Protein AF-A0A971EQ90-F1 (afdb_monomer)

Structure (mmCIF, N/CA/C/O backbone):
data_AF-A0A971EQ90-F1
#
_entry.id   AF-A0A971EQ90-F1
#
loop_
_atom_site.group_PDB
_atom_site.id
_atom_site.type_symbol
_atom_site.label_atom_id
_atom_site.label_alt_id
_atom_site.label_comp_id
_atom_site.label_asym_id
_atom_site.label_entity_id
_atom_site.label_seq_id
_atom_site.pdbx_PDB_ins_code
_atom_site.Cartn_x
_atom_site.Cartn_y
_atom_site.Cartn_z
_atom_site.occupancy
_atom_site.B_iso_or_equiv
_atom_site.auth_seq_id
_atom_site.auth_comp_id
_atom_site.auth_asym_id
_atom_site.auth_atom_id
_atom_site.pdbx_PDB_model_num
ATOM 1 N N . MET A 1 1 ? -1.810 -18.195 47.527 1.00 35.81 1 MET A N 1
ATOM 2 C CA . MET A 1 1 ? -3.217 -18.079 47.961 1.00 35.81 1 MET A CA 1
ATOM 3 C C . MET A 1 1 ? -3.701 -16.683 47.589 1.00 35.81 1 MET A C 1
ATOM 5 O O . MET A 1 1 ? -3.143 -15.743 48.134 1.00 35.81 1 MET A O 1
ATOM 9 N N . PRO A 1 2 ? -4.610 -16.530 46.615 1.00 38.91 2 PRO A N 1
ATOM 10 C CA . PRO A 1 2 ? -5.013 -15.214 46.101 1.00 38.91 2 PRO A CA 1
ATOM 11 C C . PRO A 1 2 ? -6.091 -14.496 46.955 1.00 38.91 2 PRO A C 1
ATOM 13 O O . PRO A 1 2 ? -6.180 -13.272 46.914 1.00 38.91 2 PRO A O 1
ATOM 16 N N . TYR A 1 3 ? -6.776 -15.217 47.853 1.00 46.97 3 TYR A N 1
ATOM 17 C CA . TYR A 1 3 ? -7.876 -14.700 48.688 1.00 46.97 3 TYR A CA 1
ATOM 18 C C . TYR A 1 3 ? -7.471 -13.736 49.824 1.00 46.97 3 TYR A C 1
ATOM 20 O O . TYR A 1 3 ? -8.324 -13.076 50.411 1.00 46.97 3 TYR A O 1
ATOM 28 N N . THR A 1 4 ? -6.176 -13.617 50.133 1.00 49.72 4 THR A N 1
ATOM 29 C CA . THR A 1 4 ? -5.636 -12.799 51.240 1.00 49.72 4 THR A CA 1
ATOM 30 C C . THR A 1 4 ? -5.634 -11.288 50.967 1.00 49.72 4 THR A C 1
ATOM 32 O O . THR A 1 4 ? -5.173 -10.505 51.798 1.00 49.72 4 THR A O 1
ATOM 35 N N . ARG A 1 5 ? -6.116 -10.846 49.796 1.00 56.38 5 ARG A N 1
ATOM 36 C CA . ARG A 1 5 ? -6.145 -9.420 49.433 1.00 56.38 5 ARG A CA 1
ATOM 37 C C . ARG A 1 5 ? -7.315 -8.637 50.034 1.00 56.38 5 ARG A C 1
ATOM 39 O O . ARG A 1 5 ? -7.128 -7.446 50.253 1.00 56.38 5 ARG A O 1
ATOM 46 N N . PHE A 1 6 ? -8.458 -9.274 50.304 1.00 59.41 6 PHE A N 1
ATOM 47 C CA . PHE A 1 6 ? -9.702 -8.573 50.679 1.00 59.41 6 PHE A CA 1
ATOM 48 C C . PHE A 1 6 ? -10.230 -8.938 52.072 1.00 59.41 6 PHE A C 1
ATOM 50 O O . PHE A 1 6 ? -10.740 -8.071 52.773 1.00 59.41 6 PHE A O 1
ATOM 57 N N . LEU A 1 7 ? -10.066 -10.197 52.493 1.00 67.25 7 LEU A N 1
ATOM 58 C CA . LEU A 1 7 ? -10.425 -10.672 53.830 1.00 67.25 7 LEU A CA 1
ATOM 59 C C . LEU A 1 7 ? -9.149 -10.871 54.633 1.00 67.25 7 LEU A C 1
ATOM 61 O O . LEU A 1 7 ? -8.406 -11.832 54.407 1.00 67.25 7 LEU A O 1
ATOM 65 N N . ARG A 1 8 ? -8.887 -9.945 55.548 1.00 73.88 8 ARG A N 1
ATOM 66 C CA . ARG A 1 8 ? -7.745 -10.013 56.447 1.00 73.88 8 ARG A CA 1
ATOM 67 C C . ARG A 1 8 ? -8.214 -9.994 57.893 1.00 73.88 8 ARG A C 1
ATOM 69 O O . ARG A 1 8 ? -9.273 -9.453 58.194 1.00 73.88 8 ARG A O 1
ATOM 76 N N . THR A 1 9 ? -7.430 -10.589 58.781 1.00 75.94 9 THR A N 1
ATOM 77 C CA . THR A 1 9 ? -7.737 -10.633 60.216 1.00 75.94 9 THR A CA 1
ATOM 78 C C . THR A 1 9 ? -7.781 -9.241 60.846 1.00 75.94 9 THR A C 1
ATOM 80 O O . THR A 1 9 ? -8.543 -9.039 61.782 1.00 75.94 9 THR A O 1
ATOM 83 N N . ASP A 1 10 ? -7.049 -8.264 60.301 1.00 79.06 10 ASP A N 1
ATOM 84 C CA . ASP A 1 10 ? -7.087 -6.853 60.709 1.00 79.06 10 ASP A CA 1
ATOM 85 C C . ASP A 1 10 ? -8.366 -6.109 60.292 1.00 79.06 10 ASP A C 1
ATOM 87 O O . ASP A 1 10 ? -8.598 -5.010 60.780 1.00 79.06 10 ASP A O 1
ATOM 91 N N . HIS A 1 11 ? -9.214 -6.704 59.447 1.00 84.75 11 HIS A N 1
ATOM 92 C CA . HIS A 1 11 ? -10.511 -6.145 59.043 1.00 84.75 11 HIS A CA 1
ATOM 93 C C . HIS A 1 11 ? -11.697 -6.738 59.826 1.00 84.75 11 HIS A C 1
ATOM 95 O O . HIS A 1 11 ? -12.850 -6.481 59.478 1.00 84.75 11 HIS A O 1
ATOM 101 N N . VAL A 1 12 ? -11.443 -7.580 60.835 1.00 87.06 12 VAL A N 1
ATOM 102 C CA . VAL A 1 12 ? -12.493 -8.282 61.586 1.00 87.06 12 VAL A CA 1
ATOM 103 C C . VAL A 1 12 ? -12.432 -7.924 63.067 1.00 87.06 12 VAL A C 1
ATOM 105 O O . VAL A 1 12 ? -11.422 -8.155 63.730 1.00 87.06 12 VAL A O 1
ATOM 108 N N . VAL A 1 13 ? -13.549 -7.432 63.598 1.00 89.19 13 VAL A N 1
ATOM 109 C CA . VAL A 1 13 ? -13.786 -7.222 65.028 1.00 89.19 13 VAL A CA 1
ATOM 110 C C . VAL A 1 13 ? -14.711 -8.332 65.523 1.00 89.19 13 VAL A C 1
ATOM 112 O O . VAL A 1 13 ? -15.906 -8.357 65.227 1.00 89.19 13 VAL A O 1
ATOM 115 N N . ALA A 1 14 ? -14.135 -9.307 66.226 1.00 85.69 14 ALA A N 1
ATOM 116 C CA . ALA A 1 14 ? -14.848 -10.516 66.638 1.00 85.69 14 ALA A CA 1
ATOM 117 C C . ALA A 1 14 ? -15.835 -10.285 67.793 1.00 85.69 14 ALA A C 1
ATOM 119 O O . ALA A 1 14 ? -16.771 -11.064 67.930 1.00 85.69 14 ALA A O 1
ATOM 120 N N . ASP A 1 15 ? -15.645 -9.242 68.600 1.00 87.31 15 ASP A N 1
ATOM 121 C CA . ASP A 1 15 ? -16.494 -8.921 69.749 1.00 87.31 15 ASP A CA 1
ATOM 122 C C . ASP A 1 15 ? -16.715 -7.412 69.829 1.00 87.31 15 ASP A C 1
ATOM 124 O O . ASP A 1 15 ? -15.913 -6.689 70.414 1.00 87.31 15 ASP A O 1
ATOM 128 N N . LEU A 1 16 ? -17.802 -6.940 69.221 1.00 89.94 16 LEU A N 1
ATOM 129 C CA . LEU A 1 16 ? -18.226 -5.546 69.327 1.00 89.94 16 LEU A CA 1
ATOM 130 C C . LEU A 1 16 ? -18.743 -5.252 70.737 1.00 89.94 16 LEU A C 1
ATOM 132 O O . LEU A 1 16 ? -19.563 -5.999 71.284 1.00 89.94 16 LEU A O 1
ATOM 136 N N . THR A 1 17 ? -18.283 -4.141 71.306 1.00 88.06 17 THR A N 1
ATOM 137 C CA . THR A 1 17 ? -18.716 -3.644 72.621 1.00 88.06 17 THR A CA 1
ATOM 138 C C . THR A 1 17 ? -19.840 -2.614 72.529 1.00 88.06 17 THR A C 1
ATOM 140 O O . THR A 1 17 ? -20.540 -2.380 73.521 1.00 88.06 17 THR A O 1
ATOM 143 N N . SER A 1 18 ? -20.035 -2.050 71.337 1.00 90.69 18 SER A N 1
ATOM 144 C CA . SER A 1 18 ? -21.084 -1.088 70.997 1.00 90.69 18 SER A CA 1
ATOM 145 C C . SER A 1 18 ? -22.500 -1.609 71.252 1.00 90.69 18 SER A C 1
ATOM 147 O O . SER A 1 18 ? -22.764 -2.811 71.162 1.00 90.69 18 SER A O 1
ATOM 149 N N . GLN A 1 19 ? -23.428 -0.694 71.551 1.00 87.12 19 GLN A N 1
ATOM 150 C CA . GLN A 1 19 ? -24.840 -1.025 71.801 1.00 87.12 19 GLN A CA 1
ATOM 151 C C . GLN A 1 19 ? -25.738 -0.684 70.611 1.00 87.12 19 GLN A C 1
ATOM 153 O O . GLN A 1 19 ? -26.811 -1.269 70.457 1.00 87.12 19 GLN A O 1
ATOM 158 N N . THR A 1 20 ? -25.298 0.236 69.755 1.00 89.31 20 THR A N 1
ATOM 159 C CA . THR A 1 20 ? -26.029 0.665 68.557 1.00 89.31 20 THR A CA 1
ATOM 160 C C . THR A 1 20 ? -25.245 0.360 67.282 1.00 89.31 20 THR A C 1
ATOM 162 O O . THR A 1 20 ? -24.024 0.190 67.313 1.00 89.31 20 THR A O 1
ATOM 165 N N . LEU A 1 21 ? -25.943 0.284 66.143 1.00 86.12 21 LEU A N 1
ATOM 166 C CA . LEU A 1 21 ? -25.306 0.068 64.839 1.00 86.12 21 LEU A CA 1
ATOM 167 C C . LEU A 1 21 ? -24.319 1.195 64.476 1.00 86.12 21 LEU A C 1
ATOM 169 O O . LEU A 1 21 ? -23.229 0.906 63.988 1.00 86.12 21 LEU A O 1
ATOM 173 N N . ASP A 1 22 ? -24.661 2.453 64.766 1.00 88.38 22 ASP A N 1
ATOM 174 C CA . ASP A 1 22 ? -23.799 3.614 64.499 1.00 88.38 22 ASP A CA 1
ATOM 175 C C . ASP A 1 22 ? -22.497 3.556 65.317 1.00 88.38 22 ASP A C 1
ATOM 177 O O . ASP A 1 22 ? -21.411 3.773 64.779 1.00 88.38 22 ASP A O 1
ATOM 181 N N . GLU A 1 23 ? -22.586 3.211 66.607 1.00 89.00 23 GLU A N 1
ATOM 182 C CA . GLU A 1 23 ? -21.409 3.001 67.462 1.00 89.00 23 GLU A CA 1
ATOM 183 C C . GLU A 1 23 ? -20.548 1.844 66.946 1.00 89.00 23 GLU A C 1
ATOM 185 O O . GLU A 1 23 ? -19.327 1.977 66.860 1.00 89.00 23 GLU A O 1
ATOM 190 N N . ALA A 1 24 ? -21.179 0.746 66.514 1.00 89.62 24 ALA A N 1
ATOM 191 C CA . ALA A 1 24 ? -20.470 -0.408 65.971 1.00 89.62 24 ALA A CA 1
ATOM 192 C C . ALA A 1 24 ? -19.716 -0.072 64.676 1.00 89.62 24 ALA A C 1
ATOM 194 O O . ALA A 1 24 ? -18.594 -0.534 64.480 1.00 89.62 24 ALA A O 1
ATOM 195 N N . VAL A 1 25 ? -20.296 0.750 63.796 1.00 89.44 25 VAL A N 1
ATOM 196 C CA . VAL A 1 25 ? -19.622 1.254 62.587 1.00 89.44 25 VAL A CA 1
ATOM 197 C C . VAL A 1 25 ? -18.347 2.015 62.959 1.00 89.44 25 VAL A C 1
ATOM 199 O O . VAL A 1 25 ? -17.292 1.774 62.366 1.00 89.44 25 VAL A O 1
ATOM 202 N N . VAL A 1 26 ? -18.427 2.896 63.960 1.00 90.94 26 VAL A N 1
ATOM 203 C CA . VAL A 1 26 ? -17.277 3.673 64.446 1.00 90.94 26 VAL A CA 1
ATOM 204 C C . VAL A 1 26 ? -16.222 2.765 65.082 1.00 90.94 26 VAL A C 1
ATOM 206 O O . VAL A 1 26 ? -15.045 2.895 64.747 1.00 90.94 26 VAL A O 1
ATOM 209 N N . GLU A 1 27 ? -16.626 1.816 65.931 1.00 91.38 27 GLU A N 1
ATOM 210 C CA . GLU A 1 27 ? -15.736 0.841 66.583 1.00 91.38 27 GLU A CA 1
ATOM 211 C C . GLU A 1 27 ? -14.958 0.010 65.546 1.00 91.38 27 GLU A C 1
ATOM 213 O O . GLU A 1 27 ? -13.733 -0.101 65.628 1.00 91.38 27 GLU A O 1
ATOM 218 N N . ILE A 1 28 ? -15.638 -0.498 64.508 1.00 90.50 28 ILE A N 1
ATOM 219 C CA . ILE A 1 28 ? -15.009 -1.265 63.417 1.00 90.50 28 ILE A CA 1
ATOM 220 C C . ILE A 1 28 ? -13.974 -0.417 62.667 1.00 90.50 28 ILE A C 1
ATOM 222 O O . ILE A 1 28 ? -12.868 -0.892 62.385 1.00 90.50 28 ILE A O 1
ATOM 226 N N . LEU A 1 29 ? -14.312 0.832 62.333 1.00 89.31 29 LEU A N 1
ATOM 227 C CA . LEU A 1 29 ? -13.410 1.734 61.611 1.00 89.31 29 LEU A CA 1
ATOM 228 C C . LEU A 1 29 ? -12.197 2.133 62.461 1.00 89.31 29 LEU A C 1
ATOM 230 O O . LEU A 1 29 ? -11.080 2.135 61.944 1.00 89.31 29 LEU A O 1
ATOM 234 N N . GLN A 1 30 ? -12.388 2.404 63.756 1.00 89.00 30 GLN A N 1
ATOM 235 C CA . GLN A 1 30 ? -11.309 2.727 64.697 1.00 89.00 30 GLN A CA 1
ATOM 236 C C . GLN A 1 30 ? -10.322 1.566 64.854 1.00 89.00 30 GLN A C 1
ATOM 238 O O . GLN A 1 30 ? -9.113 1.760 64.708 1.00 89.00 30 GLN A O 1
ATOM 243 N N . GLU A 1 31 ? -10.826 0.350 65.073 1.00 86.69 31 GLU A N 1
ATOM 244 C CA . GLU A 1 31 ? -10.008 -0.866 65.179 1.00 86.69 31 GLU A CA 1
ATOM 245 C C . GLU A 1 31 ? -9.241 -1.176 63.888 1.00 86.69 31 GLU A C 1
ATOM 247 O O . GLU A 1 31 ? -8.102 -1.652 63.925 1.00 86.69 31 GLU A O 1
ATOM 252 N N . THR A 1 32 ? -9.852 -0.891 62.735 1.00 85.12 32 THR A N 1
ATOM 253 C CA . THR A 1 32 ? -9.224 -1.096 61.424 1.00 85.12 32 THR A CA 1
ATOM 254 C C . THR A 1 32 ? -8.146 -0.041 61.150 1.00 85.12 32 THR A C 1
ATOM 256 O O . THR A 1 32 ? -7.052 -0.388 60.697 1.00 85.12 32 THR A O 1
ATOM 259 N N . ALA A 1 33 ? -8.419 1.236 61.445 1.00 83.50 33 ALA A N 1
ATOM 260 C CA . ALA A 1 33 ? -7.479 2.344 61.260 1.00 83.50 33 ALA A CA 1
ATOM 261 C C . ALA A 1 33 ? -6.289 2.269 62.228 1.00 83.50 33 ALA A C 1
ATOM 263 O O . ALA A 1 33 ? -5.157 2.527 61.825 1.00 83.50 33 ALA A O 1
ATOM 264 N N . GLY A 1 34 ? -6.501 1.813 63.470 1.00 80.94 34 GLY A N 1
ATOM 265 C CA . GLY A 1 34 ? -5.415 1.562 64.426 1.00 80.94 34 GLY A CA 1
ATOM 266 C C . GLY A 1 34 ? -4.390 0.533 63.929 1.00 80.94 34 GLY A C 1
ATOM 267 O O . GLY A 1 34 ? -3.218 0.592 64.301 1.00 80.94 34 GLY A O 1
ATOM 268 N N . LYS A 1 35 ? -4.808 -0.379 63.040 1.00 80.00 35 LYS A N 1
ATOM 269 C CA . LYS A 1 35 ? -3.953 -1.390 62.392 1.00 80.00 35 LYS A CA 1
ATOM 270 C C . LYS A 1 35 ? -3.443 -0.952 61.012 1.00 80.00 35 LYS A C 1
ATOM 272 O O . LYS A 1 35 ? -2.531 -1.580 60.479 1.00 80.00 35 LYS A O 1
ATOM 277 N N . ASN A 1 36 ? -3.994 0.127 60.449 1.00 76.50 36 ASN A N 1
ATOM 278 C CA . ASN A 1 36 ? -3.683 0.654 59.120 1.00 76.50 36 ASN A CA 1
ATOM 279 C C . ASN A 1 36 ? -3.591 2.198 59.158 1.00 76.50 36 ASN A C 1
ATOM 281 O O . ASN A 1 36 ? -4.558 2.876 58.806 1.00 76.50 36 ASN A O 1
ATOM 285 N N . PRO A 1 37 ? -2.430 2.772 59.535 1.00 71.75 37 PRO A N 1
ATOM 286 C CA . PRO A 1 37 ? -2.271 4.216 59.764 1.00 71.75 37 PRO A CA 1
ATOM 287 C C . PRO A 1 37 ? -2.406 5.093 58.505 1.00 71.75 37 PRO A C 1
ATOM 289 O O . PRO A 1 37 ? -2.466 6.312 58.614 1.00 71.75 37 PRO A O 1
ATOM 292 N N . ASP A 1 38 ? -2.470 4.492 57.313 1.00 74.19 38 ASP A N 1
ATOM 293 C CA . ASP A 1 38 ? -2.661 5.193 56.036 1.00 74.19 38 ASP A CA 1
ATOM 294 C C . ASP A 1 38 ? -4.131 5.576 55.748 1.00 74.19 38 ASP A C 1
ATOM 296 O O . ASP A 1 38 ? -4.411 6.177 54.705 1.00 74.19 38 ASP A O 1
ATOM 300 N N . LEU A 1 39 ? -5.077 5.183 56.611 1.00 80.06 39 LEU A N 1
ATOM 301 C CA . LEU A 1 39 ? -6.507 5.458 56.452 1.00 80.06 39 LEU A CA 1
ATOM 302 C C . LEU A 1 39 ? -6.903 6.770 57.139 1.00 80.06 39 LEU A C 1
ATOM 304 O O . LEU A 1 39 ? -6.618 6.977 58.316 1.00 80.06 39 LEU A O 1
ATOM 308 N N . ASP A 1 40 ? -7.633 7.625 56.422 1.00 85.50 40 ASP A N 1
ATOM 309 C CA . ASP A 1 40 ? -8.274 8.806 57.006 1.00 85.50 40 ASP A CA 1
ATOM 310 C C . ASP A 1 40 ? -9.546 8.383 57.754 1.00 85.50 40 ASP A C 1
ATOM 312 O O . ASP A 1 40 ? -10.631 8.262 57.180 1.00 85.50 40 ASP A O 1
ATOM 316 N N . LEU A 1 41 ? -9.381 8.089 59.045 1.00 86.56 41 LEU A N 1
ATOM 317 C CA . LEU A 1 41 ? -10.448 7.593 59.910 1.00 86.56 41 LEU A CA 1
ATOM 318 C C . LEU A 1 41 ? -11.656 8.538 59.949 1.00 86.56 41 LEU A C 1
ATOM 320 O O . LEU A 1 41 ? -12.791 8.067 59.892 1.00 86.56 41 LEU A O 1
ATOM 324 N N . GLN A 1 42 ? -11.424 9.851 60.031 1.00 86.38 42 GLN A N 1
ATOM 325 C CA . GLN A 1 42 ? -12.513 10.814 60.177 1.00 86.38 42 GLN A CA 1
ATOM 326 C C . GLN A 1 42 ? -13.341 10.887 58.892 1.00 86.38 42 GLN A C 1
ATOM 328 O O . GLN A 1 42 ? -14.562 10.751 58.944 1.00 86.38 42 GLN A O 1
ATOM 333 N N . ALA A 1 43 ? -12.682 10.976 57.732 1.00 84.25 43 ALA A N 1
ATOM 334 C CA . ALA A 1 43 ? -13.373 10.987 56.445 1.00 84.25 43 ALA A CA 1
ATOM 335 C C . ALA A 1 43 ? -14.162 9.688 56.178 1.00 84.25 43 ALA A C 1
ATOM 337 O O . ALA A 1 43 ? -15.237 9.725 55.569 1.00 84.25 43 ALA A O 1
ATOM 338 N N . LEU A 1 44 ? -13.655 8.535 56.636 1.00 85.25 44 LEU A N 1
ATOM 339 C CA . LEU A 1 44 ? -14.357 7.250 56.535 1.00 85.25 44 LEU A CA 1
ATOM 340 C C . LEU A 1 44 ? -15.602 7.198 57.425 1.00 85.25 44 LEU A C 1
ATOM 342 O O . LEU A 1 44 ? -16.664 6.806 56.938 1.00 85.25 44 LEU A O 1
ATOM 346 N N . ILE A 1 45 ? -15.487 7.611 58.692 1.00 87.25 45 ILE A N 1
ATOM 347 C CA . ILE A 1 45 ? -16.624 7.672 59.623 1.00 87.25 45 ILE A CA 1
ATOM 348 C C . ILE A 1 45 ? -17.711 8.578 59.048 1.00 87.25 45 ILE A C 1
ATOM 350 O O . ILE A 1 45 ? -18.863 8.155 58.938 1.00 87.25 45 ILE A O 1
ATOM 354 N N . ASP A 1 46 ? -17.338 9.782 58.614 1.00 85.25 46 ASP A N 1
ATOM 355 C CA . ASP A 1 46 ? -18.285 10.758 58.079 1.00 85.25 46 ASP A CA 1
ATOM 356 C C . ASP A 1 46 ? -19.007 10.205 56.838 1.00 85.25 46 ASP A C 1
ATOM 358 O O . ASP A 1 46 ? -20.227 10.325 56.728 1.00 85.25 46 ASP A O 1
ATOM 362 N N . SER A 1 47 ? -18.284 9.513 55.946 1.00 83.94 47 SER A N 1
ATOM 363 C CA . SER A 1 47 ? -18.858 8.906 54.734 1.00 83.94 47 SER A CA 1
ATOM 364 C C . SER A 1 47 ? -19.882 7.806 55.046 1.00 83.94 47 SER A C 1
ATOM 366 O O . SER A 1 47 ? -20.955 7.769 54.439 1.00 83.94 47 SER A O 1
ATOM 368 N N . VAL A 1 48 ? -19.563 6.896 55.974 1.00 86.00 48 VAL A N 1
ATOM 369 C CA . VAL A 1 48 ? -20.425 5.741 56.289 1.00 86.00 48 VAL A CA 1
ATOM 370 C C . VAL A 1 48 ? -21.624 6.159 57.132 1.00 86.00 48 VAL A C 1
ATOM 372 O O . VAL A 1 48 ? -22.744 5.755 56.830 1.00 86.00 48 VAL A O 1
ATOM 375 N N . ILE A 1 49 ? -21.426 7.011 58.141 1.00 86.12 49 ILE A N 1
ATOM 376 C CA . ILE A 1 49 ? -22.515 7.482 59.008 1.00 86.12 49 ILE A CA 1
ATOM 377 C C . ILE A 1 49 ? -23.486 8.375 58.233 1.00 86.12 49 ILE A C 1
ATOM 379 O O . ILE A 1 49 ? -24.701 8.233 58.386 1.00 86.12 49 ILE A O 1
ATOM 383 N N . ALA A 1 50 ? -22.987 9.263 57.363 1.00 82.25 50 ALA A N 1
ATOM 384 C CA . ALA A 1 50 ? -23.860 10.051 56.494 1.00 82.25 50 ALA A CA 1
ATOM 385 C C . ALA A 1 50 ? -24.728 9.145 55.607 1.00 82.25 50 ALA A C 1
ATOM 387 O O . ALA A 1 50 ? -25.918 9.411 55.436 1.00 82.25 50 ALA A O 1
ATOM 388 N N . ARG A 1 51 ? -24.164 8.039 55.100 1.00 83.56 51 ARG A N 1
ATOM 389 C CA . ARG A 1 51 ? -24.900 7.077 54.277 1.00 83.56 51 ARG A CA 1
ATOM 390 C C . ARG A 1 51 ? -25.911 6.250 55.070 1.00 83.56 51 ARG A C 1
ATOM 392 O O . ARG A 1 51 ? -27.042 6.097 54.604 1.00 83.56 51 ARG A O 1
ATOM 399 N N . GLU A 1 52 ? -25.553 5.760 56.252 1.00 83.88 52 GLU A N 1
ATOM 400 C CA . GLU A 1 52 ? -26.457 4.978 57.110 1.00 83.88 52 GLU A CA 1
ATOM 401 C C . GLU A 1 52 ? -27.678 5.810 57.539 1.00 83.88 52 GLU A C 1
ATOM 403 O O . GLU A 1 52 ? -28.810 5.326 57.516 1.00 83.88 52 GLU A O 1
ATOM 408 N N . ARG A 1 53 ? -27.474 7.106 57.818 1.00 82.81 53 ARG A N 1
ATOM 409 C CA . ARG A 1 53 ? -28.550 8.048 58.172 1.00 82.81 53 ARG A CA 1
ATOM 410 C C . ARG A 1 53 ? -29.515 8.358 57.029 1.00 82.81 53 ARG A C 1
ATOM 412 O O . ARG A 1 53 ? -30.648 8.746 57.301 1.00 82.81 53 ARG A O 1
ATOM 419 N N . MET A 1 54 ? -29.095 8.218 55.768 1.00 79.56 54 MET A N 1
ATOM 420 C CA . MET A 1 54 ? -30.003 8.394 54.624 1.00 79.56 54 MET A CA 1
ATOM 421 C C . MET A 1 54 ? -31.018 7.256 54.535 1.00 79.56 54 MET A C 1
ATOM 423 O O . MET A 1 54 ? -32.202 7.495 54.300 1.00 79.56 54 MET A O 1
ATOM 427 N N . ARG A 1 55 ? -30.557 6.019 54.732 1.00 79.12 55 ARG A N 1
ATOM 428 C CA . ARG A 1 55 ? -31.395 4.823 54.794 1.00 79.12 55 ARG A CA 1
ATOM 429 C C . ARG A 1 55 ? -30.609 3.713 55.474 1.00 79.12 55 ARG A C 1
ATOM 431 O O . ARG A 1 55 ? -29.517 3.387 55.009 1.00 79.12 55 ARG A O 1
ATOM 438 N N . SER A 1 56 ? 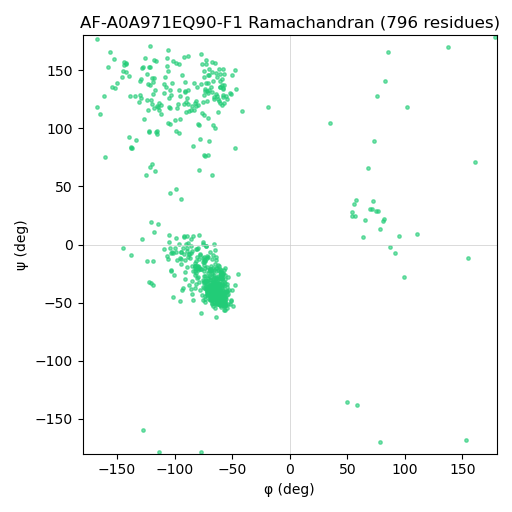-31.205 3.110 56.503 1.00 79.81 56 SER A N 1
ATOM 439 C CA . SER A 1 56 ? -30.545 2.041 57.248 1.00 79.81 56 SER A CA 1
ATOM 440 C C . SER A 1 56 ? -30.220 0.847 56.351 1.00 79.81 56 SER A C 1
ATOM 442 O O . SER A 1 56 ? -31.060 0.391 55.570 1.00 79.81 56 SER A O 1
ATOM 444 N N . THR A 1 57 ? -29.010 0.321 56.507 1.00 79.56 57 THR A N 1
ATOM 445 C CA . THR A 1 57 ? -28.518 -0.883 55.828 1.00 79.56 57 THR A CA 1
ATOM 446 C C . THR A 1 57 ? -28.754 -2.158 56.640 1.00 79.56 57 THR A C 1
ATOM 448 O O . THR A 1 57 ? -28.306 -3.238 56.244 1.00 79.56 57 THR A O 1
ATOM 451 N N . ALA A 1 58 ? -29.471 -2.052 57.765 1.00 82.06 58 ALA A N 1
ATOM 452 C CA . ALA A 1 58 ? -29.942 -3.198 58.526 1.00 82.06 58 ALA A CA 1
ATOM 453 C C . ALA A 1 58 ? -30.971 -3.994 57.712 1.00 82.06 58 ALA A C 1
ATOM 455 O O . ALA A 1 58 ? -31.970 -3.454 57.222 1.00 82.06 58 ALA A O 1
ATOM 456 N N . LEU A 1 59 ? -30.718 -5.288 57.594 1.00 79.19 59 LEU A N 1
ATOM 457 C CA . LEU A 1 59 ? -31.533 -6.264 56.893 1.00 79.19 59 LEU A CA 1
ATOM 458 C C . LEU A 1 59 ? -32.289 -7.144 57.888 1.00 79.19 59 LEU A C 1
ATOM 460 O O . LEU A 1 59 ? -31.969 -7.195 59.077 1.00 79.19 59 LEU A O 1
ATOM 464 N N . ASP A 1 60 ? -33.260 -7.887 57.369 1.00 72.44 60 ASP A N 1
ATOM 465 C CA . ASP A 1 60 ? -33.954 -8.917 58.132 1.00 72.44 60 ASP A CA 1
ATOM 466 C C . ASP A 1 60 ? -32.962 -10.004 58.595 1.00 72.44 60 ASP A C 1
ATOM 468 O O . ASP A 1 60 ? -31.968 -10.308 57.922 1.00 72.44 60 ASP A O 1
ATOM 472 N N . ASN A 1 61 ? -33.259 -10.641 59.729 1.00 76.75 61 ASN A N 1
ATOM 473 C CA . ASN A 1 61 ? -32.464 -11.714 60.330 1.00 76.75 61 ASN A CA 1
ATOM 474 C C . A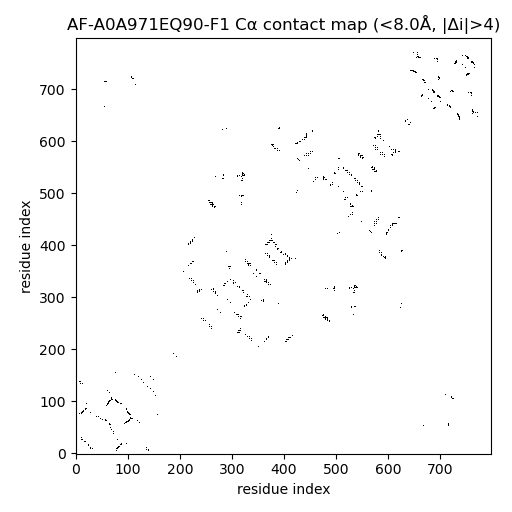SN A 1 61 ? -31.111 -11.307 60.970 1.00 76.75 61 ASN A C 1
ATOM 476 O O . ASN A 1 61 ? -30.171 -12.115 61.013 1.00 76.75 61 ASN A O 1
ATOM 480 N N . GLY A 1 62 ? -31.017 -10.081 61.496 1.00 84.50 62 GLY A N 1
ATOM 481 C CA . GLY A 1 62 ? -29.928 -9.650 62.383 1.00 84.50 62 GLY A CA 1
ATOM 482 C C . GLY A 1 62 ? -28.596 -9.339 61.689 1.00 84.50 62 GLY A C 1
ATOM 483 O O . GLY A 1 62 ? -27.534 -9.504 62.296 1.00 84.50 62 GLY A O 1
ATOM 484 N N . ILE A 1 63 ? -28.626 -8.899 60.427 1.00 87.12 63 ILE A N 1
ATOM 485 C CA . ILE A 1 63 ? -27.438 -8.498 59.652 1.00 87.12 63 ILE A CA 1
ATOM 486 C C . ILE A 1 63 ? -27.541 -7.022 59.273 1.00 87.12 63 ILE A C 1
ATOM 488 O O . ILE A 1 63 ? -28.612 -6.558 58.901 1.00 87.12 63 ILE A O 1
ATOM 492 N N . ALA A 1 64 ? -26.425 -6.299 59.272 1.00 87.75 64 ALA A N 1
ATOM 493 C CA . ALA A 1 64 ? -26.308 -5.007 58.605 1.00 87.75 64 ALA A CA 1
ATOM 494 C C . ALA A 1 64 ? -25.223 -5.046 57.527 1.00 87.75 64 ALA A C 1
ATOM 496 O O . ALA A 1 64 ? -24.163 -5.650 57.725 1.00 87.75 64 ALA A O 1
ATOM 497 N N . LEU A 1 65 ? -25.469 -4.352 56.411 1.00 87.19 65 LEU A N 1
ATOM 498 C CA . LEU A 1 65 ? -24.507 -4.165 55.320 1.00 87.19 65 LEU A CA 1
ATOM 499 C C . LEU A 1 65 ? -24.120 -2.685 55.125 1.00 87.19 65 LEU A C 1
ATOM 501 O O . LEU A 1 65 ? -24.406 -2.138 54.051 1.00 87.19 65 LEU A O 1
ATOM 505 N N . PRO A 1 66 ? -23.487 -2.006 56.106 1.00 87.75 66 PRO A N 1
ATOM 506 C CA . PRO A 1 66 ? -23.088 -0.615 55.921 1.00 87.75 66 PRO A CA 1
ATOM 507 C C . PRO A 1 66 ? -22.164 -0.487 54.716 1.00 87.75 66 PRO A C 1
ATOM 509 O O . PRO A 1 66 ? -21.234 -1.268 54.537 1.00 87.75 66 PRO A O 1
ATOM 512 N N . HIS A 1 67 ? -22.396 0.486 53.854 1.00 87.94 67 HIS A N 1
ATOM 513 C CA . HIS A 1 67 ? -21.532 0.687 52.701 1.00 87.94 67 HIS A CA 1
ATOM 514 C C . HIS A 1 67 ? -21.406 2.160 52.387 1.00 87.94 67 HIS A C 1
ATOM 516 O O . HIS A 1 67 ? -22.320 2.934 52.645 1.00 87.94 67 HIS A O 1
ATOM 522 N N . ALA A 1 68 ? -20.257 2.546 51.846 1.00 83.75 68 ALA A N 1
ATOM 523 C CA . ALA A 1 68 ? -20.035 3.910 51.405 1.00 83.75 68 ALA A CA 1
ATOM 524 C C . ALA A 1 68 ? -19.062 3.947 50.231 1.00 83.75 68 ALA A C 1
ATOM 526 O O . ALA A 1 68 ? -18.028 3.265 50.220 1.00 83.75 68 ALA A O 1
ATOM 527 N N . GLN A 1 69 ? -19.381 4.801 49.262 1.00 78.00 69 GLN A N 1
ATOM 528 C CA . GLN A 1 69 ? -18.399 5.273 48.300 1.00 78.00 69 GLN A CA 1
ATOM 529 C C . GLN A 1 69 ? -17.597 6.418 48.927 1.00 78.00 69 GLN A C 1
ATOM 531 O O . GLN A 1 69 ? -18.167 7.414 49.375 1.00 78.00 69 GLN A O 1
ATOM 536 N N . THR A 1 70 ? -16.276 6.271 48.980 1.00 76.06 70 THR A N 1
ATOM 537 C CA . THR A 1 70 ? -15.386 7.232 49.635 1.00 76.06 70 THR A CA 1
ATOM 538 C C . THR A 1 70 ? -13.996 7.236 49.009 1.00 76.06 70 THR A C 1
ATOM 540 O O . THR A 1 70 ? -13.383 6.195 48.770 1.00 76.06 70 THR A O 1
ATOM 543 N N . THR A 1 71 ? -13.461 8.431 48.769 1.00 72.00 71 THR A N 1
ATOM 544 C CA . THR A 1 71 ? -12.094 8.623 48.265 1.00 72.00 71 THR A CA 1
ATOM 545 C C . THR A 1 71 ? -11.028 8.369 49.333 1.00 72.00 71 THR A C 1
ATOM 547 O O . THR A 1 71 ? -9.863 8.165 48.983 1.00 72.00 71 THR A O 1
ATOM 550 N N . ALA A 1 72 ? -11.424 8.314 50.612 1.00 77.12 72 ALA A N 1
ATOM 551 C CA . ALA A 1 72 ? -10.551 8.018 51.747 1.00 77.12 72 ALA A CA 1
ATOM 552 C C . ALA A 1 72 ? -10.056 6.557 51.764 1.00 77.12 72 ALA A C 1
ATOM 554 O O . ALA A 1 72 ? -9.006 6.259 52.335 1.00 77.12 72 ALA A O 1
ATOM 555 N N . ALA A 1 73 ? -10.750 5.639 51.080 1.00 72.06 73 ALA A N 1
ATOM 556 C CA . ALA A 1 73 ? -10.300 4.263 50.893 1.00 72.06 73 ALA A CA 1
ATOM 557 C C . ALA A 1 73 ? -9.452 4.135 49.611 1.00 72.06 73 ALA A C 1
ATOM 559 O O . ALA A 1 73 ? -9.947 4.270 48.494 1.00 72.06 73 ALA A O 1
ATOM 560 N N . ARG A 1 74 ? -8.152 3.821 49.733 1.00 67.44 74 ARG A N 1
ATOM 561 C CA . ARG A 1 74 ? -7.258 3.650 48.559 1.00 67.44 74 ARG A CA 1
ATOM 562 C C . ARG A 1 74 ? -7.550 2.391 47.733 1.00 67.44 74 ARG A C 1
ATOM 564 O O . ARG A 1 74 ? -7.143 2.312 46.573 1.00 67.44 74 ARG A O 1
ATOM 571 N N . ARG A 1 75 ? -8.187 1.386 48.336 1.00 70.44 75 ARG A N 1
ATOM 572 C CA . ARG A 1 75 ? -8.590 0.111 47.723 1.00 70.44 75 ARG A CA 1
ATOM 573 C C . ARG A 1 75 ? -9.948 -0.306 48.292 1.00 70.44 75 ARG A C 1
ATOM 575 O O . ARG A 1 75 ? -10.251 0.108 49.407 1.00 70.44 75 ARG A O 1
ATOM 582 N N . PRO A 1 76 ? -10.729 -1.137 47.583 1.00 74.00 76 PRO A N 1
ATOM 583 C CA . PRO A 1 76 ? -11.955 -1.683 48.144 1.00 74.00 76 PRO A CA 1
ATOM 584 C C . PRO A 1 76 ? -11.680 -2.526 49.398 1.00 74.00 76 PRO A C 1
ATOM 586 O O . PRO A 1 76 ? -10.742 -3.331 49.406 1.00 74.00 76 PRO A O 1
ATOM 589 N N . MET A 1 77 ? -12.489 -2.344 50.441 1.00 79.12 77 MET A N 1
ATOM 590 C CA . MET A 1 77 ? -12.355 -3.030 51.730 1.00 79.12 77 MET A CA 1
ATOM 591 C C . MET A 1 77 ? -13.686 -3.649 52.150 1.00 79.12 77 MET A C 1
ATOM 593 O O . MET A 1 77 ? -14.744 -3.056 51.950 1.00 79.12 77 MET A O 1
ATOM 597 N N . VAL A 1 78 ? -13.614 -4.834 52.758 1.00 84.00 78 VAL A N 1
ATOM 598 C CA . VAL A 1 78 ? -14.735 -5.461 53.465 1.00 84.00 78 VAL A CA 1
ATOM 599 C C . VAL A 1 78 ? -14.325 -5.604 54.925 1.00 84.00 78 VAL A C 1
ATOM 601 O O . VAL A 1 78 ? -13.341 -6.292 55.205 1.00 84.00 78 VAL A O 1
ATOM 604 N N . LEU A 1 79 ? -15.044 -4.935 55.824 1.00 88.25 79 LEU A N 1
ATOM 605 C CA . LEU A 1 79 ? -14.832 -4.982 57.271 1.00 88.25 79 LEU A CA 1
ATOM 606 C C . LEU A 1 79 ? -15.973 -5.757 57.922 1.00 88.25 79 LEU A C 1
ATOM 608 O O . LEU A 1 79 ? -17.111 -5.693 57.463 1.00 88.25 79 LEU A O 1
ATOM 612 N N . ILE A 1 80 ? -15.675 -6.514 58.970 1.00 90.00 80 ILE A N 1
ATOM 613 C CA . ILE A 1 80 ? -16.642 -7.421 59.589 1.00 90.00 80 ILE A CA 1
ATOM 614 C C . ILE A 1 80 ? -16.656 -7.176 61.090 1.00 90.00 80 ILE A C 1
ATOM 616 O O . ILE A 1 80 ? -15.611 -7.207 61.730 1.00 90.00 80 ILE A O 1
ATOM 620 N N . GLY A 1 81 ? -17.838 -6.979 61.656 1.00 90.38 81 GLY A N 1
ATOM 621 C CA . GLY A 1 81 ? -18.061 -6.899 63.092 1.00 90.38 81 GLY A CA 1
ATOM 622 C C . GLY A 1 81 ? -19.077 -7.941 63.544 1.00 90.38 81 GLY A C 1
ATOM 623 O O . GLY A 1 81 ? -20.092 -8.147 62.877 1.00 90.38 81 GLY A O 1
ATOM 624 N N . ARG A 1 82 ? -18.825 -8.595 64.678 1.00 92.19 82 ARG A N 1
ATOM 625 C CA . ARG A 1 82 ? -19.780 -9.510 65.321 1.00 92.19 82 ARG A CA 1
ATOM 626 C C . ARG A 1 82 ? -20.146 -8.991 66.710 1.00 92.19 82 ARG A C 1
ATOM 628 O O . ARG A 1 82 ? -19.265 -8.716 67.518 1.00 92.19 82 ARG A O 1
ATOM 635 N N . SER A 1 83 ? -21.442 -8.906 66.998 1.00 91.19 83 SER A N 1
ATOM 636 C CA . SER A 1 83 ? -21.998 -8.593 68.316 1.00 91.19 83 SER A CA 1
ATOM 637 C C . SER A 1 83 ? -22.779 -9.785 68.864 1.00 91.19 83 SER A C 1
ATOM 639 O O . SER A 1 83 ? -23.789 -10.211 68.303 1.00 91.19 83 SER A O 1
ATOM 641 N N . THR A 1 84 ? -22.342 -10.313 70.007 1.00 84.38 84 THR A N 1
ATOM 642 C CA . THR A 1 84 ? -23.042 -11.395 70.722 1.00 84.38 84 THR A CA 1
ATOM 643 C C . THR A 1 84 ? -24.264 -10.901 71.498 1.00 84.38 84 THR A C 1
ATOM 645 O O . THR A 1 84 ? -25.161 -11.687 71.787 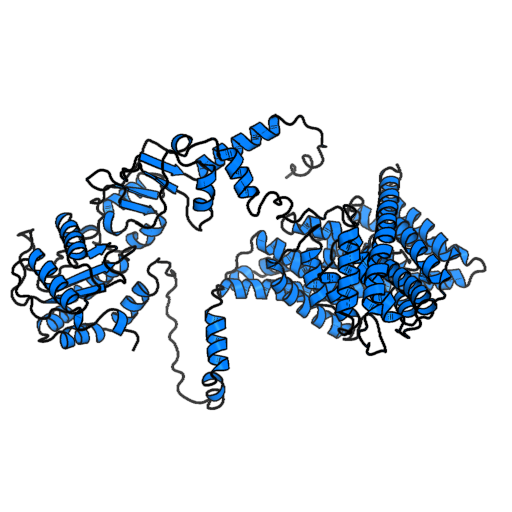1.00 84.38 84 THR A O 1
ATOM 648 N N . ARG A 1 85 ? -24.326 -9.601 71.815 1.00 84.25 85 ARG A N 1
ATOM 649 C CA . ARG A 1 85 ? -25.426 -8.975 72.571 1.00 84.25 85 ARG A CA 1
ATOM 650 C C . ARG A 1 85 ? -26.562 -8.472 71.681 1.00 84.25 85 ARG A C 1
ATOM 652 O O . ARG A 1 85 ? -27.670 -8.300 72.175 1.00 84.25 85 ARG A O 1
ATOM 659 N N . GLY A 1 86 ? -26.283 -8.282 70.391 1.00 86.12 86 GLY A N 1
ATOM 660 C CA . GLY A 1 86 ? -27.190 -7.636 69.447 1.00 86.12 86 GLY A CA 1
ATOM 661 C C . GLY A 1 86 ? -27.085 -6.114 69.532 1.00 86.12 86 GLY A C 1
ATOM 662 O O . GLY A 1 86 ? -26.916 -5.548 70.610 1.00 86.12 86 GLY A O 1
ATOM 663 N N . LEU A 1 87 ? -27.135 -5.456 68.378 1.00 87.88 87 LEU A N 1
ATOM 664 C CA . LEU A 1 87 ? -27.042 -4.007 68.230 1.00 87.88 87 LEU A CA 1
ATOM 665 C C . LEU A 1 87 ? -28.432 -3.436 67.959 1.00 87.88 87 LEU A C 1
ATOM 667 O O . LEU A 1 87 ? -29.151 -3.932 67.086 1.00 87.88 87 LEU A O 1
ATOM 671 N N . ALA A 1 88 ? -28.792 -2.375 68.676 1.00 85.50 88 ALA A N 1
ATOM 672 C CA . ALA A 1 88 ? -30.013 -1.631 68.410 1.00 85.50 88 ALA A CA 1
ATOM 673 C C . ALA A 1 88 ? -29.905 -0.879 67.072 1.00 85.50 88 ALA A C 1
ATOM 675 O O . ALA A 1 88 ? -28.887 -0.243 66.776 1.00 85.50 88 ALA A O 1
ATOM 676 N N . VAL A 1 89 ? -30.975 -0.944 66.280 1.00 81.06 89 VAL A N 1
ATOM 677 C CA . VAL A 1 89 ? -31.127 -0.232 65.004 1.00 81.06 89 VAL A CA 1
ATOM 678 C C . VAL A 1 89 ? -32.122 0.912 65.196 1.00 81.06 89 VAL A C 1
ATOM 680 O O . VAL A 1 89 ? -32.999 0.850 66.054 1.00 81.06 89 VAL A O 1
ATOM 683 N N . SER A 1 90 ? -31.997 1.965 64.391 1.00 72.25 90 SER A N 1
ATOM 684 C CA . SER A 1 90 ? -32.867 3.147 64.418 1.00 72.25 90 SER A CA 1
ATOM 685 C C . SER A 1 90 ? -34.353 2.824 64.187 1.00 72.25 90 SER A C 1
ATOM 687 O O . SER A 1 90 ? -35.213 3.590 64.611 1.00 72.25 90 SER A O 1
ATOM 689 N N . ASP A 1 91 ? -34.650 1.709 63.511 1.00 70.00 91 ASP A N 1
ATOM 690 C CA . ASP A 1 91 ? -36.002 1.196 63.296 1.00 70.00 91 ASP A CA 1
ATOM 691 C C . ASP A 1 91 ? -36.349 0.146 64.373 1.00 70.00 91 ASP A C 1
ATOM 693 O O . ASP A 1 91 ? -35.816 -0.967 64.326 1.00 70.00 91 ASP A O 1
ATOM 697 N N . PRO A 1 92 ? -37.231 0.461 65.342 1.00 63.03 92 PRO A N 1
ATOM 698 C CA . PRO A 1 92 ? -37.556 -0.430 66.456 1.00 63.03 92 PRO A CA 1
ATOM 699 C C . PRO A 1 92 ? -38.349 -1.684 66.051 1.00 63.03 92 PRO A C 1
ATOM 701 O O . PRO A 1 92 ? -38.579 -2.544 66.899 1.00 63.03 92 PRO A O 1
ATOM 704 N N . LEU A 1 93 ? -38.788 -1.797 64.790 1.00 60.72 93 LEU A N 1
ATOM 705 C CA . LEU A 1 93 ? -39.478 -2.981 64.262 1.00 60.72 93 LEU A CA 1
ATOM 706 C C . LEU A 1 93 ? -38.522 -4.050 63.706 1.00 60.72 93 LEU A C 1
ATOM 708 O O . LEU A 1 93 ? -38.982 -5.140 63.365 1.00 60.72 93 LEU A O 1
ATOM 712 N N . LYS A 1 94 ? -37.219 -3.759 63.598 1.00 68.81 94 LYS A N 1
ATOM 713 C CA . LYS A 1 94 ? -36.212 -4.697 63.081 1.00 68.81 94 LYS A CA 1
ATOM 714 C C . LYS A 1 94 ? -35.534 -5.485 64.200 1.00 68.81 94 LYS A C 1
ATOM 716 O O . LYS A 1 94 ? -35.289 -4.961 65.285 1.00 68.81 94 LYS A O 1
ATOM 721 N N . ASP A 1 95 ? -35.187 -6.736 63.899 1.00 76.88 95 ASP A N 1
ATOM 722 C CA . ASP A 1 95 ? -34.398 -7.585 64.793 1.00 76.88 95 ASP A CA 1
ATOM 723 C C . ASP A 1 95 ? -33.046 -6.930 65.137 1.00 76.88 95 ASP A C 1
ATOM 725 O O . ASP A 1 95 ? -32.448 -6.259 64.284 1.00 76.88 95 ASP A O 1
ATOM 729 N N . PRO A 1 96 ? -32.516 -7.145 66.356 1.00 84.56 96 PRO A N 1
ATOM 730 C CA . PRO A 1 96 ? -31.195 -6.653 66.721 1.00 84.56 96 PRO A CA 1
ATOM 731 C C . PRO A 1 96 ? -30.116 -7.207 65.781 1.00 84.56 96 PRO A C 1
ATOM 733 O O . PRO A 1 96 ? -30.095 -8.393 65.439 1.00 84.56 96 PRO A O 1
ATOM 736 N N . VAL A 1 97 ? -29.185 -6.344 65.369 1.00 88.50 97 VAL A N 1
ATOM 737 C CA . VAL A 1 97 ? -28.115 -6.715 64.433 1.00 88.50 97 VAL A CA 1
ATOM 738 C C . VAL A 1 97 ? -26.980 -7.392 65.189 1.00 88.50 97 VAL A C 1
ATOM 740 O O . VAL A 1 97 ? -26.370 -6.809 66.078 1.00 88.50 97 VAL A O 1
ATOM 743 N N . HIS A 1 98 ? -26.653 -8.619 64.808 1.00 88.88 98 HIS A N 1
ATOM 744 C CA . HIS A 1 98 ? -25.549 -9.380 65.387 1.00 88.88 98 HIS A CA 1
ATOM 745 C C . HIS A 1 98 ? -24.316 -9.421 64.486 1.00 88.88 98 HIS A C 1
ATOM 747 O O . HIS A 1 98 ? -23.209 -9.647 64.972 1.00 88.88 98 HIS A O 1
ATOM 753 N N . LEU A 1 99 ? -24.481 -9.202 63.181 1.00 89.38 99 LEU A N 1
ATOM 754 C CA . LEU A 1 99 ? -23.393 -9.238 62.210 1.00 89.38 99 LEU A CA 1
ATOM 755 C C . LEU A 1 99 ? -23.393 -7.972 61.357 1.00 89.38 99 LEU A C 1
ATOM 757 O O . LEU A 1 99 ? -24.391 -7.649 60.719 1.00 89.38 99 LEU A O 1
ATOM 761 N N . VAL A 1 100 ? -22.258 -7.285 61.304 1.00 89.50 100 VAL A N 1
ATOM 762 C CA . VAL A 1 100 ? -22.047 -6.074 60.507 1.00 89.50 100 VAL A CA 1
ATOM 763 C C . VAL A 1 100 ? -21.016 -6.387 59.430 1.00 89.50 100 VAL A C 1
ATOM 765 O O . VAL A 1 100 ? -19.879 -6.720 59.749 1.00 89.50 100 VAL A O 1
ATOM 768 N N . PHE A 1 101 ? -21.390 -6.284 58.156 1.00 88.25 101 PHE A N 1
ATOM 769 C CA . PHE A 1 101 ? -20.476 -6.450 57.023 1.00 88.25 101 PHE A CA 1
ATOM 770 C C . PHE A 1 101 ? -20.378 -5.136 56.257 1.00 88.25 101 PHE A C 1
ATOM 772 O O . PHE A 1 101 ? -21.220 -4.823 55.418 1.00 88.25 101 PHE A O 1
ATOM 779 N N . MET A 1 102 ? -19.341 -4.364 56.558 1.00 88.81 102 MET A N 1
ATOM 780 C CA . MET A 1 102 ? -19.131 -3.049 55.981 1.00 88.81 102 MET A CA 1
ATOM 781 C C . MET A 1 102 ? -18.346 -3.122 54.670 1.00 88.81 102 MET A C 1
ATOM 783 O O . MET A 1 102 ? -17.304 -3.773 54.613 1.00 88.81 102 MET A O 1
ATOM 787 N N . VAL A 1 103 ? -18.801 -2.424 53.628 1.00 85.62 103 VAL A N 1
ATOM 788 C CA . VAL A 1 103 ? -18.139 -2.372 52.314 1.00 85.62 103 VAL A CA 1
ATOM 789 C C . VAL A 1 103 ? -17.746 -0.939 51.959 1.00 85.62 103 VAL A C 1
ATOM 791 O O . VAL A 1 103 ? -18.596 -0.063 51.822 1.00 85.62 103 VAL A O 1
ATOM 794 N N . LEU A 1 104 ? -16.453 -0.706 51.743 1.00 82.81 104 LEU A N 1
ATOM 795 C CA . LEU A 1 104 ? -15.906 0.601 51.368 1.00 82.81 104 LEU A CA 1
ATOM 796 C C . LEU A 1 104 ? -15.274 0.520 49.979 1.00 82.81 104 LEU A C 1
ATOM 798 O O . LEU A 1 104 ? -14.498 -0.399 49.709 1.00 82.81 104 LEU A O 1
ATOM 802 N N . SER A 1 105 ? -15.572 1.479 49.102 1.00 78.12 105 SER A N 1
ATOM 803 C CA . SER A 1 105 ? -15.004 1.538 47.747 1.00 78.12 105 SER A CA 1
ATOM 804 C C . SER A 1 105 ? -14.701 2.972 47.314 1.00 78.12 105 SER A C 1
ATOM 806 O O . SER A 1 105 ? -15.411 3.896 47.692 1.00 78.12 105 SER A O 1
ATOM 808 N N . LYS A 1 106 ? -13.665 3.143 46.481 1.00 67.69 106 LYS A N 1
ATOM 809 C CA . LYS A 1 106 ? -13.295 4.427 45.859 1.00 67.69 106 LYS A CA 1
ATOM 810 C C . LYS A 1 106 ? -14.129 4.766 44.619 1.00 67.69 106 LYS A C 1
ATOM 812 O O . LYS A 1 106 ? -14.207 5.926 44.244 1.00 67.69 106 LYS A O 1
ATOM 817 N N . GLY A 1 107 ? -14.684 3.759 43.950 1.00 62.84 107 GLY A N 1
ATOM 818 C CA . GLY A 1 107 ? -15.473 3.913 42.725 1.00 62.84 107 GLY A CA 1
ATOM 819 C C . GLY A 1 107 ? -16.819 3.215 42.851 1.00 62.84 107 GLY A C 1
ATOM 820 O O . GLY A 1 107 ? -17.236 2.904 43.970 1.00 62.84 107 GLY A O 1
ATOM 821 N N . LYS A 1 108 ? -17.452 2.920 41.706 1.00 60.75 108 LYS A N 1
ATOM 822 C CA . LYS A 1 108 ? -18.736 2.208 41.627 1.00 60.75 108 LYS A CA 1
ATOM 823 C C . LYS A 1 108 ? -18.758 1.058 42.622 1.00 60.75 108 LYS A C 1
ATOM 825 O O . LYS A 1 108 ? -17.971 0.114 42.529 1.00 60.75 108 LYS A O 1
ATOM 830 N N . LEU A 1 109 ? -19.641 1.149 43.609 1.00 60.19 109 LEU A N 1
ATOM 831 C CA . LEU A 1 109 ? -19.860 0.036 44.510 1.00 60.19 109 LEU A CA 1
ATOM 832 C C . LEU A 1 109 ? -20.596 -1.015 43.682 1.00 60.19 109 LEU A C 1
ATOM 834 O O . LEU A 1 109 ? -21.734 -0.801 43.265 1.00 60.19 109 LEU A O 1
ATOM 838 N N . THR A 1 110 ? -19.930 -2.120 43.341 1.00 60.03 110 THR A N 1
ATOM 839 C CA . THR A 1 110 ? -20.563 -3.145 42.511 1.00 60.03 110 THR A CA 1
ATOM 840 C C . THR A 1 110 ? -21.723 -3.719 43.313 1.00 60.03 110 THR A C 1
ATOM 842 O O . THR A 1 110 ? -21.512 -4.543 44.189 1.00 60.03 110 THR A O 1
ATOM 845 N N . PHE A 1 111 ? -22.958 -3.301 43.062 1.00 65.56 111 PHE A N 1
ATOM 846 C CA . PHE A 1 111 ? -24.123 -3.746 43.835 1.00 65.56 111 PHE A CA 1
ATOM 847 C C . PHE A 1 111 ? -24.294 -5.277 43.803 1.00 65.56 111 PHE A C 1
ATOM 849 O O . PHE A 1 111 ? -24.815 -5.851 44.752 1.00 65.56 111 PHE A O 1
ATOM 856 N N . ARG A 1 112 ? -23.782 -5.964 42.764 1.00 62.59 112 ARG A N 1
ATOM 857 C CA . ARG A 1 112 ? -23.664 -7.435 42.736 1.00 62.59 112 ARG A CA 1
ATOM 858 C C . ARG A 1 112 ? -22.898 -7.964 43.948 1.00 62.59 112 ARG A C 1
ATOM 860 O O . ARG A 1 112 ? -23.210 -9.046 44.421 1.00 62.59 112 ARG A O 1
ATOM 867 N N . LEU A 1 113 ? -21.907 -7.224 44.446 1.00 69.81 113 LEU A N 1
ATOM 868 C CA . LEU A 1 113 ? -21.214 -7.511 45.699 1.00 69.81 113 LEU A CA 1
ATOM 869 C C . LEU A 1 113 ? -22.193 -7.499 46.867 1.00 69.81 113 LEU A C 1
ATOM 871 O O . LEU A 1 113 ? -22.251 -8.477 47.595 1.00 69.81 113 LEU A O 1
ATOM 875 N N . LEU A 1 114 ? -22.963 -6.420 47.031 1.00 73.62 114 LEU A N 1
ATOM 876 C CA . LEU A 1 114 ? -23.898 -6.271 48.146 1.00 73.62 114 LEU A CA 1
ATOM 877 C C . LEU A 1 114 ? -25.034 -7.298 48.073 1.00 73.62 114 LEU A C 1
ATOM 879 O O . LEU A 1 114 ? -25.306 -7.969 49.062 1.00 73.62 114 LEU A O 1
ATOM 883 N N . ALA A 1 115 ? -25.640 -7.482 46.897 1.00 69.94 115 ALA A N 1
ATOM 884 C CA . ALA A 1 115 ? -26.692 -8.470 46.662 1.00 69.94 115 ALA A CA 1
ATOM 885 C C . ALA A 1 115 ? -26.195 -9.899 46.926 1.00 69.94 115 ALA A C 1
ATOM 887 O O . ALA A 1 115 ? -26.855 -10.677 47.613 1.00 69.94 115 ALA A O 1
ATOM 888 N N . ARG A 1 116 ? -24.984 -10.240 46.467 1.00 71.25 116 ARG A N 1
ATOM 889 C CA . ARG A 1 116 ? -24.392 -11.559 46.729 1.00 71.25 116 ARG A CA 1
ATOM 890 C C . ARG A 1 116 ? -23.954 -11.730 48.171 1.00 71.25 116 ARG A C 1
ATOM 892 O O . ARG A 1 116 ? -24.166 -12.808 48.708 1.00 71.25 116 ARG A O 1
ATOM 899 N N . LEU A 1 117 ? -23.356 -10.714 48.798 1.00 74.31 117 LEU A N 1
ATOM 900 C CA . LEU A 1 117 ? -23.019 -10.746 50.222 1.00 74.31 117 LEU A CA 1
ATOM 901 C C . LEU A 1 117 ? -24.283 -10.984 51.041 1.00 74.31 117 LEU A C 1
ATOM 903 O O . LEU A 1 117 ? -24.287 -11.883 51.871 1.00 74.31 117 LEU A O 1
ATOM 907 N N . ARG A 1 118 ? -25.378 -10.286 50.736 1.00 75.88 118 ARG A N 1
ATOM 908 C CA . ARG A 1 118 ? -26.681 -10.552 51.342 1.00 75.88 118 ARG A CA 1
ATOM 909 C C . ARG A 1 118 ? -27.139 -11.994 51.122 1.00 75.88 118 ARG A C 1
ATOM 911 O O . ARG A 1 118 ? -27.356 -12.695 52.101 1.00 75.88 118 ARG A O 1
ATOM 918 N N . ALA A 1 119 ? -27.223 -12.458 49.873 1.00 73.25 119 ALA A N 1
ATOM 919 C CA . ALA A 1 119 ? -27.661 -13.824 49.558 1.00 73.25 119 ALA A CA 1
ATOM 920 C C . ALA A 1 119 ? -26.788 -14.890 50.242 1.00 73.25 119 ALA A C 1
ATOM 922 O O . ALA A 1 119 ? -27.246 -15.966 50.623 1.00 73.25 119 ALA A O 1
ATOM 923 N N . ILE A 1 120 ? -25.501 -14.590 50.416 1.00 73.12 120 ILE A N 1
ATOM 924 C CA . ILE A 1 120 ? -24.573 -15.436 51.149 1.00 73.12 120 ILE A CA 1
ATOM 925 C C . ILE A 1 120 ? -24.918 -15.440 52.641 1.00 73.12 120 ILE A C 1
ATOM 927 O O . ILE A 1 120 ? -24.935 -16.510 53.251 1.00 73.12 120 ILE A O 1
ATOM 931 N N . LEU A 1 121 ? -25.152 -14.269 53.220 1.00 75.25 121 LEU A N 1
ATOM 932 C CA . LEU A 1 121 ? -25.345 -14.076 54.652 1.00 75.25 121 LEU A CA 1
ATOM 933 C C . LEU A 1 121 ? -26.758 -14.444 55.129 1.00 75.25 121 LEU A C 1
ATOM 935 O O . LEU A 1 121 ? -26.929 -14.737 56.305 1.00 75.25 121 LEU A O 1
ATOM 939 N N . GLU A 1 122 ? -27.755 -14.526 54.248 1.00 72.69 122 GLU A N 1
ATOM 940 C CA . GLU A 1 122 ? -29.100 -15.003 54.605 1.00 72.69 122 GLU A CA 1
ATOM 941 C C . GLU A 1 122 ? -29.125 -16.497 54.994 1.00 72.69 122 GLU A C 1
ATOM 943 O O . GLU A 1 122 ? -30.010 -16.920 55.745 1.00 72.69 122 GLU A O 1
ATOM 948 N N . GLU A 1 123 ? -28.118 -17.287 54.591 1.00 80.06 123 GLU A N 1
ATOM 949 C CA . GLU A 1 123 ? -27.998 -18.714 54.925 1.00 80.06 123 GLU A CA 1
ATOM 950 C C . GLU A 1 123 ? -27.862 -18.935 56.452 1.00 80.06 123 GLU A C 1
ATOM 952 O O . GLU A 1 123 ? -26.838 -18.559 57.035 1.00 80.06 123 GLU A O 1
ATOM 957 N N . PRO A 1 124 ? -28.847 -19.571 57.126 1.00 81.25 124 PRO A N 1
ATOM 958 C CA . PRO A 1 124 ? -28.858 -19.692 58.589 1.00 81.25 124 PRO A CA 1
ATOM 959 C C . PRO A 1 124 ? -27.629 -20.415 59.155 1.00 81.25 124 PRO A C 1
ATOM 961 O O . PRO A 1 124 ? -27.023 -19.943 60.112 1.00 81.25 124 PRO A O 1
ATOM 964 N N . ALA A 1 125 ? -27.194 -21.499 58.503 1.00 81.94 125 ALA A N 1
ATOM 965 C CA . ALA A 1 125 ? -26.058 -22.308 58.951 1.00 81.94 125 ALA A CA 1
ATOM 966 C C . ALA A 1 125 ? -24.735 -21.521 58.976 1.00 81.94 125 ALA A C 1
ATOM 968 O O . ALA A 1 125 ? -23.908 -21.698 59.873 1.00 81.94 125 ALA A O 1
ATOM 969 N N . LEU A 1 126 ? -24.526 -20.627 58.002 1.00 82.94 126 LEU A N 1
ATOM 970 C CA . LEU A 1 126 ? -23.337 -19.776 57.971 1.00 82.94 126 LEU A CA 1
ATOM 971 C C . LEU A 1 126 ? -23.382 -18.738 59.097 1.00 82.94 126 LEU A C 1
ATOM 973 O O . LEU A 1 126 ? -22.359 -18.499 59.736 1.00 82.94 126 LEU A O 1
ATOM 977 N N . ARG A 1 127 ? -24.555 -18.148 59.358 1.00 85.62 127 ARG A N 1
ATOM 978 C CA . ARG A 1 127 ? -24.731 -17.168 60.438 1.00 85.62 127 ARG A CA 1
ATOM 979 C C . ARG A 1 127 ? -24.471 -17.774 61.803 1.00 85.62 127 ARG A C 1
ATOM 981 O O . ARG A 1 127 ? -23.698 -17.196 62.557 1.00 85.62 127 ARG A O 1
ATOM 988 N N . GLU A 1 128 ? -25.039 -18.942 62.087 1.00 84.75 128 GLU A N 1
ATOM 989 C CA . GLU A 1 128 ? -24.785 -19.669 63.337 1.00 84.75 128 GLU A CA 1
ATOM 990 C C . GLU A 1 128 ? -23.290 -19.960 63.505 1.00 84.75 128 GLU A C 1
ATOM 992 O O . GLU A 1 128 ? -22.708 -19.621 64.530 1.00 84.75 128 GLU A O 1
ATOM 997 N N . THR A 1 129 ? -22.624 -20.441 62.448 1.00 85.94 129 THR A N 1
ATOM 998 C CA . THR A 1 129 ? -21.175 -20.713 62.482 1.00 85.94 129 THR A CA 1
ATOM 999 C C . THR A 1 129 ? -20.345 -19.453 62.773 1.00 85.94 129 THR A C 1
ATOM 1001 O O . THR A 1 129 ? -19.349 -19.515 63.494 1.00 85.94 129 THR A O 1
ATOM 1004 N N . ILE A 1 130 ? -20.722 -18.300 62.209 1.00 86.62 130 ILE A N 1
ATOM 1005 C CA . ILE A 1 130 ? -20.036 -17.023 62.463 1.00 86.62 130 ILE A CA 1
ATOM 1006 C C . ILE A 1 130 ? -20.348 -16.512 63.876 1.00 86.62 130 ILE A C 1
ATOM 1008 O O . ILE A 1 130 ? -19.468 -15.950 64.525 1.00 86.62 130 ILE A O 1
ATOM 1012 N N . LEU A 1 131 ? -21.570 -16.717 64.372 1.00 86.00 131 LEU A N 1
ATOM 1013 C CA . LEU A 1 131 ? -21.977 -16.320 65.720 1.00 86.00 131 LEU A CA 1
ATOM 1014 C C . LEU A 1 131 ? -21.303 -17.162 66.805 1.00 86.00 131 LEU A C 1
ATOM 1016 O O . LEU A 1 131 ? -20.983 -16.620 67.858 1.00 86.00 131 LEU A O 1
ATOM 1020 N N . GLU A 1 132 ? -21.022 -18.436 66.544 1.00 86.19 132 GLU A N 1
ATOM 1021 C CA . GLU A 1 132 ? -20.301 -19.334 67.459 1.00 86.19 132 GLU A CA 1
ATOM 1022 C C . GLU A 1 132 ? -18.772 -19.170 67.405 1.00 86.19 132 GLU A C 1
ATOM 1024 O O . GLU A 1 132 ? -18.060 -19.649 68.290 1.00 86.19 132 GLU A O 1
ATOM 1029 N N . ALA A 1 133 ? -18.244 -18.483 66.388 1.00 85.62 133 ALA A N 1
ATOM 1030 C CA . ALA A 1 133 ? -16.811 -18.262 66.241 1.00 85.62 133 ALA A CA 1
ATOM 1031 C C . ALA A 1 133 ? -16.263 -17.369 67.370 1.00 85.62 133 ALA A C 1
ATOM 1033 O O . ALA A 1 133 ? -16.712 -16.244 67.574 1.00 85.62 133 ALA A O 1
ATOM 1034 N N . GLY A 1 134 ? -15.241 -17.853 68.079 1.00 81.88 134 GLY A N 1
ATOM 1035 C CA . GLY A 1 134 ? -14.593 -17.155 69.193 1.00 81.88 134 GLY A CA 1
ATOM 1036 C C . GLY A 1 134 ? -13.408 -16.269 68.797 1.00 81.88 134 GLY A C 1
ATOM 1037 O O . GLY A 1 134 ? -12.763 -15.697 69.669 1.00 81.88 134 GLY A O 1
ATOM 1038 N N . SER A 1 135 ? -13.060 -16.178 67.508 1.00 86.31 135 SER A N 1
ATOM 1039 C CA . SER A 1 135 ? -11.974 -15.308 67.036 1.00 86.31 135 SER A CA 1
ATOM 1040 C C . SER A 1 135 ? -12.158 -14.849 65.587 1.00 86.31 135 SER A C 1
ATOM 1042 O O . SER A 1 135 ? -12.839 -15.498 64.788 1.00 86.31 135 SER A O 1
ATOM 1044 N N . ALA A 1 136 ? -11.477 -13.759 65.215 1.00 84.56 136 ALA A N 1
ATOM 1045 C CA . ALA A 1 136 ? -11.442 -13.233 63.846 1.00 84.56 136 ALA A CA 1
ATOM 1046 C C . ALA A 1 136 ? -11.005 -14.288 62.808 1.00 84.56 136 ALA A C 1
ATOM 1048 O O . ALA A 1 136 ? -11.531 -14.349 61.698 1.00 84.56 136 ALA A O 1
ATOM 1049 N N . GLU A 1 137 ? -10.070 -15.167 63.175 1.00 84.56 137 GLU A N 1
ATOM 1050 C CA . GLU A 1 137 ? -9.571 -16.245 62.313 1.00 84.56 137 GLU A CA 1
ATOM 1051 C C . GLU A 1 137 ? -10.621 -17.333 62.076 1.00 84.56 137 GLU A C 1
ATOM 1053 O O . GLU A 1 137 ? -10.718 -17.867 60.969 1.00 84.56 137 GLU A O 1
ATOM 1058 N N . GLN A 1 138 ? -11.422 -17.651 63.098 1.00 84.06 138 GLN A N 1
ATOM 1059 C CA . GLN A 1 138 ? -12.526 -18.602 62.978 1.00 84.06 138 GLN A CA 1
ATOM 1060 C C . GLN A 1 138 ? -13.649 -18.039 62.098 1.00 84.06 138 GLN A C 1
ATOM 1062 O O . GLN A 1 138 ? -14.146 -18.763 61.234 1.00 84.06 138 GLN A O 1
ATOM 1067 N N . ILE A 1 139 ? -13.959 -16.742 62.223 1.00 85.31 139 ILE A N 1
ATOM 1068 C CA . ILE A 1 139 ? -14.918 -16.034 61.354 1.00 85.31 139 ILE A CA 1
ATOM 1069 C C . ILE A 1 139 ? -14.456 -16.082 59.891 1.00 85.31 139 ILE A C 1
ATOM 1071 O O . ILE A 1 139 ? -15.207 -16.497 59.005 1.00 85.31 139 ILE A O 1
ATOM 1075 N N . ILE A 1 140 ? -13.193 -15.733 59.621 1.00 82.56 140 ILE A N 1
ATOM 1076 C CA . ILE A 1 140 ? -12.636 -15.795 58.261 1.00 82.56 140 ILE A CA 1
ATOM 1077 C C . ILE A 1 140 ? -12.643 -17.234 57.741 1.00 82.56 140 ILE A C 1
ATOM 1079 O O . ILE A 1 140 ? -13.011 -17.469 56.592 1.00 82.56 140 ILE A O 1
ATOM 1083 N N . ARG A 1 141 ? -12.280 -18.223 58.567 1.00 81.81 141 ARG A N 1
ATOM 1084 C CA . ARG A 1 141 ? -12.292 -19.633 58.157 1.00 81.81 141 ARG A CA 1
ATOM 1085 C C . ARG A 1 141 ? -13.704 -20.102 57.790 1.00 81.81 141 ARG A C 1
ATOM 1087 O O . ARG A 1 141 ? -13.834 -20.787 56.777 1.00 81.81 141 ARG A O 1
ATOM 1094 N N . ALA A 1 142 ? -14.731 -19.709 58.545 1.00 82.12 142 ALA A N 1
ATOM 1095 C CA . ALA A 1 142 ? -16.129 -20.014 58.230 1.00 82.12 142 ALA A CA 1
ATOM 1096 C C . ALA A 1 142 ? -16.535 -19.451 56.855 1.00 82.12 142 ALA A C 1
ATOM 1098 O O . ALA A 1 142 ? -17.097 -20.168 56.026 1.00 82.12 142 ALA A O 1
ATOM 1099 N N . LEU A 1 143 ? -16.142 -18.208 56.564 1.00 78.06 143 LEU A N 1
ATOM 1100 C CA . LEU A 1 143 ? -16.386 -17.557 55.273 1.00 78.06 143 LEU A CA 1
ATOM 1101 C C . LEU A 1 143 ? -15.617 -18.217 54.112 1.00 78.06 143 LEU A C 1
ATOM 1103 O O . LEU A 1 143 ? -16.167 -18.417 53.029 1.00 78.06 143 LEU A O 1
ATOM 1107 N N . LEU A 1 144 ? -14.353 -18.599 54.328 1.00 73.50 144 LEU A N 1
ATOM 1108 C CA . LEU A 1 144 ? -13.496 -19.214 53.303 1.00 73.50 144 LEU A CA 1
ATOM 1109 C C . LEU A 1 144 ? -13.864 -20.673 52.988 1.00 73.50 144 LEU A C 1
ATOM 1111 O O . LEU A 1 144 ? -13.593 -21.140 51.879 1.00 73.50 144 LEU A O 1
ATOM 1115 N N . HIS A 1 145 ? -14.449 -21.407 53.941 1.00 70.81 145 HIS A N 1
ATOM 1116 C CA . HIS A 1 145 ? -14.811 -22.818 53.761 1.00 70.81 145 HIS A CA 1
ATOM 1117 C C . HIS A 1 145 ? -16.051 -23.006 52.868 1.00 70.81 145 HIS A C 1
ATOM 1119 O O . HIS A 1 145 ? -16.316 -24.107 52.373 1.00 70.81 145 HIS A O 1
ATOM 1125 N N . ARG A 1 146 ? -16.794 -21.927 52.599 1.00 70.06 146 ARG A N 1
ATOM 1126 C CA . ARG A 1 146 ? -17.913 -21.946 51.661 1.00 70.06 146 ARG A CA 1
ATOM 1127 C C . ARG A 1 146 ? -17.417 -21.980 50.214 1.00 70.06 146 ARG A C 1
ATOM 1129 O O . ARG A 1 146 ? -16.731 -21.074 49.739 1.00 70.06 146 ARG A O 1
ATOM 1136 N N . LYS A 1 147 ? -17.839 -23.006 49.465 1.00 57.69 147 LYS A N 1
ATOM 1137 C CA . LYS A 1 147 ? -17.614 -23.081 48.013 1.00 57.69 147 LYS A CA 1
ATOM 1138 C C . LYS A 1 147 ? -18.217 -21.854 47.325 1.00 57.69 147 LYS A C 1
ATOM 1140 O O . LYS A 1 147 ? -19.415 -21.625 47.413 1.00 57.69 147 LYS A O 1
ATOM 1145 N N . GLY A 1 148 ? -17.385 -21.105 46.605 1.00 58.09 148 GLY A N 1
ATOM 1146 C CA . GLY A 1 148 ? -17.812 -19.975 45.777 1.00 58.09 148 GLY A CA 1
ATOM 1147 C C . GLY A 1 148 ? -17.618 -18.601 46.419 1.00 58.09 148 GLY A C 1
ATOM 1148 O O . GLY A 1 148 ? -17.332 -17.671 45.682 1.00 58.09 148 GLY A O 1
ATOM 1149 N N . PHE A 1 149 ? -17.645 -18.459 47.750 1.00 65.19 149 PHE A N 1
ATOM 1150 C CA . PHE A 1 149 ? -17.529 -17.144 48.411 1.00 65.19 149 PHE A CA 1
ATOM 1151 C C . PHE A 1 149 ? -16.265 -16.379 47.989 1.00 65.19 149 PHE A C 1
ATOM 1153 O O . PHE A 1 149 ? -16.301 -15.225 47.572 1.00 65.19 149 PHE A O 1
ATOM 1160 N N . THR A 1 150 ? -15.139 -17.083 48.005 1.00 60.62 150 THR A N 1
ATOM 1161 C CA . THR A 1 150 ? -13.822 -16.572 47.633 1.00 60.62 150 THR A CA 1
ATOM 1162 C C . THR A 1 150 ? -13.665 -16.280 46.144 1.00 60.62 150 THR A C 1
ATOM 1164 O O . THR A 1 150 ? -13.130 -15.240 45.771 1.00 60.62 150 THR A O 1
ATOM 1167 N N . HIS A 1 151 ? -14.156 -17.175 45.287 1.00 60.19 151 HIS A N 1
ATOM 1168 C CA . HIS A 1 151 ? -14.117 -17.004 43.834 1.00 60.19 151 HIS A CA 1
ATOM 1169 C C . HIS A 1 151 ? -15.008 -15.844 43.367 1.00 60.19 151 HIS A C 1
ATOM 1171 O O . HIS A 1 151 ? -14.670 -15.150 42.410 1.00 60.19 151 HIS A O 1
ATOM 1177 N N . GLU A 1 152 ? -16.131 -15.620 44.050 1.00 58.56 152 GLU A N 1
ATOM 1178 C CA . GLU A 1 152 ? -17.060 -14.540 43.735 1.00 58.56 152 GLU A CA 1
ATOM 1179 C C . GLU A 1 152 ? -16.559 -13.180 44.239 1.00 58.56 152 GLU A C 1
ATOM 1181 O O . GLU A 1 152 ? -16.639 -12.213 43.486 1.00 58.56 152 GLU A O 1
ATOM 1186 N N . LEU A 1 153 ? -15.945 -13.100 45.429 1.00 59.50 153 LEU A N 1
ATOM 1187 C CA . LEU A 1 153 ? -15.243 -11.884 45.870 1.00 59.50 153 LEU A CA 1
ATOM 1188 C C . LEU A 1 153 ? -14.088 -11.527 44.923 1.00 59.50 153 LEU A C 1
ATOM 1190 O O . LEU A 1 153 ? -13.928 -10.368 44.551 1.00 59.50 153 LEU A O 1
ATOM 1194 N N . GLU A 1 154 ? -13.312 -12.518 44.475 1.00 60.91 154 GLU A N 1
ATOM 1195 C CA . GLU A 1 154 ? -12.223 -12.285 43.522 1.00 60.91 154 GLU A CA 1
ATOM 1196 C C . GLU A 1 154 ? -12.713 -11.793 42.162 1.00 60.91 154 GLU A C 1
ATOM 1198 O O . GLU A 1 154 ? -12.114 -10.868 41.632 1.00 60.91 154 GLU A O 1
ATOM 1203 N N . LYS A 1 155 ? -13.794 -12.347 41.597 1.00 57.78 155 LYS A N 1
ATOM 1204 C CA . LYS A 1 155 ? -14.366 -11.839 40.333 1.00 57.78 155 LYS A CA 1
ATOM 1205 C C . LYS A 1 155 ? -14.844 -10.398 40.454 1.00 57.78 155 LYS A C 1
ATOM 1207 O O . LYS A 1 155 ? -14.620 -9.609 39.547 1.00 57.78 155 LYS A O 1
ATOM 1212 N N . VAL A 1 156 ? -15.508 -10.081 41.562 1.00 53.38 156 VAL A N 1
ATOM 1213 C CA . VAL A 1 156 ? -16.128 -8.772 41.782 1.00 53.38 156 VAL A CA 1
ATOM 1214 C C . VAL A 1 156 ? -15.079 -7.685 42.018 1.00 53.38 156 VAL A C 1
ATOM 1216 O O . VAL A 1 156 ? -15.234 -6.577 41.524 1.00 53.38 156 VAL A O 1
ATOM 1219 N N . PHE A 1 157 ? -13.977 -8.000 42.702 1.00 52.91 157 PHE A N 1
ATOM 1220 C CA . PHE A 1 157 ? -12.889 -7.041 42.923 1.00 52.91 157 PHE A CA 1
ATOM 1221 C C . PHE A 1 157 ? -11.750 -7.115 41.886 1.00 52.91 157 PHE A C 1
ATOM 1223 O O . PHE A 1 157 ? -10.839 -6.286 41.932 1.00 52.91 157 PHE A O 1
ATOM 1230 N N . ALA A 1 158 ? -11.765 -8.090 40.966 1.00 50.97 158 ALA A N 1
ATOM 1231 C CA . ALA A 1 158 ? -10.831 -8.162 39.835 1.00 50.97 158 ALA A CA 1
ATOM 1232 C C . ALA A 1 158 ? -11.243 -7.271 38.653 1.00 50.97 158 ALA A C 1
ATOM 1234 O O . ALA A 1 158 ? -10.377 -6.928 37.849 1.00 50.97 158 ALA A O 1
ATOM 1235 N N . ASP A 1 159 ? -12.522 -6.893 38.567 1.00 47.03 159 ASP A N 1
ATOM 1236 C CA . ASP A 1 159 ? -13.059 -5.979 37.556 1.00 47.03 159 ASP A CA 1
ATOM 1237 C C . ASP A 1 159 ? -14.050 -4.975 38.191 1.00 47.03 159 ASP A C 1
ATOM 1239 O O . ASP A 1 159 ? -15.261 -5.210 38.189 1.00 47.03 159 ASP A O 1
ATOM 1243 N N . PRO A 1 160 ? -13.546 -3.874 38.786 1.00 43.66 160 PRO A N 1
ATOM 1244 C CA . PRO A 1 160 ? -14.372 -2.850 39.435 1.00 43.66 160 PRO A CA 1
ATOM 1245 C C . PRO A 1 160 ? -15.326 -2.113 38.479 1.00 43.66 160 PRO A C 1
ATOM 1247 O O . PRO A 1 160 ? -16.307 -1.532 38.943 1.00 43.66 160 PRO A O 1
ATOM 1250 N N . ASP A 1 161 ? -15.050 -2.142 37.169 1.00 39.09 161 ASP A N 1
ATOM 1251 C CA . ASP A 1 161 ? -15.742 -1.343 36.148 1.00 39.09 161 ASP A CA 1
ATOM 1252 C C . ASP A 1 161 ? -16.820 -2.126 35.372 1.00 39.09 161 ASP A C 1
ATOM 1254 O O . ASP A 1 161 ? -17.587 -1.538 34.613 1.00 39.09 161 ASP A O 1
ATOM 1258 N N . GLY A 1 162 ? -16.967 -3.427 35.642 1.00 37.47 162 GLY A N 1
ATOM 1259 C CA . GLY A 1 162 ? -18.189 -4.181 35.377 1.00 37.47 162 GLY A CA 1
ATOM 1260 C C . GLY A 1 162 ? -18.563 -4.393 33.907 1.00 37.47 162 GLY A C 1
ATOM 1261 O O . GLY A 1 162 ? -19.668 -4.028 33.509 1.00 37.47 162 GLY A O 1
ATOM 1262 N N . GLU A 1 163 ? -17.761 -5.147 33.154 1.00 30.25 163 GLU A N 1
ATOM 1263 C CA . GLU A 1 163 ? -18.275 -5.929 32.018 1.00 30.25 163 GLU A CA 1
ATOM 1264 C C . GLU A 1 163 ? -18.085 -7.423 32.307 1.00 30.25 163 GLU A C 1
ATOM 1266 O O . GLU A 1 163 ? -17.024 -7.999 32.090 1.00 30.25 163 GLU A O 1
ATOM 1271 N N . ILE A 1 164 ? -19.145 -8.091 32.781 1.00 32.72 164 ILE A N 1
ATOM 1272 C CA . ILE A 1 164 ? -19.160 -9.560 32.840 1.00 32.72 164 ILE A CA 1
ATOM 1273 C C . ILE A 1 164 ? -20.179 -10.103 31.848 1.00 32.72 164 ILE A C 1
ATOM 1275 O O . ILE A 1 164 ? -21.391 -9.961 32.029 1.00 32.72 164 ILE A O 1
ATOM 1279 N N . ASP A 1 165 ? -19.604 -10.759 30.842 1.00 29.17 165 ASP A N 1
ATOM 1280 C CA . ASP A 1 165 ? -20.136 -11.784 29.951 1.00 29.17 165 ASP A CA 1
ATOM 1281 C C . ASP A 1 165 ? -21.392 -12.501 30.467 1.00 29.17 165 ASP A C 1
ATOM 1283 O O . ASP A 1 165 ? -21.374 -13.277 31.429 1.00 29.17 165 ASP A O 1
ATOM 1287 N N . SER A 1 166 ? -22.475 -12.354 29.710 1.00 25.72 166 SER A N 1
ATOM 1288 C CA . SER A 1 166 ? -23.638 -13.238 29.756 1.00 25.72 166 SER A CA 1
ATOM 1289 C C . SER A 1 166 ? -23.360 -14.527 28.970 1.00 25.72 166 SER A C 1
ATOM 1291 O O . SER A 1 166 ? -23.992 -14.806 27.959 1.00 25.72 166 SER A O 1
ATOM 1293 N N . ALA A 1 167 ? -22.396 -15.337 29.418 1.00 30.12 167 ALA A N 1
ATOM 1294 C CA . ALA A 1 167 ? -22.210 -16.698 28.904 1.00 30.12 167 ALA A CA 1
ATOM 1295 C C . ALA A 1 167 ? -21.393 -17.573 29.872 1.00 30.12 167 ALA A C 1
ATOM 1297 O O . ALA A 1 167 ? -20.234 -17.891 29.623 1.00 30.12 167 ALA A O 1
ATOM 1298 N N . SER A 1 168 ? -22.001 -18.020 30.975 1.00 27.77 168 SER A N 1
ATOM 1299 C CA . SER A 1 168 ? -21.447 -19.118 31.786 1.00 27.77 168 SER A CA 1
ATOM 1300 C C . SER A 1 168 ? -22.411 -20.304 31.859 1.00 27.77 168 SER A C 1
ATOM 1302 O O . SER A 1 168 ? -22.974 -20.641 32.893 1.00 27.77 168 SER A O 1
ATOM 1304 N N . GLY A 1 169 ? -22.574 -20.974 30.716 1.00 24.64 169 GLY A N 1
ATOM 1305 C CA . GLY A 1 169 ? -22.998 -22.371 30.664 1.00 24.64 169 GLY A CA 1
ATOM 1306 C C . GLY A 1 169 ? -21.771 -23.267 30.831 1.00 24.64 169 GLY A C 1
ATOM 1307 O O . GLY A 1 169 ? -20.823 -23.190 30.057 1.00 24.64 169 GLY A O 1
ATOM 1308 N N . ALA A 1 170 ? -21.768 -24.077 31.882 1.00 28.47 170 ALA A N 1
ATOM 1309 C CA . ALA A 1 170 ? -20.657 -24.907 32.318 1.00 28.47 170 ALA A CA 1
ATOM 1310 C C . ALA A 1 170 ? -20.055 -25.817 31.224 1.00 28.47 170 ALA A C 1
ATOM 1312 O O . ALA A 1 170 ? -20.746 -26.644 30.637 1.00 28.47 170 ALA A O 1
ATOM 1313 N N . ALA A 1 171 ? -18.727 -25.787 31.088 1.00 25.50 171 ALA A N 1
ATOM 1314 C CA . ALA A 1 171 ? -17.945 -26.930 30.625 1.00 25.50 171 ALA A CA 1
ATOM 1315 C C . ALA A 1 171 ? -16.838 -27.212 31.650 1.00 25.50 171 ALA A C 1
ATOM 1317 O O . ALA A 1 171 ? -15.892 -26.445 31.833 1.00 25.50 171 ALA A O 1
ATOM 1318 N N . ARG A 1 172 ? -17.022 -28.315 32.379 1.00 25.80 172 ARG A N 1
ATOM 1319 C CA . ARG A 1 172 ? -16.093 -28.877 33.362 1.00 25.80 172 ARG A CA 1
ATOM 1320 C C . ARG A 1 172 ? -14.695 -29.026 32.750 1.00 25.80 172 ARG A C 1
ATOM 1322 O O . ARG A 1 172 ? -14.542 -29.662 31.712 1.00 25.80 172 ARG A O 1
ATOM 1329 N N . ARG A 1 173 ? -13.668 -28.522 33.442 1.00 26.08 173 ARG A N 1
ATOM 1330 C CA . ARG A 1 173 ? -12.271 -28.919 33.207 1.00 26.08 173 ARG A CA 1
ATOM 1331 C C . ARG A 1 173 ? -12.137 -30.423 33.495 1.00 26.08 173 ARG A C 1
ATOM 1333 O O . ARG A 1 173 ? -12.443 -30.813 34.624 1.00 26.08 173 ARG A O 1
ATOM 1340 N N . PRO A 1 174 ? -11.669 -31.274 32.567 1.00 26.81 174 PRO A N 1
ATOM 1341 C CA . PRO A 1 174 ? -11.175 -32.581 32.960 1.00 26.81 174 PRO A CA 1
ATOM 1342 C C . PRO A 1 174 ? -9.814 -32.389 33.637 1.00 26.81 174 PRO A C 1
ATOM 1344 O O . PRO A 1 174 ? -8.954 -31.651 33.153 1.00 26.81 174 PRO A O 1
ATOM 1347 N N . GLY A 1 175 ? -9.641 -33.019 34.798 1.00 29.61 175 GLY A N 1
ATOM 1348 C CA . GLY A 1 175 ? -8.363 -33.060 35.490 1.00 29.61 175 GLY A CA 1
ATOM 1349 C C . GLY A 1 175 ? -7.312 -33.731 34.612 1.00 29.61 175 GLY A C 1
ATOM 1350 O O . GLY A 1 175 ? -7.466 -34.887 34.228 1.00 29.61 175 GLY A O 1
ATOM 1351 N N . ILE A 1 176 ? -6.232 -33.011 34.314 1.00 30.38 176 ILE A N 1
ATOM 1352 C CA . ILE A 1 176 ? -5.042 -33.600 33.703 1.00 30.38 176 ILE A CA 1
ATOM 1353 C C . ILE A 1 176 ? -4.211 -34.188 34.842 1.00 30.38 176 ILE A C 1
ATOM 1355 O O . ILE A 1 176 ? -3.319 -33.552 35.402 1.00 30.38 176 ILE A O 1
ATOM 1359 N N . ALA A 1 177 ? -4.565 -35.412 35.216 1.00 32.25 177 ALA A N 1
ATOM 1360 C CA . ALA A 1 177 ? -3.676 -36.315 35.917 1.00 32.25 177 ALA A CA 1
ATOM 1361 C C . ALA A 1 177 ? -2.956 -37.174 34.869 1.00 32.25 177 ALA A C 1
ATOM 1363 O O . ALA A 1 177 ? -3.592 -37.913 34.125 1.00 32.25 177 ALA A O 1
ATOM 1364 N N . GLY A 1 178 ? -1.625 -37.101 34.857 1.00 37.62 178 GLY A N 1
ATOM 1365 C CA . GLY A 1 178 ? -0.773 -38.126 34.256 1.00 37.62 178 GLY A CA 1
ATOM 1366 C C . GLY A 1 178 ? -0.199 -37.808 32.872 1.00 37.62 178 GLY A C 1
ATOM 1367 O O . GLY A 1 178 ? -0.916 -37.763 31.885 1.00 37.62 178 GLY A O 1
ATOM 1368 N N . LYS A 1 179 ? 1.141 -37.753 32.840 1.00 41.91 179 LYS A N 1
ATOM 1369 C CA . LYS A 1 179 ? 2.039 -37.921 31.681 1.00 41.91 179 LYS A CA 1
ATOM 1370 C C . LYS A 1 179 ? 2.090 -36.774 30.659 1.00 41.91 179 LYS A C 1
ATOM 1372 O O . LYS A 1 179 ? 1.451 -36.824 29.627 1.00 41.91 179 LYS A O 1
ATOM 1377 N N . ASP A 1 180 ? 2.996 -35.823 30.897 1.00 37.03 180 ASP A N 1
ATOM 1378 C CA . ASP A 1 180 ? 4.128 -35.644 29.976 1.00 37.03 180 ASP A CA 1
ATOM 1379 C C . ASP A 1 180 ? 5.242 -34.792 30.595 1.00 37.03 180 ASP A C 1
ATOM 1381 O O . ASP A 1 180 ? 5.110 -33.601 30.872 1.00 37.03 180 ASP A O 1
ATOM 1385 N N . ARG A 1 181 ? 6.384 -35.436 30.844 1.00 43.47 181 ARG A N 1
ATOM 1386 C CA . ARG A 1 181 ? 7.542 -34.862 31.548 1.00 43.47 181 ARG A CA 1
ATOM 1387 C C . ARG A 1 181 ? 8.406 -33.965 30.639 1.00 43.47 181 ARG A C 1
ATOM 1389 O O . ARG A 1 181 ? 9.364 -33.373 31.121 1.00 43.47 181 ARG A O 1
ATOM 1396 N N . ARG A 1 182 ? 8.063 -33.849 29.347 1.00 44.88 182 ARG A N 1
ATOM 1397 C CA . ARG A 1 182 ? 8.824 -33.111 28.318 1.00 44.88 182 ARG A CA 1
ATOM 1398 C C . ARG A 1 182 ? 8.628 -31.593 28.333 1.00 44.88 182 ARG A C 1
ATOM 1400 O O . ARG A 1 182 ? 9.510 -30.886 27.868 1.00 44.88 182 ARG A O 1
ATOM 1407 N N . TRP A 1 183 ? 7.530 -31.087 28.895 1.00 42.00 183 TRP A N 1
ATOM 1408 C CA . TRP A 1 183 ? 7.168 -29.664 28.787 1.00 42.00 183 TRP A CA 1
ATOM 1409 C C . TRP A 1 183 ? 7.465 -28.824 30.037 1.00 42.00 183 TRP A C 1
ATOM 1411 O O . TRP A 1 183 ? 7.357 -27.603 29.985 1.00 42.00 183 TRP A O 1
ATOM 1421 N N . ARG A 1 184 ? 7.888 -29.439 31.152 1.00 42.78 184 ARG A N 1
ATOM 1422 C CA . ARG A 1 184 ? 8.215 -28.698 32.389 1.00 42.78 184 ARG A CA 1
ATOM 1423 C C . ARG A 1 184 ? 9.407 -27.755 32.214 1.00 42.78 184 ARG A C 1
ATOM 1425 O O . ARG A 1 184 ? 9.312 -26.598 32.588 1.00 42.78 184 ARG A O 1
ATOM 1432 N N . TRP A 1 185 ? 10.457 -28.195 31.519 1.00 51.06 185 TRP A N 1
ATOM 1433 C CA . TRP A 1 185 ? 11.600 -27.331 31.194 1.00 51.06 185 TRP A CA 1
ATOM 1434 C C . TRP A 1 185 ? 11.211 -26.118 30.327 1.00 51.06 185 TRP A C 1
ATOM 1436 O O . TRP A 1 185 ? 11.817 -25.058 30.434 1.00 51.06 185 TRP A O 1
ATOM 1446 N N . PHE A 1 186 ? 10.166 -26.255 29.503 1.00 43.72 186 PHE A N 1
ATOM 1447 C CA . PHE A 1 186 ? 9.670 -25.193 28.624 1.00 43.72 186 PHE A CA 1
ATOM 1448 C C . PHE A 1 186 ? 8.893 -24.105 29.389 1.00 43.72 186 PHE A C 1
ATOM 1450 O O . PHE A 1 186 ? 8.929 -22.940 29.009 1.00 43.72 186 PHE A O 1
ATOM 1457 N N . LEU A 1 187 ? 8.210 -24.479 30.478 1.00 49.72 187 LEU A N 1
ATOM 1458 C CA . LEU A 1 187 ? 7.411 -23.576 31.319 1.00 49.72 187 LEU A CA 1
ATOM 1459 C C . LEU A 1 187 ? 8.208 -22.955 32.479 1.00 49.72 187 LEU A C 1
ATOM 1461 O O . LEU A 1 187 ? 7.851 -21.877 32.946 1.00 49.72 187 LEU A O 1
ATOM 1465 N N . ASP A 1 188 ? 9.292 -23.602 32.913 1.00 57.97 188 ASP A N 1
ATOM 1466 C CA . ASP A 1 188 ? 10.168 -23.112 33.986 1.00 57.97 188 ASP A CA 1
ATOM 1467 C C . ASP A 1 188 ? 11.256 -22.139 33.479 1.00 57.97 188 ASP A C 1
ATOM 1469 O O . ASP A 1 188 ? 12.050 -21.621 34.266 1.00 57.97 188 ASP A O 1
ATOM 1473 N N . ASN A 1 189 ? 11.308 -21.868 32.167 1.00 67.81 189 ASN A N 1
ATOM 1474 C CA . ASN A 1 189 ? 12.302 -20.981 31.570 1.00 67.81 189 ASN A CA 1
ATOM 1475 C C . ASN A 1 189 ? 11.906 -19.500 31.780 1.00 67.81 189 ASN A C 1
ATOM 1477 O O . ASN A 1 189 ? 10.839 -19.092 31.310 1.00 67.81 189 ASN A O 1
ATOM 1481 N N . PRO A 1 190 ? 12.732 -18.675 32.455 1.00 63.25 190 PRO A N 1
ATOM 1482 C CA . PRO A 1 190 ? 12.395 -17.285 32.779 1.00 63.25 190 PRO A CA 1
ATOM 1483 C C . PRO A 1 190 ? 12.082 -16.447 31.533 1.00 63.25 190 PRO A C 1
ATOM 1485 O O . PRO A 1 190 ? 11.131 -15.677 31.554 1.00 63.25 190 PRO A O 1
ATOM 1488 N N . ILE A 1 191 ? 12.758 -16.707 30.409 1.00 60.03 191 ILE A N 1
ATOM 1489 C CA . ILE A 1 191 ? 12.493 -16.035 29.126 1.00 60.03 191 ILE A CA 1
ATOM 1490 C C . ILE A 1 191 ? 11.087 -16.361 28.609 1.00 60.03 191 ILE A C 1
ATOM 1492 O O . ILE A 1 191 ? 10.392 -15.484 28.111 1.00 60.03 191 ILE A O 1
ATOM 1496 N N . MET A 1 192 ? 10.634 -17.609 28.749 1.00 57.47 192 MET A N 1
ATOM 1497 C CA . MET A 1 192 ? 9.289 -18.018 28.322 1.00 57.47 192 MET A CA 1
ATOM 1498 C C . MET A 1 192 ? 8.209 -17.468 29.248 1.00 57.47 192 MET A C 1
ATOM 1500 O O . MET A 1 192 ? 7.096 -17.191 28.804 1.00 57.47 192 MET A O 1
ATOM 1504 N N . ARG A 1 193 ? 8.538 -17.281 30.528 1.00 57.16 193 ARG A N 1
ATOM 1505 C CA . ARG A 1 193 ? 7.656 -16.656 31.512 1.00 57.16 193 ARG A CA 1
ATOM 1506 C C . ARG A 1 193 ? 7.513 -15.158 31.256 1.00 57.16 193 ARG A C 1
ATOM 1508 O O . ARG A 1 193 ? 6.391 -14.662 31.290 1.00 57.16 193 ARG A O 1
ATOM 1515 N N . ASP A 1 194 ? 8.606 -14.486 30.911 1.00 54.78 194 ASP A N 1
ATOM 1516 C CA . ASP A 1 194 ? 8.619 -13.083 30.493 1.00 54.78 194 ASP A CA 1
ATOM 1517 C C . ASP A 1 194 ? 7.949 -12.899 29.127 1.00 54.78 194 ASP A C 1
ATOM 1519 O O . ASP A 1 194 ? 7.205 -11.945 28.931 1.00 54.78 194 ASP A O 1
ATOM 1523 N N . PHE A 1 195 ? 8.106 -13.855 28.208 1.00 47.91 195 PHE A N 1
ATOM 1524 C CA . PHE A 1 195 ? 7.410 -13.870 26.920 1.00 47.91 195 PHE A CA 1
ATOM 1525 C C . PHE A 1 195 ? 5.901 -14.102 27.080 1.00 47.91 195 PHE A C 1
ATOM 1527 O O . PHE A 1 195 ? 5.096 -13.419 26.453 1.00 47.91 195 PHE A O 1
ATOM 1534 N N . ALA A 1 196 ? 5.491 -15.015 27.965 1.00 48.66 196 ALA A N 1
ATOM 1535 C CA . ALA A 1 196 ? 4.087 -15.230 28.312 1.00 48.66 196 ALA A CA 1
ATOM 1536 C C . ALA A 1 196 ? 3.487 -14.029 29.064 1.00 48.66 196 ALA A C 1
ATOM 1538 O O . ALA A 1 196 ? 2.321 -13.696 28.861 1.00 48.66 196 ALA A O 1
ATOM 1539 N N . PHE A 1 197 ? 4.280 -13.354 29.900 1.00 48.56 197 PHE A N 1
ATOM 1540 C CA . PHE A 1 197 ? 3.901 -12.113 30.572 1.00 48.56 197 PHE A CA 1
ATOM 1541 C C . PHE A 1 197 ? 3.769 -10.947 29.581 1.00 48.56 197 PHE A C 1
ATOM 1543 O O . PHE A 1 197 ? 2.776 -10.227 29.628 1.00 48.56 197 PHE A O 1
ATOM 1550 N N . PHE A 1 198 ? 4.697 -10.814 28.631 1.00 45.25 198 PHE A N 1
ATOM 1551 C CA . PHE A 1 198 ? 4.650 -9.851 27.527 1.00 45.25 198 PHE A CA 1
ATOM 1552 C C . PHE A 1 198 ? 3.430 -10.082 26.622 1.00 45.25 198 PHE A C 1
ATOM 1554 O O . PHE A 1 198 ? 2.688 -9.148 26.323 1.00 45.25 198 PHE A O 1
ATOM 1561 N N . LEU A 1 199 ? 3.143 -11.341 26.270 1.00 41.41 199 LEU A N 1
ATOM 1562 C CA . LEU A 1 199 ? 1.906 -11.725 25.580 1.00 41.41 199 LEU A CA 1
ATOM 1563 C C . LEU A 1 199 ? 0.654 -11.419 26.417 1.00 41.41 199 LEU A C 1
ATOM 1565 O O . LEU A 1 199 ? -0.373 -11.051 25.858 1.00 41.41 199 LEU A O 1
ATOM 1569 N N . GLY A 1 200 ? 0.741 -11.524 27.745 1.00 42.75 200 GLY A N 1
ATOM 1570 C CA . GLY A 1 200 ? -0.318 -11.119 28.671 1.00 42.75 200 GLY A CA 1
ATOM 1571 C C . GLY A 1 200 ? -0.509 -9.600 28.788 1.00 42.75 200 GLY A C 1
ATOM 1572 O O . GLY A 1 200 ? -1.606 -9.155 29.124 1.00 42.75 200 GLY A O 1
ATOM 1573 N N . GLN A 1 201 ? 0.523 -8.800 28.489 1.00 40.81 201 GLN A N 1
ATOM 1574 C CA . GLN A 1 201 ? 0.442 -7.334 28.430 1.00 40.81 201 GLN A CA 1
ATOM 1575 C C . GLN A 1 201 ? -0.111 -6.815 27.101 1.00 40.81 201 GLN A C 1
ATOM 1577 O O . GLN A 1 201 ? -0.690 -5.728 27.061 1.00 40.81 201 GLN A O 1
ATOM 1582 N N . LEU A 1 202 ? -0.015 -7.602 26.028 1.00 39.25 202 LEU A N 1
ATOM 1583 C CA . LEU A 1 202 ? -0.749 -7.369 24.789 1.00 39.25 202 LEU A CA 1
ATOM 1584 C C . LEU A 1 202 ? -2.239 -7.670 25.030 1.00 39.25 202 LEU A C 1
ATOM 1586 O O . LEU A 1 202 ? -2.751 -8.715 24.632 1.00 39.25 202 LEU A O 1
ATOM 1590 N N . ARG A 1 203 ? -2.952 -6.743 25.689 1.00 42.00 203 ARG A N 1
ATOM 1591 C CA . ARG A 1 203 ? -4.420 -6.743 25.860 1.00 42.00 203 ARG A CA 1
ATOM 1592 C C . ARG A 1 203 ? -5.129 -6.503 24.519 1.00 42.00 203 ARG A C 1
ATOM 1594 O O . ARG A 1 203 ? -5.865 -5.544 24.328 1.00 42.00 203 ARG A O 1
ATOM 1601 N N . ILE A 1 204 ? -4.898 -7.389 23.564 1.00 48.91 204 ILE A N 1
ATOM 1602 C CA . ILE A 1 204 ? -5.673 -7.493 22.339 1.00 48.91 204 ILE A CA 1
ATOM 1603 C C . ILE A 1 204 ? -6.681 -8.610 22.592 1.00 48.91 204 ILE A C 1
ATOM 1605 O O . ILE A 1 204 ? -6.291 -9.754 22.823 1.00 48.91 204 ILE A O 1
ATOM 1609 N N . SER A 1 205 ? -7.976 -8.285 22.569 1.00 55.38 205 SER A N 1
ATOM 1610 C CA . SER A 1 205 ? -9.046 -9.278 22.717 1.00 55.38 205 SER A CA 1
ATOM 1611 C C . SER A 1 205 ? -8.779 -10.490 21.814 1.00 55.38 205 SER A C 1
ATOM 1613 O O . SER A 1 205 ? -8.463 -10.332 20.632 1.00 55.38 205 SER A O 1
ATOM 1615 N N . ALA A 1 206 ? -8.916 -11.711 22.343 1.00 60.78 206 ALA A N 1
ATOM 1616 C CA . ALA A 1 206 ? -8.733 -12.945 21.570 1.00 60.78 206 ALA A CA 1
ATOM 1617 C C . ALA A 1 206 ? -9.608 -12.968 20.300 1.00 60.78 206 ALA A C 1
ATOM 1619 O O . ALA A 1 206 ? -9.243 -13.566 19.288 1.00 60.78 206 ALA A O 1
ATOM 1620 N N . THR A 1 207 ? -10.744 -12.269 20.331 1.00 63.25 207 THR A N 1
ATOM 1621 C CA . THR A 1 207 ? -11.640 -12.062 19.190 1.00 63.25 207 THR A CA 1
ATOM 1622 C C . THR A 1 207 ? -11.008 -11.181 18.112 1.00 63.25 207 THR A C 1
ATOM 1624 O O . THR A 1 207 ? -11.138 -11.484 16.927 1.00 63.25 207 THR A O 1
ATOM 1627 N N . LEU A 1 208 ? -10.266 -10.136 18.497 1.00 63.03 208 LEU A N 1
ATOM 1628 C CA . LEU A 1 208 ? -9.537 -9.276 17.562 1.00 63.03 208 LEU A CA 1
ATOM 1629 C C . LEU A 1 208 ? -8.393 -10.043 16.886 1.00 63.03 208 LEU A C 1
ATOM 1631 O O . LEU A 1 208 ? -8.231 -9.939 15.676 1.00 63.03 208 LEU A O 1
ATOM 1635 N N . TRP A 1 209 ? -7.660 -10.877 17.631 1.00 68.56 209 TRP A N 1
ATOM 1636 C CA . TRP A 1 209 ? -6.617 -11.745 17.064 1.00 68.56 209 TRP A CA 1
ATOM 1637 C C . TRP A 1 209 ? -7.176 -12.779 16.088 1.00 68.56 209 TRP A C 1
ATOM 1639 O O . TRP A 1 209 ? -6.656 -12.918 14.983 1.00 68.56 209 TRP A O 1
ATOM 1649 N N . LYS A 1 210 ? -8.261 -13.475 16.455 1.00 72.88 210 LYS A N 1
ATOM 1650 C CA . LYS A 1 210 ? -8.946 -14.425 15.558 1.00 72.88 210 LYS A CA 1
ATOM 1651 C C . LYS A 1 210 ? -9.409 -13.745 14.275 1.00 72.88 210 LYS A C 1
ATOM 1653 O O . LYS A 1 210 ? -9.215 -14.284 13.189 1.00 72.88 210 LYS A O 1
ATOM 1658 N N . LYS A 1 211 ? -9.987 -12.550 14.408 1.00 74.31 211 LYS A N 1
ATOM 1659 C CA . LYS A 1 211 ? -10.413 -11.720 13.283 1.00 74.31 211 LYS A CA 1
ATOM 1660 C C . LYS A 1 211 ? -9.230 -11.349 12.396 1.00 74.31 211 LYS A C 1
ATOM 1662 O O . LYS A 1 211 ? -9.273 -11.601 11.201 1.00 74.31 211 LYS A O 1
ATOM 1667 N N . LEU A 1 212 ? -8.163 -10.811 12.974 1.00 73.00 212 LEU A N 1
ATOM 1668 C CA . LEU A 1 212 ? -6.993 -10.348 12.234 1.00 73.00 212 LEU A CA 1
ATOM 1669 C C . LEU A 1 212 ? -6.290 -11.503 11.512 1.00 73.00 212 LEU A C 1
ATOM 1671 O O . LEU A 1 212 ? -6.006 -11.375 10.330 1.00 73.00 212 LEU A O 1
ATOM 1675 N N . LEU A 1 213 ? -6.119 -12.655 12.169 1.00 79.81 213 LEU A N 1
ATOM 1676 C CA . LEU A 1 213 ? -5.572 -13.870 11.555 1.00 79.81 213 LEU A CA 1
ATOM 1677 C C . LEU A 1 213 ? -6.436 -14.379 10.401 1.00 79.81 213 LEU A C 1
ATOM 1679 O O . LEU A 1 213 ? -5.917 -14.696 9.336 1.00 79.81 213 LEU A O 1
ATOM 1683 N N . LEU A 1 214 ? -7.756 -14.445 10.584 1.00 80.00 214 LEU A N 1
ATOM 1684 C CA . LEU A 1 214 ? -8.659 -14.880 9.522 1.00 80.00 214 LEU A CA 1
ATOM 1685 C C . LEU A 1 214 ? -8.573 -13.953 8.303 1.00 80.00 214 LEU A C 1
ATOM 1687 O O . LEU A 1 214 ? -8.525 -14.430 7.169 1.00 80.00 214 LEU A O 1
ATOM 1691 N N . LEU A 1 215 ? -8.515 -12.641 8.530 1.00 80.38 215 LEU A N 1
ATOM 1692 C CA . LEU A 1 215 ? -8.416 -11.646 7.466 1.00 80.38 215 LEU A CA 1
ATOM 1693 C C . LEU A 1 215 ? -7.074 -11.715 6.732 1.00 80.38 215 LEU A C 1
ATOM 1695 O O . LEU A 1 215 ? -7.062 -11.750 5.503 1.00 80.38 215 LEU A O 1
ATOM 1699 N N . THR A 1 216 ? -5.952 -11.776 7.450 1.00 86.31 216 THR A N 1
ATOM 1700 C CA . THR A 1 216 ? -4.612 -11.779 6.840 1.00 86.31 216 THR A CA 1
ATOM 1701 C C . THR A 1 216 ? -4.291 -13.098 6.146 1.00 86.31 216 THR A C 1
ATOM 1703 O O . THR A 1 216 ? -3.731 -13.084 5.055 1.00 86.31 216 THR A O 1
ATOM 1706 N N . VAL A 1 217 ? -4.699 -14.239 6.711 1.00 88.62 217 VAL A N 1
ATOM 1707 C CA . VAL A 1 217 ? -4.482 -15.554 6.086 1.00 88.62 217 VAL A CA 1
ATOM 1708 C C . VAL A 1 217 ? -5.325 -15.702 4.826 1.00 88.62 217 VAL A C 1
ATOM 1710 O O . VAL A 1 217 ? -4.804 -16.097 3.784 1.00 88.62 217 VAL A O 1
ATOM 1713 N N . SER A 1 218 ? -6.616 -15.362 4.889 1.00 86.88 218 SER A N 1
ATOM 1714 C CA . SER A 1 218 ? -7.494 -15.478 3.718 1.00 86.88 218 SER A CA 1
ATOM 1715 C C . SER A 1 218 ? -7.067 -14.543 2.586 1.00 86.88 218 SER A C 1
ATOM 1717 O O . SER A 1 218 ? -6.954 -14.990 1.445 1.00 86.88 218 SER A O 1
ATOM 1719 N N . SER A 1 219 ? -6.768 -13.275 2.887 1.00 89.44 219 SER A N 1
ATOM 1720 C CA . SER A 1 219 ? -6.276 -12.324 1.882 1.00 89.44 219 SER A CA 1
ATOM 1721 C C . SER A 1 219 ? -4.895 -12.698 1.342 1.00 89.44 219 SER A C 1
ATOM 1723 O O . SER A 1 219 ? -4.686 -12.577 0.138 1.00 89.44 219 SER A O 1
ATOM 1725 N N . GLY A 1 220 ? -3.997 -13.231 2.175 1.00 92.44 220 GLY A N 1
ATOM 1726 C CA . GLY A 1 220 ? -2.682 -13.713 1.752 1.00 92.44 220 GLY A CA 1
ATOM 1727 C C . GLY A 1 220 ? -2.766 -14.885 0.775 1.00 92.44 220 GLY A C 1
ATOM 1728 O O . GLY A 1 220 ? -2.154 -14.844 -0.289 1.00 92.44 220 GLY A O 1
ATOM 1729 N N . VAL A 1 221 ? -3.575 -15.907 1.082 1.00 92.25 221 VAL A N 1
ATOM 1730 C CA . VAL A 1 221 ? -3.757 -17.072 0.195 1.00 92.25 221 VAL A CA 1
ATOM 1731 C C . VAL A 1 221 ? -4.434 -16.668 -1.112 1.00 92.25 221 VAL A C 1
ATOM 1733 O O . VAL A 1 221 ? -3.945 -17.002 -2.190 1.00 92.25 221 VAL A O 1
ATOM 1736 N N . VAL A 1 222 ? -5.546 -15.931 -1.037 1.00 91.12 222 VAL A N 1
ATOM 1737 C CA . VAL A 1 222 ? -6.294 -15.523 -2.235 1.00 91.12 222 VAL A CA 1
ATOM 1738 C C . VAL A 1 222 ? -5.475 -14.543 -3.082 1.00 91.12 222 VAL A C 1
ATOM 1740 O O . VAL A 1 222 ? -5.468 -14.658 -4.306 1.00 91.12 222 VAL A O 1
ATOM 1743 N N . GLY A 1 223 ? -4.744 -13.619 -2.453 1.00 90.81 223 GLY A N 1
ATOM 1744 C CA . GLY A 1 223 ? -3.835 -12.699 -3.133 1.00 90.81 223 GLY A CA 1
ATOM 1745 C C . GLY A 1 223 ? -2.675 -13.422 -3.821 1.00 90.81 223 GLY A C 1
ATOM 1746 O O . GLY A 1 223 ? -2.386 -13.119 -4.977 1.00 90.81 223 GLY A O 1
ATOM 1747 N N . GLY A 1 224 ? -2.082 -14.432 -3.175 1.00 92.06 224 GLY A N 1
ATOM 1748 C CA . GLY A 1 224 ? -1.028 -15.264 -3.766 1.00 92.06 224 GLY A CA 1
ATOM 1749 C C . GLY A 1 224 ? -1.517 -16.066 -4.972 1.00 92.06 224 GLY A C 1
ATOM 1750 O O . GLY A 1 224 ? -0.882 -16.049 -6.025 1.00 92.06 224 GLY A O 1
ATOM 1751 N N . LEU A 1 225 ? -2.695 -16.692 -4.871 1.00 93.06 225 LEU A N 1
ATOM 1752 C CA . LEU A 1 225 ? -3.342 -17.369 -6.004 1.00 93.06 225 LEU A CA 1
ATOM 1753 C C . LEU A 1 225 ? -3.684 -16.391 -7.139 1.00 93.06 225 LEU A C 1
ATOM 1755 O O . LEU A 1 225 ? -3.506 -16.714 -8.312 1.00 93.06 225 LEU A O 1
ATOM 1759 N N . GLY A 1 226 ? -4.133 -15.182 -6.797 1.00 93.00 226 GLY A N 1
ATOM 1760 C CA . GLY A 1 226 ? -4.371 -14.104 -7.753 1.00 93.00 226 GLY A CA 1
ATOM 1761 C C . GLY A 1 226 ? -3.107 -13.677 -8.497 1.00 93.00 226 GLY A C 1
ATOM 1762 O O . GLY A 1 226 ? -3.140 -13.522 -9.716 1.00 93.00 226 GLY A O 1
ATOM 1763 N N . ALA A 1 227 ? -1.985 -13.541 -7.786 1.00 94.12 227 ALA A N 1
ATOM 1764 C CA . ALA A 1 227 ? -0.688 -13.232 -8.380 1.00 94.12 227 ALA A CA 1
ATOM 1765 C C . ALA A 1 227 ? -0.194 -14.361 -9.301 1.00 94.12 227 ALA A C 1
ATOM 1767 O O . ALA A 1 227 ? 0.308 -14.075 -10.385 1.00 94.12 227 ALA A O 1
ATOM 1768 N N . ILE A 1 228 ? -0.398 -15.631 -8.923 1.00 95.12 228 ILE A N 1
ATOM 1769 C CA . ILE A 1 228 ? -0.096 -16.794 -9.778 1.00 95.12 228 ILE A CA 1
ATOM 1770 C C . ILE A 1 228 ? -0.913 -16.740 -11.070 1.00 95.12 228 ILE A C 1
ATOM 1772 O O . ILE A 1 228 ? -0.343 -16.863 -12.155 1.00 95.12 228 ILE A O 1
ATOM 1776 N N . LEU A 1 229 ? -2.230 -16.533 -10.959 1.00 95.38 229 LEU A N 1
ATOM 1777 C CA . LEU A 1 229 ? -3.128 -16.440 -12.111 1.00 95.38 229 LEU A CA 1
ATOM 1778 C C . LEU A 1 229 ? -2.725 -15.288 -13.034 1.00 95.38 229 LEU A C 1
ATOM 1780 O O . LEU A 1 229 ? -2.713 -15.446 -14.253 1.00 95.38 229 LEU A O 1
ATOM 1784 N N . PHE A 1 230 ? -2.386 -14.135 -12.459 1.00 95.44 230 PHE A N 1
ATOM 1785 C CA . PHE A 1 230 ? -1.983 -12.980 -13.243 1.00 95.44 230 PHE A CA 1
ATOM 1786 C C . PHE A 1 230 ? -0.638 -13.196 -13.939 1.00 95.44 230 PHE A C 1
ATOM 1788 O O . PHE A 1 230 ? -0.519 -12.888 -15.123 1.00 95.44 230 PHE A O 1
ATOM 1795 N N . ASN A 1 231 ? 0.349 -13.776 -13.249 1.00 94.94 231 ASN A N 1
ATOM 1796 C CA . ASN A 1 231 ? 1.641 -14.073 -13.860 1.00 94.94 231 ASN A CA 1
ATOM 1797 C C . ASN A 1 231 ? 1.501 -15.101 -14.990 1.00 94.94 231 ASN A C 1
ATOM 1799 O O . ASN A 1 231 ? 2.004 -14.870 -16.081 1.00 94.94 231 ASN A O 1
ATOM 1803 N N . TRP A 1 232 ? 0.705 -16.153 -14.780 1.00 95.94 232 TRP A N 1
ATOM 1804 C CA . TRP A 1 232 ? 0.390 -17.129 -15.825 1.00 95.94 232 TRP A CA 1
ATOM 1805 C C . TRP A 1 232 ? -0.296 -16.490 -17.044 1.00 95.94 232 TRP A C 1
ATOM 1807 O O . TRP A 1 232 ? 0.024 -16.821 -18.187 1.00 95.94 232 TRP A O 1
ATOM 1817 N N . ALA A 1 233 ? -1.222 -15.550 -16.821 1.00 96.88 233 ALA A N 1
ATOM 1818 C CA . ALA A 1 233 ? -1.880 -14.822 -17.903 1.00 96.88 233 ALA A CA 1
ATOM 1819 C C . ALA A 1 233 ? -0.893 -13.944 -18.692 1.00 96.88 233 ALA A C 1
ATOM 1821 O O . ALA A 1 233 ? -0.974 -13.894 -19.920 1.00 96.88 233 ALA A O 1
ATOM 1822 N N . ILE A 1 234 ? 0.046 -13.282 -18.005 1.00 95.44 234 ILE A N 1
ATOM 1823 C CA . ILE A 1 234 ? 1.121 -12.511 -18.644 1.00 95.44 234 ILE A CA 1
ATOM 1824 C C . ILE A 1 234 ? 2.013 -13.436 -19.472 1.00 95.44 234 ILE A C 1
ATOM 1826 O O . ILE A 1 234 ? 2.193 -13.158 -20.653 1.00 95.44 234 ILE A O 1
ATOM 1830 N N . ASP A 1 235 ? 2.503 -14.537 -18.900 1.00 94.50 235 ASP A N 1
ATOM 1831 C CA . ASP A 1 235 ? 3.406 -15.476 -19.581 1.00 94.50 235 ASP A CA 1
ATOM 1832 C C . ASP A 1 235 ? 2.740 -16.072 -20.834 1.00 94.50 235 ASP A C 1
ATOM 1834 O O . ASP A 1 235 ? 3.334 -16.134 -21.911 1.00 94.50 235 ASP A O 1
ATOM 1838 N N . THR A 1 236 ? 1.456 -16.430 -20.728 1.00 96.00 236 THR A N 1
ATOM 1839 C CA . THR A 1 236 ? 0.661 -16.934 -21.860 1.00 96.00 236 THR A CA 1
ATOM 1840 C C . THR A 1 236 ? 0.490 -15.873 -22.949 1.00 96.00 236 THR A C 1
ATOM 1842 O O . THR A 1 236 ? 0.608 -16.172 -24.138 1.00 96.00 236 THR A O 1
ATOM 1845 N N . SER A 1 237 ? 0.214 -14.628 -22.555 1.00 96.56 237 SER A N 1
ATOM 1846 C CA . SER A 1 237 ? 0.071 -13.504 -23.482 1.00 96.56 237 SER A CA 1
ATOM 1847 C C . SER A 1 237 ? 1.396 -13.182 -24.180 1.00 96.56 237 SER A C 1
ATOM 1849 O O . SER A 1 237 ? 1.427 -13.077 -25.406 1.00 96.56 237 SER A O 1
ATOM 1851 N N . MET A 1 238 ? 2.499 -13.106 -23.426 1.00 94.25 238 MET A N 1
ATOM 1852 C CA . MET A 1 238 ? 3.852 -12.897 -23.950 1.00 94.25 238 MET A CA 1
ATOM 1853 C C . MET A 1 238 ? 4.216 -13.975 -24.969 1.00 94.25 238 MET A C 1
ATOM 1855 O O . MET A 1 238 ? 4.506 -13.630 -26.107 1.00 94.25 238 MET A O 1
ATOM 1859 N N . GLY A 1 239 ? 4.068 -15.262 -24.635 1.00 94.38 239 GLY A N 1
ATOM 1860 C CA . GLY A 1 239 ? 4.371 -16.347 -25.576 1.00 94.38 239 GLY A CA 1
ATOM 1861 C C . GLY A 1 239 ? 3.494 -16.341 -26.839 1.00 94.38 239 GLY A C 1
ATOM 1862 O O . GLY A 1 239 ? 3.916 -16.797 -27.904 1.00 94.38 239 GLY A O 1
ATOM 1863 N N . GLY A 1 240 ? 2.268 -15.810 -26.756 1.00 94.31 240 GLY A N 1
ATOM 1864 C CA . GLY A 1 240 ? 1.403 -15.598 -27.919 1.00 94.31 240 GLY A CA 1
ATOM 1865 C C . GLY A 1 240 ? 1.903 -14.479 -28.838 1.00 94.31 240 GLY A C 1
ATOM 1866 O O . GLY A 1 240 ? 1.978 -14.663 -30.054 1.00 94.31 240 GLY A O 1
ATOM 1867 N N . PHE A 1 241 ? 2.264 -13.331 -28.265 1.00 94.88 241 PHE A N 1
ATOM 1868 C CA . PHE A 1 241 ? 2.764 -12.177 -29.015 1.00 94.88 241 PHE A CA 1
ATOM 1869 C C . PHE A 1 241 ? 4.213 -12.344 -29.489 1.00 94.88 241 PHE A C 1
ATOM 1871 O O . PHE A 1 241 ? 4.539 -11.857 -30.566 1.00 94.88 241 PHE A O 1
ATOM 1878 N N . GLU A 1 242 ? 5.060 -13.076 -28.767 1.00 92.50 242 GLU A N 1
ATOM 1879 C CA . GLU A 1 242 ? 6.426 -13.416 -29.189 1.00 92.50 242 GLU A CA 1
ATOM 1880 C C . GLU A 1 242 ? 6.421 -14.175 -30.517 1.00 92.50 242 GLU A C 1
ATOM 1882 O O . GLU A 1 242 ? 7.125 -13.783 -31.441 1.00 92.50 242 GLU A O 1
ATOM 1887 N N . LYS A 1 243 ? 5.530 -15.161 -30.687 1.00 93.44 243 LYS A N 1
ATOM 1888 C CA . LYS A 1 243 ? 5.346 -15.851 -31.979 1.00 93.44 243 LYS A CA 1
ATOM 1889 C C . LYS A 1 243 ? 4.945 -14.900 -33.108 1.00 93.44 243 LYS A C 1
ATOM 1891 O O . LYS A 1 243 ? 5.337 -15.097 -34.257 1.00 93.44 243 LYS A O 1
ATOM 1896 N N . LEU A 1 244 ? 4.150 -13.873 -32.800 1.00 92.00 244 LEU A N 1
ATOM 1897 C CA . LEU A 1 244 ? 3.775 -12.849 -33.776 1.00 92.00 244 LEU A CA 1
ATOM 1898 C C . LEU A 1 244 ? 4.975 -11.960 -34.131 1.00 92.00 244 LEU A C 1
ATOM 1900 O O . LEU A 1 244 ? 5.176 -11.653 -35.303 1.00 92.00 244 LEU A O 1
ATOM 1904 N N . VAL A 1 245 ? 5.792 -11.584 -33.145 1.00 92.12 245 VAL A N 1
ATOM 1905 C CA . VAL A 1 245 ? 7.039 -10.834 -33.355 1.00 92.12 245 VAL A CA 1
ATOM 1906 C C . VAL A 1 245 ? 8.034 -11.648 -34.182 1.00 92.12 245 VAL A C 1
ATOM 1908 O O . VAL A 1 245 ? 8.601 -11.114 -35.129 1.00 92.12 245 VAL A O 1
ATOM 1911 N N . GLU A 1 246 ? 8.212 -12.937 -33.891 1.00 91.50 246 GLU A N 1
ATOM 1912 C CA . GLU A 1 246 ? 9.050 -13.851 -34.678 1.00 91.50 246 GLU A CA 1
ATOM 1913 C C . GLU A 1 246 ? 8.571 -13.943 -36.130 1.00 91.50 246 GLU A C 1
ATOM 1915 O O . GLU A 1 246 ? 9.368 -13.805 -37.060 1.00 91.50 246 GLU A O 1
ATOM 1920 N N . MET A 1 247 ? 7.259 -14.096 -36.337 1.00 90.25 247 MET A N 1
ATOM 1921 C CA . MET A 1 247 ? 6.660 -14.095 -37.671 1.00 90.25 247 MET A CA 1
ATOM 1922 C C . MET A 1 247 ? 6.951 -12.784 -38.407 1.00 90.25 247 MET A C 1
ATOM 1924 O O . MET A 1 247 ? 7.369 -12.817 -39.562 1.00 90.25 247 MET A O 1
ATOM 1928 N N . VAL A 1 248 ? 6.789 -11.637 -37.747 1.00 90.44 248 VAL A N 1
ATOM 1929 C CA . VAL A 1 248 ? 7.081 -10.323 -38.335 1.00 90.44 248 VAL A CA 1
ATOM 1930 C C . VAL A 1 248 ? 8.568 -10.167 -38.664 1.00 90.44 248 VAL A C 1
ATOM 1932 O O . VAL A 1 248 ? 8.904 -9.738 -39.768 1.00 90.44 248 VAL A O 1
ATOM 1935 N N . ASN A 1 249 ? 9.458 -10.568 -37.758 1.00 88.50 249 ASN A N 1
ATOM 1936 C CA . ASN A 1 249 ? 10.907 -10.493 -37.952 1.00 88.50 249 ASN A CA 1
ATOM 1937 C C . ASN A 1 249 ? 11.415 -11.454 -39.036 1.00 88.50 249 ASN A C 1
ATOM 1939 O O . ASN A 1 249 ? 12.468 -11.207 -39.617 1.00 88.50 249 ASN A O 1
ATOM 1943 N N . SER A 1 250 ? 10.665 -12.516 -39.351 1.00 89.50 250 SER A N 1
ATOM 1944 C CA . SER A 1 250 ? 10.959 -13.396 -40.489 1.00 89.50 250 SER A CA 1
ATOM 1945 C C . SER A 1 250 ? 10.624 -12.769 -41.852 1.00 89.50 250 SER A C 1
ATOM 1947 O O . SER A 1 250 ? 11.012 -13.300 -42.894 1.00 89.50 250 SER A O 1
ATOM 1949 N N . THR A 1 251 ? 9.918 -11.633 -41.870 1.00 89.19 251 THR A N 1
ATOM 1950 C CA . THR A 1 251 ? 9.615 -10.890 -43.100 1.00 89.19 251 THR A CA 1
ATOM 1951 C C . THR A 1 251 ? 10.722 -9.883 -43.449 1.00 89.19 251 THR A C 1
ATOM 1953 O O . THR A 1 251 ? 11.475 -9.460 -42.573 1.00 89.19 251 THR A O 1
ATOM 1956 N N . PRO A 1 252 ? 10.789 -9.388 -44.702 1.00 87.81 252 PRO A N 1
ATOM 1957 C CA . PRO A 1 252 ? 11.701 -8.302 -45.083 1.00 87.81 252 PRO A CA 1
ATOM 1958 C C . PRO A 1 252 ? 11.410 -6.952 -44.402 1.00 87.81 252 PRO A C 1
ATOM 1960 O O . PRO A 1 252 ? 12.137 -5.984 -44.627 1.00 87.81 252 PRO A O 1
ATOM 1963 N N . TYR A 1 253 ? 10.333 -6.853 -43.616 1.00 88.06 253 TYR A N 1
ATOM 1964 C CA . TYR A 1 253 ? 9.810 -5.608 -43.059 1.00 88.06 253 TYR A CA 1
ATOM 1965 C C . TYR A 1 253 ? 9.779 -5.655 -41.520 1.00 88.06 253 TYR A C 1
ATOM 1967 O O . TYR A 1 253 ? 8.703 -5.602 -40.924 1.00 88.06 253 TYR A O 1
ATOM 1975 N N . PRO A 1 254 ? 10.940 -5.705 -40.840 1.00 81.50 254 PRO A N 1
ATOM 1976 C CA . PRO A 1 254 ? 11.007 -5.809 -39.378 1.00 81.50 254 PRO A CA 1
ATOM 1977 C C . PRO A 1 254 ? 10.385 -4.601 -38.657 1.00 81.50 254 PRO A C 1
ATOM 1979 O O . PRO A 1 254 ? 9.930 -4.713 -37.524 1.00 81.50 254 PRO A O 1
ATOM 1982 N N . TRP A 1 255 ? 10.272 -3.449 -39.327 1.00 86.12 255 TRP A N 1
ATOM 1983 C CA . TRP A 1 255 ? 9.573 -2.270 -38.802 1.00 86.12 255 TRP A CA 1
ATOM 1984 C C . TRP A 1 255 ? 8.074 -2.509 -38.543 1.00 86.12 255 TRP A C 1
ATOM 1986 O O . TRP A 1 255 ? 7.467 -1.768 -37.769 1.00 86.12 255 TRP A O 1
ATOM 1996 N N . LEU A 1 256 ? 7.476 -3.566 -39.115 1.00 91.38 256 LEU A N 1
ATOM 1997 C CA . LEU A 1 256 ? 6.107 -3.991 -38.803 1.00 91.38 256 LEU A CA 1
ATOM 1998 C C . LEU A 1 256 ? 5.941 -4.441 -37.344 1.00 91.38 256 LEU A C 1
ATOM 2000 O O . LEU A 1 256 ? 4.807 -4.522 -36.872 1.00 91.38 256 LEU A O 1
ATOM 2004 N N . VAL A 1 257 ? 7.035 -4.664 -36.598 1.00 90.75 257 VAL A N 1
ATOM 2005 C CA . VAL A 1 257 ? 6.984 -4.943 -35.153 1.00 90.75 257 VAL A CA 1
ATOM 2006 C C . VAL A 1 257 ? 6.252 -3.830 -34.395 1.00 90.75 257 VAL A C 1
ATOM 2008 O O . VAL A 1 257 ? 5.600 -4.088 -33.386 1.00 90.75 257 VAL A O 1
ATOM 2011 N N . ALA A 1 258 ? 6.252 -2.605 -34.940 1.00 92.81 258 ALA A N 1
ATOM 2012 C CA . ALA A 1 258 ? 5.518 -1.472 -34.393 1.00 92.81 258 ALA A CA 1
ATOM 2013 C C . ALA A 1 258 ? 3.994 -1.687 -34.319 1.00 92.81 258 ALA A C 1
ATOM 2015 O O . ALA A 1 258 ? 3.317 -1.054 -33.508 1.00 92.81 258 ALA A O 1
ATOM 2016 N N . LEU A 1 259 ? 3.441 -2.588 -35.138 1.00 95.62 259 LEU A N 1
ATOM 2017 C CA . LEU A 1 259 ? 2.012 -2.906 -35.144 1.00 95.62 259 LEU A CA 1
ATOM 2018 C C . LEU A 1 259 ? 1.606 -3.843 -34.000 1.00 95.62 259 LEU A C 1
ATOM 2020 O O . LEU A 1 259 ? 0.424 -3.900 -33.657 1.00 95.62 259 LEU A O 1
ATOM 2024 N N . VAL A 1 260 ? 2.554 -4.562 -33.390 1.00 96.38 260 VAL A N 1
ATOM 2025 C CA . VAL A 1 260 ? 2.244 -5.552 -32.349 1.00 96.38 260 VAL A CA 1
ATOM 2026 C C . VAL A 1 260 ? 1.709 -4.884 -31.073 1.00 96.38 260 VAL A C 1
ATOM 2028 O O . VAL A 1 260 ? 0.597 -5.236 -30.661 1.00 96.38 260 VAL A O 1
ATOM 2031 N N . PRO A 1 261 ? 2.366 -3.854 -30.497 1.00 97.00 261 PRO A N 1
ATOM 2032 C CA . PRO A 1 261 ? 1.794 -3.149 -29.352 1.00 97.00 261 PRO A CA 1
ATOM 2033 C C . PRO A 1 261 ? 0.533 -2.352 -29.721 1.00 97.00 261 PRO A C 1
ATOM 2035 O O . PRO A 1 261 ? -0.333 -2.149 -28.872 1.00 97.00 261 PRO A O 1
ATOM 2038 N N . ALA A 1 262 ? 0.375 -1.932 -30.985 1.00 97.44 262 ALA A N 1
ATOM 2039 C CA . ALA A 1 262 ? -0.854 -1.289 -31.457 1.00 97.44 262 ALA A CA 1
ATOM 2040 C C . ALA A 1 262 ? -2.058 -2.241 -31.379 1.00 97.44 262 ALA A C 1
ATOM 2042 O O . ALA A 1 262 ? -3.116 -1.873 -30.861 1.00 97.44 262 ALA A O 1
ATOM 2043 N N . LEU A 1 263 ? -1.882 -3.485 -31.837 1.00 97.25 263 LEU A N 1
ATOM 2044 C CA . LEU A 1 263 ? -2.895 -4.534 -31.738 1.00 97.25 263 LEU A CA 1
ATOM 2045 C C . LEU A 1 263 ? -3.240 -4.834 -30.274 1.00 97.25 263 LEU A C 1
ATOM 2047 O O . LEU A 1 263 ? -4.419 -4.861 -29.916 1.00 97.25 263 LEU A O 1
ATOM 2051 N N . GLY A 1 264 ? -2.229 -5.003 -29.419 1.00 97.44 264 GLY A N 1
ATOM 2052 C CA . GLY A 1 264 ? -2.446 -5.215 -27.987 1.00 97.44 264 GLY A CA 1
ATOM 2053 C C . GLY A 1 264 ? -3.174 -4.052 -27.315 1.00 97.44 264 GLY A C 1
ATOM 2054 O O . GLY A 1 264 ? -4.109 -4.273 -26.546 1.00 97.44 264 GLY A O 1
ATOM 2055 N N . GLY A 1 265 ? -2.832 -2.813 -27.672 1.00 97.50 265 GLY A N 1
ATOM 2056 C CA . GLY A 1 265 ? -3.530 -1.615 -27.213 1.00 97.50 265 GLY A CA 1
ATOM 2057 C C . GLY A 1 265 ? -5.016 -1.621 -27.584 1.00 97.50 265 GLY A C 1
ATOM 2058 O O . GLY A 1 265 ? -5.864 -1.413 -26.716 1.00 97.50 265 GLY A O 1
ATOM 2059 N N . ILE A 1 266 ? -5.359 -1.937 -28.839 1.00 98.00 266 ILE A N 1
ATOM 2060 C CA . ILE A 1 266 ? -6.763 -2.048 -29.276 1.00 98.00 266 ILE A CA 1
ATOM 2061 C C . ILE A 1 266 ? -7.497 -3.135 -28.484 1.00 98.00 266 ILE A C 1
ATOM 2063 O O . ILE A 1 266 ? -8.587 -2.889 -27.966 1.00 98.00 266 ILE A O 1
ATOM 2067 N N . LEU A 1 267 ? -6.903 -4.324 -28.354 1.00 97.81 267 LEU A N 1
ATOM 2068 C CA . LEU A 1 267 ? -7.504 -5.440 -27.621 1.00 97.81 267 LEU A CA 1
ATOM 2069 C C . LEU A 1 267 ? -7.725 -5.093 -26.140 1.00 97.81 267 LEU A C 1
ATOM 2071 O O . LEU A 1 267 ? -8.813 -5.319 -25.608 1.00 97.81 267 LEU A O 1
ATOM 2075 N N . CYS A 1 268 ? -6.742 -4.467 -25.490 1.00 97.06 268 CYS A N 1
ATOM 2076 C CA . CYS A 1 268 ? -6.876 -3.953 -24.128 1.00 97.06 268 CYS A CA 1
ATOM 2077 C C . CYS A 1 268 ? -8.000 -2.909 -24.027 1.00 97.06 268 CYS A C 1
ATOM 2079 O O . CYS A 1 268 ? -8.838 -2.977 -23.123 1.00 97.06 268 CYS A O 1
ATOM 2081 N N . GLY A 1 269 ? -8.051 -1.960 -24.965 1.00 96.75 269 GLY A N 1
ATOM 2082 C CA . GLY A 1 269 ? -9.105 -0.952 -25.041 1.00 96.75 269 GLY A CA 1
ATOM 2083 C C . GLY A 1 269 ? -10.497 -1.573 -25.171 1.00 96.75 269 GLY A C 1
ATOM 2084 O O . GLY A 1 269 ? -11.418 -1.165 -24.466 1.00 96.75 269 GLY A O 1
ATOM 2085 N N . LEU A 1 270 ? -10.657 -2.609 -25.996 1.00 97.38 270 LEU A N 1
ATOM 2086 C CA . LEU A 1 270 ? -11.926 -3.325 -26.149 1.00 97.38 270 LEU A CA 1
ATOM 2087 C C . LEU A 1 270 ? -12.349 -4.045 -24.864 1.00 97.38 270 LEU A C 1
ATOM 2089 O O . LEU A 1 270 ? -13.520 -3.947 -24.485 1.00 97.38 270 LEU A O 1
ATOM 2093 N N . VAL A 1 271 ? -11.415 -4.712 -24.173 1.00 96.69 271 VAL A N 1
ATOM 2094 C CA . VAL A 1 271 ? -11.676 -5.366 -22.876 1.00 96.69 271 VAL A CA 1
ATOM 2095 C C . VAL A 1 271 ? -12.120 -4.340 -21.836 1.00 96.69 271 VAL A C 1
ATOM 2097 O O . VAL A 1 271 ? -13.121 -4.555 -21.151 1.00 96.69 271 VAL A O 1
ATOM 2100 N N . LYS A 1 272 ? -11.422 -3.202 -21.737 1.00 95.31 272 LYS A N 1
ATOM 2101 C CA . LYS A 1 272 ? -11.777 -2.133 -20.794 1.00 95.31 272 LYS A CA 1
ATOM 2102 C C . LYS A 1 272 ? -13.145 -1.528 -21.108 1.00 95.31 272 LYS A C 1
ATOM 2104 O O . LYS A 1 272 ? -13.962 -1.381 -20.200 1.00 95.31 272 LYS A O 1
ATOM 2109 N N . TYR A 1 273 ? -13.414 -1.240 -22.380 1.00 95.00 273 TYR A N 1
ATOM 2110 C CA . TYR A 1 273 ? -14.660 -0.618 -22.827 1.00 95.00 273 TYR A CA 1
ATOM 2111 C C . TYR A 1 273 ? -15.883 -1.505 -22.569 1.00 95.00 273 TYR A C 1
ATOM 2113 O O . TYR A 1 273 ? -16.824 -1.064 -21.915 1.00 95.00 273 TYR A O 1
ATOM 2121 N N . HIS A 1 274 ? -15.849 -2.775 -22.986 1.00 94.31 274 HIS A N 1
ATOM 2122 C CA . HIS A 1 274 ? -16.969 -3.702 -22.770 1.00 94.31 274 HIS A CA 1
ATOM 2123 C C . HIS A 1 274 ? -17.065 -4.184 -21.316 1.00 94.31 274 HIS A C 1
ATOM 2125 O O . HIS A 1 274 ? -18.157 -4.418 -20.800 1.00 94.31 274 HIS A O 1
ATOM 2131 N N . GLY A 1 275 ? -15.929 -4.310 -20.626 1.00 91.06 275 GLY A N 1
ATOM 2132 C CA . GLY A 1 275 ? -15.880 -4.684 -19.213 1.00 91.06 275 GLY A CA 1
ATOM 2133 C C . GLY A 1 275 ? -16.363 -3.579 -18.266 1.00 91.06 275 GLY A C 1
ATOM 2134 O O . GLY A 1 275 ? -16.753 -3.868 -17.127 1.00 91.06 275 GLY A O 1
ATOM 2135 N N . GLY A 1 276 ? -16.384 -2.326 -18.730 1.00 89.69 276 GLY A N 1
ATOM 2136 C CA . GLY A 1 276 ? -16.703 -1.147 -17.926 1.00 89.69 276 GLY A CA 1
ATOM 2137 C C . GLY A 1 276 ? -15.587 -0.781 -16.944 1.00 89.69 276 GLY A C 1
ATOM 2138 O O . GLY A 1 276 ? -15.881 -0.414 -15.805 1.00 89.69 276 GLY A O 1
ATOM 2139 N N . LEU A 1 277 ? -14.323 -0.946 -17.354 1.00 89.31 277 LEU A N 1
ATOM 2140 C CA . LEU A 1 277 ? -13.168 -0.418 -16.625 1.00 89.31 277 LEU A CA 1
ATOM 2141 C C . LEU A 1 277 ? -12.947 1.059 -16.993 1.00 89.31 277 LEU A C 1
ATOM 2143 O O . LEU A 1 277 ? -13.034 1.403 -18.175 1.00 89.31 277 LEU A O 1
ATOM 2147 N N . PRO A 1 278 ? -12.614 1.920 -16.018 1.00 86.38 278 PRO A N 1
ATOM 2148 C CA . PRO A 1 278 ? -12.359 3.331 -16.277 1.00 86.38 278 PRO A CA 1
ATOM 2149 C C . PRO A 1 278 ? -11.127 3.553 -17.174 1.00 86.38 278 PRO A C 1
ATOM 2151 O O . PRO A 1 278 ? -10.144 2.804 -17.142 1.00 86.38 278 PRO A O 1
ATOM 2154 N N . PHE A 1 279 ? -11.185 4.608 -17.989 1.00 86.50 279 PHE A N 1
ATOM 2155 C CA . PHE A 1 279 ? -10.078 5.098 -18.831 1.00 86.50 279 PHE A CA 1
ATOM 2156 C C . PHE A 1 279 ? -9.498 6.426 -18.334 1.00 86.50 279 PHE A C 1
ATOM 2158 O O . PHE A 1 279 ? -8.569 6.960 -18.934 1.00 86.50 279 PHE A O 1
ATOM 2165 N N . ASP A 1 280 ? -10.099 6.988 -17.297 1.00 81.44 280 ASP A N 1
ATOM 2166 C CA . ASP A 1 280 ? -9.761 8.245 -16.642 1.00 81.44 280 ASP A CA 1
ATOM 2167 C C . ASP A 1 280 ? -8.925 8.050 -15.373 1.00 81.44 280 ASP A C 1
ATOM 2169 O O . ASP A 1 280 ? -8.418 9.027 -14.842 1.00 81.44 280 ASP A O 1
ATOM 2173 N N . VAL A 1 281 ? -8.719 6.805 -14.941 1.00 82.31 281 VAL A N 1
ATOM 2174 C CA . VAL A 1 281 ? -7.748 6.456 -13.900 1.00 82.31 281 VAL A CA 1
ATOM 2175 C C . VAL A 1 281 ? -6.360 6.326 -14.553 1.00 82.31 281 VAL A C 1
ATOM 2177 O O . VAL A 1 281 ? -6.194 5.436 -15.399 1.00 82.31 281 VAL A O 1
ATOM 2180 N N . PRO A 1 282 ? -5.371 7.181 -14.212 1.00 79.88 282 PRO A N 1
ATOM 2181 C CA . PRO A 1 282 ? -4.070 7.211 -14.888 1.00 79.88 282 PRO A CA 1
ATOM 2182 C C . PRO A 1 282 ? -3.265 5.917 -14.737 1.00 79.88 282 PRO A C 1
ATOM 2184 O O . PRO A 1 282 ? -2.620 5.473 -15.687 1.00 79.88 282 PRO A O 1
ATOM 2187 N N . CYS A 1 283 ? -3.303 5.296 -13.555 1.00 85.94 283 CYS A N 1
ATOM 2188 C CA . CYS A 1 283 ? -2.581 4.065 -13.251 1.00 85.94 283 CYS A CA 1
ATOM 2189 C C . CYS A 1 283 ? -3.395 3.150 -12.326 1.00 85.94 283 CYS A C 1
ATOM 2191 O O . CYS A 1 283 ? -4.198 3.594 -11.515 1.00 85.94 283 CYS A O 1
ATOM 2193 N N . ALA A 1 284 ? -3.150 1.839 -12.377 1.00 84.25 284 ALA A N 1
ATOM 2194 C CA . ALA A 1 284 ? -3.812 0.892 -11.479 1.00 84.25 284 ALA A CA 1
ATOM 2195 C C . ALA A 1 284 ? -3.548 1.154 -9.978 1.00 84.25 284 ALA A C 1
ATOM 2197 O O . ALA A 1 284 ? -4.389 0.793 -9.158 1.00 84.25 284 ALA A O 1
ATOM 2198 N N . THR A 1 285 ? -2.425 1.790 -9.606 1.00 86.25 285 THR A N 1
ATOM 2199 C CA . THR A 1 285 ? -2.177 2.182 -8.204 1.00 86.25 285 THR A CA 1
ATOM 2200 C C . THR A 1 285 ? -3.169 3.244 -7.742 1.00 86.25 285 THR A C 1
ATOM 2202 O O . THR A 1 285 ? -3.637 3.153 -6.615 1.00 86.25 285 THR A O 1
ATOM 2205 N N . ASP A 1 286 ? -3.538 4.201 -8.598 1.00 87.12 286 ASP A N 1
ATOM 2206 C CA . ASP A 1 286 ? -4.551 5.213 -8.271 1.00 87.12 286 ASP A CA 1
ATOM 2207 C C . ASP A 1 286 ? -5.886 4.538 -7.920 1.00 87.12 286 ASP A C 1
ATOM 2209 O O . ASP A 1 286 ? -6.481 4.834 -6.890 1.00 87.12 286 ASP A O 1
ATOM 2213 N N . GLY A 1 287 ? -6.273 3.500 -8.675 1.00 85.19 287 GLY A N 1
ATOM 2214 C CA . GLY A 1 287 ? -7.452 2.684 -8.362 1.00 85.19 287 GLY A CA 1
ATOM 2215 C C . GLY A 1 287 ? -7.358 1.915 -7.033 1.00 85.19 287 GLY A C 1
ATOM 2216 O O . GLY A 1 287 ? -8.371 1.731 -6.354 1.00 85.19 287 GLY A O 1
ATOM 2217 N N . TYR A 1 288 ? -6.157 1.480 -6.631 1.00 90.00 288 TYR A N 1
ATOM 2218 C CA . TYR A 1 288 ? -5.918 0.931 -5.290 1.00 90.00 288 TYR A CA 1
ATOM 2219 C C . TYR A 1 288 ? -6.103 2.004 -4.206 1.00 90.00 288 TYR A C 1
ATOM 2221 O O . TYR A 1 288 ? -6.839 1.774 -3.242 1.00 90.00 288 TYR A O 1
ATOM 2229 N N . VAL A 1 289 ? -5.461 3.164 -4.369 1.00 87.44 289 VAL A N 1
ATOM 2230 C CA . VAL A 1 289 ? -5.496 4.261 -3.394 1.00 87.44 289 VAL A CA 1
ATOM 2231 C C . VAL A 1 289 ? -6.933 4.753 -3.199 1.00 87.44 289 VAL A C 1
ATOM 2233 O O . VAL A 1 289 ? -7.419 4.777 -2.066 1.00 87.44 289 VAL A O 1
ATOM 2236 N N . GLU A 1 290 ? -7.659 5.007 -4.290 1.00 84.88 290 GLU A N 1
ATOM 2237 C CA . GLU A 1 290 ? -9.080 5.387 -4.274 1.00 84.88 290 GLU A CA 1
ATOM 2238 C C . GLU A 1 290 ? -9.947 4.334 -3.581 1.00 84.88 290 GLU A C 1
ATOM 2240 O O . GLU A 1 290 ? -10.813 4.653 -2.765 1.00 84.88 290 GLU A O 1
ATOM 2245 N N . CYS A 1 291 ? -9.702 3.049 -3.852 1.00 84.44 291 CYS A N 1
ATOM 2246 C CA . CYS A 1 291 ? -10.440 1.976 -3.197 1.00 84.44 291 CYS A CA 1
ATOM 2247 C C . CYS A 1 291 ? -10.248 1.996 -1.675 1.00 84.44 291 CYS A C 1
ATOM 2249 O O . CYS A 1 291 ? -11.208 1.789 -0.928 1.00 84.44 291 CYS A O 1
ATOM 2251 N N . VAL A 1 292 ? -9.017 2.186 -1.198 1.00 84.50 292 VAL A N 1
ATOM 2252 C CA . VAL A 1 292 ? -8.730 2.226 0.243 1.00 84.50 292 VAL A CA 1
ATOM 2253 C C . VAL A 1 292 ? -9.324 3.477 0.888 1.00 84.50 292 VAL A C 1
ATOM 2255 O O . VAL A 1 292 ? -9.798 3.394 2.023 1.00 84.50 292 VAL A O 1
ATOM 2258 N N . GLN A 1 293 ? -9.348 4.605 0.176 1.00 79.94 293 GLN A N 1
ATOM 2259 C CA . GLN A 1 293 ? -10.002 5.841 0.618 1.00 79.94 293 GLN A CA 1
ATOM 2260 C C . GLN A 1 293 ? -11.531 5.692 0.704 1.00 79.94 293 GLN A C 1
ATOM 2262 O O . GLN A 1 293 ? -12.158 6.251 1.602 1.00 79.94 293 GLN A O 1
ATOM 2267 N N . HIS A 1 294 ? -12.133 4.866 -0.155 1.00 79.06 294 HIS A N 1
ATOM 2268 C CA . HIS A 1 294 ? -13.567 4.560 -0.161 1.00 79.06 294 HIS A CA 1
ATOM 2269 C C . HIS A 1 294 ? -13.912 3.231 0.539 1.00 79.06 294 HIS A C 1
ATOM 2271 O O . HIS A 1 294 ? -14.659 2.404 0.010 1.00 79.06 294 HIS A O 1
ATOM 2277 N N . ASP A 1 295 ? -13.376 3.018 1.745 1.00 74.38 295 ASP A N 1
ATOM 2278 C CA . ASP A 1 295 ? -13.720 1.892 2.636 1.00 74.38 295 ASP A CA 1
ATOM 2279 C C . ASP A 1 295 ? -13.539 0.477 2.026 1.00 74.38 295 ASP A C 1
ATOM 2281 O O . ASP A 1 295 ? -14.162 -0.493 2.470 1.00 74.38 295 ASP A O 1
ATOM 2285 N N . GLY A 1 296 ? -12.672 0.317 1.021 1.00 71.25 296 GLY A N 1
ATOM 2286 C CA . GLY A 1 296 ? -12.396 -0.978 0.386 1.00 71.25 296 GLY A CA 1
ATOM 2287 C C . GLY A 1 296 ? -13.427 -1.406 -0.669 1.00 71.25 296 GLY A C 1
ATOM 2288 O O . GLY A 1 296 ? -13.549 -2.599 -0.967 1.00 71.25 296 GLY A O 1
ATOM 2289 N N . ALA A 1 297 ? -14.203 -0.470 -1.222 1.00 73.81 297 ALA A N 1
ATOM 2290 C CA . ALA A 1 297 ? -15.225 -0.773 -2.220 1.00 73.81 297 ALA A CA 1
ATOM 2291 C C . ALA A 1 297 ? -14.624 -1.096 -3.607 1.00 73.81 297 ALA A C 1
ATOM 2293 O O . ALA A 1 297 ? -14.149 -0.216 -4.319 1.00 73.81 297 ALA A O 1
ATOM 2294 N N . VAL A 1 298 ? -14.728 -2.361 -4.041 1.00 81.81 298 VAL A N 1
ATOM 2295 C CA . VAL A 1 298 ? -14.366 -2.804 -5.405 1.00 81.81 298 VAL A CA 1
ATOM 2296 C C . VAL A 1 298 ? -15.484 -3.637 -6.025 1.00 81.81 298 VAL A C 1
ATOM 2298 O O . VAL A 1 298 ? -16.091 -4.488 -5.369 1.00 81.81 298 VAL A O 1
ATOM 2301 N N . LYS A 1 299 ? -15.733 -3.442 -7.325 1.00 83.56 299 LYS A N 1
ATOM 2302 C CA . LYS A 1 299 ? -16.625 -4.309 -8.110 1.00 83.56 299 LYS A CA 1
ATOM 2303 C C . LYS A 1 299 ? -15.960 -5.676 -8.319 1.00 83.56 299 LYS A C 1
ATOM 2305 O O . LYS A 1 299 ? -14.838 -5.750 -8.807 1.00 83.56 299 LYS A O 1
ATOM 2310 N N . SER A 1 300 ? -16.665 -6.774 -8.045 1.00 82.25 300 SER A N 1
ATOM 2311 C CA . SER A 1 300 ? -16.091 -8.135 -8.096 1.00 82.25 300 SER A CA 1
ATOM 2312 C C . SER A 1 300 ? -15.534 -8.552 -9.466 1.00 82.25 300 SER A C 1
ATOM 2314 O O . SER A 1 300 ? -14.677 -9.424 -9.531 1.00 82.25 300 SER A O 1
ATOM 2316 N N . LYS A 1 301 ? -15.983 -7.924 -10.561 1.00 88.44 301 LYS A N 1
ATOM 2317 C CA . LYS A 1 301 ? -15.458 -8.165 -11.916 1.00 88.44 301 LYS A CA 1
ATOM 2318 C C . LYS A 1 301 ? -14.130 -7.455 -12.215 1.00 88.44 301 LYS A C 1
ATOM 2320 O O . LYS A 1 301 ? -13.422 -7.873 -13.127 1.00 88.44 301 LYS A O 1
ATOM 2325 N N . THR A 1 302 ? -13.790 -6.397 -11.472 1.00 89.94 302 THR A N 1
ATOM 2326 C CA . THR A 1 302 ? -12.625 -5.541 -11.750 1.00 89.94 302 THR A CA 1
ATOM 2327 C C . THR A 1 302 ? -11.302 -6.316 -11.775 1.00 89.94 302 THR A C 1
ATOM 2329 O O . THR A 1 302 ? -10.577 -6.152 -12.755 1.00 89.94 302 THR A O 1
ATOM 2332 N N . PRO A 1 303 ? -10.988 -7.203 -10.804 1.00 91.56 303 PRO A N 1
ATOM 2333 C CA . PRO A 1 303 ? -9.725 -7.949 -10.812 1.00 91.56 303 PRO A CA 1
ATOM 2334 C C . PRO A 1 303 ? -9.533 -8.800 -12.070 1.00 91.56 303 PRO A C 1
ATOM 2336 O O . PRO A 1 303 ? -8.474 -8.763 -12.683 1.00 91.56 303 PRO A O 1
ATOM 2339 N N . PHE A 1 304 ? -10.570 -9.517 -12.507 1.00 93.00 304 PHE A N 1
ATOM 2340 C CA . PHE A 1 304 ? -10.493 -10.413 -13.667 1.00 93.00 304 PHE A CA 1
ATOM 2341 C C . PHE A 1 304 ? -10.339 -9.655 -14.991 1.00 93.00 304 PHE A C 1
ATOM 2343 O O . PHE A 1 304 ? -9.557 -10.050 -15.860 1.00 93.00 304 PHE A O 1
ATOM 2350 N N . LEU A 1 305 ? -11.050 -8.531 -15.133 1.00 94.19 305 LEU A N 1
ATOM 2351 C CA . LEU A 1 305 ? -10.897 -7.652 -16.292 1.00 94.19 305 LEU A CA 1
ATOM 2352 C C . LEU A 1 305 ? -9.497 -7.033 -16.335 1.00 94.19 305 LEU A C 1
ATOM 2354 O O . LEU A 1 305 ? -8.904 -6.947 -17.409 1.00 94.19 305 LEU A O 1
ATOM 2358 N N . LEU A 1 306 ? -8.956 -6.644 -15.176 1.00 93.94 306 LEU A N 1
ATOM 2359 C CA . LEU A 1 306 ? -7.629 -6.046 -15.083 1.00 93.94 306 LEU A CA 1
ATOM 2360 C C . LEU A 1 306 ? -6.514 -7.061 -15.367 1.00 93.94 306 LEU A C 1
ATOM 2362 O O . LEU A 1 306 ? -5.593 -6.719 -16.102 1.00 93.94 306 LEU A O 1
ATOM 2366 N N . ILE A 1 307 ? -6.637 -8.307 -14.882 1.00 95.75 307 ILE A N 1
ATOM 2367 C CA . ILE A 1 307 ? -5.746 -9.429 -15.245 1.00 95.75 307 ILE A CA 1
ATOM 2368 C C . ILE A 1 307 ? -5.661 -9.554 -16.768 1.00 95.75 307 ILE A C 1
ATOM 2370 O O . ILE A 1 307 ? -4.572 -9.554 -17.334 1.00 95.75 307 ILE A O 1
ATOM 2374 N N . THR A 1 308 ? -6.817 -9.603 -17.431 1.00 96.50 308 THR A N 1
ATOM 2375 C CA . THR A 1 308 ? -6.895 -9.808 -18.883 1.00 96.50 308 THR A CA 1
ATOM 2376 C C . THR A 1 308 ? -6.321 -8.615 -19.650 1.00 96.50 308 THR A C 1
ATOM 2378 O O . THR A 1 308 ? -5.457 -8.779 -20.508 1.00 96.50 308 THR A O 1
ATOM 2381 N N . ALA A 1 309 ? -6.764 -7.397 -19.326 1.00 96.62 309 ALA A N 1
ATOM 2382 C CA . ALA A 1 309 ? -6.336 -6.186 -20.022 1.00 96.62 309 ALA A CA 1
ATOM 2383 C C . ALA A 1 309 ? -4.830 -5.914 -19.849 1.00 96.62 309 ALA A C 1
ATOM 2385 O O . ALA A 1 309 ? -4.149 -5.550 -20.814 1.00 96.62 309 ALA A O 1
ATOM 2386 N N . ALA A 1 310 ? -4.297 -6.110 -18.637 1.00 96.38 310 ALA A N 1
ATOM 2387 C CA . ALA A 1 310 ? -2.881 -5.896 -18.363 1.00 96.38 310 ALA A CA 1
ATOM 2388 C C . ALA A 1 310 ? -2.002 -6.989 -18.980 1.00 96.38 310 ALA A C 1
ATOM 2390 O O . ALA A 1 310 ? -0.962 -6.666 -19.550 1.00 96.38 310 ALA A O 1
ATOM 2391 N N . ALA A 1 311 ? -2.439 -8.255 -18.970 1.00 97.19 311 ALA A N 1
ATOM 2392 C CA . ALA A 1 311 ? -1.730 -9.332 -19.660 1.00 97.19 311 ALA A CA 1
ATOM 2393 C C . ALA A 1 311 ? -1.606 -9.064 -21.168 1.00 97.19 311 ALA A C 1
ATOM 2395 O O . ALA A 1 311 ? -0.534 -9.259 -21.735 1.00 97.19 311 ALA A O 1
ATOM 2396 N N . ILE A 1 312 ? -2.662 -8.562 -21.818 1.00 97.62 312 ILE A N 1
ATOM 2397 C CA . ILE A 1 312 ? -2.625 -8.192 -23.243 1.00 97.62 312 ILE A CA 1
ATOM 2398 C C . ILE A 1 312 ? -1.644 -7.039 -23.481 1.00 97.62 312 ILE A C 1
ATOM 2400 O O . ILE A 1 312 ? -0.803 -7.121 -24.374 1.00 97.62 312 ILE A O 1
ATOM 2404 N N . THR A 1 313 ? -1.724 -5.978 -22.673 1.00 97.31 313 THR A N 1
ATOM 2405 C CA . THR A 1 313 ? -0.859 -4.797 -22.832 1.00 97.31 313 THR A CA 1
ATOM 2406 C C . THR A 1 313 ? 0.614 -5.170 -22.664 1.00 97.31 313 THR A C 1
ATOM 2408 O O . THR A 1 313 ? 1.416 -4.884 -23.551 1.00 97.31 313 THR A O 1
ATOM 2411 N N . ILE A 1 314 ? 0.960 -5.870 -21.577 1.00 96.56 314 ILE A N 1
ATOM 2412 C CA . ILE A 1 314 ? 2.332 -6.309 -21.281 1.00 96.56 314 ILE A CA 1
ATOM 2413 C C . ILE A 1 314 ? 2.818 -7.317 -22.327 1.00 96.56 314 ILE A C 1
ATOM 2415 O O . ILE A 1 314 ? 3.916 -7.163 -22.859 1.00 96.56 314 ILE A O 1
ATOM 2419 N N . GLY A 1 315 ? 1.991 -8.316 -22.654 1.00 96.19 315 GLY A N 1
ATOM 2420 C CA . GLY A 1 315 ? 2.333 -9.367 -23.612 1.00 96.19 315 GLY A CA 1
ATOM 2421 C C . GLY A 1 315 ? 2.633 -8.830 -25.005 1.00 96.19 315 GLY A C 1
ATOM 2422 O O . GLY A 1 315 ? 3.608 -9.237 -25.625 1.00 96.19 315 GLY A O 1
ATOM 2423 N N . SER A 1 316 ? 1.858 -7.842 -25.458 1.00 96.81 316 SER A N 1
ATOM 2424 C CA . SER A 1 316 ? 2.059 -7.184 -26.755 1.00 96.81 316 SER A CA 1
ATOM 2425 C C . SER A 1 316 ? 3.273 -6.253 -26.830 1.00 96.81 316 SER A C 1
ATOM 2427 O O . SER A 1 316 ? 3.508 -5.657 -27.879 1.00 96.81 316 SER A O 1
ATOM 2429 N N . GLY A 1 317 ? 4.021 -6.098 -25.733 1.00 95.38 317 GLY A N 1
ATOM 2430 C CA . GLY A 1 317 ? 5.212 -5.254 -25.671 1.00 95.38 317 GLY A CA 1
ATOM 2431 C C . GLY A 1 317 ? 4.980 -3.844 -25.143 1.00 95.38 317 GLY A C 1
ATOM 2432 O O . GLY A 1 317 ? 5.912 -3.047 -25.161 1.00 95.38 317 GLY A O 1
ATOM 2433 N N . GLY A 1 318 ? 3.785 -3.522 -24.638 1.00 96.81 318 GLY A N 1
ATOM 2434 C CA . GLY A 1 318 ? 3.498 -2.226 -24.027 1.00 96.81 318 GLY A CA 1
ATOM 2435 C C . GLY A 1 318 ? 4.417 -1.921 -22.840 1.00 96.81 318 GLY A C 1
ATOM 2436 O O . GLY A 1 318 ? 4.514 -2.718 -21.905 1.00 96.81 318 GLY A O 1
ATOM 2437 N N . SER A 1 319 ? 5.050 -0.743 -22.836 1.00 96.75 319 SER A N 1
ATOM 2438 C CA . SER A 1 319 ? 5.927 -0.291 -21.748 1.00 96.75 319 SER A CA 1
ATOM 2439 C C . SER A 1 319 ? 5.121 0.036 -20.495 1.00 96.75 319 SER A C 1
ATOM 2441 O O . SER A 1 319 ? 4.679 1.165 -20.283 1.00 96.75 319 SER A O 1
ATOM 2443 N N . CYS A 1 320 ? 4.918 -0.973 -19.659 1.00 94.88 320 CYS A N 1
ATOM 2444 C CA . CYS A 1 320 ? 4.233 -0.867 -18.381 1.00 94.88 320 CYS A CA 1
ATOM 2445 C C . CYS A 1 320 ? 4.667 -2.005 -17.448 1.00 94.88 320 CYS A C 1
ATOM 2447 O O . CYS A 1 320 ? 5.300 -2.967 -17.873 1.00 94.88 320 CYS A O 1
ATOM 2449 N N . GLY A 1 321 ? 4.348 -1.866 -16.165 1.00 93.06 321 GLY A N 1
ATOM 2450 C CA . GLY A 1 321 ? 4.629 -2.838 -15.113 1.00 93.06 321 GLY A CA 1
ATOM 2451 C C . GLY A 1 321 ? 3.414 -3.679 -14.727 1.00 93.06 321 GLY A C 1
ATOM 2452 O O . GLY A 1 321 ? 2.269 -3.259 -14.912 1.00 93.06 321 GLY A O 1
ATOM 2453 N N . LYS A 1 322 ? 3.646 -4.856 -14.139 1.00 93.19 322 LYS A N 1
ATOM 2454 C CA . LYS A 1 322 ? 2.574 -5.719 -13.602 1.00 93.19 322 LYS A CA 1
ATOM 2455 C C . LYS A 1 322 ? 2.228 -5.403 -12.146 1.00 93.19 322 LYS A C 1
ATOM 2457 O O . LYS A 1 322 ? 1.210 -5.841 -11.624 1.00 93.19 322 LYS A O 1
ATOM 2462 N N . GLU A 1 323 ? 3.024 -4.594 -11.472 1.00 90.69 323 GLU A N 1
ATOM 2463 C CA . GLU A 1 323 ? 3.034 -4.484 -10.014 1.00 90.69 323 GLU A CA 1
ATOM 2464 C C . GLU A 1 323 ? 1.826 -3.685 -9.518 1.00 90.69 323 GLU A C 1
ATOM 2466 O O . GLU A 1 323 ? 1.078 -4.160 -8.663 1.00 90.69 323 GLU A O 1
ATOM 2471 N N . CYS A 1 324 ? 1.559 -2.527 -10.133 1.00 87.94 324 CYS A N 1
ATOM 2472 C CA . CYS A 1 324 ? 0.386 -1.706 -9.819 1.00 87.94 324 CYS A CA 1
ATOM 2473 C C . CYS A 1 324 ? -0.939 -2.441 -10.104 1.00 87.94 324 CYS A C 1
ATOM 2475 O O . CYS A 1 324 ? -1.802 -2.455 -9.224 1.00 87.94 324 CYS A O 1
ATOM 2477 N N . PRO A 1 325 ? -1.124 -3.104 -11.272 1.00 91.69 325 PRO A N 1
ATOM 2478 C CA . PRO A 1 325 ? -2.279 -3.968 -11.486 1.00 91.69 325 PRO A CA 1
ATOM 2479 C C . PRO A 1 325 ? -2.405 -5.052 -10.423 1.00 91.69 325 PRO A C 1
ATOM 2481 O O . PRO A 1 325 ? -3.508 -5.286 -9.946 1.00 91.69 325 PRO A O 1
ATOM 2484 N N . THR A 1 326 ? -1.299 -5.676 -10.008 1.00 91.44 326 THR A N 1
ATOM 2485 C CA . THR A 1 326 ? -1.342 -6.741 -8.996 1.00 91.44 326 THR A CA 1
ATOM 2486 C C . THR A 1 326 ? -1.822 -6.220 -7.645 1.00 91.44 326 THR A C 1
ATOM 2488 O O . THR A 1 326 ? -2.630 -6.888 -7.001 1.00 91.44 326 THR A O 1
ATOM 2491 N N . ALA A 1 327 ? -1.400 -5.020 -7.235 1.00 90.56 327 ALA A N 1
ATOM 2492 C CA . ALA A 1 327 ? -1.916 -4.381 -6.026 1.00 90.56 327 ALA A CA 1
ATOM 2493 C C . ALA A 1 327 ? -3.446 -4.227 -6.097 1.00 90.56 327 ALA A C 1
ATOM 2495 O O . ALA A 1 327 ? -4.165 -4.667 -5.202 1.00 90.56 327 ALA A O 1
ATOM 2496 N N . TYR A 1 328 ? -3.963 -3.696 -7.208 1.00 91.38 328 TYR A N 1
ATOM 2497 C CA . TYR A 1 328 ? -5.398 -3.452 -7.355 1.00 91.38 328 TYR A CA 1
ATOM 2498 C C . TYR A 1 328 ? -6.226 -4.740 -7.539 1.00 91.38 328 TYR A C 1
ATOM 2500 O O . TYR A 1 328 ? -7.309 -4.884 -6.962 1.00 91.38 328 TYR A O 1
ATOM 2508 N N . ILE A 1 329 ? -5.695 -5.721 -8.278 1.00 92.56 329 ILE A N 1
ATOM 2509 C CA . ILE A 1 329 ? -6.236 -7.088 -8.370 1.00 92.56 329 ILE A CA 1
ATOM 2510 C C . ILE A 1 329 ? -6.323 -7.687 -6.965 1.00 92.56 329 ILE A C 1
ATOM 2512 O O . ILE A 1 329 ? -7.383 -8.174 -6.574 1.00 92.56 329 ILE A O 1
ATOM 2516 N N . GLY A 1 330 ? -5.237 -7.599 -6.195 1.00 90.81 330 GLY A N 1
ATOM 2517 C CA . GLY A 1 330 ? -5.146 -8.079 -4.822 1.00 90.81 330 GLY A CA 1
ATOM 2518 C C . GLY A 1 330 ? -6.189 -7.437 -3.912 1.00 90.81 330 GLY A C 1
ATOM 2519 O O . GLY A 1 330 ? -6.877 -8.144 -3.179 1.00 90.81 330 GLY A O 1
ATOM 2520 N N . THR A 1 331 ? -6.390 -6.124 -4.013 1.00 88.56 331 THR A N 1
ATOM 2521 C CA . THR A 1 331 ? -7.450 -5.403 -3.293 1.00 88.56 331 THR A CA 1
ATOM 2522 C C . THR A 1 331 ? -8.842 -5.943 -3.603 1.00 88.56 331 THR A C 1
ATOM 2524 O O . THR A 1 331 ? -9.597 -6.265 -2.681 1.00 88.56 331 THR A O 1
ATOM 2527 N N . GLY A 1 332 ? -9.187 -6.109 -4.883 1.00 86.19 332 GLY A N 1
ATOM 2528 C CA . GLY A 1 332 ? -10.496 -6.650 -5.251 1.00 86.19 332 GLY A CA 1
ATOM 2529 C C . GLY A 1 332 ? -10.667 -8.124 -4.869 1.00 86.19 332 GLY A C 1
ATOM 2530 O O . GLY A 1 332 ? -11.739 -8.513 -4.408 1.00 86.19 332 GLY A O 1
ATOM 2531 N N . LEU A 1 333 ? -9.615 -8.938 -4.980 1.00 87.12 333 LEU A N 1
ATOM 2532 C CA . LEU A 1 333 ? -9.628 -10.336 -4.544 1.00 87.12 333 LEU A CA 1
ATOM 2533 C C . LEU A 1 333 ? -9.736 -10.473 -3.016 1.00 87.12 333 LEU A C 1
ATOM 2535 O O . LEU A 1 333 ? -10.470 -11.337 -2.538 1.00 87.12 333 LEU A O 1
ATOM 2539 N N . GLY A 1 334 ? -9.099 -9.587 -2.246 1.00 82.38 334 GLY A N 1
ATOM 2540 C CA . GLY A 1 334 ? -9.257 -9.502 -0.791 1.00 82.38 334 GLY A CA 1
ATOM 2541 C C . GLY A 1 334 ? -10.693 -9.156 -0.381 1.00 82.38 334 GLY A C 1
ATOM 2542 O O . GLY A 1 334 ? -11.254 -9.779 0.523 1.00 82.38 334 GLY A O 1
ATOM 2543 N N . ALA A 1 335 ? -11.342 -8.238 -1.105 1.00 75.06 335 ALA A N 1
ATOM 2544 C CA . ALA A 1 335 ? -12.758 -7.922 -0.901 1.00 75.06 335 ALA A CA 1
ATOM 2545 C C . ALA A 1 335 ? -13.687 -9.102 -1.260 1.00 75.06 335 ALA A C 1
ATOM 2547 O O . ALA A 1 335 ? -14.691 -9.335 -0.581 1.00 75.06 335 ALA A O 1
ATOM 2548 N N . ILE A 1 336 ? -13.353 -9.882 -2.296 1.00 77.88 336 ILE A N 1
ATOM 2549 C CA . ILE A 1 336 ? -14.079 -11.114 -2.653 1.00 77.88 336 ILE A CA 1
ATOM 2550 C C . ILE A 1 336 ? -13.887 -12.192 -1.581 1.00 77.88 336 ILE A C 1
ATOM 2552 O O . ILE A 1 336 ? -14.867 -12.828 -1.195 1.00 77.88 336 ILE A O 1
ATOM 2556 N N . ALA A 1 337 ? -12.674 -12.357 -1.047 1.00 78.75 337 ALA A N 1
ATOM 2557 C CA . ALA A 1 337 ? -12.392 -13.295 0.039 1.00 78.75 337 ALA A CA 1
ATOM 2558 C C . ALA A 1 337 ? -13.267 -13.007 1.270 1.00 78.75 337 ALA A C 1
ATOM 2560 O O . ALA A 1 337 ? -13.856 -13.920 1.844 1.00 78.75 337 ALA A O 1
ATOM 2561 N N . ALA A 1 338 ? -13.448 -11.731 1.615 1.00 74.50 338 ALA A N 1
ATOM 2562 C CA . ALA A 1 338 ? -14.327 -11.305 2.703 1.00 74.50 338 ALA A CA 1
ATOM 2563 C C . ALA A 1 338 ? -15.796 -11.699 2.478 1.00 74.50 338 ALA A C 1
ATOM 2565 O O . ALA A 1 338 ? -16.450 -12.228 3.378 1.00 74.50 338 ALA A O 1
ATOM 2566 N N . ARG A 1 339 ? -16.310 -11.494 1.257 1.00 73.50 339 ARG A N 1
ATOM 2567 C CA . ARG A 1 339 ? -17.672 -11.907 0.877 1.00 73.50 339 ARG A CA 1
ATOM 2568 C C . ARG A 1 339 ? -17.823 -13.426 0.873 1.00 73.50 339 ARG A C 1
ATOM 2570 O O . ARG A 1 339 ? -18.857 -13.937 1.286 1.00 73.50 339 ARG A O 1
ATOM 2577 N N . PHE A 1 340 ? -16.791 -14.148 0.444 1.00 73.69 340 PHE A N 1
ATOM 2578 C CA . PHE A 1 340 ? -16.769 -15.607 0.457 1.00 73.69 340 PHE A CA 1
ATOM 2579 C C . PHE A 1 340 ? -16.780 -16.167 1.889 1.00 73.69 340 PHE A C 1
ATOM 2581 O O . PHE A 1 340 ? -17.522 -17.103 2.184 1.00 73.69 340 PHE A O 1
ATOM 2588 N N . LEU A 1 341 ? -16.045 -15.540 2.811 1.00 75.44 341 LEU A N 1
ATOM 2589 C CA . LEU A 1 341 ? -16.073 -15.872 4.240 1.00 75.44 341 LEU A CA 1
ATOM 2590 C C . LEU A 1 341 ? -17.459 -15.643 4.866 1.00 75.44 341 LEU A C 1
ATOM 2592 O O . LEU A 1 341 ? -17.927 -16.487 5.633 1.00 75.44 341 LEU A O 1
ATOM 2596 N N . GLN A 1 342 ? -18.134 -14.545 4.505 1.00 73.31 342 GLN A N 1
ATOM 2597 C CA . GLN A 1 342 ? -19.521 -14.271 4.912 1.00 73.31 342 GLN A CA 1
ATOM 2598 C C . GLN A 1 342 ? -20.509 -15.281 4.310 1.00 73.31 342 GLN A C 1
ATOM 2600 O O . GLN A 1 342 ? -21.414 -15.755 4.998 1.00 73.31 342 GLN A O 1
ATOM 2605 N N . PHE A 1 343 ? -20.325 -15.651 3.038 1.00 75.19 343 PHE A N 1
ATOM 2606 C CA . PHE A 1 343 ? -21.138 -16.665 2.362 1.00 75.19 343 PHE A CA 1
ATOM 2607 C C . PHE A 1 343 ? -21.045 -18.028 3.063 1.00 75.19 343 PHE A C 1
ATOM 2609 O O . PHE A 1 343 ? -22.069 -18.656 3.330 1.00 75.19 343 PHE A O 1
ATOM 2616 N N . LEU A 1 344 ? -19.834 -18.441 3.452 1.00 77.25 344 LEU A N 1
ATOM 2617 C CA . LEU A 1 344 ? -19.588 -19.667 4.221 1.00 77.25 344 LEU A CA 1
ATOM 2618 C C . LEU A 1 344 ? -20.026 -19.580 5.695 1.00 77.25 344 LEU A C 1
ATOM 2620 O O . LEU A 1 344 ? -19.882 -20.557 6.428 1.00 77.25 344 LEU A O 1
ATOM 2624 N N . ARG A 1 345 ? -20.558 -18.434 6.146 1.00 73.31 345 ARG A N 1
ATOM 2625 C CA . ARG A 1 345 ? -20.933 -18.152 7.545 1.00 73.31 345 ARG A CA 1
ATOM 2626 C C . ARG A 1 345 ? -19.791 -18.380 8.543 1.00 73.31 345 ARG A C 1
ATOM 2628 O O . ARG A 1 345 ? -20.041 -18.627 9.724 1.00 73.31 345 ARG A O 1
ATOM 2635 N N . LEU A 1 346 ? -18.540 -18.304 8.083 1.00 67.38 346 LEU A N 1
ATOM 2636 C CA . LEU A 1 346 ? -17.354 -18.456 8.931 1.00 67.38 346 LEU A CA 1
ATOM 2637 C C . LEU A 1 346 ? -17.219 -17.282 9.904 1.00 67.38 346 LEU A C 1
ATOM 2639 O O . LEU A 1 346 ? -16.769 -17.462 11.031 1.00 67.38 346 LEU A O 1
ATOM 2643 N N . ASP A 1 347 ? -17.683 -16.105 9.490 1.00 68.62 347 ASP A N 1
ATOM 2644 C CA . ASP A 1 347 ? -17.844 -14.918 10.327 1.00 68.62 347 ASP A CA 1
ATOM 2645 C C . ASP A 1 347 ? -18.782 -15.193 11.520 1.00 68.62 347 ASP A C 1
ATOM 2647 O O . ASP A 1 347 ? -18.439 -14.892 12.662 1.00 68.62 347 ASP A O 1
ATOM 2651 N N . LYS A 1 348 ? -19.912 -15.879 11.295 1.00 68.25 348 LYS A N 1
ATOM 2652 C CA . LYS A 1 348 ? -20.829 -16.313 12.365 1.00 68.25 348 LYS A CA 1
ATOM 2653 C C . LYS A 1 348 ? -20.259 -17.451 13.206 1.00 68.25 348 LYS A C 1
ATOM 2655 O O . LYS A 1 348 ? -20.392 -17.414 14.425 1.00 68.25 348 LYS A O 1
ATOM 2660 N N . PHE A 1 349 ? -19.614 -18.434 12.576 1.00 68.94 349 PHE A N 1
ATOM 2661 C CA . PHE A 1 349 ? -18.989 -19.567 13.268 1.00 68.94 349 PHE A CA 1
ATOM 2662 C C . PHE A 1 349 ? -17.880 -19.117 14.230 1.00 68.94 349 PHE A C 1
ATOM 2664 O O . PHE A 1 349 ? -17.747 -19.658 15.324 1.00 68.94 349 PHE A O 1
ATOM 2671 N N . LEU A 1 350 ? -17.108 -18.098 13.844 1.00 66.81 350 LEU A N 1
ATOM 2672 C CA . LEU A 1 350 ? -16.009 -17.557 14.647 1.00 66.81 350 LEU A CA 1
ATOM 2673 C C . LEU A 1 350 ? -16.425 -16.387 15.552 1.00 66.81 350 LEU A C 1
ATOM 2675 O O . LEU A 1 350 ? -15.591 -15.903 16.317 1.00 66.81 350 LEU A O 1
ATOM 2679 N N . GLY A 1 351 ? -17.687 -15.944 15.494 1.00 65.31 351 GLY A N 1
ATOM 2680 C CA . GLY A 1 351 ? -18.206 -14.834 16.301 1.00 65.31 351 GLY A CA 1
ATOM 2681 C C . GLY A 1 351 ? -17.641 -13.463 15.909 1.00 65.31 351 GLY A C 1
ATOM 2682 O O . GLY A 1 351 ? -17.478 -12.592 16.760 1.00 65.31 351 GLY A O 1
ATOM 2683 N N . VAL A 1 352 ? -17.304 -13.262 14.632 1.00 69.06 352 VAL A N 1
ATOM 2684 C CA . VAL A 1 352 ? -16.616 -12.071 14.119 1.00 69.06 352 VAL A CA 1
ATOM 2685 C C . VAL A 1 352 ? -17.534 -11.284 13.184 1.00 69.06 352 VAL A C 1
ATOM 2687 O O . VAL A 1 352 ? -17.864 -11.742 12.098 1.00 69.06 352 VAL A O 1
ATOM 2690 N N . LYS A 1 353 ? -17.896 -10.050 13.557 1.00 71.06 353 LYS A N 1
ATOM 2691 C CA . LYS A 1 353 ? -18.628 -9.129 12.670 1.00 71.06 353 LYS A CA 1
ATOM 2692 C C . LYS A 1 353 ? -17.649 -8.290 11.845 1.00 71.06 353 LYS A C 1
ATOM 2694 O O . LYS A 1 353 ? -16.770 -7.630 12.408 1.00 71.06 353 LYS A O 1
ATOM 2699 N N . LEU A 1 354 ? -17.816 -8.306 10.523 1.00 69.75 354 LEU A N 1
ATOM 2700 C CA . LEU A 1 354 ? -17.043 -7.493 9.580 1.00 69.75 354 LEU A CA 1
ATOM 2701 C C . LEU A 1 354 ? -17.746 -6.152 9.341 1.00 69.75 354 LEU A C 1
ATOM 2703 O O . LEU A 1 354 ? -18.912 -6.118 8.949 1.00 69.75 354 LEU A O 1
ATOM 2707 N N . GLY A 1 355 ? -17.044 -5.055 9.606 1.00 72.75 355 GLY A N 1
ATOM 2708 C CA . GLY A 1 355 ? -17.464 -3.682 9.336 1.00 72.75 355 GLY A CA 1
ATOM 2709 C C . GLY A 1 355 ? -16.592 -3.015 8.270 1.00 72.75 355 GLY A C 1
ATOM 2710 O O . GLY A 1 355 ? -15.659 -3.612 7.741 1.00 72.75 355 GLY A O 1
ATOM 2711 N N . ARG A 1 356 ? -16.871 -1.741 7.971 1.00 68.88 356 ARG A N 1
ATOM 2712 C CA . ARG A 1 356 ? -16.179 -0.972 6.913 1.00 68.88 356 ARG A CA 1
ATOM 2713 C C . ARG A 1 356 ? -14.659 -0.898 7.100 1.00 68.88 356 ARG A C 1
ATOM 2715 O O . ARG A 1 356 ? -13.911 -1.120 6.155 1.00 68.88 356 ARG A O 1
ATOM 2722 N N . ARG A 1 357 ? -14.196 -0.700 8.341 1.00 71.50 357 ARG A N 1
ATOM 2723 C CA . ARG A 1 357 ? -12.760 -0.694 8.681 1.00 71.50 357 ARG A CA 1
ATOM 2724 C C . ARG A 1 357 ? -12.061 -2.011 8.321 1.00 71.50 357 ARG A C 1
ATOM 2726 O O . ARG A 1 357 ? -10.904 -1.990 7.919 1.00 71.50 357 ARG A O 1
ATOM 2733 N N . ASP A 1 358 ? -12.764 -3.140 8.416 1.00 78.38 358 ASP A N 1
ATOM 2734 C CA . ASP A 1 358 ? -12.200 -4.448 8.071 1.00 78.38 358 ASP A CA 1
ATOM 2735 C C . ASP A 1 358 ? -12.096 -4.639 6.558 1.00 78.38 358 ASP A C 1
ATOM 2737 O O . ASP A 1 358 ? -11.121 -5.215 6.088 1.00 78.38 358 ASP A O 1
ATOM 2741 N N . PHE A 1 359 ? -13.061 -4.124 5.789 1.00 78.19 359 PHE A N 1
ATOM 2742 C CA . PHE A 1 359 ? -12.992 -4.125 4.324 1.00 78.19 359 PHE A CA 1
ATOM 2743 C C . PHE A 1 359 ? -11.839 -3.259 3.814 1.00 78.19 359 PHE A C 1
ATOM 2745 O O . PHE A 1 359 ? -11.084 -3.705 2.949 1.00 78.19 359 PHE A O 1
ATOM 2752 N N . ARG A 1 360 ? -11.633 -2.077 4.408 1.00 83.25 360 ARG A N 1
ATOM 2753 C CA . ARG A 1 360 ? -10.453 -1.243 4.137 1.00 83.25 360 ARG A CA 1
ATOM 2754 C C . ARG A 1 360 ? -9.151 -1.989 4.456 1.00 83.25 360 ARG A C 1
ATOM 2756 O O . ARG A 1 360 ? -8.228 -1.993 3.645 1.00 83.25 360 ARG A O 1
ATOM 2763 N N . LEU A 1 361 ? -9.085 -2.672 5.602 1.00 84.38 361 LEU A N 1
ATOM 2764 C CA . LEU A 1 361 ? -7.915 -3.469 5.983 1.00 84.38 361 LEU A CA 1
ATOM 2765 C C . LEU A 1 361 ? -7.666 -4.644 5.025 1.00 84.38 361 LEU A C 1
ATOM 2767 O O . LEU A 1 361 ? -6.523 -4.900 4.660 1.00 84.38 361 LEU A O 1
ATOM 2771 N N . LEU A 1 362 ? -8.717 -5.337 4.588 1.00 87.25 362 LEU A N 1
ATOM 2772 C CA . LEU A 1 362 ? -8.645 -6.426 3.609 1.00 87.25 362 LEU A CA 1
ATOM 2773 C C . LEU A 1 362 ? -8.174 -5.957 2.238 1.00 87.25 362 LEU A C 1
ATOM 2775 O O . LEU A 1 362 ? -7.392 -6.656 1.599 1.00 87.25 362 LEU A O 1
ATOM 2779 N N . ALA A 1 363 ? -8.630 -4.785 1.797 1.00 88.00 363 ALA A N 1
ATOM 2780 C CA . ALA A 1 363 ? -8.175 -4.159 0.563 1.00 88.00 363 ALA A CA 1
ATOM 2781 C C . ALA A 1 363 ? -6.657 -3.918 0.591 1.00 88.00 363 ALA A C 1
ATOM 2783 O O . ALA A 1 363 ? -5.964 -4.275 -0.365 1.00 88.00 363 ALA A O 1
ATOM 2784 N N . MET A 1 364 ? -6.138 -3.398 1.711 1.00 91.25 364 MET A N 1
ATOM 2785 C CA . MET A 1 364 ? -4.697 -3.226 1.931 1.00 91.25 364 MET A CA 1
ATOM 2786 C C . MET A 1 364 ? -3.967 -4.570 2.048 1.00 91.25 364 MET A C 1
ATOM 2788 O O . MET A 1 364 ? -2.953 -4.780 1.391 1.00 91.25 364 MET A O 1
ATOM 2792 N N . CYS A 1 365 ? -4.489 -5.527 2.818 1.00 93.38 365 CYS A N 1
ATOM 2793 C CA . CYS A 1 365 ? -3.872 -6.851 2.949 1.00 93.38 365 CYS A CA 1
ATOM 2794 C C . CYS A 1 365 ? -3.820 -7.596 1.607 1.00 93.38 365 CYS A C 1
ATOM 2796 O O . CYS A 1 365 ? -2.832 -8.274 1.329 1.00 93.38 365 CYS A O 1
ATOM 2798 N N . GLY A 1 366 ? -4.847 -7.447 0.769 1.00 93.56 366 GLY A N 1
ATOM 2799 C CA . GLY A 1 366 ? -4.900 -7.999 -0.580 1.00 93.56 366 GLY A CA 1
ATOM 2800 C C . GLY A 1 366 ? -3.905 -7.332 -1.531 1.00 93.56 366 GLY A C 1
ATOM 2801 O O . GLY A 1 366 ? -3.183 -8.036 -2.235 1.00 93.56 366 GLY A O 1
ATOM 2802 N N . ALA A 1 367 ? -3.801 -5.998 -1.519 1.00 93.94 367 ALA A N 1
ATOM 2803 C CA . ALA A 1 367 ? -2.768 -5.287 -2.280 1.00 93.94 367 ALA A CA 1
ATOM 2804 C C . ALA A 1 367 ? -1.357 -5.716 -1.863 1.00 93.94 367 ALA A C 1
ATOM 2806 O O . ALA A 1 367 ? -0.514 -5.998 -2.716 1.00 93.94 367 ALA A O 1
ATOM 2807 N N . SER A 1 368 ? -1.133 -5.819 -0.551 1.00 95.69 368 SER A N 1
ATOM 2808 C CA . SER A 1 368 ? 0.135 -6.240 0.046 1.00 95.69 368 SER A CA 1
ATOM 2809 C C . SER A 1 368 ? 0.497 -7.660 -0.382 1.00 95.69 368 SER A C 1
ATOM 2811 O O . SER A 1 368 ? 1.611 -7.908 -0.836 1.00 95.69 368 SER A O 1
ATOM 2813 N N . ALA A 1 369 ? -0.477 -8.577 -0.338 1.00 95.62 369 ALA A N 1
ATOM 2814 C CA . ALA A 1 369 ? -0.327 -9.939 -0.835 1.00 95.62 369 ALA A CA 1
ATOM 2815 C C . ALA A 1 369 ? 0.105 -9.966 -2.307 1.00 95.62 369 ALA A C 1
ATOM 2817 O O . ALA A 1 369 ? 1.075 -10.645 -2.651 1.00 95.62 369 ALA A O 1
ATOM 2818 N N . GLY A 1 370 ? -0.581 -9.212 -3.166 1.00 93.56 370 GLY A N 1
ATOM 2819 C CA . GLY A 1 370 ? -0.258 -9.143 -4.588 1.00 93.56 370 GLY A CA 1
ATOM 2820 C C . GLY A 1 370 ? 1.163 -8.634 -4.855 1.00 93.56 370 GLY A C 1
ATOM 2821 O O . GLY A 1 370 ? 1.938 -9.276 -5.564 1.00 93.56 370 GLY A O 1
ATOM 2822 N N . LEU A 1 371 ? 1.528 -7.504 -4.248 1.00 93.75 371 LEU A N 1
ATOM 2823 C CA . LEU A 1 371 ? 2.848 -6.894 -4.431 1.00 93.75 371 LEU A CA 1
ATOM 2824 C C . LEU A 1 371 ? 3.982 -7.761 -3.882 1.00 93.75 371 LEU A C 1
ATOM 2826 O O . LEU A 1 371 ? 4.990 -7.936 -4.564 1.00 93.75 371 LEU A O 1
ATOM 2830 N N . ALA A 1 372 ? 3.807 -8.347 -2.696 1.00 95.31 372 ALA A N 1
ATOM 2831 C CA . ALA A 1 372 ? 4.802 -9.222 -2.081 1.00 95.31 372 ALA A CA 1
ATOM 2832 C C . ALA A 1 372 ? 5.114 -10.458 -2.933 1.00 95.31 372 ALA A C 1
ATOM 2834 O O . ALA A 1 372 ? 6.278 -10.838 -3.061 1.00 95.31 372 ALA A O 1
ATOM 2835 N N . ALA A 1 373 ? 4.086 -11.064 -3.538 1.00 94.25 373 ALA A N 1
ATOM 2836 C CA . ALA A 1 373 ? 4.248 -12.201 -4.438 1.00 94.25 373 ALA A CA 1
ATOM 2837 C C . ALA A 1 373 ? 5.081 -11.828 -5.673 1.00 94.25 373 ALA A C 1
ATOM 2839 O O . ALA A 1 373 ? 6.049 -12.511 -5.998 1.00 94.25 373 ALA A O 1
ATOM 2840 N N . ILE A 1 374 ? 4.747 -10.712 -6.323 1.00 91.38 374 ILE A N 1
ATOM 2841 C CA . ILE A 1 374 ? 5.391 -10.298 -7.574 1.00 91.38 374 ILE A CA 1
ATOM 2842 C C . ILE A 1 374 ? 6.827 -9.813 -7.369 1.00 91.38 374 ILE A C 1
ATOM 2844 O O . ILE A 1 374 ? 7.706 -10.191 -8.141 1.00 91.38 374 ILE A O 1
ATOM 2848 N N . PHE A 1 375 ? 7.079 -9.007 -6.337 1.00 89.75 375 PHE A N 1
ATOM 2849 C CA . PHE A 1 375 ? 8.425 -8.502 -6.053 1.00 89.75 375 PHE A CA 1
ATOM 2850 C C . PHE A 1 375 ? 9.321 -9.486 -5.319 1.00 89.75 375 PHE A C 1
ATOM 2852 O O . PHE A 1 375 ? 10.512 -9.219 -5.173 1.00 89.75 375 PHE A O 1
ATOM 2859 N N . ARG A 1 376 ? 8.756 -10.592 -4.822 1.00 92.88 376 ARG A N 1
ATOM 2860 C CA . ARG A 1 376 ? 9.449 -11.505 -3.906 1.00 92.88 376 ARG A CA 1
ATOM 2861 C C . ARG A 1 376 ? 9.977 -10.777 -2.660 1.00 92.88 376 ARG A C 1
ATOM 2863 O O . ARG A 1 376 ? 11.032 -11.113 -2.133 1.00 92.88 376 ARG A O 1
ATOM 2870 N N . ALA A 1 377 ? 9.219 -9.774 -2.214 1.00 94.50 377 ALA A N 1
ATOM 2871 C CA . ALA A 1 377 ? 9.599 -8.815 -1.183 1.00 94.50 377 ALA A CA 1
ATOM 2872 C C . ALA A 1 377 ? 8.428 -8.579 -0.206 1.00 94.50 377 ALA A C 1
ATOM 2874 O O . ALA A 1 377 ? 7.640 -7.645 -0.399 1.00 94.50 377 ALA A O 1
ATOM 2875 N N . PRO A 1 378 ? 8.232 -9.450 0.802 1.00 95.94 378 PRO A N 1
ATOM 2876 C CA . PRO A 1 378 ? 7.099 -9.348 1.713 1.00 95.94 378 PRO A CA 1
ATOM 2877 C C . PRO A 1 378 ? 7.143 -8.125 2.635 1.00 95.94 378 PRO A C 1
ATOM 2879 O O . PRO A 1 378 ? 6.091 -7.521 2.860 1.00 95.94 378 PRO A O 1
ATOM 2882 N N . VAL A 1 379 ? 8.312 -7.724 3.151 1.00 96.44 379 VAL A N 1
ATOM 2883 C CA . VAL A 1 379 ? 8.407 -6.532 4.012 1.00 96.44 379 VAL A CA 1
ATOM 2884 C C . VAL A 1 379 ? 8.266 -5.277 3.165 1.00 96.44 379 VAL A C 1
ATOM 2886 O O . VAL A 1 379 ? 7.467 -4.397 3.495 1.00 96.44 379 VAL A O 1
ATOM 2889 N N . GLY A 1 380 ? 8.981 -5.217 2.039 1.00 94.50 380 GLY A N 1
ATOM 2890 C CA . GLY A 1 380 ? 8.918 -4.078 1.127 1.00 94.50 380 GLY A CA 1
ATOM 2891 C C . GLY A 1 380 ? 7.521 -3.862 0.546 1.00 94.50 380 GLY A C 1
ATOM 2892 O O . GLY A 1 380 ? 7.015 -2.742 0.555 1.00 94.50 380 GLY A O 1
ATOM 2893 N N . GLY A 1 381 ? 6.861 -4.939 0.107 1.00 94.38 381 GLY A N 1
ATOM 2894 C CA . GLY A 1 381 ? 5.502 -4.894 -0.435 1.00 94.38 381 GLY A CA 1
ATOM 2895 C C . GLY A 1 381 ? 4.463 -4.426 0.586 1.00 94.38 381 GLY A C 1
ATOM 2896 O O . GLY A 1 381 ? 3.609 -3.603 0.254 1.00 94.38 381 GLY A O 1
ATOM 2897 N N . ALA A 1 382 ? 4.564 -4.884 1.838 1.00 96.31 382 ALA A N 1
ATOM 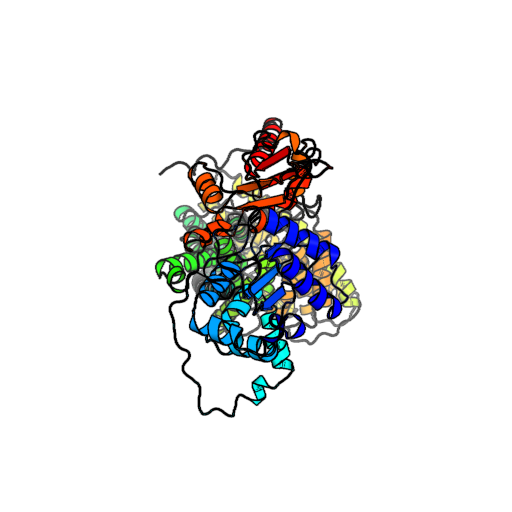2898 C CA . ALA A 1 382 ? 3.662 -4.457 2.906 1.00 96.31 382 ALA A CA 1
ATOM 2899 C C . ALA A 1 382 ? 3.827 -2.978 3.260 1.00 96.31 382 ALA A C 1
ATOM 2901 O O . ALA A 1 382 ? 2.835 -2.256 3.371 1.00 96.31 382 ALA A O 1
ATOM 2902 N N . LEU A 1 383 ? 5.072 -2.513 3.388 1.00 96.06 383 LEU A N 1
ATOM 2903 C CA . LEU A 1 383 ? 5.350 -1.102 3.648 1.00 96.06 383 LEU A CA 1
ATOM 2904 C C . LEU A 1 383 ? 4.902 -0.222 2.481 1.00 96.06 383 LEU A C 1
ATOM 2906 O O . LEU A 1 383 ? 4.303 0.824 2.716 1.00 96.06 383 LEU A O 1
ATOM 2910 N N . PHE A 1 384 ? 5.119 -0.665 1.240 1.00 95.31 384 PHE A N 1
ATOM 2911 C CA . PHE A 1 384 ? 4.750 0.100 0.051 1.00 95.31 384 PHE A CA 1
ATOM 2912 C C . PHE A 1 384 ? 3.252 0.377 0.002 1.00 95.31 384 PHE A C 1
ATOM 2914 O O . PHE A 1 384 ? 2.840 1.508 -0.218 1.00 95.31 384 PHE A O 1
ATOM 2921 N N . VAL A 1 385 ? 2.426 -0.631 0.277 1.00 94.38 385 VAL A N 1
ATOM 2922 C CA . VAL A 1 385 ? 0.963 -0.486 0.304 1.00 94.38 385 VAL A CA 1
ATOM 2923 C C . VAL A 1 385 ? 0.499 0.498 1.374 1.00 94.38 385 VAL A C 1
ATOM 2925 O O . VAL A 1 385 ? -0.471 1.221 1.149 1.00 94.38 385 VAL A O 1
ATOM 2928 N N . CYS A 1 386 ? 1.183 0.553 2.517 1.00 93.19 386 CYS A N 1
ATOM 2929 C CA . CYS A 1 386 ? 0.861 1.490 3.591 1.00 93.19 386 CYS A CA 1
ATOM 2930 C C . CYS A 1 386 ? 1.370 2.916 3.330 1.00 93.19 386 CYS A C 1
ATOM 2932 O O . CYS A 1 386 ? 0.734 3.864 3.786 1.00 93.19 386 CYS A O 1
ATOM 2934 N N . GLU A 1 387 ? 2.502 3.072 2.643 1.00 94.31 387 GLU A N 1
ATOM 2935 C CA . GLU A 1 387 ? 3.145 4.365 2.371 1.00 94.31 387 GLU A CA 1
ATOM 2936 C C . GLU A 1 387 ? 2.567 5.042 1.122 1.00 94.31 387 GLU A C 1
ATOM 2938 O O . GLU A 1 387 ? 2.228 6.218 1.163 1.00 94.31 387 GLU A O 1
ATOM 2943 N N . VAL A 1 388 ? 2.326 4.290 0.041 1.00 93.75 388 VAL A N 1
ATOM 2944 C CA . VAL A 1 388 ? 1.866 4.832 -1.253 1.00 93.75 388 VAL A CA 1
ATOM 2945 C C . VAL A 1 388 ? 0.482 5.489 -1.199 1.00 93.75 388 VAL A C 1
ATOM 2947 O O . VAL A 1 388 ? 0.086 6.132 -2.161 1.00 93.75 388 VAL A O 1
ATOM 2950 N N . LEU A 1 389 ? -0.270 5.335 -0.107 1.00 88.81 389 LEU A N 1
ATOM 2951 C CA . LEU A 1 389 ? -1.565 5.994 0.087 1.00 88.81 389 LEU A CA 1
ATOM 2952 C C . LEU A 1 389 ? -1.448 7.516 0.195 1.00 88.81 389 LEU A C 1
ATOM 2954 O O . LEU A 1 389 ? -2.416 8.219 -0.104 1.00 88.81 389 LEU A O 1
ATOM 2958 N N . TYR A 1 390 ? -0.289 8.004 0.636 1.00 86.12 390 TYR A N 1
ATOM 2959 C CA . TYR A 1 390 ? -0.114 9.389 1.027 1.00 86.12 390 TYR A CA 1
ATOM 2960 C C . TYR A 1 390 ? 1.083 10.038 0.327 1.00 86.12 390 TYR A C 1
ATOM 2962 O O . TYR A 1 390 ? 2.049 9.366 -0.026 1.00 86.12 390 TYR A O 1
ATOM 2970 N N . GLU A 1 391 ? 1.024 11.355 0.123 1.00 82.12 391 GLU A N 1
ATOM 2971 C CA . GLU A 1 391 ? 2.161 12.146 -0.381 1.00 82.12 391 GLU A CA 1
ATOM 2972 C C . GLU A 1 391 ? 3.317 12.180 0.624 1.00 82.12 391 GLU A C 1
ATOM 2974 O O . GLU A 1 391 ? 4.489 12.231 0.252 1.00 82.12 391 GLU A O 1
ATOM 2979 N N . HIS A 1 392 ? 2.959 12.134 1.903 1.00 79.31 392 HIS A N 1
ATOM 2980 C CA . HIS A 1 392 ? 3.860 12.135 3.036 1.00 79.31 392 HIS A CA 1
ATOM 2981 C C . HIS A 1 392 ? 3.313 11.135 4.075 1.00 79.31 392 HIS A C 1
ATOM 2983 O O . HIS A 1 392 ? 2.106 10.968 4.211 1.00 79.31 392 HIS A O 1
ATOM 2989 N N . GLY A 1 393 ? 4.168 10.428 4.816 1.00 81.12 393 GLY A N 1
ATOM 2990 C CA . GLY A 1 393 ? 3.728 9.492 5.865 1.00 81.12 393 GLY A CA 1
ATOM 2991 C C . GLY A 1 393 ? 3.220 8.124 5.376 1.00 81.12 393 GLY A C 1
ATOM 2992 O O . GLY A 1 393 ? 3.418 7.733 4.233 1.00 81.12 393 GLY A O 1
ATOM 2993 N N . MET A 1 394 ? 2.629 7.338 6.286 1.00 84.62 394 MET A N 1
ATOM 2994 C CA . MET A 1 394 ? 2.183 5.960 6.016 1.00 84.62 394 MET A CA 1
ATOM 2995 C C . MET A 1 394 ? 1.098 5.485 6.993 1.00 84.62 394 MET A C 1
ATOM 2997 O O . MET A 1 394 ? 1.061 5.900 8.151 1.00 84.62 394 MET A O 1
ATOM 3001 N N . GLU A 1 395 ? 0.244 4.551 6.569 1.00 82.56 395 GLU A N 1
ATOM 3002 C CA . GLU A 1 395 ? -0.798 3.941 7.413 1.00 82.56 395 GLU A CA 1
ATOM 3003 C C . GLU A 1 395 ? -0.205 2.930 8.423 1.00 82.56 395 GLU A C 1
ATOM 3005 O O . GLU A 1 395 ? -0.313 1.710 8.265 1.00 82.56 395 GLU A O 1
ATOM 3010 N N . ALA A 1 396 ? 0.408 3.430 9.500 1.00 80.38 396 ALA A N 1
ATOM 3011 C CA . ALA A 1 396 ? 1.166 2.614 10.457 1.00 80.38 396 ALA A CA 1
ATOM 3012 C C . ALA A 1 396 ? 0.359 1.467 11.101 1.00 80.38 396 ALA A C 1
ATOM 3014 O O . ALA A 1 396 ? 0.882 0.374 11.320 1.00 80.38 396 ALA A O 1
ATOM 3015 N N . LYS A 1 397 ? -0.940 1.683 11.363 1.00 79.00 397 LYS A N 1
ATOM 3016 C CA . LYS A 1 397 ? -1.826 0.688 12.003 1.00 79.00 397 LYS A CA 1
ATOM 3017 C C . LYS A 1 397 ? -2.034 -0.574 11.156 1.00 79.00 397 LYS A C 1
ATOM 3019 O O . LYS A 1 397 ? -2.402 -1.614 11.700 1.00 79.00 397 LYS A O 1
ATOM 3024 N N . SER A 1 398 ? -1.789 -0.493 9.848 1.00 84.88 398 SER A N 1
ATOM 3025 C CA . SER A 1 398 ? -2.050 -1.577 8.894 1.00 84.88 398 SER A CA 1
ATOM 3026 C C . SER A 1 398 ? -0.800 -2.362 8.497 1.00 84.88 398 SER A C 1
ATOM 3028 O O . SER A 1 398 ? -0.935 -3.408 7.864 1.00 84.88 398 SER A O 1
ATOM 3030 N N . ILE A 1 399 ? 0.393 -1.920 8.919 1.00 88.81 399 ILE A N 1
ATOM 3031 C CA . ILE A 1 399 ? 1.676 -2.539 8.550 1.00 88.81 399 ILE A CA 1
ATOM 3032 C C . ILE A 1 399 ? 1.733 -4.005 8.985 1.00 88.81 399 ILE A C 1
ATOM 3034 O O . ILE A 1 399 ? 2.018 -4.874 8.168 1.00 88.81 399 ILE A O 1
ATOM 3038 N N . LEU A 1 400 ? 1.434 -4.304 10.255 1.00 89.75 400 LEU A N 1
ATOM 3039 C CA . LEU A 1 400 ? 1.500 -5.679 10.767 1.00 89.75 400 LEU A CA 1
ATOM 3040 C C . LEU A 1 400 ? 0.530 -6.624 10.029 1.00 89.75 400 LEU A C 1
ATOM 3042 O O . LEU A 1 400 ? 0.983 -7.657 9.534 1.00 89.75 400 LEU A O 1
ATOM 3046 N N . PRO A 1 401 ? -0.773 -6.303 9.883 1.00 90.06 401 PRO A N 1
ATOM 3047 C CA . PRO A 1 401 ? -1.679 -7.115 9.070 1.00 90.06 401 PRO A CA 1
ATOM 3048 C C . PRO A 1 401 ? -1.214 -7.295 7.620 1.00 90.06 401 PRO A C 1
ATOM 3050 O O . PRO A 1 401 ? -1.215 -8.416 7.103 1.00 90.06 401 PRO A O 1
ATOM 3053 N N . ALA A 1 402 ? -0.781 -6.205 6.979 1.00 94.19 402 ALA A N 1
ATOM 3054 C CA . ALA A 1 402 ? -0.291 -6.226 5.607 1.00 94.19 402 ALA A CA 1
ATOM 3055 C C . ALA A 1 402 ? 0.932 -7.139 5.464 1.00 94.19 402 ALA A C 1
ATOM 3057 O O . ALA A 1 402 ? 0.993 -7.900 4.499 1.00 94.19 402 ALA A O 1
ATOM 3058 N N . LEU A 1 403 ? 1.850 -7.121 6.436 1.00 95.81 403 LEU A N 1
ATOM 3059 C CA . LEU A 1 403 ? 3.051 -7.953 6.467 1.00 95.81 403 LEU A CA 1
ATOM 3060 C C . LEU A 1 403 ? 2.727 -9.445 6.601 1.00 95.81 403 LEU A C 1
ATOM 3062 O O . LEU A 1 403 ? 3.296 -10.266 5.880 1.00 95.81 403 LEU A O 1
ATOM 3066 N N . PHE A 1 404 ? 1.791 -9.811 7.482 1.00 94.50 404 PHE A N 1
ATOM 3067 C CA . PHE A 1 404 ? 1.353 -11.206 7.605 1.00 94.50 404 PHE A CA 1
ATOM 3068 C C . PHE A 1 404 ? 0.728 -11.713 6.301 1.00 94.50 404 PHE A C 1
ATOM 3070 O O . PHE A 1 404 ? 1.089 -12.790 5.825 1.00 94.50 404 PHE A O 1
ATOM 3077 N N . SER A 1 405 ? -0.154 -10.915 5.692 1.00 95.50 405 SER A N 1
ATOM 3078 C CA . SER A 1 405 ? -0.770 -11.241 4.400 1.00 95.50 405 SER A CA 1
ATOM 3079 C C . SER A 1 405 ? 0.272 -11.372 3.278 1.00 95.50 405 SER A C 1
ATOM 3081 O O . SER A 1 405 ? 0.286 -12.366 2.549 1.00 95.50 405 SER A O 1
ATOM 3083 N N . ALA A 1 406 ? 1.201 -10.413 3.189 1.00 96.88 406 ALA A N 1
ATOM 3084 C CA . ALA A 1 406 ? 2.320 -10.420 2.247 1.00 96.88 406 ALA A CA 1
ATOM 3085 C C . ALA A 1 406 ? 3.185 -11.673 2.377 1.00 96.88 406 ALA A C 1
ATOM 3087 O O . ALA A 1 406 ? 3.495 -12.312 1.376 1.00 96.88 406 ALA A O 1
ATOM 3088 N N . THR A 1 407 ? 3.543 -12.047 3.606 1.00 96.69 407 THR A N 1
ATOM 3089 C CA . THR A 1 407 ? 4.388 -13.218 3.871 1.00 96.69 407 THR A CA 1
ATOM 3090 C C . THR A 1 407 ? 3.711 -14.501 3.399 1.00 96.69 407 THR A C 1
ATOM 3092 O O . THR A 1 407 ? 4.332 -15.312 2.717 1.00 96.69 407 THR A O 1
ATOM 3095 N N . ILE A 1 408 ? 2.421 -14.676 3.700 1.00 96.25 408 ILE A N 1
ATOM 3096 C CA . ILE A 1 408 ? 1.654 -15.850 3.258 1.00 96.25 408 ILE A CA 1
ATOM 3097 C C . ILE A 1 408 ? 1.567 -15.890 1.731 1.00 96.25 408 ILE A C 1
ATOM 3099 O O . ILE A 1 408 ? 1.825 -16.930 1.129 1.00 96.25 408 ILE A O 1
ATOM 3103 N N . SER A 1 409 ? 1.257 -14.755 1.105 1.00 96.56 409 SER A N 1
ATOM 3104 C CA . SER A 1 409 ? 1.188 -14.644 -0.352 1.00 96.56 409 SER A CA 1
ATOM 3105 C C . SER A 1 409 ? 2.520 -14.965 -1.029 1.00 96.56 409 SER A C 1
ATOM 3107 O O . SER A 1 409 ? 2.560 -15.737 -1.985 1.00 96.56 409 SER A O 1
ATOM 3109 N N . TYR A 1 410 ? 3.624 -14.439 -0.489 1.00 96.44 410 TYR A N 1
ATOM 3110 C CA . TYR A 1 410 ? 4.977 -14.731 -0.954 1.00 96.44 410 TYR A CA 1
ATOM 3111 C C . TYR A 1 410 ? 5.291 -16.229 -0.890 1.00 96.44 410 TYR A C 1
ATOM 3113 O O . TYR A 1 410 ? 5.809 -16.775 -1.863 1.00 96.44 410 TYR A O 1
ATOM 3121 N N . LEU A 1 411 ? 4.945 -16.911 0.209 1.00 96.38 411 LEU A N 1
ATOM 3122 C CA . LEU A 1 411 ? 5.149 -18.358 0.342 1.00 96.38 411 LEU A CA 1
ATOM 3123 C C . LEU A 1 411 ? 4.315 -19.150 -0.673 1.00 96.38 411 LEU A C 1
ATOM 3125 O O . LEU A 1 411 ? 4.838 -20.067 -1.303 1.00 96.38 411 LEU A O 1
ATOM 3129 N N . VAL A 1 412 ? 3.043 -18.780 -0.858 1.00 95.69 412 VAL A N 1
ATOM 3130 C CA . VAL A 1 412 ? 2.155 -19.414 -1.846 1.00 95.69 412 VAL A CA 1
ATOM 3131 C C . VAL A 1 412 ? 2.702 -19.227 -3.259 1.00 95.69 412 VAL A C 1
ATOM 3133 O O . VAL A 1 412 ? 2.815 -20.199 -3.996 1.00 95.69 412 VAL A O 1
ATOM 3136 N N . PHE A 1 413 ? 3.085 -18.008 -3.635 1.00 95.38 413 PHE A N 1
ATOM 3137 C CA . PHE A 1 413 ? 3.621 -17.712 -4.963 1.00 95.38 413 PHE A CA 1
ATOM 3138 C C . PHE A 1 413 ? 4.964 -18.413 -5.217 1.00 95.38 413 PHE A C 1
ATOM 3140 O O . PHE A 1 413 ? 5.149 -19.061 -6.249 1.00 95.38 413 PHE A O 1
ATOM 3147 N N . SER A 1 414 ? 5.885 -18.334 -4.254 1.00 94.00 414 SER A N 1
ATOM 3148 C CA . SER A 1 414 ? 7.238 -18.897 -4.371 1.00 94.00 414 SER A CA 1
ATOM 3149 C C . SER A 1 414 ? 7.251 -20.423 -4.369 1.00 94.00 414 SER A C 1
ATOM 3151 O O . SER A 1 414 ? 8.180 -21.023 -4.901 1.00 94.00 414 SER A O 1
ATOM 3153 N N . TYR A 1 415 ? 6.210 -21.072 -3.838 1.00 94.81 415 TYR A N 1
ATOM 3154 C CA . TYR A 1 415 ? 6.040 -22.517 -3.987 1.00 94.81 415 TYR A CA 1
ATOM 3155 C C . TYR A 1 415 ? 5.926 -22.942 -5.463 1.00 94.81 415 TYR A C 1
ATOM 3157 O O . TYR A 1 415 ? 6.431 -23.999 -5.827 1.00 94.81 415 TYR A O 1
ATOM 3165 N N . PHE A 1 416 ? 5.309 -22.114 -6.318 1.00 93.94 416 PHE A N 1
ATOM 3166 C CA . PHE A 1 416 ? 5.137 -22.402 -7.749 1.00 93.94 416 PHE A CA 1
ATOM 3167 C C . PHE A 1 416 ? 6.248 -21.812 -8.626 1.00 93.94 416 PHE A C 1
ATOM 3169 O O . PHE A 1 416 ? 6.674 -22.460 -9.577 1.00 93.94 416 PHE A O 1
ATOM 3176 N N . TYR A 1 417 ? 6.713 -20.597 -8.322 1.00 89.88 417 TYR A N 1
ATOM 3177 C CA . TYR A 1 417 ? 7.678 -19.859 -9.156 1.00 89.88 417 TYR A CA 1
ATOM 3178 C C . TYR A 1 417 ? 9.111 -19.842 -8.597 1.00 89.88 417 TYR A C 1
ATOM 3180 O O . TYR A 1 417 ? 9.996 -19.213 -9.179 1.00 89.88 417 TYR A O 1
ATOM 3188 N N . GLY A 1 418 ? 9.351 -20.518 -7.474 1.00 91.75 418 GLY A N 1
ATOM 3189 C CA . GLY A 1 418 ? 10.651 -20.596 -6.818 1.00 91.75 418 GLY A CA 1
ATOM 3190 C C . GLY A 1 418 ? 10.949 -19.432 -5.871 1.00 91.75 418 GLY A C 1
ATOM 3191 O O . GLY A 1 418 ? 10.307 -18.381 -5.887 1.00 91.75 418 GLY A O 1
ATOM 3192 N N . PHE A 1 419 ? 11.974 -19.636 -5.044 1.00 89.31 419 PHE A N 1
ATOM 3193 C CA . PHE A 1 419 ? 12.455 -18.689 -4.040 1.00 89.31 419 PHE A CA 1
ATOM 3194 C C . PHE A 1 419 ? 13.746 -18.011 -4.501 1.00 89.31 419 PHE A C 1
ATOM 3196 O O . PHE A 1 419 ? 14.682 -17.914 -3.717 1.00 89.31 419 PHE A O 1
ATOM 3203 N N . GLU A 1 420 ? 13.860 -17.558 -5.743 1.00 88.31 420 GLU A N 1
ATOM 3204 C CA . GLU A 1 420 ? 15.045 -16.808 -6.208 1.00 88.31 420 GLU A CA 1
ATOM 3205 C C . GLU A 1 420 ? 14.840 -15.298 -6.043 1.00 88.31 420 GLU A C 1
ATOM 3207 O O . GLU A 1 420 ? 13.707 -14.843 -5.883 1.00 88.31 420 GLU A O 1
ATOM 3212 N N . ALA A 1 421 ? 15.921 -14.519 -6.046 1.00 88.06 421 ALA A N 1
ATOM 3213 C CA . ALA A 1 421 ? 15.820 -13.059 -6.084 1.00 88.06 421 ALA A CA 1
ATOM 3214 C C . ALA A 1 421 ? 15.193 -12.602 -7.414 1.00 88.06 421 ALA A C 1
ATOM 3216 O O . ALA A 1 421 ? 15.247 -13.323 -8.409 1.00 88.06 421 ALA A O 1
ATOM 3217 N N . LEU A 1 422 ? 14.583 -11.415 -7.432 1.00 90.00 422 LEU A N 1
ATOM 3218 C CA . LEU A 1 422 ? 14.088 -10.825 -8.678 1.00 90.00 422 LEU A CA 1
ATOM 3219 C C . LEU A 1 422 ? 15.249 -10.292 -9.532 1.00 90.00 422 LEU A C 1
ATOM 3221 O O . LEU A 1 422 ? 15.216 -10.429 -10.751 1.00 90.00 422 LEU A O 1
ATOM 3225 N N . PHE A 1 423 ? 16.265 -9.716 -8.884 1.00 91.50 423 PHE A N 1
ATOM 3226 C CA . PHE A 1 423 ? 17.494 -9.240 -9.516 1.00 91.50 423 PHE A CA 1
ATOM 3227 C C . PHE A 1 423 ? 18.705 -9.938 -8.903 1.00 91.50 423 PHE A C 1
ATOM 3229 O O . PHE A 1 423 ? 18.794 -10.072 -7.680 1.00 91.50 423 PHE A O 1
ATOM 3236 N N . HIS A 1 424 ? 19.651 -10.348 -9.743 1.00 89.31 424 HIS A N 1
ATOM 3237 C CA . HIS A 1 424 ? 20.872 -11.014 -9.300 1.00 89.31 424 HIS A CA 1
ATOM 3238 C C . HIS A 1 424 ? 22.009 -10.000 -9.165 1.00 89.31 424 HIS A C 1
ATOM 3240 O O . HIS A 1 424 ? 22.236 -9.183 -10.056 1.00 89.31 424 HIS A O 1
ATOM 3246 N N . MET A 1 425 ? 22.723 -10.058 -8.039 1.00 82.81 425 MET A N 1
ATOM 3247 C CA . MET A 1 425 ? 23.923 -9.264 -7.775 1.00 82.81 425 MET A CA 1
ATOM 3248 C C . MET A 1 425 ? 25.039 -10.173 -7.272 1.00 82.81 425 MET A C 1
ATOM 3250 O O . MET A 1 425 ? 24.879 -10.836 -6.249 1.00 82.81 425 MET A O 1
ATOM 3254 N N . GLU A 1 426 ? 26.174 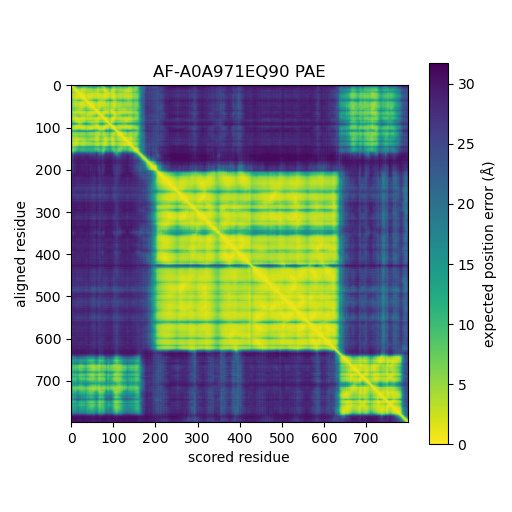-10.182 -7.966 1.00 68.50 426 GLU A N 1
ATOM 3255 C CA . GLU A 1 426 ? 27.273 -11.116 -7.685 1.00 68.50 426 GLU A CA 1
ATOM 3256 C C . GLU A 1 426 ? 28.193 -10.678 -6.531 1.00 68.50 426 GLU A C 1
ATOM 3258 O O . GLU A 1 426 ? 28.921 -11.495 -5.971 1.00 68.50 426 GLU A O 1
ATOM 3263 N N . SER A 1 427 ? 28.178 -9.401 -6.141 1.00 63.09 427 SER A N 1
ATOM 3264 C CA . SER A 1 427 ? 29.213 -8.826 -5.276 1.00 63.09 427 SER A CA 1
ATOM 3265 C C . SER A 1 427 ? 28.751 -8.509 -3.853 1.00 63.09 427 SER A C 1
ATOM 3267 O O . SER A 1 427 ? 27.698 -7.912 -3.620 1.00 63.09 427 SER A O 1
ATOM 3269 N N . VAL A 1 428 ? 29.614 -8.835 -2.888 1.00 57.09 428 VAL A N 1
ATOM 3270 C CA . VAL A 1 428 ? 29.567 -8.300 -1.522 1.00 57.09 428 VAL A CA 1
ATOM 3271 C C . VAL A 1 428 ? 30.236 -6.925 -1.534 1.00 57.09 428 VAL A C 1
ATOM 3273 O O . VAL A 1 428 ? 31.405 -6.799 -1.890 1.00 57.09 428 VAL A O 1
ATOM 3276 N N . TRP A 1 429 ? 29.486 -5.888 -1.174 1.00 67.81 429 TRP A N 1
ATOM 3277 C CA . TRP A 1 429 ? 29.909 -4.492 -1.295 1.00 67.81 429 TRP A CA 1
ATOM 3278 C C . TRP A 1 429 ? 30.595 -4.005 -0.021 1.00 67.81 429 TRP A C 1
ATOM 3280 O O . TRP A 1 429 ? 30.118 -4.272 1.084 1.00 67.81 429 TRP A O 1
ATOM 3290 N N . GLN A 1 430 ? 31.668 -3.226 -0.169 1.00 64.88 430 GLN A N 1
ATOM 3291 C CA . GLN A 1 430 ? 32.254 -2.482 0.942 1.00 64.88 430 GLN A CA 1
ATOM 3292 C C . GLN A 1 430 ? 31.706 -1.056 0.956 1.00 64.88 430 GLN A C 1
ATOM 3294 O O . GLN A 1 430 ? 31.702 -0.349 -0.050 1.00 64.88 430 GLN A O 1
ATOM 3299 N N . PHE A 1 431 ? 31.205 -0.639 2.113 1.00 72.94 431 PHE A N 1
ATOM 3300 C CA . PHE A 1 431 ? 30.683 0.705 2.299 1.00 72.94 431 PHE A CA 1
ATOM 3301 C C . PHE A 1 431 ? 31.823 1.735 2.320 1.00 72.94 431 PHE A C 1
ATOM 3303 O O . PHE A 1 431 ? 32.793 1.572 3.058 1.00 72.94 431 PHE A O 1
ATOM 3310 N N . GLY A 1 432 ? 31.679 2.820 1.553 1.00 81.44 432 GLY A N 1
ATOM 3311 C CA . GLY A 1 432 ? 32.643 3.917 1.496 1.00 81.44 432 GLY A CA 1
ATOM 3312 C C . GLY A 1 432 ? 31.973 5.282 1.336 1.00 81.44 432 GLY A C 1
ATOM 3313 O O . GLY A 1 432 ? 30.852 5.388 0.838 1.00 81.44 432 GLY A O 1
ATOM 3314 N N . LEU A 1 433 ? 32.676 6.347 1.737 1.00 85.75 433 LEU A N 1
ATOM 3315 C CA . LEU A 1 433 ? 32.171 7.727 1.694 1.00 85.75 433 LEU A CA 1
ATOM 3316 C C . LEU A 1 433 ? 31.772 8.174 0.275 1.00 85.75 433 LEU A C 1
ATOM 3318 O O . LEU A 1 433 ? 30.760 8.850 0.104 1.00 85.75 433 LEU A O 1
ATOM 3322 N N . TYR A 1 434 ? 32.514 7.743 -0.749 1.00 87.31 434 TYR A N 1
ATOM 3323 C CA . TYR A 1 434 ? 32.200 8.027 -2.154 1.00 87.31 434 TYR A CA 1
ATOM 3324 C C . TYR A 1 434 ? 30.817 7.514 -2.575 1.00 87.31 434 TYR A C 1
ATOM 3326 O O . TYR A 1 434 ? 30.153 8.146 -3.392 1.00 87.31 434 TYR A O 1
ATOM 3334 N N . ASN A 1 435 ? 30.333 6.432 -1.960 1.00 88.19 435 ASN A N 1
ATOM 3335 C CA . ASN A 1 435 ? 29.028 5.852 -2.276 1.00 88.19 435 ASN A CA 1
ATOM 3336 C C . ASN A 1 435 ? 27.890 6.728 -1.743 1.00 88.19 435 ASN A C 1
ATOM 3338 O O . ASN A 1 435 ? 26.836 6.810 -2.367 1.00 88.19 435 ASN A O 1
ATOM 3342 N N . LEU A 1 436 ? 28.110 7.430 -0.624 1.00 90.94 436 LEU A N 1
ATOM 3343 C CA . LEU A 1 436 ? 27.173 8.438 -0.127 1.00 90.94 436 LEU A CA 1
ATOM 3344 C C . LEU A 1 436 ? 27.148 9.674 -1.030 1.00 90.94 436 LEU A C 1
ATOM 3346 O O . LEU A 1 436 ? 26.071 10.183 -1.328 1.00 90.94 436 LEU A O 1
ATOM 3350 N N . ILE A 1 437 ? 28.315 10.130 -1.498 1.00 93.56 437 ILE A N 1
ATOM 3351 C CA . ILE A 1 437 ? 28.413 11.254 -2.444 1.00 93.56 437 ILE A CA 1
ATOM 3352 C C . ILE A 1 437 ? 27.657 10.916 -3.731 1.00 93.56 437 ILE A C 1
ATOM 3354 O O . ILE A 1 437 ? 26.825 11.702 -4.186 1.00 93.56 437 ILE A O 1
ATOM 3358 N N . PHE A 1 438 ? 27.892 9.718 -4.274 1.00 95.19 438 PHE A N 1
ATOM 3359 C CA . PHE A 1 438 ? 27.141 9.222 -5.417 1.00 95.19 438 PHE A CA 1
ATOM 3360 C C . PHE A 1 438 ? 25.641 9.151 -5.118 1.00 95.19 438 PHE A C 1
ATOM 3362 O O . PHE A 1 438 ? 24.849 9.617 -5.928 1.00 95.19 438 PHE A O 1
ATOM 3369 N N . ALA A 1 439 ? 25.233 8.613 -3.964 1.00 96.31 439 ALA A N 1
ATOM 3370 C CA . ALA A 1 439 ? 23.822 8.499 -3.604 1.00 96.31 439 ALA A CA 1
ATOM 3371 C C . ALA A 1 439 ? 23.104 9.853 -3.586 1.00 96.31 439 ALA A C 1
ATOM 3373 O O . ALA A 1 439 ? 22.001 9.969 -4.121 1.00 96.31 439 ALA A O 1
ATOM 3374 N N . VAL A 1 440 ? 23.745 10.894 -3.048 1.00 97.44 440 VAL A N 1
ATOM 3375 C CA . VAL A 1 440 ? 23.217 12.265 -3.090 1.00 97.44 440 VAL A CA 1
ATOM 3376 C C . VAL A 1 440 ? 23.102 12.760 -4.536 1.00 97.44 440 VAL A C 1
ATOM 3378 O O . VAL A 1 440 ? 22.047 13.263 -4.926 1.00 97.44 440 VAL A O 1
ATOM 3381 N N . ALA A 1 441 ? 24.145 12.578 -5.353 1.00 97.19 441 ALA A N 1
ATOM 3382 C CA . ALA A 1 441 ? 24.132 12.986 -6.761 1.00 97.19 441 ALA A CA 1
ATOM 3383 C C . ALA A 1 441 ? 23.043 12.257 -7.572 1.00 97.19 441 ALA A C 1
ATOM 3385 O O . ALA A 1 441 ? 22.302 12.886 -8.331 1.00 97.19 441 ALA A O 1
ATOM 3386 N N . ALA A 1 442 ? 22.897 10.948 -7.362 1.00 97.62 442 ALA A N 1
ATOM 3387 C CA . ALA A 1 442 ? 21.859 10.124 -7.961 1.00 97.62 442 ALA A CA 1
ATOM 3388 C C . ALA A 1 442 ? 20.461 10.567 -7.513 1.00 97.62 442 ALA A C 1
ATOM 3390 O O . ALA A 1 442 ? 19.568 10.652 -8.353 1.00 97.62 442 ALA A O 1
ATOM 3391 N N . GLY A 1 443 ? 20.276 10.917 -6.235 1.00 98.06 443 GLY A N 1
ATOM 3392 C CA . GLY A 1 443 ? 19.043 11.506 -5.703 1.00 98.06 443 GLY A CA 1
ATOM 3393 C C . GLY A 1 443 ? 18.637 12.792 -6.426 1.00 98.06 443 GLY A C 1
ATOM 3394 O O . GLY A 1 443 ? 17.514 12.903 -6.918 1.00 98.06 443 GLY A O 1
ATOM 3395 N N . ILE A 1 444 ? 19.573 13.738 -6.559 1.00 98.31 444 ILE A N 1
ATOM 3396 C CA . ILE A 1 444 ? 19.354 15.021 -7.250 1.00 98.31 444 ILE A CA 1
ATOM 3397 C C . ILE A 1 444 ? 18.970 14.791 -8.717 1.00 98.31 444 ILE A C 1
ATOM 3399 O O . ILE A 1 444 ? 17.951 15.298 -9.192 1.00 98.31 444 ILE A O 1
ATOM 3403 N N . ALA A 1 445 ? 19.770 14.000 -9.433 1.00 98.06 445 ALA A N 1
ATOM 3404 C CA . ALA A 1 445 ? 19.555 13.733 -10.849 1.00 98.06 445 ALA A CA 1
ATOM 3405 C C . ALA A 1 445 ? 18.248 12.964 -11.102 1.00 98.06 445 ALA A C 1
ATOM 3407 O O . ALA A 1 445 ? 17.511 13.279 -12.038 1.00 98.06 445 ALA A O 1
ATOM 3408 N N . SER A 1 446 ? 17.928 11.996 -10.241 1.00 97.56 446 SER A N 1
ATOM 3409 C CA . SER A 1 446 ? 16.698 11.207 -10.334 1.00 97.56 446 SER A CA 1
ATOM 3410 C C . SER A 1 446 ? 15.449 12.034 -10.047 1.00 97.56 446 SER A C 1
ATOM 3412 O O . SER A 1 446 ? 14.435 11.813 -10.700 1.00 97.56 446 SER A O 1
ATOM 3414 N N . SER A 1 447 ? 15.512 13.017 -9.139 1.00 97.50 447 SER A N 1
ATOM 3415 C CA . SER A 1 447 ? 14.405 13.961 -8.932 1.00 97.50 447 SER A CA 1
ATOM 3416 C C . SER A 1 447 ? 14.142 14.803 -10.186 1.00 97.50 447 SER A C 1
ATOM 3418 O O . SER A 1 447 ? 12.999 14.919 -10.628 1.00 97.50 447 SER A O 1
ATOM 3420 N N . LEU A 1 448 ? 15.194 15.318 -10.835 1.00 97.38 448 LEU A N 1
ATOM 3421 C CA . LEU A 1 448 ? 15.054 16.098 -12.071 1.00 97.38 448 LEU A CA 1
ATOM 3422 C C . LEU A 1 448 ? 14.466 15.267 -13.225 1.00 97.38 448 LEU A C 1
ATOM 3424 O O . LEU A 1 448 ? 13.552 15.716 -13.920 1.00 97.38 448 LEU A O 1
ATOM 3428 N N . VAL A 1 449 ? 14.967 14.044 -13.424 1.00 98.19 449 VAL A N 1
ATOM 3429 C CA . VAL A 1 449 ? 14.425 13.129 -14.444 1.00 98.19 449 VAL A CA 1
ATOM 3430 C C . VAL A 1 449 ? 13.004 12.696 -14.091 1.00 98.19 449 VAL A C 1
ATOM 3432 O O . VAL A 1 449 ? 12.146 12.653 -14.971 1.00 98.19 449 VAL A O 1
ATOM 3435 N N . GLY A 1 450 ? 12.727 12.442 -12.812 1.00 97.88 450 GLY A N 1
ATOM 3436 C CA . GLY A 1 450 ? 11.396 12.129 -12.302 1.00 97.88 450 GLY A CA 1
ATOM 3437 C C . GLY A 1 450 ? 10.389 13.248 -12.567 1.00 97.88 450 GLY A C 1
ATOM 3438 O O . GLY A 1 450 ? 9.290 12.981 -13.054 1.00 97.88 450 GLY A O 1
ATOM 3439 N N . TRP A 1 451 ? 10.780 14.505 -12.348 1.00 97.50 451 TRP A N 1
ATOM 3440 C CA . TRP A 1 451 ? 9.972 15.677 -12.691 1.00 97.50 451 TRP A CA 1
ATOM 3441 C C . TRP A 1 451 ? 9.610 15.696 -14.180 1.00 97.50 451 TRP A C 1
ATOM 3443 O O . TRP A 1 451 ? 8.440 15.865 -14.537 1.00 97.50 451 TRP A O 1
ATOM 3453 N N . PHE A 1 452 ? 10.601 15.487 -15.053 1.00 97.56 452 PHE A N 1
ATOM 3454 C CA . PHE A 1 452 ? 10.377 15.437 -16.497 1.00 97.56 452 PHE A CA 1
ATOM 3455 C C . PHE A 1 452 ? 9.451 14.277 -16.885 1.00 97.56 452 PHE A C 1
ATOM 3457 O O . PHE A 1 452 ? 8.500 14.478 -17.644 1.00 97.56 452 PHE A O 1
ATOM 3464 N N . TYR A 1 453 ? 9.683 13.090 -16.318 1.00 98.00 453 TYR A N 1
ATOM 3465 C CA . TYR A 1 453 ? 8.866 11.900 -16.536 1.00 98.00 453 TYR A CA 1
ATOM 3466 C C . TYR A 1 453 ? 7.394 12.145 -16.182 1.00 98.00 453 TYR A C 1
ATOM 3468 O O . TYR A 1 453 ? 6.528 11.955 -17.037 1.00 98.00 453 TYR A O 1
ATOM 3476 N N . VAL A 1 454 ? 7.110 12.637 -14.971 1.00 97.38 454 VAL A N 1
ATOM 3477 C CA . VAL A 1 454 ? 5.738 12.910 -14.505 1.00 97.38 454 VAL A CA 1
ATOM 3478 C C . VAL A 1 454 ? 5.057 13.954 -15.392 1.00 97.38 454 VAL A C 1
ATOM 3480 O O . VAL A 1 454 ? 3.924 13.757 -15.833 1.00 97.38 454 VAL A O 1
ATOM 3483 N N . ARG A 1 455 ? 5.749 15.050 -15.729 1.00 96.75 455 ARG A N 1
ATOM 3484 C CA . ARG A 1 455 ? 5.186 16.104 -16.592 1.00 96.75 455 ARG A CA 1
ATOM 3485 C C . ARG A 1 455 ? 4.878 15.603 -17.996 1.00 96.75 455 ARG A C 1
ATOM 3487 O O . ARG A 1 455 ? 3.836 15.953 -18.552 1.00 96.75 455 ARG A O 1
ATOM 3494 N N . PHE A 1 456 ? 5.765 14.798 -18.574 1.00 97.56 456 PHE A N 1
ATOM 3495 C CA . PHE A 1 456 ? 5.543 14.225 -19.895 1.00 97.56 456 PHE A CA 1
ATOM 3496 C C . PHE A 1 456 ? 4.387 13.218 -19.881 1.00 97.56 456 PHE A C 1
ATOM 3498 O O . PHE A 1 456 ? 3.510 13.291 -20.744 1.00 97.56 456 PHE A O 1
ATOM 3505 N N . PHE A 1 457 ? 4.340 12.348 -18.869 1.00 97.50 457 PHE A N 1
ATOM 3506 C CA . PHE A 1 457 ? 3.270 11.372 -18.674 1.00 97.50 457 PHE A CA 1
ATOM 3507 C C . PHE A 1 457 ? 1.890 12.040 -18.642 1.00 97.50 457 PHE A C 1
ATOM 3509 O O . PHE A 1 457 ? 1.034 11.726 -19.472 1.00 97.50 457 PHE A O 1
ATOM 3516 N N . TYR A 1 458 ? 1.697 13.028 -17.762 1.00 96.75 458 TYR A N 1
ATOM 3517 C CA . TYR A 1 458 ? 0.409 13.714 -17.634 1.00 96.75 458 TYR A CA 1
ATOM 3518 C C . TYR A 1 458 ? 0.071 14.589 -18.843 1.00 96.75 458 TYR A C 1
ATOM 3520 O O . TYR A 1 458 ? -1.092 14.692 -19.229 1.00 96.75 458 TYR A O 1
ATOM 3528 N N . LYS A 1 459 ? 1.071 15.151 -19.535 1.00 97.00 459 LYS A N 1
ATOM 3529 C CA . LYS A 1 459 ? 0.831 15.837 -20.813 1.00 97.00 459 LYS A CA 1
ATOM 3530 C C . LYS A 1 459 ? 0.226 14.888 -21.851 1.00 97.00 459 LYS A C 1
ATOM 3532 O O . LYS A 1 459 ? -0.759 15.250 -22.493 1.00 97.00 459 LYS A O 1
ATOM 3537 N N . VAL A 1 460 ? 0.780 13.682 -22.006 1.00 96.69 460 VAL A N 1
ATOM 3538 C CA . VAL A 1 460 ? 0.225 12.662 -22.914 1.00 96.69 460 VAL A CA 1
ATOM 3539 C C . VAL A 1 460 ? -1.162 12.217 -22.448 1.00 96.69 460 VAL A C 1
ATOM 3541 O O . VAL A 1 460 ? -2.074 12.146 -23.273 1.00 96.69 460 VAL A O 1
ATOM 3544 N N . PHE A 1 461 ? -1.348 12.006 -21.142 1.00 95.50 461 PHE A N 1
ATOM 3545 C CA . PHE A 1 461 ? -2.638 11.641 -20.554 1.00 95.50 461 PHE A CA 1
ATOM 3546 C C . PHE A 1 461 ? -3.731 12.662 -20.891 1.00 95.50 461 PHE A C 1
ATOM 3548 O O . PHE A 1 461 ? -4.768 12.312 -21.458 1.00 95.50 461 PHE 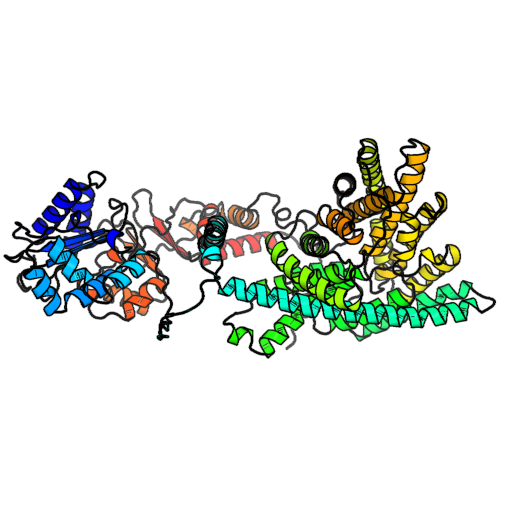A O 1
ATOM 3555 N N . HIS A 1 462 ? -3.484 13.950 -20.635 1.00 95.56 462 HIS A N 1
ATOM 3556 C CA . HIS A 1 462 ? -4.453 15.007 -20.922 1.00 95.56 462 HIS A CA 1
ATOM 3557 C C . HIS A 1 462 ? -4.727 15.164 -22.422 1.00 95.56 462 HIS A C 1
ATOM 3559 O O . HIS A 1 462 ? -5.879 15.371 -22.802 1.00 95.56 462 HIS A O 1
ATOM 3565 N N . ILE A 1 463 ? -3.717 15.010 -23.289 1.00 96.00 463 ILE A N 1
ATOM 3566 C CA . ILE A 1 463 ? -3.912 15.022 -24.751 1.00 96.00 463 ILE A CA 1
ATOM 3567 C C . ILE A 1 463 ? -4.809 13.855 -25.187 1.00 96.00 463 ILE A C 1
ATOM 3569 O O . ILE A 1 463 ? -5.774 14.059 -25.928 1.00 96.00 463 ILE A O 1
ATOM 3573 N N . ALA A 1 464 ? -4.538 12.640 -24.703 1.00 94.00 464 ALA A N 1
ATOM 3574 C CA . ALA A 1 464 ? -5.349 11.466 -25.014 1.00 94.00 464 ALA A CA 1
ATOM 3575 C C . ALA A 1 464 ? -6.797 11.643 -24.521 1.00 94.00 464 ALA A C 1
ATOM 3577 O O . ALA A 1 464 ? -7.750 11.367 -25.262 1.00 94.00 464 ALA A O 1
ATOM 3578 N N . ARG A 1 465 ? -6.986 12.178 -23.308 1.00 91.69 465 ARG A N 1
ATOM 3579 C CA . ARG A 1 465 ? -8.313 12.465 -22.741 1.00 91.69 465 ARG A CA 1
ATOM 3580 C C . ARG A 1 465 ? -9.065 13.569 -23.486 1.00 91.69 465 ARG A C 1
ATOM 3582 O O . ARG A 1 465 ? -10.273 13.432 -23.657 1.00 91.69 465 ARG A O 1
ATOM 3589 N N . ALA A 1 466 ? -8.378 14.609 -23.955 1.00 93.38 466 ALA A N 1
ATOM 3590 C CA . ALA A 1 466 ? -8.979 15.704 -24.720 1.00 93.38 466 ALA A CA 1
ATOM 3591 C C . ALA A 1 466 ? -9.340 15.312 -26.166 1.00 93.38 466 ALA A C 1
ATOM 3593 O O . ALA A 1 466 ? -10.132 15.996 -26.817 1.00 93.38 466 ALA A O 1
ATOM 3594 N N . SER A 1 467 ? -8.775 14.218 -26.688 1.00 93.75 467 SER A N 1
ATOM 3595 C CA . SER A 1 467 ? -9.084 13.744 -28.038 1.00 93.75 467 SER A CA 1
ATOM 3596 C C . SER A 1 467 ? -10.534 13.249 -28.165 1.00 93.75 467 SER A C 1
ATOM 3598 O O . SER A 1 467 ? -11.057 12.554 -27.291 1.00 93.75 467 SER A O 1
ATOM 3600 N N . LYS A 1 468 ? -11.171 13.559 -29.304 1.00 93.88 468 LYS A N 1
ATOM 3601 C CA . LYS A 1 468 ? -12.548 13.137 -29.646 1.00 93.88 468 LYS A CA 1
ATOM 3602 C C . LYS A 1 468 ? -12.662 11.664 -30.068 1.00 93.88 468 LYS A C 1
ATOM 3604 O O . LYS A 1 468 ? -13.733 11.223 -30.473 1.00 93.88 468 LYS A O 1
ATOM 3609 N N . LEU A 1 469 ? -11.557 10.922 -30.040 1.00 94.12 469 LEU A N 1
ATOM 3610 C CA . LEU A 1 469 ? -11.526 9.522 -30.447 1.00 94.12 469 LEU A CA 1
ATOM 3611 C C . LEU A 1 469 ? -12.270 8.644 -29.428 1.00 94.12 469 LEU A C 1
ATOM 3613 O O . LEU A 1 469 ? -12.270 8.977 -28.240 1.00 94.12 469 LEU A O 1
ATOM 3617 N N . PRO A 1 470 ? -12.860 7.510 -29.852 1.00 94.62 470 PRO A N 1
ATOM 3618 C CA . PRO A 1 470 ? -13.423 6.538 -28.922 1.00 94.62 470 PRO A CA 1
ATOM 3619 C C . PRO A 1 470 ? -12.363 6.044 -27.929 1.00 94.62 470 PRO A C 1
ATOM 3621 O O . PRO A 1 470 ? -11.238 5.736 -28.326 1.00 94.62 470 PRO A O 1
ATOM 3624 N N . ASP A 1 471 ? -12.726 5.931 -26.649 1.00 93.25 471 ASP A N 1
ATOM 3625 C CA . ASP A 1 471 ? -11.780 5.597 -25.572 1.00 93.25 471 ASP A CA 1
ATOM 3626 C C . ASP A 1 471 ? -11.062 4.250 -25.786 1.00 93.25 471 ASP A C 1
ATOM 3628 O O . ASP A 1 471 ? -9.901 4.117 -25.413 1.00 93.25 471 ASP A O 1
ATOM 3632 N N . TRP A 1 472 ? -11.687 3.283 -26.468 1.00 94.94 472 TRP A N 1
ATOM 3633 C CA . TRP A 1 472 ? -11.074 1.982 -26.767 1.00 94.94 472 TRP A CA 1
ATOM 3634 C C . TRP A 1 472 ? -9.986 2.024 -27.856 1.00 94.94 472 TRP A C 1
ATOM 3636 O O . TRP A 1 472 ? -9.162 1.116 -27.916 1.00 94.94 472 TRP A O 1
ATOM 3646 N N . VAL A 1 473 ? -9.950 3.060 -28.705 1.00 96.56 473 VAL A N 1
ATOM 3647 C CA . VAL A 1 473 ? -8.954 3.196 -29.792 1.00 96.56 473 VAL A CA 1
ATOM 3648 C C . VAL A 1 473 ? -7.661 3.839 -29.290 1.00 96.56 473 VAL A C 1
ATOM 3650 O O . VAL A 1 473 ? -6.576 3.541 -29.792 1.00 96.56 473 VAL A O 1
ATOM 3653 N N . LYS A 1 474 ? -7.760 4.720 -28.288 1.00 96.38 474 LYS A N 1
ATOM 3654 C CA . LYS A 1 474 ? -6.638 5.519 -27.770 1.00 96.38 474 LYS A CA 1
ATOM 3655 C C . LYS A 1 474 ? -5.430 4.669 -27.338 1.00 96.38 474 LYS A C 1
ATOM 3657 O O . LYS A 1 474 ? -4.325 5.014 -27.763 1.00 96.38 474 LYS A O 1
ATOM 3662 N N . PRO A 1 475 ? -5.600 3.531 -26.630 1.00 96.62 475 PRO A N 1
ATOM 3663 C CA . PRO A 1 475 ? -4.472 2.676 -26.271 1.00 96.62 475 PRO A CA 1
ATOM 3664 C C . PRO A 1 475 ? -3.806 2.030 -27.491 1.00 96.62 475 PRO A C 1
ATOM 3666 O O . PRO A 1 475 ? -2.608 1.780 -27.470 1.00 96.62 475 PRO A O 1
ATOM 3669 N N . GLY A 1 476 ? -4.550 1.796 -28.578 1.00 97.56 476 GLY A N 1
ATOM 3670 C CA . GLY A 1 476 ? -4.001 1.303 -29.844 1.00 97.56 476 GLY A CA 1
ATOM 3671 C C . GLY A 1 476 ? -3.066 2.302 -30.522 1.00 97.56 476 GLY A C 1
ATOM 3672 O O . GLY A 1 476 ? -2.003 1.930 -31.010 1.00 97.56 476 GLY A O 1
ATOM 3673 N N . ILE A 1 477 ? -3.421 3.590 -30.499 1.00 97.56 477 ILE A N 1
ATOM 3674 C CA . ILE A 1 477 ? -2.562 4.669 -31.017 1.00 97.56 477 ILE A CA 1
ATOM 3675 C C . ILE A 1 477 ? -1.311 4.810 -30.149 1.00 97.56 477 ILE A C 1
ATOM 3677 O O . ILE A 1 477 ? -0.203 4.911 -30.672 1.00 97.56 477 ILE A O 1
ATOM 3681 N N . GLY A 1 478 ? -1.481 4.777 -28.827 1.00 97.50 478 GLY A N 1
ATOM 3682 C CA . GLY A 1 478 ? -0.364 4.759 -27.889 1.00 97.50 478 GLY A CA 1
ATOM 3683 C C . GLY A 1 478 ? 0.578 3.575 -28.111 1.00 97.50 478 GLY A C 1
ATOM 3684 O O . GLY A 1 478 ? 1.793 3.753 -28.195 1.00 97.50 478 GLY A O 1
ATOM 3685 N N . GLY A 1 479 ? 0.009 2.384 -28.305 1.00 97.75 479 GLY A N 1
ATOM 3686 C CA . GLY A 1 479 ? 0.734 1.171 -28.668 1.00 97.75 479 GLY A CA 1
ATOM 3687 C C . GLY A 1 479 ? 1.509 1.322 -29.976 1.00 97.75 479 GLY A C 1
ATOM 3688 O O . GLY A 1 479 ? 2.686 0.989 -30.015 1.00 97.75 479 GLY A O 1
ATOM 3689 N N . LEU A 1 480 ? 0.912 1.908 -31.017 1.00 98.00 480 LEU A N 1
ATOM 3690 C CA . LEU A 1 480 ? 1.610 2.168 -32.281 1.00 98.00 480 LEU A CA 1
ATOM 3691 C C . LEU A 1 480 ? 2.814 3.099 -32.095 1.00 98.00 480 LEU A C 1
ATOM 3693 O O . LEU A 1 480 ? 3.903 2.804 -32.580 1.00 98.00 480 LEU A O 1
ATOM 3697 N N . LEU A 1 481 ? 2.639 4.204 -31.365 1.00 97.81 481 LEU A N 1
ATOM 3698 C CA . LEU A 1 481 ? 3.723 5.155 -31.098 1.00 97.81 481 LEU A CA 1
ATOM 3699 C C . LEU A 1 481 ? 4.860 4.512 -30.296 1.00 97.81 481 LEU A C 1
ATOM 3701 O O . LEU A 1 481 ? 6.034 4.739 -30.592 1.00 97.81 481 LEU A O 1
ATOM 3705 N N . HIS A 1 482 ? 4.525 3.684 -29.305 1.00 98.00 482 HIS A N 1
ATOM 3706 C CA . HIS A 1 482 ? 5.522 2.923 -28.562 1.00 98.00 482 HIS A CA 1
ATOM 3707 C C . HIS A 1 482 ? 6.196 1.849 -29.428 1.00 98.00 482 HIS A C 1
ATOM 3709 O O . HIS A 1 482 ? 7.413 1.696 -29.372 1.00 98.00 482 HIS A O 1
ATOM 3715 N N . GLY A 1 483 ? 5.442 1.160 -30.280 1.00 97.12 483 GLY A N 1
ATOM 3716 C CA . GLY A 1 483 ? 5.967 0.191 -31.234 1.00 97.12 483 GLY A CA 1
ATOM 3717 C C . GLY A 1 483 ? 6.960 0.811 -32.220 1.00 97.12 483 GLY A C 1
ATOM 3718 O O . GLY A 1 483 ? 8.012 0.228 -32.474 1.00 97.12 483 GLY A O 1
ATOM 3719 N N . CYS A 1 484 ? 6.691 2.024 -32.712 1.00 96.88 484 CYS A N 1
ATOM 3720 C CA . CYS A 1 484 ? 7.652 2.782 -33.519 1.00 96.88 484 CYS A CA 1
ATOM 3721 C C . CYS A 1 484 ? 8.942 3.066 -32.738 1.00 96.88 484 CYS A C 1
ATOM 3723 O O . CYS A 1 484 ? 10.035 2.946 -33.286 1.00 96.88 484 CYS A O 1
ATOM 3725 N N . LEU A 1 485 ? 8.829 3.397 -31.449 1.00 96.50 485 LEU A N 1
ATOM 3726 C CA . LEU A 1 485 ? 9.988 3.623 -30.587 1.00 96.50 485 LEU A CA 1
ATOM 3727 C C . LEU A 1 485 ? 10.829 2.349 -30.410 1.00 96.50 485 LEU A C 1
ATOM 3729 O O . LEU A 1 485 ? 12.055 2.420 -30.476 1.00 96.50 485 LEU A O 1
ATOM 3733 N N . ILE A 1 486 ? 10.182 1.191 -30.243 1.00 95.56 486 ILE A N 1
ATOM 3734 C CA . ILE A 1 486 ? 10.851 -0.120 -30.190 1.00 95.56 486 ILE A CA 1
ATOM 3735 C C . ILE A 1 486 ? 11.578 -0.397 -31.509 1.00 95.56 486 ILE A C 1
ATOM 3737 O O . ILE A 1 486 ? 12.749 -0.764 -31.485 1.00 95.56 486 ILE A O 1
ATOM 3741 N N . ALA A 1 487 ? 10.926 -0.168 -32.652 1.00 94.06 487 ALA A N 1
ATOM 3742 C CA . ALA A 1 487 ? 11.533 -0.375 -33.967 1.00 94.06 487 ALA A CA 1
ATOM 3743 C C . ALA A 1 487 ? 12.754 0.535 -34.219 1.00 94.06 487 ALA A C 1
ATOM 3745 O O . ALA A 1 487 ? 13.658 0.149 -34.955 1.00 94.06 487 ALA A O 1
ATOM 3746 N N . MET A 1 488 ? 12.788 1.731 -33.617 1.00 93.44 488 MET A N 1
ATOM 3747 C CA . MET A 1 488 ? 13.894 2.688 -33.758 1.00 93.44 488 MET A CA 1
ATOM 3748 C C . MET A 1 488 ? 15.052 2.453 -32.778 1.00 93.44 488 MET A C 1
ATOM 3750 O O . MET A 1 488 ? 16.201 2.674 -33.151 1.00 93.44 488 MET A O 1
ATOM 3754 N N . ILE A 1 489 ? 14.762 2.079 -31.526 1.00 94.06 489 ILE A N 1
ATOM 3755 C CA . ILE A 1 489 ? 15.768 1.993 -30.450 1.00 94.06 489 ILE A CA 1
ATOM 3756 C C . ILE A 1 489 ? 16.201 0.550 -30.189 1.00 94.06 489 ILE A C 1
ATOM 3758 O O . ILE A 1 489 ? 17.393 0.293 -30.038 1.00 94.06 489 ILE A O 1
ATOM 3762 N N . GLY A 1 490 ? 15.251 -0.382 -30.120 1.00 92.00 490 GLY A N 1
ATOM 3763 C CA . GLY A 1 490 ? 15.519 -1.786 -29.833 1.00 92.00 490 GLY A CA 1
ATOM 3764 C C . GLY A 1 490 ? 14.532 -2.428 -28.858 1.00 92.00 490 GLY A C 1
ATOM 3765 O O . GLY A 1 490 ? 13.718 -1.772 -28.198 1.00 92.00 490 GLY A O 1
ATOM 3766 N N . MET A 1 491 ? 14.643 -3.754 -28.751 1.00 92.31 491 MET A N 1
ATOM 3767 C CA . MET A 1 491 ? 13.776 -4.608 -27.929 1.00 92.31 491 MET A CA 1
ATOM 3768 C C . MET A 1 491 ? 13.947 -4.392 -26.419 1.00 92.31 491 MET A C 1
ATOM 3770 O O . MET A 1 491 ? 13.089 -4.804 -25.648 1.00 92.31 491 MET A O 1
ATOM 3774 N N . GLN A 1 492 ? 14.985 -3.685 -25.967 1.00 95.50 492 GLN A N 1
ATOM 3775 C CA . GLN A 1 492 ? 15.195 -3.346 -24.552 1.00 95.50 492 GLN A CA 1
ATOM 3776 C C . GLN A 1 492 ? 14.066 -2.477 -23.966 1.00 95.50 492 GLN A C 1
ATOM 3778 O O . GLN A 1 492 ? 13.917 -2.391 -22.743 1.00 95.50 492 GLN A O 1
ATOM 3783 N N . LEU A 1 493 ? 13.264 -1.827 -24.820 1.00 95.94 493 LEU A N 1
ATOM 3784 C CA . LEU A 1 493 ? 12.083 -1.063 -24.412 1.00 95.94 493 LEU A CA 1
ATOM 3785 C C . LEU A 1 493 ? 10.808 -1.912 -24.289 1.00 95.94 493 LEU A C 1
ATOM 3787 O O . LEU A 1 493 ? 9.833 -1.426 -23.708 1.00 95.94 493 LEU A O 1
ATOM 3791 N N . TRP A 1 494 ? 10.829 -3.157 -24.774 1.00 93.81 494 TRP A N 1
ATOM 3792 C CA . TRP A 1 494 ? 9.685 -4.068 -24.820 1.00 93.81 494 TRP A CA 1
ATOM 3793 C C . TRP A 1 494 ? 9.176 -4.437 -23.420 1.00 93.81 494 TRP A C 1
ATOM 3795 O O . TRP A 1 494 ? 9.937 -4.867 -22.547 1.00 93.81 494 TRP A O 1
ATOM 3805 N N . GLY A 1 495 ? 7.865 -4.304 -23.209 1.00 91.19 495 GLY A N 1
ATOM 3806 C CA . GLY A 1 495 ? 7.172 -4.852 -22.040 1.00 91.19 495 GLY A CA 1
ATOM 3807 C C . GLY A 1 495 ? 7.701 -4.343 -20.689 1.00 91.19 495 GLY A C 1
ATOM 3808 O O . GLY A 1 495 ? 8.002 -3.155 -20.517 1.00 91.19 495 GLY A O 1
ATOM 3809 N N . LEU A 1 496 ? 7.826 -5.266 -19.724 1.00 92.00 496 LEU A N 1
ATOM 3810 C CA . LEU A 1 496 ? 8.216 -4.992 -18.328 1.00 92.00 496 LEU A CA 1
ATOM 3811 C C . LEU A 1 496 ? 9.615 -4.363 -18.197 1.00 92.00 496 LEU A C 1
ATOM 3813 O O . LEU A 1 496 ? 9.824 -3.476 -17.373 1.00 92.00 496 LEU A O 1
ATOM 3817 N N . GLY A 1 497 ? 10.578 -4.818 -19.007 1.00 94.00 497 GLY A N 1
ATOM 3818 C CA . GLY A 1 497 ? 11.966 -4.349 -18.968 1.00 94.00 497 GLY A CA 1
ATOM 3819 C C . GLY A 1 497 ? 12.849 -4.930 -17.849 1.00 94.00 497 GLY A C 1
ATOM 3820 O O . GLY A 1 497 ? 13.936 -4.402 -17.637 1.00 94.00 497 GLY A O 1
ATOM 3821 N N . TYR A 1 498 ? 12.436 -5.996 -17.145 1.00 94.00 498 TYR A N 1
ATOM 3822 C CA . TYR A 1 498 ? 13.266 -6.642 -16.107 1.00 94.00 498 TYR A CA 1
ATOM 3823 C C . TYR A 1 498 ? 14.586 -7.206 -16.641 1.00 94.00 498 TYR A C 1
ATOM 3825 O O . TYR A 1 498 ? 15.614 -6.987 -16.012 1.00 94.00 498 TYR A O 1
ATOM 3833 N N . GLY A 1 499 ? 14.580 -7.852 -17.813 1.00 95.12 499 GLY A N 1
ATOM 3834 C CA . GLY A 1 499 ? 15.810 -8.353 -18.440 1.00 95.12 499 GLY A CA 1
ATOM 3835 C C . GLY A 1 499 ? 16.802 -7.229 -18.741 1.00 95.12 499 GLY A C 1
ATOM 3836 O O . GLY A 1 499 ? 17.948 -7.294 -18.328 1.00 95.12 499 GLY A O 1
ATOM 3837 N N . ALA A 1 500 ? 16.336 -6.130 -19.337 1.00 96.62 500 ALA A N 1
ATOM 3838 C CA . ALA A 1 500 ? 17.186 -4.969 -19.592 1.00 96.62 500 ALA A CA 1
ATOM 3839 C C . ALA A 1 500 ? 17.687 -4.293 -18.299 1.00 96.62 500 ALA A C 1
ATOM 3841 O O . ALA A 1 500 ? 18.819 -3.823 -18.251 1.00 96.62 500 ALA A O 1
ATOM 3842 N N . MET A 1 501 ? 16.886 -4.258 -17.227 1.00 97.38 501 MET A N 1
ATOM 3843 C CA . MET A 1 501 ? 17.378 -3.815 -15.914 1.00 97.38 501 MET A CA 1
ATOM 3844 C C . MET A 1 501 ? 18.481 -4.734 -15.376 1.00 97.38 501 MET A C 1
ATOM 3846 O O . MET A 1 501 ? 19.485 -4.227 -14.886 1.00 97.38 501 MET A O 1
ATOM 3850 N N . GLN A 1 502 ? 18.321 -6.056 -15.495 1.00 96.44 502 GLN A N 1
ATOM 3851 C CA . GLN A 1 502 ? 19.349 -7.023 -15.102 1.00 96.44 502 GLN A CA 1
ATOM 3852 C C . GLN A 1 502 ? 20.631 -6.828 -15.926 1.00 96.44 502 GLN A C 1
ATOM 3854 O O . GLN A 1 502 ? 21.707 -6.704 -15.350 1.00 96.44 502 GLN A O 1
ATOM 3859 N N . GLU A 1 503 ? 20.512 -6.656 -17.245 1.00 96.31 503 GLU A N 1
ATOM 3860 C CA . GLU A 1 503 ? 21.661 -6.401 -18.119 1.00 96.31 503 GLU A CA 1
ATOM 3861 C C . GLU A 1 503 ? 22.390 -5.088 -17.766 1.00 96.31 503 GLU A C 1
ATOM 3863 O O . GLU A 1 503 ? 23.618 -5.001 -17.837 1.00 96.31 503 GLU A O 1
ATOM 3868 N N . ALA A 1 504 ? 21.652 -4.056 -17.343 1.00 96.38 504 ALA A N 1
ATOM 3869 C CA . ALA A 1 504 ? 22.233 -2.803 -16.862 1.00 96.38 504 ALA A CA 1
ATOM 3870 C C . ALA A 1 504 ? 22.934 -2.957 -15.499 1.00 96.38 504 ALA A C 1
ATOM 3872 O O . ALA A 1 504 ? 23.994 -2.364 -15.293 1.00 96.38 504 ALA A O 1
ATOM 3873 N N . ILE A 1 505 ? 22.369 -3.755 -14.583 1.00 94.81 505 ILE A N 1
ATOM 3874 C CA . ILE A 1 505 ? 22.987 -4.113 -13.292 1.00 94.81 505 ILE A CA 1
ATOM 3875 C C . ILE A 1 505 ? 24.312 -4.857 -13.518 1.00 94.81 505 ILE A C 1
ATOM 3877 O O . ILE A 1 505 ? 25.288 -4.595 -12.812 1.00 94.81 505 ILE A O 1
ATOM 3881 N N . GLU A 1 506 ? 24.350 -5.735 -14.519 1.00 93.81 506 GLU A N 1
ATOM 3882 C CA . GLU A 1 506 ? 25.525 -6.519 -14.926 1.00 93.81 506 GLU A CA 1
ATOM 3883 C C . GLU A 1 506 ? 26.540 -5.702 -15.750 1.00 93.81 506 GLU A C 1
ATOM 3885 O O . GLU A 1 506 ? 27.666 -6.142 -15.963 1.00 93.81 506 GLU A O 1
ATOM 3890 N N . GLY A 1 507 ? 26.184 -4.480 -16.163 1.00 93.00 507 GLY A N 1
ATOM 3891 C CA . GLY A 1 507 ? 27.089 -3.558 -16.852 1.00 93.00 507 GLY A CA 1
ATOM 3892 C C . GLY A 1 507 ? 27.239 -3.803 -18.357 1.00 93.00 507 GLY A C 1
ATOM 3893 O O . GLY A 1 507 ? 28.219 -3.351 -18.945 1.00 93.00 507 GLY A O 1
ATOM 3894 N N . TYR A 1 508 ? 26.279 -4.474 -19.004 1.00 94.81 508 TYR A N 1
ATOM 3895 C CA . TYR A 1 508 ? 26.352 -4.791 -20.439 1.00 94.81 508 TYR A CA 1
ATOM 3896 C C . TYR A 1 508 ? 26.117 -3.595 -21.375 1.00 94.81 508 TYR A C 1
ATOM 3898 O O . TYR A 1 508 ? 26.395 -3.681 -22.572 1.00 94.81 508 TYR A O 1
ATOM 3906 N N . TYR A 1 509 ? 25.604 -2.471 -20.869 1.00 96.12 509 TYR A N 1
ATOM 3907 C CA . TYR A 1 509 ? 25.247 -1.318 -21.697 1.00 96.12 509 TYR A CA 1
ATOM 3908 C C . TYR A 1 509 ? 26.265 -0.182 -21.634 1.00 96.12 509 TYR A C 1
ATOM 3910 O O . TYR A 1 509 ? 26.741 0.213 -20.572 1.00 96.12 509 TYR A O 1
ATOM 3918 N N . GLY A 1 510 ? 26.530 0.418 -22.797 1.00 95.25 510 GLY A N 1
ATOM 3919 C CA . GLY A 1 510 ? 27.339 1.629 -22.906 1.00 95.25 510 GLY A CA 1
ATOM 3920 C C . GLY A 1 510 ? 26.617 2.884 -22.406 1.00 95.25 510 GLY A C 1
ATOM 3921 O O . GLY A 1 510 ? 25.391 2.992 -22.468 1.00 95.25 510 GLY A O 1
ATOM 3922 N N . ILE A 1 511 ? 27.399 3.882 -21.988 1.00 95.62 511 ILE A N 1
ATOM 3923 C CA . ILE A 1 511 ? 26.921 5.127 -21.364 1.00 95.62 511 ILE A CA 1
ATOM 3924 C C . ILE A 1 511 ? 25.809 5.844 -22.155 1.00 95.62 511 ILE A C 1
ATOM 3926 O O . ILE A 1 511 ? 24.762 6.172 -21.603 1.00 95.62 511 ILE A O 1
ATOM 3930 N N . TRP A 1 512 ? 25.980 6.045 -23.464 1.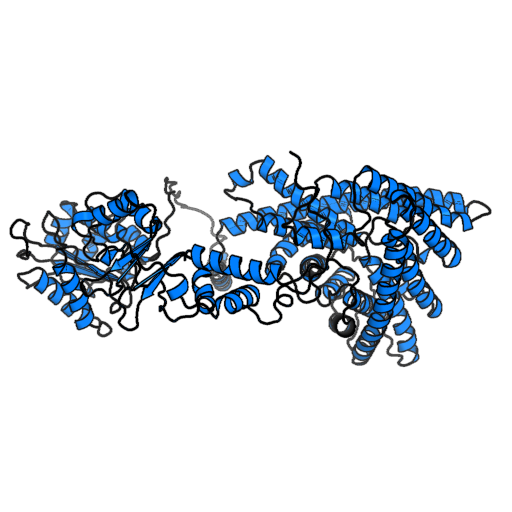00 96.50 512 TRP A N 1
ATOM 3931 C CA . TRP A 1 512 ? 24.982 6.738 -24.289 1.00 96.50 512 TRP A CA 1
ATOM 3932 C C . TRP A 1 512 ? 23.722 5.907 -24.524 1.00 96.50 512 TRP A C 1
ATOM 3934 O O . TRP A 1 512 ? 22.630 6.463 -24.636 1.00 96.50 512 TRP A O 1
ATOM 3944 N N . PHE A 1 513 ? 23.861 4.581 -24.567 1.00 97.69 513 PHE A N 1
ATOM 3945 C CA . PHE A 1 513 ? 22.724 3.686 -24.739 1.00 97.69 513 PHE A CA 1
ATOM 3946 C C . PHE A 1 513 ? 21.852 3.658 -23.481 1.00 97.69 513 PHE A C 1
ATOM 3948 O O . PHE A 1 513 ? 20.636 3.738 -23.596 1.00 97.69 513 PHE A O 1
ATOM 3955 N N . LEU A 1 514 ? 22.452 3.682 -22.285 1.00 98.19 514 LEU A N 1
ATOM 3956 C CA . LEU A 1 514 ? 21.718 3.838 -21.021 1.00 98.19 514 LEU A CA 1
ATOM 3957 C C . LEU A 1 514 ? 20.866 5.112 -21.009 1.00 98.19 514 LEU A C 1
ATOM 3959 O O . LEU A 1 514 ? 19.687 5.072 -20.656 1.00 98.19 514 LEU A O 1
ATOM 3963 N N . LEU A 1 515 ? 21.432 6.239 -21.452 1.00 97.19 515 LEU A N 1
ATOM 3964 C CA . LEU A 1 515 ? 20.693 7.498 -21.533 1.00 97.19 515 LEU A CA 1
ATOM 3965 C C . LEU A 1 515 ? 19.550 7.422 -22.560 1.00 97.19 515 LEU A C 1
ATOM 3967 O O . LEU A 1 515 ? 18.438 7.875 -22.283 1.00 97.19 515 LEU A O 1
ATOM 3971 N N . LEU A 1 516 ? 19.797 6.799 -23.718 1.00 98.12 516 LEU A N 1
ATOM 3972 C CA . LEU A 1 516 ? 18.775 6.559 -24.740 1.00 98.12 516 LEU A CA 1
ATOM 3973 C C . LEU A 1 516 ? 17.630 5.680 -24.209 1.00 98.12 516 LEU A C 1
ATOM 3975 O O . LEU A 1 516 ? 16.465 6.017 -24.414 1.00 98.12 516 LEU A O 1
ATOM 3979 N N . LEU A 1 517 ? 17.941 4.598 -23.491 1.00 98.38 517 LEU A N 1
ATOM 3980 C CA . LEU A 1 517 ? 16.952 3.710 -22.874 1.00 98.38 517 LEU A CA 1
ATOM 3981 C C . LEU A 1 517 ? 16.167 4.409 -21.758 1.00 98.38 517 LEU A C 1
ATOM 3983 O O . LEU A 1 517 ? 14.954 4.230 -21.666 1.00 98.38 517 LEU A O 1
ATOM 3987 N N . CYS A 1 518 ? 16.826 5.248 -20.955 1.00 98.44 518 CYS A N 1
ATOM 3988 C CA . CYS A 1 518 ? 16.191 6.057 -19.913 1.00 98.44 518 CYS A CA 1
ATOM 3989 C C . CYS A 1 518 ? 15.067 6.937 -20.494 1.00 98.44 518 CYS A C 1
ATOM 3991 O O . CYS A 1 518 ? 13.900 6.808 -20.106 1.00 98.44 518 CYS A O 1
ATOM 3993 N N . PHE A 1 519 ? 15.379 7.769 -21.494 1.00 98.00 519 PHE A N 1
ATOM 3994 C CA . PHE A 1 519 ? 14.377 8.627 -22.138 1.00 98.00 519 PHE A CA 1
ATOM 3995 C C . PHE A 1 519 ? 13.398 7.845 -23.021 1.00 98.00 519 PHE A C 1
ATOM 3997 O O . PHE A 1 519 ? 12.212 8.179 -23.074 1.00 98.00 519 PHE A O 1
ATOM 4004 N N . GLY A 1 520 ? 13.856 6.768 -23.663 1.00 98.06 520 GLY A N 1
ATOM 4005 C CA . GLY A 1 520 ? 12.998 5.858 -24.417 1.00 98.06 520 GLY A CA 1
ATOM 4006 C C . GLY A 1 520 ? 11.902 5.252 -23.539 1.00 98.06 520 GLY A C 1
ATOM 4007 O O . GLY A 1 520 ? 10.731 5.249 -23.922 1.00 98.06 520 GLY A O 1
ATOM 4008 N N . LYS A 1 521 ? 12.232 4.819 -22.316 1.00 98.12 521 LYS A N 1
ATOM 4009 C CA . LYS A 1 521 ? 11.244 4.246 -21.393 1.00 98.12 521 LYS A CA 1
ATOM 4010 C C . LYS A 1 521 ? 10.258 5.291 -20.869 1.00 98.12 521 LYS A C 1
ATOM 4012 O O . LYS A 1 521 ? 9.072 4.977 -20.762 1.00 98.12 521 LYS A O 1
ATOM 4017 N N . ILE A 1 522 ? 10.698 6.533 -20.625 1.00 98.38 522 ILE A N 1
ATOM 4018 C CA . ILE A 1 522 ? 9.807 7.665 -20.290 1.00 98.38 522 ILE A CA 1
ATOM 4019 C C . ILE A 1 522 ? 8.742 7.847 -21.376 1.00 98.38 522 ILE A C 1
ATOM 4021 O O . ILE A 1 522 ? 7.543 7.861 -21.086 1.00 98.38 522 ILE A O 1
ATOM 4025 N N . ILE A 1 523 ? 9.182 7.938 -22.633 1.00 98.31 523 ILE A N 1
ATOM 4026 C CA . ILE A 1 523 ? 8.294 8.182 -23.772 1.00 98.31 523 ILE A CA 1
ATOM 4027 C C . ILE A 1 523 ? 7.370 6.982 -24.005 1.00 98.31 523 ILE A C 1
ATOM 4029 O O . ILE A 1 523 ? 6.154 7.144 -24.119 1.00 98.31 523 ILE A O 1
ATOM 4033 N N . GLY A 1 524 ? 7.932 5.771 -24.018 1.00 98.00 524 GLY A N 1
ATOM 4034 C CA . GLY A 1 524 ? 7.181 4.537 -24.236 1.00 98.00 524 GLY A CA 1
ATOM 4035 C C . GLY A 1 524 ? 6.105 4.294 -23.180 1.00 98.00 524 GLY A C 1
ATOM 4036 O O . GLY A 1 524 ? 4.986 3.902 -23.517 1.00 98.00 524 GLY A O 1
ATOM 4037 N N . THR A 1 525 ? 6.406 4.579 -21.912 1.00 97.62 525 THR A N 1
ATOM 4038 C CA . THR A 1 525 ? 5.449 4.405 -20.807 1.00 97.62 525 THR A CA 1
ATOM 4039 C C . THR A 1 525 ? 4.315 5.416 -20.875 1.00 97.62 525 THR A C 1
ATOM 4041 O O . THR A 1 525 ? 3.155 5.042 -20.702 1.00 97.62 525 THR A O 1
ATOM 4044 N N . ALA A 1 526 ? 4.617 6.676 -21.202 1.00 97.25 526 ALA A N 1
ATOM 4045 C CA . ALA A 1 526 ? 3.591 7.690 -21.416 1.00 97.25 526 ALA A CA 1
ATOM 4046 C C . ALA A 1 526 ? 2.673 7.328 -22.598 1.00 97.25 526 ALA A C 1
ATOM 4048 O O . ALA A 1 526 ? 1.452 7.414 -22.482 1.00 97.25 526 ALA A O 1
ATOM 4049 N N . PHE A 1 527 ? 3.227 6.849 -23.716 1.00 97.75 527 PHE A N 1
ATOM 4050 C CA . PHE A 1 527 ? 2.406 6.395 -24.840 1.00 97.75 527 PHE A CA 1
ATOM 4051 C C . PHE A 1 527 ? 1.589 5.149 -24.515 1.00 97.75 527 PHE A C 1
ATOM 4053 O O . PHE A 1 527 ? 0.451 5.062 -24.955 1.00 97.75 527 PHE A O 1
ATOM 4060 N N . THR A 1 528 ? 2.105 4.216 -23.720 1.00 96.94 528 THR A N 1
ATOM 4061 C CA . THR A 1 528 ? 1.385 2.976 -23.398 1.00 96.94 528 THR A CA 1
ATOM 4062 C C . THR A 1 528 ? 0.285 3.206 -22.359 1.00 96.94 528 THR A C 1
ATOM 4064 O O . THR A 1 528 ? -0.887 2.938 -22.618 1.00 96.94 528 THR A O 1
ATOM 4067 N N . VAL A 1 529 ? 0.645 3.700 -21.173 1.00 95.06 529 VAL A N 1
ATOM 4068 C CA . VAL A 1 529 ? -0.264 3.749 -20.017 1.00 95.06 529 VAL A CA 1
ATOM 4069 C C . VAL A 1 529 ? -1.149 4.992 -20.071 1.00 95.06 529 VAL A C 1
ATOM 4071 O O . VAL A 1 529 ? -2.369 4.879 -19.979 1.00 95.06 529 VAL A O 1
ATOM 4074 N N . ALA A 1 530 ? -0.572 6.171 -20.321 1.00 93.25 530 ALA A N 1
ATOM 4075 C CA . ALA A 1 530 ? -1.326 7.427 -20.321 1.00 93.25 530 ALA A CA 1
ATOM 4076 C C . ALA A 1 530 ? -2.327 7.546 -21.493 1.00 93.25 530 ALA A C 1
ATOM 4078 O O . ALA A 1 530 ? -3.279 8.319 -21.416 1.00 93.25 530 ALA A O 1
ATOM 4079 N N . SER A 1 531 ? -2.178 6.747 -22.557 1.00 94.69 531 SER A N 1
ATOM 4080 C CA . SER A 1 531 ? -3.187 6.630 -23.626 1.00 94.69 531 SER A CA 1
ATOM 4081 C C . SER A 1 531 ? -4.352 5.683 -23.288 1.00 94.69 531 SER A C 1
ATOM 4083 O O . SER A 1 531 ? -5.307 5.585 -24.062 1.00 94.69 531 SER A O 1
ATOM 4085 N N . GLY A 1 532 ? -4.299 5.008 -22.135 1.00 92.62 532 GLY A N 1
ATOM 4086 C CA . GLY A 1 532 ? -5.353 4.140 -21.614 1.00 92.62 532 GLY A CA 1
ATOM 4087 C C . GLY A 1 532 ? -5.026 2.644 -21.615 1.00 92.62 532 GLY A C 1
ATOM 4088 O O . GLY A 1 532 ? -5.937 1.853 -21.342 1.00 92.62 532 GLY A O 1
ATOM 4089 N N . GLY A 1 533 ? -3.783 2.240 -21.906 1.00 94.56 533 GLY A N 1
ATOM 4090 C CA . GLY A 1 533 ? -3.321 0.859 -21.729 1.00 94.56 533 GLY A CA 1
ATOM 4091 C C . GLY A 1 533 ? -3.421 0.410 -20.268 1.00 94.56 533 GLY A C 1
ATOM 4092 O O . GLY A 1 533 ? -3.280 1.212 -19.346 1.00 94.56 533 GLY A O 1
ATOM 4093 N N . ALA A 1 534 ? -3.711 -0.870 -20.036 1.00 92.94 534 ALA A N 1
ATOM 4094 C CA . ALA A 1 534 ? -3.800 -1.413 -18.685 1.00 92.94 534 ALA A CA 1
ATOM 4095 C C . ALA A 1 534 ? -2.409 -1.841 -18.210 1.00 92.94 534 ALA A C 1
ATOM 4097 O O . ALA A 1 534 ? -1.811 -2.754 -18.768 1.00 92.94 534 ALA A O 1
ATOM 4098 N N . GLY A 1 535 ? -1.899 -1.196 -17.168 1.00 90.88 535 GLY A N 1
ATOM 4099 C CA . GLY A 1 535 ? -0.580 -1.496 -16.632 1.00 90.88 535 GLY A CA 1
ATOM 4100 C C . GLY A 1 535 ? -0.215 -0.588 -15.467 1.00 90.88 535 GLY A C 1
ATOM 4101 O O . GLY A 1 535 ? -0.991 0.275 -15.054 1.00 90.88 535 GLY A O 1
ATOM 4102 N N . GLY A 1 536 ? 0.968 -0.823 -14.913 1.00 92.12 536 GLY A N 1
ATOM 4103 C CA . GLY A 1 536 ? 1.559 -0.038 -13.841 1.00 92.12 536 GLY A CA 1
ATOM 4104 C C . GLY A 1 536 ? 2.707 0.842 -14.310 1.00 92.12 536 GLY A C 1
ATOM 4105 O O . GLY A 1 536 ? 3.332 0.586 -15.337 1.00 92.12 536 GLY A O 1
ATOM 4106 N N . VAL A 1 537 ? 3.018 1.861 -13.517 1.00 94.94 537 VAL A N 1
ATOM 4107 C CA . VAL A 1 537 ? 4.158 2.768 -13.742 1.00 94.94 537 VAL A CA 1
ATOM 4108 C C . VAL A 1 537 ? 5.335 2.482 -12.807 1.00 94.94 537 VAL A C 1
ATOM 4110 O O . VAL A 1 537 ? 6.389 3.098 -12.956 1.00 94.94 537 VAL A O 1
ATOM 4113 N N . LEU A 1 538 ? 5.191 1.526 -11.882 1.00 94.75 538 LEU A N 1
ATOM 4114 C CA . LEU A 1 538 ? 6.237 1.150 -10.933 1.00 94.75 538 LEU A CA 1
ATOM 4115 C C . LEU A 1 538 ? 7.464 0.554 -11.644 1.00 94.75 538 LEU A C 1
ATOM 4117 O O . LEU A 1 538 ? 8.522 1.176 -11.598 1.00 94.75 538 LEU A O 1
ATOM 4121 N N . ALA A 1 539 ? 7.348 -0.584 -12.348 1.00 94.56 539 ALA A N 1
ATOM 4122 C CA . ALA A 1 539 ? 8.498 -1.158 -13.062 1.00 94.56 539 ALA A CA 1
ATOM 4123 C C . ALA A 1 539 ? 9.140 -0.197 -14.083 1.00 94.56 539 ALA A C 1
ATOM 4125 O O . ALA A 1 539 ? 10.366 -0.109 -14.097 1.00 94.56 539 ALA A O 1
ATOM 4126 N N . PRO A 1 540 ? 8.386 0.593 -14.875 1.00 96.94 540 PRO A N 1
ATOM 4127 C CA . PRO A 1 540 ? 8.984 1.647 -15.690 1.00 96.94 540 PRO A CA 1
ATOM 4128 C C . PRO A 1 540 ? 9.780 2.682 -14.894 1.00 96.94 540 PRO A C 1
ATOM 4130 O O . PRO A 1 540 ? 10.847 3.092 -15.333 1.00 96.94 540 PRO A O 1
ATOM 4133 N N . SER A 1 541 ? 9.307 3.082 -13.714 1.00 97.31 541 SER A N 1
ATOM 4134 C CA . SER A 1 541 ? 10.051 4.008 -12.855 1.00 97.31 541 SER A CA 1
ATOM 4135 C C . SER A 1 541 ? 11.338 3.370 -12.329 1.00 97.31 541 SER A C 1
ATOM 4137 O O . SER A 1 541 ? 12.388 4.004 -12.356 1.00 97.31 541 SER A O 1
ATOM 4139 N N . LEU A 1 542 ? 11.300 2.094 -11.932 1.00 97.44 542 LEU A N 1
ATOM 4140 C CA . LEU A 1 542 ? 12.518 1.354 -11.587 1.00 97.44 542 LEU A CA 1
ATOM 4141 C C . LEU A 1 542 ? 13.472 1.280 -12.777 1.00 97.44 542 LEU A C 1
ATOM 4143 O O . LEU A 1 542 ? 14.654 1.545 -12.614 1.00 97.44 542 LEU A O 1
ATOM 4147 N N . TYR A 1 543 ? 12.967 1.008 -13.979 1.00 98.44 543 TYR A N 1
ATOM 4148 C CA . TYR A 1 543 ? 13.770 0.965 -15.197 1.00 98.44 543 TYR A CA 1
ATOM 4149 C C . TYR A 1 543 ? 14.465 2.300 -15.458 1.00 98.44 543 TYR A C 1
ATOM 4151 O O . TYR A 1 543 ? 15.676 2.340 -15.651 1.00 98.44 543 TYR A O 1
ATOM 4159 N N . ILE A 1 544 ? 13.716 3.405 -15.448 1.00 98.62 544 ILE A N 1
ATOM 4160 C CA . ILE A 1 544 ? 14.263 4.746 -15.694 1.00 98.62 544 ILE A CA 1
ATOM 4161 C C . ILE A 1 544 ? 15.327 5.067 -14.634 1.00 98.62 544 ILE A C 1
ATOM 4163 O O . ILE A 1 544 ? 16.422 5.508 -14.979 1.00 98.62 544 ILE A O 1
ATOM 4167 N N . GLY A 1 545 ? 15.045 4.772 -13.361 1.00 98.44 545 GLY A N 1
ATOM 4168 C CA . GLY A 1 545 ? 16.002 4.929 -12.266 1.00 98.44 545 GLY A CA 1
ATOM 4169 C C . GLY A 1 545 ? 17.244 4.048 -12.416 1.00 98.44 545 GLY A C 1
ATOM 4170 O O . GLY A 1 545 ? 18.351 4.526 -12.206 1.00 98.44 545 GLY A O 1
ATOM 4171 N N . CYS A 1 546 ? 17.086 2.796 -12.845 1.00 98.38 546 CYS A N 1
ATOM 4172 C CA . CYS A 1 546 ? 18.174 1.856 -13.114 1.00 98.38 546 CYS A CA 1
ATOM 4173 C C . CYS A 1 546 ? 19.109 2.379 -14.201 1.00 98.38 546 CYS A C 1
ATOM 4175 O O . CYS A 1 546 ? 20.320 2.440 -13.999 1.00 98.38 546 CYS A O 1
ATOM 4177 N N . MET A 1 547 ? 18.545 2.790 -15.341 1.00 98.44 547 MET A N 1
ATOM 4178 C CA . MET A 1 547 ? 19.321 3.310 -16.467 1.00 98.44 547 MET A CA 1
ATOM 4179 C C . MET A 1 547 ? 20.020 4.617 -16.098 1.00 98.44 547 MET A C 1
ATOM 4181 O O . MET A 1 547 ? 21.188 4.800 -16.431 1.00 98.44 547 MET A O 1
ATOM 4185 N N . MET A 1 548 ? 19.337 5.503 -15.366 1.00 98.38 548 MET A N 1
ATOM 4186 C CA . MET A 1 548 ? 19.923 6.750 -14.874 1.00 98.38 548 MET A CA 1
ATOM 4187 C C . MET A 1 548 ? 21.041 6.495 -13.859 1.00 98.38 548 MET A C 1
ATOM 4189 O O . MET A 1 548 ? 22.110 7.091 -13.957 1.00 98.38 548 MET A O 1
ATOM 4193 N N . GLY A 1 549 ? 20.818 5.587 -12.909 1.00 97.75 549 GLY A N 1
ATOM 4194 C CA . GLY A 1 549 ? 21.799 5.183 -11.907 1.00 97.75 549 GLY A CA 1
ATOM 4195 C C . GLY A 1 549 ? 23.039 4.564 -12.540 1.00 97.75 549 GLY A C 1
ATOM 4196 O O . GLY A 1 549 ? 24.147 4.989 -12.235 1.00 97.75 549 GLY A O 1
ATOM 4197 N N . ALA A 1 550 ? 22.868 3.636 -13.484 1.00 97.44 550 ALA A N 1
ATOM 4198 C CA . ALA A 1 550 ? 23.974 3.044 -14.232 1.00 97.44 550 ALA A CA 1
ATOM 4199 C C . ALA A 1 550 ? 24.710 4.084 -15.098 1.00 97.44 550 ALA A C 1
ATOM 4201 O O . ALA A 1 550 ? 25.937 4.117 -15.107 1.00 97.44 550 ALA A O 1
ATOM 4202 N N . PHE A 1 551 ? 23.988 4.984 -15.776 1.00 97.81 551 PHE A N 1
ATOM 4203 C CA . PHE A 1 551 ? 24.596 6.075 -16.545 1.00 97.81 551 PHE A CA 1
ATOM 4204 C C . PHE A 1 551 ? 25.477 6.957 -15.653 1.00 97.81 551 PHE A C 1
ATOM 4206 O O . PHE A 1 551 ? 26.651 7.172 -15.956 1.00 97.81 551 PHE A O 1
ATOM 4213 N N . LEU A 1 552 ? 24.931 7.423 -14.527 1.00 97.00 552 LEU A N 1
ATOM 4214 C CA . LEU A 1 552 ? 25.675 8.228 -13.561 1.00 97.00 552 LEU A CA 1
ATOM 4215 C C . LEU A 1 552 ? 26.821 7.435 -12.936 1.00 97.00 552 LEU A C 1
ATOM 4217 O O . LEU A 1 552 ? 27.859 8.022 -12.665 1.00 97.00 552 LEU A O 1
ATOM 4221 N N . GLY A 1 553 ? 26.649 6.131 -12.717 1.00 95.38 553 GLY A N 1
ATOM 4222 C CA . GLY A 1 553 ? 27.679 5.238 -12.192 1.00 95.38 553 GLY A CA 1
ATOM 4223 C C . GLY A 1 553 ? 28.899 5.171 -13.106 1.00 95.38 553 GLY A C 1
ATOM 4224 O O . GLY A 1 553 ? 30.015 5.363 -12.638 1.00 95.38 553 GLY A O 1
ATOM 4225 N N . LEU A 1 554 ? 28.692 5.018 -14.420 1.00 95.19 554 LEU A N 1
ATOM 4226 C CA . LEU A 1 554 ? 29.784 5.051 -15.403 1.00 95.19 554 LEU A CA 1
ATOM 4227 C C . LEU A 1 554 ? 30.488 6.413 -15.439 1.00 95.19 554 LEU A C 1
ATOM 4229 O O . LEU A 1 554 ? 31.714 6.473 -15.516 1.00 95.19 554 LEU A O 1
ATOM 4233 N N . VAL A 1 555 ? 29.728 7.512 -15.355 1.00 95.06 555 VAL A N 1
ATOM 4234 C CA . VAL A 1 555 ? 30.313 8.860 -15.241 1.00 95.06 555 VAL A CA 1
ATOM 4235 C C . VAL A 1 555 ? 31.121 8.978 -13.950 1.00 95.06 555 VAL A C 1
ATOM 4237 O O . VAL A 1 555 ? 32.242 9.479 -13.965 1.00 95.06 555 VAL A O 1
ATOM 4240 N N . PHE A 1 556 ? 30.578 8.498 -12.836 1.00 93.88 556 PHE A N 1
ATOM 4241 C CA . PHE A 1 556 ? 31.206 8.599 -11.529 1.00 93.88 556 PHE A CA 1
ATOM 4242 C C . PHE A 1 556 ? 32.498 7.784 -11.454 1.00 93.88 556 PHE A C 1
ATOM 4244 O O . PHE A 1 556 ? 33.504 8.338 -11.033 1.00 93.88 556 PHE A O 1
ATOM 4251 N N . GLU A 1 557 ? 32.514 6.542 -11.943 1.00 91.44 557 GLU A N 1
ATOM 4252 C CA . GLU A 1 557 ? 33.725 5.707 -12.014 1.00 91.44 557 GLU A CA 1
ATOM 4253 C C . GLU A 1 557 ? 34.791 6.293 -12.952 1.00 91.44 557 GLU A C 1
ATOM 4255 O O . GLU A 1 557 ? 35.986 6.136 -12.709 1.00 91.44 557 GLU A O 1
ATOM 4260 N N . SER A 1 558 ? 34.391 7.044 -13.987 1.00 91.12 558 SER A N 1
ATOM 4261 C CA . SER A 1 558 ? 35.354 7.759 -14.838 1.00 91.12 558 SER A CA 1
ATOM 4262 C C . SER A 1 558 ? 36.046 8.932 -14.126 1.00 91.12 558 SER A C 1
ATOM 4264 O O . SER A 1 558 ? 37.174 9.279 -14.473 1.00 91.12 558 SER A O 1
ATOM 4266 N N . LEU A 1 559 ? 35.386 9.538 -13.130 1.00 90.44 559 LEU A N 1
ATOM 4267 C CA . LEU A 1 559 ? 35.914 10.658 -12.339 1.00 90.44 559 LEU A CA 1
ATOM 4268 C C . LEU A 1 559 ? 36.617 10.181 -11.060 1.00 90.44 559 LEU A C 1
ATOM 4270 O O . LEU A 1 559 ? 37.633 10.744 -10.654 1.00 90.44 559 LEU A O 1
ATOM 4274 N N . PHE A 1 560 ? 36.065 9.146 -10.433 1.00 87.62 560 PHE A N 1
ATOM 4275 C CA . PHE A 1 560 ? 36.507 8.537 -9.188 1.00 87.62 560 PHE A CA 1
ATOM 4276 C C . PHE A 1 560 ? 36.521 7.013 -9.383 1.00 87.62 560 PHE A C 1
ATOM 4278 O O . PHE A 1 560 ? 35.505 6.370 -9.121 1.00 87.62 560 PHE A O 1
ATOM 4285 N N . PRO A 1 561 ? 37.643 6.424 -9.836 1.00 84.06 561 PRO A N 1
ATOM 4286 C CA . PRO A 1 561 ? 37.762 4.983 -10.053 1.00 84.06 561 PRO A CA 1
ATOM 4287 C C . PRO A 1 561 ? 37.866 4.244 -8.711 1.00 84.06 561 PRO A C 1
ATOM 4289 O O . PRO A 1 561 ? 38.949 3.867 -8.260 1.00 84.06 561 PRO A O 1
ATOM 4292 N N . VAL A 1 562 ? 36.726 4.109 -8.034 1.00 82.56 562 VAL A N 1
ATOM 4293 C CA . VAL A 1 562 ? 36.583 3.440 -6.732 1.00 82.56 562 VAL A CA 1
ATOM 4294 C C . VAL A 1 562 ? 36.413 1.930 -6.929 1.00 82.56 562 VAL A C 1
ATOM 4296 O O . VAL A 1 562 ? 36.683 1.161 -6.006 1.00 82.56 562 VAL A O 1
ATOM 4299 N N . GLY A 1 563 ? 36.035 1.494 -8.138 1.00 81.94 563 GLY A N 1
ATOM 4300 C CA . GLY A 1 563 ? 35.865 0.084 -8.477 1.00 81.94 563 GLY A CA 1
ATOM 4301 C C . GLY A 1 563 ? 34.586 -0.509 -7.894 1.00 81.94 563 GLY A C 1
ATOM 4302 O O . GLY A 1 563 ? 34.543 -1.704 -7.590 1.00 81.94 563 GLY A O 1
ATOM 4303 N N . ASN A 1 564 ? 33.550 0.311 -7.702 1.00 83.69 564 ASN A N 1
ATOM 4304 C CA . ASN A 1 564 ? 32.252 -0.195 -7.297 1.00 83.69 564 ASN A CA 1
ATOM 4305 C C . ASN A 1 564 ? 31.577 -0.911 -8.477 1.00 83.69 564 ASN A C 1
ATOM 4307 O O . ASN A 1 564 ? 31.579 -0.415 -9.606 1.00 83.69 564 ASN A O 1
ATOM 4311 N N . PRO A 1 565 ? 30.925 -2.049 -8.226 1.00 86.50 565 PRO A N 1
ATOM 4312 C CA . PRO A 1 565 ? 30.164 -2.722 -9.266 1.00 86.50 565 PRO A CA 1
ATOM 4313 C C . PRO A 1 565 ? 28.924 -1.915 -9.700 1.00 86.50 565 PRO A C 1
ATOM 4315 O O . PRO A 1 565 ? 28.282 -1.214 -8.911 1.00 86.50 565 PRO A O 1
ATOM 4318 N N . MET A 1 566 ? 28.550 -2.051 -10.973 1.00 89.88 566 MET A N 1
ATOM 4319 C CA . MET A 1 566 ? 27.472 -1.265 -11.590 1.00 89.88 566 MET A CA 1
ATOM 4320 C C . MET A 1 566 ? 26.106 -1.456 -10.922 1.00 89.88 566 MET A C 1
ATOM 4322 O O . MET A 1 566 ? 25.323 -0.506 -10.832 1.00 89.88 566 MET A O 1
ATOM 4326 N N . GLY A 1 567 ? 25.843 -2.649 -10.383 1.00 90.44 567 GLY A N 1
ATOM 4327 C CA . GLY A 1 567 ? 24.602 -2.959 -9.675 1.00 90.44 567 GLY A CA 1
ATOM 4328 C C . GLY A 1 567 ? 24.297 -2.033 -8.492 1.00 90.44 567 GLY A C 1
ATOM 4329 O O . GLY A 1 567 ? 23.129 -1.710 -8.269 1.00 90.44 567 GLY A O 1
ATOM 4330 N N . LEU A 1 568 ? 25.319 -1.535 -7.782 1.00 91.38 568 LEU A N 1
ATOM 4331 C CA . LEU A 1 568 ? 25.133 -0.567 -6.695 1.00 91.38 568 LEU A CA 1
ATOM 4332 C C . LEU A 1 568 ? 24.536 0.734 -7.230 1.00 91.38 568 LEU A C 1
ATOM 4334 O O . LEU A 1 568 ? 23.534 1.228 -6.713 1.00 91.38 568 LEU A O 1
ATOM 4338 N N . TYR A 1 569 ? 25.142 1.275 -8.284 1.00 94.19 569 TYR A N 1
ATOM 4339 C CA . TYR A 1 569 ? 24.724 2.532 -8.890 1.00 94.19 569 TYR A CA 1
ATOM 4340 C C . TYR A 1 569 ? 23.327 2.438 -9.497 1.00 94.19 569 TYR A C 1
ATOM 4342 O O . TYR A 1 569 ? 22.495 3.324 -9.277 1.00 94.19 569 TYR A O 1
ATOM 4350 N N . ALA A 1 570 ? 23.045 1.331 -10.187 1.00 95.75 570 ALA A N 1
ATOM 4351 C CA . ALA A 1 570 ? 21.734 1.038 -10.746 1.00 95.75 570 ALA A CA 1
ATOM 4352 C C . ALA A 1 570 ? 20.641 1.019 -9.663 1.00 95.75 570 ALA A C 1
ATOM 4354 O O . ALA A 1 570 ? 19.636 1.716 -9.803 1.00 95.75 570 ALA A O 1
ATOM 4355 N N . VAL A 1 571 ? 20.841 0.298 -8.553 1.00 95.38 571 VAL A N 1
ATOM 4356 C CA . VAL A 1 571 ? 19.818 0.176 -7.496 1.00 95.38 571 VAL A CA 1
ATOM 4357 C C . VAL A 1 571 ? 19.639 1.448 -6.675 1.00 95.38 571 VAL A C 1
ATOM 4359 O O . VAL A 1 571 ? 18.510 1.777 -6.308 1.00 95.38 571 VAL A O 1
ATOM 4362 N N . ILE A 1 572 ? 20.704 2.221 -6.447 1.00 96.38 572 ILE A N 1
ATOM 4363 C CA . ILE A 1 572 ? 20.568 3.567 -5.873 1.00 96.38 572 ILE A CA 1
ATOM 4364 C C . ILE A 1 572 ? 19.687 4.436 -6.782 1.00 96.38 572 ILE A C 1
ATOM 4366 O O . ILE A 1 572 ? 18.784 5.108 -6.285 1.00 96.38 572 ILE A O 1
ATOM 4370 N N . GLY A 1 573 ? 19.901 4.395 -8.102 1.00 98.06 573 GLY A N 1
ATOM 4371 C CA . GLY A 1 573 ? 19.082 5.127 -9.072 1.00 98.06 573 GLY A CA 1
ATOM 4372 C C . GLY A 1 573 ? 17.625 4.653 -9.117 1.00 98.06 573 GLY A C 1
ATOM 4373 O O . GLY A 1 573 ? 16.712 5.481 -9.115 1.00 98.06 573 GLY A O 1
ATOM 4374 N N . MET A 1 574 ? 17.391 3.334 -9.086 1.00 97.81 574 MET A N 1
ATOM 4375 C CA . MET A 1 574 ? 16.051 2.737 -8.969 1.00 97.81 574 MET A CA 1
ATOM 4376 C C . MET A 1 574 ? 15.297 3.301 -7.760 1.00 97.81 574 MET A C 1
ATOM 4378 O O . MET A 1 574 ? 14.162 3.769 -7.891 1.00 97.81 574 MET A O 1
ATOM 4382 N N . ALA A 1 575 ? 15.945 3.279 -6.590 1.00 97.56 575 ALA A N 1
ATOM 4383 C CA . ALA A 1 575 ? 15.360 3.751 -5.345 1.00 97.56 575 ALA A CA 1
ATOM 4384 C C . ALA A 1 575 ? 15.125 5.265 -5.361 1.00 97.56 575 ALA A C 1
ATOM 4386 O O . ALA A 1 575 ? 14.043 5.736 -5.017 1.00 97.56 575 ALA A O 1
ATOM 4387 N N . ALA A 1 576 ? 16.124 6.034 -5.790 1.00 98.31 576 ALA A N 1
ATOM 4388 C CA . ALA A 1 576 ? 16.061 7.488 -5.850 1.00 98.31 576 ALA A CA 1
ATOM 4389 C C . ALA A 1 576 ? 14.918 7.983 -6.745 1.00 98.31 576 ALA A C 1
ATOM 4391 O O . ALA A 1 576 ? 14.125 8.831 -6.327 1.00 98.31 576 ALA A O 1
ATOM 4392 N N . LEU A 1 577 ? 14.801 7.439 -7.961 1.00 98.56 577 LEU A N 1
ATOM 4393 C CA . LEU A 1 577 ? 13.813 7.916 -8.924 1.00 98.56 577 LEU A CA 1
ATOM 4394 C C . LEU A 1 577 ? 12.391 7.574 -8.507 1.00 98.56 577 LEU A C 1
ATOM 4396 O O . LEU A 1 577 ? 11.530 8.455 -8.519 1.00 98.56 577 LEU A O 1
ATOM 4400 N N . PHE A 1 578 ? 12.129 6.328 -8.112 1.00 97.31 578 PHE A N 1
ATOM 4401 C CA . PHE A 1 578 ? 10.765 5.961 -7.747 1.00 97.31 578 PHE A CA 1
ATOM 4402 C C . PHE A 1 578 ? 10.344 6.514 -6.378 1.00 97.31 578 PHE A C 1
ATOM 4404 O O . PHE A 1 578 ? 9.176 6.856 -6.215 1.00 97.31 578 PHE A O 1
ATOM 4411 N N . SER A 1 579 ? 11.271 6.752 -5.445 1.00 97.31 579 SER A N 1
ATOM 4412 C CA . SER A 1 579 ? 10.951 7.487 -4.208 1.00 97.31 579 SER A CA 1
ATOM 4413 C C . SER A 1 579 ? 10.593 8.947 -4.480 1.00 97.31 579 SER A C 1
ATOM 4415 O O . SER A 1 579 ? 9.696 9.484 -3.832 1.00 97.31 579 SER A O 1
ATOM 4417 N N . ALA A 1 580 ? 11.228 9.573 -5.479 1.00 97.00 580 ALA A N 1
ATOM 4418 C CA . ALA A 1 580 ? 10.889 10.924 -5.917 1.00 97.00 580 ALA A CA 1
ATOM 4419 C C . ALA A 1 580 ? 9.489 10.995 -6.548 1.00 97.00 580 ALA A C 1
ATOM 4421 O O . ALA A 1 580 ? 8.667 11.814 -6.139 1.00 97.00 580 ALA A O 1
ATOM 4422 N N . VAL A 1 581 ? 9.194 10.141 -7.538 1.00 96.88 581 VAL A N 1
ATOM 4423 C CA . VAL A 1 581 ? 7.918 10.228 -8.274 1.00 96.88 581 VAL A CA 1
ATOM 4424 C C . VAL A 1 581 ? 6.752 9.567 -7.541 1.00 96.88 581 VAL A C 1
ATOM 4426 O O . VAL A 1 581 ? 5.628 10.045 -7.649 1.00 96.88 581 VAL A O 1
ATOM 4429 N N . GLY A 1 582 ? 7.001 8.478 -6.814 1.00 94.94 582 GLY A N 1
ATOM 4430 C CA . GLY A 1 582 ? 5.991 7.675 -6.123 1.00 94.94 582 GLY A CA 1
ATOM 4431 C C . GLY A 1 582 ? 5.767 8.051 -4.661 1.00 94.94 582 GLY A C 1
ATOM 4432 O O . GLY A 1 582 ? 4.859 7.495 -4.052 1.00 94.94 582 GLY A O 1
ATOM 4433 N N . LYS A 1 583 ? 6.573 8.970 -4.106 1.00 94.88 583 LYS A N 1
ATOM 4434 C CA . LYS A 1 583 ? 6.487 9.441 -2.712 1.00 94.88 583 LYS A CA 1
ATOM 4435 C C . LYS A 1 583 ? 6.618 8.330 -1.661 1.00 94.88 583 LYS A C 1
ATOM 4437 O O . LYS A 1 583 ? 5.950 8.346 -0.640 1.00 94.88 583 LYS A O 1
ATOM 4442 N N . VAL A 1 584 ? 7.499 7.362 -1.913 1.00 94.81 584 VAL A N 1
ATOM 4443 C CA . VAL A 1 584 ? 7.678 6.167 -1.064 1.00 94.81 584 VAL A CA 1
ATOM 4444 C C . VAL A 1 584 ? 9.129 5.973 -0.586 1.00 94.81 584 VAL A C 1
ATOM 4446 O O . VAL A 1 584 ? 9.768 4.972 -0.927 1.00 94.81 584 VAL A O 1
ATOM 4449 N N . PRO A 1 585 ? 9.706 6.942 0.153 1.00 95.38 585 PRO A N 1
ATOM 4450 C CA . PRO A 1 585 ? 11.124 6.926 0.502 1.00 95.38 585 PRO A CA 1
ATOM 4451 C C . PRO A 1 585 ? 11.550 5.788 1.438 1.00 95.38 585 PRO A C 1
ATOM 4453 O O . PRO A 1 585 ? 12.739 5.452 1.459 1.00 95.38 585 PRO A O 1
ATOM 4456 N N . PHE A 1 586 ? 10.632 5.194 2.211 1.00 94.38 586 PHE A N 1
ATOM 4457 C CA . PHE A 1 586 ? 10.969 4.138 3.169 1.00 94.38 586 PHE A CA 1
ATOM 4458 C C . PHE A 1 586 ? 10.772 2.731 2.610 1.00 94.38 586 PHE A C 1
ATOM 4460 O O . PHE A 1 586 ? 11.654 1.877 2.738 1.00 94.38 586 PHE A O 1
ATOM 4467 N N . SER A 1 587 ? 9.622 2.473 1.996 1.00 94.75 587 SER A N 1
ATOM 4468 C CA . SER A 1 587 ? 9.262 1.137 1.522 1.00 94.75 587 SER A CA 1
ATOM 4469 C C . SER A 1 587 ? 10.093 0.698 0.330 1.00 94.75 587 SER A C 1
ATOM 4471 O O . SER A 1 587 ? 10.469 -0.471 0.252 1.00 94.75 587 SER A O 1
ATOM 4473 N N . LEU A 1 588 ? 10.420 1.618 -0.579 1.00 94.81 588 LEU A N 1
ATOM 4474 C CA . LEU A 1 588 ? 11.096 1.265 -1.813 1.00 94.81 588 LEU A CA 1
ATOM 4475 C C . LEU A 1 588 ? 12.541 0.781 -1.606 1.00 94.81 588 LEU A C 1
ATOM 4477 O O . LEU A 1 588 ? 12.877 -0.259 -2.178 1.00 94.81 588 LEU A O 1
ATOM 4481 N N . PRO A 1 589 ? 13.398 1.442 -0.798 1.00 95.75 589 PRO A N 1
ATOM 4482 C CA . PRO A 1 589 ? 14.694 0.875 -0.433 1.00 95.75 589 PRO A CA 1
ATOM 4483 C C . PRO A 1 589 ? 14.583 -0.551 0.109 1.00 95.75 589 PRO A C 1
ATOM 4485 O O . PRO A 1 589 ? 15.307 -1.433 -0.348 1.00 95.75 589 PRO A O 1
ATOM 4488 N N . ILE A 1 590 ? 13.651 -0.791 1.042 1.00 96.06 590 ILE A N 1
ATOM 4489 C CA . ILE A 1 590 ? 13.410 -2.103 1.672 1.00 96.06 590 ILE A CA 1
ATOM 4490 C C . ILE A 1 590 ? 12.990 -3.137 0.632 1.00 96.06 590 ILE A C 1
ATOM 4492 O O . ILE A 1 590 ? 13.548 -4.233 0.587 1.00 96.06 590 ILE A O 1
ATOM 4496 N N . LEU A 1 591 ? 12.067 -2.764 -0.248 1.00 95.12 591 LEU A N 1
ATOM 4497 C CA . LEU A 1 591 ? 11.609 -3.600 -1.347 1.00 95.12 591 LEU A CA 1
ATOM 4498 C C . LEU A 1 591 ? 12.756 -3.989 -2.280 1.00 95.12 591 LEU A C 1
ATOM 4500 O O . LEU A 1 591 ? 12.884 -5.163 -2.618 1.00 95.12 591 LEU A O 1
ATOM 4504 N N . LEU A 1 592 ? 13.618 -3.045 -2.663 1.00 94.44 592 LEU A N 1
ATOM 4505 C CA . LEU A 1 592 ? 14.754 -3.324 -3.544 1.00 94.44 592 LEU A CA 1
ATOM 4506 C C . LEU A 1 592 ? 15.820 -4.195 -2.872 1.00 94.44 592 LEU A C 1
ATOM 4508 O O . LEU A 1 592 ? 16.394 -5.064 -3.527 1.00 94.44 592 LEU A O 1
ATOM 4512 N N . MET A 1 593 ? 16.060 -4.023 -1.571 1.00 91.81 593 MET A N 1
ATOM 4513 C CA . MET A 1 593 ? 16.962 -4.902 -0.818 1.00 91.81 593 MET A CA 1
ATOM 4514 C C . MET A 1 593 ? 16.446 -6.340 -0.745 1.00 91.81 593 MET A C 1
ATOM 4516 O O . MET A 1 593 ? 17.229 -7.271 -0.903 1.00 91.81 593 MET A O 1
ATOM 4520 N N . GLU A 1 594 ? 15.141 -6.544 -0.554 1.00 93.44 594 GLU A N 1
ATOM 4521 C CA . GLU A 1 594 ? 14.554 -7.889 -0.594 1.00 93.44 594 GLU A CA 1
ATOM 4522 C C . GLU A 1 594 ? 14.575 -8.480 -2.009 1.00 93.44 594 GLU A C 1
ATOM 4524 O O . GLU A 1 594 ? 14.970 -9.633 -2.188 1.00 93.44 594 GLU A O 1
ATOM 4529 N N . ALA A 1 595 ? 14.230 -7.675 -3.019 1.00 92.31 595 ALA A N 1
ATOM 4530 C CA . ALA A 1 595 ? 14.209 -8.089 -4.420 1.00 92.31 595 ALA A CA 1
ATOM 4531 C C . ALA A 1 595 ? 15.602 -8.469 -4.957 1.00 92.31 595 ALA A C 1
ATOM 4533 O O . ALA A 1 595 ? 15.699 -9.320 -5.839 1.00 92.31 595 ALA A O 1
ATOM 4534 N N . THR A 1 596 ? 16.667 -7.866 -4.418 1.00 91.56 596 THR A N 1
ATOM 4535 C CA . THR A 1 596 ? 18.078 -8.154 -4.761 1.00 91.56 596 THR A CA 1
ATOM 4536 C C . THR A 1 596 ? 18.764 -9.100 -3.771 1.00 91.56 596 THR A C 1
ATOM 4538 O O . THR A 1 596 ? 19.853 -9.599 -4.041 1.00 91.56 596 THR A O 1
ATOM 4541 N N . ARG A 1 597 ? 18.149 -9.331 -2.601 1.00 89.12 597 ARG A N 1
ATOM 4542 C CA . ARG A 1 597 ? 18.706 -10.049 -1.437 1.00 89.12 597 ARG A CA 1
ATOM 4543 C C . ARG A 1 597 ? 20.039 -9.514 -0.934 1.00 89.12 597 ARG A C 1
ATOM 4545 O O . ARG A 1 597 ? 20.823 -10.251 -0.335 1.00 89.12 597 ARG A O 1
ATOM 4552 N N . ASN A 1 598 ? 20.284 -8.228 -1.142 1.00 87.19 598 ASN A N 1
ATOM 4553 C CA . ASN A 1 598 ? 21.527 -7.593 -0.753 1.00 87.19 598 ASN A CA 1
ATOM 4554 C C . ASN A 1 598 ? 21.262 -6.427 0.201 1.00 87.19 598 ASN A C 1
ATOM 4556 O O . ASN A 1 598 ? 20.946 -5.313 -0.205 1.00 87.19 598 ASN A O 1
ATOM 4560 N N . PHE A 1 599 ? 21.409 -6.687 1.500 1.00 85.88 599 PHE A N 1
ATOM 4561 C CA . PHE A 1 599 ? 21.194 -5.682 2.545 1.00 85.88 599 PHE A CA 1
ATOM 4562 C C . PHE A 1 599 ? 22.435 -4.821 2.819 1.00 85.88 599 PHE A C 1
ATOM 4564 O O . PHE A 1 599 ? 22.352 -3.837 3.550 1.00 85.88 599 PHE A O 1
ATOM 4571 N N . SER A 1 600 ? 23.589 -5.136 2.220 1.00 84.12 600 SER A N 1
ATOM 4572 C CA . SER A 1 600 ? 24.826 -4.367 2.417 1.00 84.12 600 SER A CA 1
ATOM 4573 C C . SER A 1 600 ? 24.751 -2.960 1.813 1.00 84.12 600 SER A C 1
ATOM 4575 O O . SER A 1 600 ? 25.474 -2.065 2.245 1.00 84.12 600 SER A O 1
ATOM 4577 N N . VAL A 1 601 ? 23.853 -2.740 0.847 1.00 84.62 601 VAL A N 1
ATOM 4578 C CA . VAL A 1 601 ? 23.660 -1.448 0.165 1.00 84.62 601 VAL A CA 1
ATOM 4579 C C . VAL A 1 601 ? 22.592 -0.567 0.819 1.00 84.62 601 VAL A C 1
ATOM 4581 O O . VAL A 1 601 ? 22.265 0.491 0.287 1.00 84.62 601 VAL A O 1
ATOM 4584 N N . ILE A 1 602 ? 22.068 -0.969 1.983 1.00 88.81 602 ILE A N 1
ATOM 4585 C CA . ILE A 1 602 ? 20.952 -0.300 2.663 1.00 88.81 602 ILE A CA 1
ATOM 4586 C C . ILE A 1 602 ? 21.152 1.212 2.782 1.00 88.81 602 ILE A C 1
ATOM 4588 O O . ILE A 1 602 ? 20.313 1.993 2.342 1.00 88.81 602 ILE A O 1
ATOM 4592 N N . LEU A 1 603 ? 22.295 1.633 3.320 1.00 91.44 603 LEU A N 1
ATOM 4593 C CA . LEU A 1 603 ? 22.548 3.027 3.653 1.00 91.44 603 LEU A CA 1
ATOM 4594 C C . LEU A 1 603 ? 22.580 3.953 2.419 1.00 91.44 603 LEU A C 1
ATOM 4596 O O . LEU A 1 603 ? 21.808 4.911 2.402 1.00 91.44 603 LEU A O 1
ATOM 4600 N N . PRO A 1 604 ? 23.395 3.707 1.371 1.00 92.31 604 PRO A N 1
ATOM 4601 C CA . PRO A 1 604 ? 23.395 4.573 0.191 1.00 92.31 604 PRO A CA 1
ATOM 4602 C C . PRO A 1 604 ? 22.064 4.541 -0.575 1.00 92.31 604 PRO A C 1
ATOM 4604 O O . PRO A 1 604 ? 21.649 5.571 -1.102 1.00 92.31 604 PRO A O 1
ATOM 4607 N N . VAL A 1 605 ? 21.354 3.409 -0.596 1.00 94.75 605 VAL A N 1
ATOM 4608 C CA . VAL A 1 605 ? 20.028 3.316 -1.230 1.00 94.75 605 VAL A CA 1
ATOM 4609 C C . VAL A 1 605 ? 19.006 4.182 -0.488 1.00 94.75 605 VAL A C 1
ATOM 4611 O O . VAL A 1 605 ? 18.277 4.944 -1.125 1.00 94.75 605 VAL A O 1
ATOM 4614 N N . PHE A 1 606 ? 18.992 4.143 0.849 1.00 96.25 606 PHE A N 1
ATOM 4615 C CA . PHE A 1 606 ? 18.152 5.032 1.659 1.00 96.25 606 PHE A CA 1
ATOM 4616 C C . PHE A 1 606 ? 18.511 6.506 1.476 1.00 96.25 606 PHE A C 1
ATOM 4618 O O . PHE A 1 606 ? 17.611 7.336 1.390 1.00 96.25 606 PHE A O 1
ATOM 4625 N N . VAL A 1 607 ? 19.798 6.848 1.381 1.00 96.94 607 VAL A N 1
ATOM 4626 C CA . VAL A 1 607 ? 20.227 8.238 1.158 1.00 96.94 607 VAL A CA 1
ATOM 4627 C C . VAL A 1 607 ? 19.778 8.739 -0.213 1.00 96.94 607 VAL A C 1
ATOM 4629 O O . VAL A 1 607 ? 19.186 9.814 -0.295 1.00 96.94 607 VAL A O 1
ATOM 4632 N N . GLY A 1 608 ? 19.987 7.962 -1.279 1.00 97.75 608 GLY A N 1
ATOM 4633 C CA . GLY A 1 608 ? 19.529 8.335 -2.621 1.00 97.75 608 GLY A CA 1
ATOM 4634 C C . GLY A 1 608 ? 18.008 8.479 -2.697 1.00 97.75 608 GLY A C 1
ATOM 4635 O O . GLY A 1 608 ? 17.507 9.459 -3.249 1.00 97.75 608 GLY A O 1
ATOM 4636 N N . SER A 1 609 ? 17.283 7.550 -2.067 1.00 97.81 609 SER A N 1
ATOM 4637 C CA . SER A 1 609 ? 15.829 7.603 -1.883 1.00 97.81 609 SER A CA 1
ATOM 4638 C C . SER A 1 609 ? 15.374 8.878 -1.161 1.00 97.81 609 SER A C 1
ATOM 4640 O O . SER A 1 609 ? 14.552 9.629 -1.689 1.00 97.81 609 SER A O 1
ATOM 4642 N N . ALA A 1 610 ? 15.954 9.168 0.008 1.00 97.25 610 ALA A N 1
ATOM 4643 C CA . ALA A 1 610 ? 15.598 10.320 0.828 1.00 97.25 610 ALA A CA 1
ATOM 4644 C C . ALA A 1 610 ? 15.882 11.647 0.115 1.00 97.25 610 ALA A C 1
ATOM 4646 O O . ALA A 1 610 ? 15.049 12.549 0.157 1.00 97.25 610 ALA A O 1
ATOM 4647 N N . VAL A 1 611 ? 17.021 11.764 -0.578 1.00 97.94 611 VAL A N 1
ATOM 4648 C CA . VAL A 1 611 ? 17.368 12.961 -1.361 1.00 97.94 611 VAL A CA 1
ATOM 4649 C C . VAL A 1 611 ? 16.427 13.125 -2.554 1.00 97.94 611 VAL A C 1
ATOM 4651 O O . VAL A 1 611 ? 15.923 14.225 -2.780 1.00 97.94 611 VAL A O 1
ATOM 4654 N N . GLY A 1 612 ? 16.151 12.045 -3.294 1.00 97.31 612 GLY A N 1
ATOM 4655 C CA . GLY A 1 612 ? 15.209 12.066 -4.415 1.00 97.31 612 GLY A CA 1
ATOM 4656 C C . GLY A 1 612 ? 13.812 12.508 -3.978 1.00 97.31 612 GLY A C 1
ATOM 4657 O O . GLY A 1 612 ? 13.230 13.410 -4.579 1.00 97.31 612 GLY A O 1
ATOM 4658 N N . TYR A 1 613 ? 13.308 11.938 -2.883 1.00 96.38 613 TYR A N 1
ATOM 4659 C CA . TYR A 1 613 ? 12.041 12.330 -2.270 1.00 96.38 613 TYR A CA 1
ATOM 4660 C C . TYR A 1 613 ? 12.051 13.782 -1.773 1.00 96.38 613 TYR A C 1
ATOM 4662 O O . TYR A 1 613 ? 11.168 14.551 -2.147 1.00 96.38 613 TYR A O 1
ATOM 4670 N N . ALA A 1 614 ? 13.063 14.205 -1.011 1.00 95.31 614 ALA A N 1
ATOM 4671 C CA . ALA A 1 614 ? 13.135 15.564 -0.467 1.00 95.31 614 ALA A CA 1
ATOM 4672 C C . ALA A 1 614 ? 13.149 16.643 -1.565 1.00 95.31 614 ALA A C 1
ATOM 4674 O O . ALA A 1 614 ? 12.563 17.711 -1.401 1.00 95.31 614 ALA A O 1
ATOM 4675 N N . LEU A 1 615 ? 13.780 16.356 -2.707 1.00 95.88 615 LEU A N 1
ATOM 4676 C CA . LEU A 1 615 ? 13.869 17.280 -3.841 1.00 95.88 615 LEU A CA 1
ATOM 4677 C C . LEU A 1 615 ? 12.712 17.155 -4.834 1.00 95.88 615 LEU A C 1
ATOM 4679 O O . LEU A 1 615 ? 12.669 17.904 -5.809 1.00 95.88 615 LEU A O 1
ATOM 4683 N N . SER A 1 616 ? 11.793 16.211 -4.634 1.00 91.19 616 SER A N 1
ATOM 4684 C CA . SER A 1 616 ? 10.685 15.978 -5.565 1.00 91.19 616 SER A CA 1
ATOM 4685 C C . SER A 1 616 ? 9.570 17.030 -5.474 1.00 91.19 616 SER A C 1
ATOM 4687 O O . SER A 1 616 ? 8.693 17.084 -6.332 1.00 91.19 616 SER A O 1
ATOM 4689 N N . GLY A 1 617 ? 9.568 17.893 -4.453 1.00 86.06 617 GLY A N 1
ATOM 4690 C CA . GLY A 1 617 ? 8.567 18.957 -4.309 1.00 86.06 617 GLY A CA 1
ATOM 4691 C C . GLY A 1 617 ? 7.121 18.437 -4.455 1.00 86.06 617 GLY A C 1
ATOM 4692 O O . GLY A 1 617 ? 6.812 17.372 -3.922 1.00 86.06 617 GLY A O 1
ATOM 4693 N N . PRO A 1 618 ? 6.234 19.129 -5.198 1.00 83.00 618 PRO A N 1
ATOM 4694 C CA . PRO A 1 618 ? 4.821 18.752 -5.311 1.00 83.00 618 PRO A CA 1
ATOM 4695 C C . PRO A 1 618 ? 4.504 17.767 -6.450 1.00 83.00 618 PRO A C 1
ATOM 4697 O O . PRO A 1 618 ? 3.351 17.375 -6.605 1.00 83.00 618 PRO A O 1
ATOM 4700 N N . PHE A 1 619 ? 5.465 17.400 -7.312 1.00 88.25 619 PHE A N 1
ATOM 4701 C CA . PHE A 1 619 ? 5.146 16.481 -8.412 1.00 88.25 619 PHE A CA 1
ATOM 4702 C C . PHE A 1 619 ? 5.047 15.045 -7.891 1.00 88.25 619 PHE A C 1
ATOM 4704 O O . PHE A 1 619 ? 5.877 14.616 -7.092 1.00 88.25 619 PHE A O 1
ATOM 4711 N N . LYS A 1 620 ? 4.045 14.304 -8.366 1.00 92.50 620 LYS A N 1
ATOM 4712 C CA . LYS A 1 620 ? 3.767 12.912 -7.999 1.00 92.50 620 LYS A CA 1
ATOM 4713 C C . LYS A 1 620 ? 3.203 12.169 -9.205 1.00 92.50 620 LYS A C 1
ATOM 4715 O O . LYS A 1 620 ? 2.500 12.761 -10.022 1.00 92.50 620 LYS A O 1
ATOM 4720 N N . ILE A 1 621 ? 3.553 10.894 -9.351 1.00 94.31 621 ILE A N 1
ATOM 4721 C CA . ILE A 1 621 ? 3.048 10.057 -10.446 1.00 94.31 621 ILE A CA 1
ATOM 4722 C C . ILE A 1 621 ? 1.638 9.538 -10.154 1.00 94.31 621 ILE A C 1
ATOM 4724 O O . ILE A 1 621 ? 0.885 9.328 -11.098 1.00 94.31 621 ILE A O 1
ATOM 4728 N N . TYR A 1 622 ? 1.276 9.376 -8.879 1.00 92.81 622 TYR A N 1
ATOM 4729 C CA . TYR A 1 622 ? -0.050 8.943 -8.441 1.00 92.81 622 TYR A CA 1
ATOM 4730 C C . TYR A 1 622 ? -0.866 10.166 -8.013 1.00 92.81 622 TYR A C 1
ATOM 4732 O O . TYR A 1 622 ? -0.580 10.784 -6.987 1.00 92.81 622 TYR A O 1
ATOM 4740 N N . GLU A 1 623 ? -1.853 10.561 -8.817 1.00 88.50 623 GLU A N 1
ATOM 4741 C CA . GLU A 1 623 ? -2.698 11.726 -8.525 1.00 88.50 623 GLU A CA 1
ATOM 4742 C C . GLU A 1 623 ? -3.646 11.470 -7.350 1.00 88.50 623 GLU A C 1
ATOM 4744 O O . GLU A 1 623 ? -3.937 12.407 -6.602 1.00 88.50 623 GLU A O 1
ATOM 4749 N N . SER A 1 624 ? -4.046 10.212 -7.133 1.00 85.38 624 SER A N 1
ATOM 4750 C CA . SER A 1 624 ? -4.984 9.830 -6.069 1.00 85.38 624 SER A CA 1
ATOM 4751 C C . SER A 1 624 ? -4.342 9.770 -4.679 1.00 85.38 624 SER A C 1
ATOM 4753 O O . SER A 1 624 ? -5.053 9.637 -3.682 1.00 85.38 624 SER A O 1
ATOM 4755 N N . GLN A 1 625 ? -3.010 9.896 -4.587 1.00 85.81 625 GLN A N 1
ATOM 4756 C CA . GLN A 1 625 ? -2.327 10.132 -3.313 1.00 85.81 625 GLN A CA 1
ATOM 4757 C C . GLN A 1 625 ? -2.868 11.403 -2.671 1.00 85.81 625 GLN A C 1
ATOM 4759 O O . GLN A 1 625 ? -2.869 12.465 -3.290 1.00 85.81 625 GLN A O 1
ATOM 4764 N N . GLU A 1 626 ? -3.294 11.305 -1.421 1.00 74.69 626 GLU A N 1
ATOM 4765 C CA . GLU A 1 626 ? -3.682 12.473 -0.637 1.00 74.69 626 GLU A CA 1
ATOM 4766 C C . GLU A 1 626 ? -2.506 12.922 0.235 1.00 74.69 626 GLU A C 1
ATOM 4768 O O . GLU A 1 626 ? -1.670 12.093 0.596 1.00 74.69 626 GLU A O 1
ATOM 4773 N N . PRO A 1 627 ? -2.427 14.198 0.644 1.00 69.81 627 PRO A N 1
ATOM 4774 C CA . PRO A 1 627 ? -1.567 14.570 1.762 1.00 69.81 627 PRO A CA 1
ATOM 4775 C C . PRO A 1 627 ? -1.855 13.637 2.942 1.00 69.81 627 PRO A C 1
ATOM 4777 O O . PRO A 1 627 ? -3.007 13.201 3.100 1.00 69.81 627 PRO A O 1
ATOM 4780 N N . TYR A 1 628 ? -0.839 13.305 3.752 1.00 55.62 628 TYR A N 1
ATOM 4781 C CA . TYR A 1 628 ? -1.047 12.441 4.923 1.00 55.62 628 TYR A CA 1
ATOM 4782 C C . TYR A 1 628 ? -2.268 12.937 5.699 1.00 55.62 628 TYR A C 1
ATOM 4784 O O . TYR A 1 628 ? -2.499 14.150 5.713 1.00 55.62 628 TYR A O 1
ATOM 4792 N N . PRO A 1 629 ? -3.039 12.096 6.410 1.00 46.56 629 PRO A N 1
ATOM 4793 C CA . PRO A 1 629 ? -4.115 12.599 7.230 1.00 46.56 629 PRO A CA 1
ATOM 4794 C C . PRO A 1 629 ? -3.569 13.647 8.182 1.00 46.56 629 PRO A C 1
ATOM 4796 O O . PRO A 1 629 ? -4.190 14.686 8.201 1.00 46.56 629 PRO A O 1
ATOM 4799 N N . ALA A 1 630 ? -2.369 13.471 8.780 1.00 37.59 630 ALA A N 1
ATOM 4800 C CA . ALA A 1 630 ? -1.665 14.480 9.597 1.00 37.59 630 ALA A CA 1
ATOM 4801 C C . ALA A 1 630 ? -1.188 15.738 8.838 1.00 37.59 630 ALA A C 1
ATOM 4803 O O . ALA A 1 630 ? -0.575 16.586 9.463 1.00 37.59 630 ALA A O 1
ATOM 4804 N N . GLU A 1 631 ? -1.434 15.849 7.530 1.00 33.22 631 GLU A N 1
ATOM 4805 C CA . GLU A 1 631 ? -1.007 16.929 6.629 1.00 33.22 631 GLU A CA 1
ATOM 4806 C C . GLU A 1 631 ? -2.166 17.636 5.907 1.00 33.22 631 GLU A C 1
ATOM 4808 O O . GLU A 1 631 ? -2.206 18.862 5.832 1.00 33.22 631 GLU A O 1
ATOM 4813 N N . LYS A 1 632 ? -3.244 16.901 5.599 1.00 35.16 632 LYS A N 1
ATOM 4814 C CA . LYS A 1 632 ? -4.606 17.473 5.668 1.00 35.16 632 LYS A CA 1
ATOM 4815 C C . LYS A 1 632 ? -4.913 18.022 7.075 1.00 35.16 632 LYS A C 1
ATOM 4817 O O . LYS A 1 632 ? -5.774 18.878 7.230 1.00 35.16 632 LYS A O 1
ATOM 4822 N N . VAL A 1 633 ? -4.183 17.523 8.072 1.00 33.59 633 VAL A N 1
ATOM 4823 C CA . VAL A 1 633 ? -4.174 17.884 9.493 1.00 33.59 633 VAL A CA 1
ATOM 4824 C C . VAL A 1 633 ? -2.810 18.500 9.876 1.00 33.59 633 VAL A C 1
ATOM 4826 O O . VAL A 1 633 ? -2.503 18.605 11.047 1.00 33.59 633 VAL A O 1
ATOM 4829 N N . SER A 1 634 ? -1.961 18.965 8.940 1.00 29.61 634 SER A N 1
ATOM 4830 C CA . SER A 1 634 ? -0.738 19.735 9.295 1.00 29.61 634 SER A CA 1
ATOM 4831 C C . SER A 1 634 ? -1.022 21.229 9.248 1.00 29.61 634 SER A C 1
ATOM 4833 O O . SER A 1 634 ? -0.197 22.032 8.820 1.00 29.61 634 SER A O 1
ATOM 4835 N N . GLY A 1 635 ? -2.204 21.608 9.714 1.00 29.55 635 GLY A N 1
ATOM 4836 C CA . GLY A 1 635 ? -2.224 22.382 10.943 1.00 29.55 635 GLY A CA 1
ATOM 4837 C C . GLY A 1 635 ? -2.536 21.431 12.098 1.00 29.55 635 GLY A C 1
ATOM 4838 O O . GLY A 1 635 ? -3.697 21.116 12.281 1.00 29.55 635 GLY A O 1
ATOM 4839 N N . GLY A 1 636 ? -1.509 20.969 12.821 1.00 25.91 636 GLY A N 1
ATOM 4840 C CA . GLY A 1 636 ? -1.649 20.327 14.134 1.00 25.91 636 GLY A CA 1
ATOM 4841 C C . GLY A 1 636 ? -2.163 18.885 14.155 1.00 25.91 636 GLY A C 1
ATOM 4842 O O . GLY A 1 636 ? -3.241 18.578 13.668 1.00 25.91 636 GLY A O 1
ATOM 4843 N N . PHE A 1 637 ? -1.421 17.999 14.832 1.00 28.59 637 PHE A N 1
ATOM 4844 C CA . PHE A 1 637 ? -1.936 16.770 15.451 1.00 28.59 637 PHE A CA 1
ATOM 4845 C C . PHE A 1 637 ? -3.202 17.115 16.264 1.00 28.59 637 PHE A C 1
ATOM 4847 O O . PHE A 1 637 ? -3.061 17.397 17.443 1.00 28.59 637 PHE A O 1
ATOM 4854 N N . ASN A 1 638 ? -4.365 17.198 15.595 1.00 36.72 638 ASN A N 1
ATOM 4855 C CA . ASN A 1 638 ? -5.733 17.435 16.082 1.00 36.72 638 ASN A CA 1
ATOM 4856 C C . ASN A 1 638 ? -6.686 18.059 15.028 1.00 36.72 638 ASN A C 1
ATOM 4858 O O . ASN A 1 638 ? -7.871 18.029 15.287 1.00 36.72 638 ASN A O 1
ATOM 4862 N N . ALA A 1 639 ? -6.298 18.569 13.850 1.00 34.69 639 ALA A N 1
ATOM 4863 C CA . ALA A 1 639 ? -7.146 19.389 12.937 1.00 34.69 639 ALA A CA 1
ATOM 4864 C C . ALA A 1 639 ? -8.608 18.981 12.623 1.00 34.69 639 ALA A C 1
ATOM 4866 O O . ALA A 1 639 ? -9.384 19.861 12.275 1.00 34.69 639 ALA A O 1
ATOM 4867 N N . LEU A 1 640 ? -9.041 17.713 12.697 1.00 35.59 640 LEU A N 1
ATOM 4868 C CA . LEU A 1 640 ? -10.490 17.427 12.645 1.00 35.59 640 LEU A CA 1
ATOM 4869 C C . LEU A 1 640 ? -11.144 17.818 13.971 1.00 35.59 640 LEU A C 1
ATOM 4871 O O . LEU A 1 640 ? -12.073 18.608 13.956 1.00 35.59 640 LEU A O 1
ATOM 4875 N N . GLY A 1 641 ? -10.586 17.393 15.103 1.00 45.66 641 GLY A N 1
ATOM 4876 C CA . GLY A 1 641 ? -10.977 17.885 16.423 1.00 45.66 641 GLY A CA 1
ATOM 4877 C C . GLY A 1 641 ? -10.680 19.375 16.636 1.00 45.66 641 GLY A C 1
ATOM 4878 O O . GLY A 1 641 ? -11.454 20.024 17.310 1.00 45.66 641 GLY A O 1
ATOM 4879 N N . GLU A 1 642 ? -9.635 19.945 16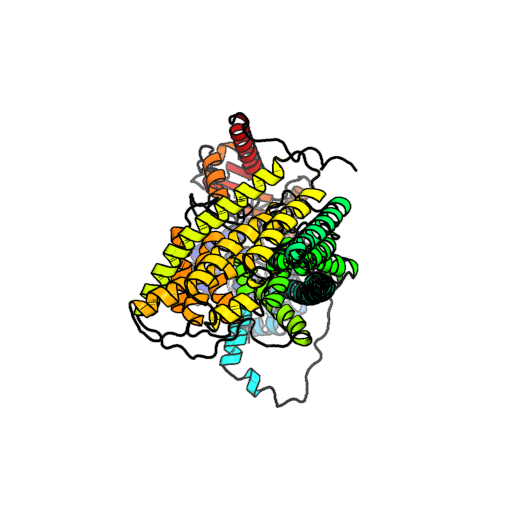.027 1.00 42.94 642 GLU A N 1
ATOM 4880 C CA . GLU A 1 642 ? -9.219 21.356 16.127 1.00 42.94 642 GLU A CA 1
ATOM 4881 C C . GLU A 1 642 ? -10.006 22.268 15.181 1.00 42.94 642 GLU A C 1
ATOM 4883 O O . GLU A 1 642 ? -10.366 23.358 15.583 1.00 42.94 642 GLU A O 1
ATOM 4888 N N . MET A 1 643 ? -10.362 21.847 13.960 1.00 53.50 643 MET A N 1
ATOM 4889 C CA . MET A 1 643 ? -11.304 22.600 13.117 1.00 53.50 643 MET A CA 1
ATOM 4890 C C . MET A 1 643 ? -12.708 22.535 13.714 1.00 53.50 643 MET A C 1
ATOM 4892 O O . MET A 1 643 ? -13.426 23.533 13.709 1.00 53.50 643 MET A O 1
ATOM 4896 N N . GLU A 1 644 ? -13.121 21.367 14.209 1.00 62.16 644 GLU A N 1
ATOM 4897 C CA . GLU A 1 644 ? -14.371 21.229 14.952 1.00 62.16 644 GLU A CA 1
ATOM 4898 C C . GLU A 1 644 ? -14.327 22.065 16.236 1.00 62.16 644 GLU A C 1
ATOM 4900 O O . GLU A 1 644 ? -15.296 22.771 16.516 1.00 62.16 644 GLU A O 1
ATOM 4905 N N . ALA A 1 645 ? -13.196 22.078 16.950 1.00 65.31 645 ALA A N 1
ATOM 4906 C CA . ALA A 1 645 ? -12.999 22.898 18.135 1.00 65.31 645 ALA A CA 1
ATOM 4907 C C . ALA A 1 645 ? -12.965 24.385 17.809 1.00 65.31 645 ALA A C 1
ATOM 4909 O O . ALA A 1 645 ? -13.622 25.125 18.512 1.00 65.31 645 ALA A O 1
ATOM 4910 N N . ASP A 1 646 ? -12.317 24.829 16.735 1.00 69.69 646 ASP A N 1
ATOM 4911 C CA . ASP A 1 646 ? -12.268 26.226 16.285 1.00 69.69 646 ASP A CA 1
ATOM 4912 C C . ASP A 1 646 ? -13.646 26.720 15.839 1.00 69.69 646 ASP A C 1
ATOM 4914 O O . ASP A 1 646 ? -14.046 27.848 16.131 1.00 69.69 646 ASP A O 1
ATOM 4918 N N . LEU A 1 647 ? -14.409 25.878 15.132 1.00 78.19 647 LEU A N 1
ATOM 4919 C CA . LEU A 1 647 ? -15.786 26.192 14.740 1.00 78.19 647 LEU A CA 1
ATOM 4920 C C . LEU A 1 647 ? -16.717 26.284 15.953 1.00 78.19 647 LEU A C 1
ATOM 4922 O O . LEU A 1 647 ? -17.713 27.013 15.909 1.00 78.19 647 LEU A O 1
ATOM 4926 N N . LEU A 1 648 ? -16.407 25.536 17.011 1.00 82.56 648 LEU A N 1
ATOM 4927 C CA . LEU A 1 648 ? -17.141 25.528 18.270 1.00 82.56 648 LEU A CA 1
ATOM 4928 C C . LEU A 1 648 ? -16.547 26.475 19.325 1.00 82.56 648 LEU A C 1
ATOM 4930 O O . LEU A 1 648 ? -17.238 26.776 20.293 1.00 82.56 648 LEU A O 1
ATOM 4934 N N . ALA A 1 649 ? -15.338 27.003 19.118 1.00 84.06 649 ALA A N 1
ATOM 4935 C CA . ALA A 1 649 ? -14.578 27.795 20.082 1.00 84.06 649 ALA A CA 1
ATOM 4936 C C . ALA A 1 649 ? -15.347 29.026 20.586 1.00 84.06 649 ALA A C 1
ATOM 4938 O O . ALA A 1 649 ? -15.327 29.291 21.791 1.00 84.06 649 ALA A O 1
ATOM 4939 N N . PRO A 1 650 ? -16.092 29.751 19.722 1.00 86.94 65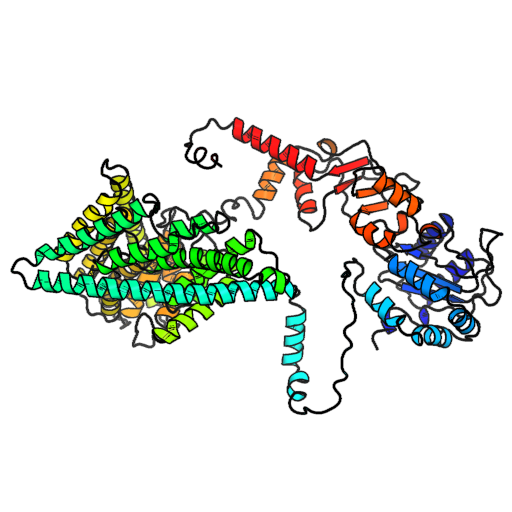0 PRO A N 1
ATOM 4940 C CA . PRO A 1 650 ? -16.886 30.902 20.145 1.00 86.94 650 PRO A CA 1
ATOM 4941 C C . PRO A 1 650 ? -18.122 30.555 20.986 1.00 86.94 650 PRO A C 1
ATOM 4943 O O . PRO A 1 650 ? -18.782 31.465 21.487 1.00 86.94 650 PRO A O 1
ATOM 4946 N N . PHE A 1 651 ? -18.500 29.277 21.081 1.00 90.25 651 PHE A N 1
ATOM 4947 C CA . PHE A 1 651 ? -19.727 28.846 21.743 1.00 90.25 651 PHE A CA 1
ATOM 4948 C C . PHE A 1 651 ? -19.402 28.249 23.118 1.00 90.25 651 PHE A C 1
ATOM 4950 O O . PHE A 1 651 ? -18.740 27.214 23.178 1.00 90.25 651 PHE A O 1
ATOM 4957 N N . PRO A 1 652 ? -19.882 28.846 24.220 1.00 93.50 652 PRO A N 1
ATOM 4958 C CA . PRO A 1 652 ? -19.755 28.242 25.542 1.00 93.50 652 PRO A CA 1
ATOM 4959 C C . PRO A 1 652 ? -20.707 27.045 25.691 1.00 93.50 652 PRO A C 1
ATOM 4961 O O . PRO A 1 652 ? -21.732 26.963 25.004 1.00 93.50 652 PRO A O 1
ATOM 4964 N N . VAL A 1 653 ? -20.420 26.141 26.631 1.00 93.75 653 VAL A N 1
ATOM 4965 C CA . VAL A 1 653 ? -21.304 25.015 26.999 1.00 93.75 653 VAL A CA 1
ATOM 4966 C C . VAL A 1 653 ? -22.732 25.488 27.278 1.00 93.75 653 VAL A C 1
ATOM 4968 O O . VAL A 1 653 ? -23.696 24.856 26.833 1.00 93.75 653 VAL A O 1
ATOM 4971 N N . SER A 1 654 ? -22.882 26.643 27.929 1.00 92.69 654 SER A N 1
ATOM 4972 C CA . SER A 1 654 ? -24.175 27.275 28.220 1.00 92.69 654 SER A CA 1
ATOM 4973 C C . SER A 1 654 ? -25.051 27.552 26.988 1.00 92.69 654 SER A C 1
ATOM 4975 O O . SER A 1 654 ? -26.271 27.673 27.129 1.00 92.69 654 SER A O 1
ATOM 4977 N N . ALA A 1 655 ? -24.469 27.608 25.783 1.00 88.56 655 ALA A N 1
ATOM 4978 C CA . ALA A 1 655 ? -25.192 27.796 24.525 1.00 88.56 655 ALA A CA 1
ATOM 4979 C C . ALA A 1 655 ? -25.839 26.508 23.980 1.00 88.56 655 ALA A C 1
ATOM 4981 O O . ALA A 1 655 ? -26.732 26.592 23.134 1.00 88.56 655 ALA A O 1
ATOM 4982 N N . ALA A 1 656 ? -25.394 25.332 24.436 1.00 88.81 656 ALA A N 1
ATOM 4983 C CA . ALA A 1 656 ? -25.843 24.028 23.938 1.00 88.81 656 ALA A CA 1
ATOM 4984 C C . ALA A 1 656 ? -26.397 23.095 25.025 1.00 88.81 656 ALA A C 1
ATOM 4986 O O . ALA A 1 656 ? -27.021 22.086 24.696 1.00 88.81 656 ALA A O 1
ATOM 4987 N N . MET A 1 657 ? -26.166 23.402 26.303 1.00 92.38 657 MET A N 1
ATOM 4988 C CA . MET A 1 657 ? -26.660 22.591 27.414 1.00 92.38 657 MET A CA 1
ATOM 4989 C C . MET A 1 657 ? -28.184 22.686 27.571 1.00 92.38 657 MET A C 1
ATOM 4991 O O . MET A 1 657 ? -28.790 23.746 27.385 1.00 92.38 657 MET A O 1
ATOM 4995 N N . ALA A 1 658 ? -28.802 21.584 27.989 1.00 89.00 658 ALA A N 1
ATOM 4996 C CA . ALA A 1 658 ? -30.172 21.578 28.481 1.00 89.00 658 ALA A CA 1
ATOM 4997 C C . ALA A 1 658 ? -30.220 22.192 29.890 1.00 89.00 658 ALA A C 1
ATOM 4999 O O . ALA A 1 658 ? -29.453 21.792 30.768 1.00 89.00 658 ALA A O 1
ATOM 5000 N N . LYS A 1 659 ? -31.121 23.164 30.089 1.00 82.62 659 LYS A N 1
ATOM 5001 C CA . LYS A 1 659 ? -31.359 23.833 31.383 1.00 82.62 659 LYS A CA 1
ATOM 5002 C C . LYS A 1 659 ? -32.449 23.154 32.209 1.00 82.62 659 LYS A C 1
ATOM 5004 O O . LYS A 1 659 ? -32.425 23.213 33.432 1.00 82.62 659 LYS A O 1
ATOM 5009 N N . GLU A 1 660 ? -33.408 22.523 31.539 1.00 82.25 660 GLU A N 1
ATOM 5010 C CA . GLU A 1 660 ? -34.385 21.658 32.190 1.00 82.25 660 GLU A CA 1
ATOM 5011 C C . GLU A 1 660 ? -33.721 20.310 32.436 1.00 82.25 660 GLU A C 1
ATOM 5013 O O . GLU A 1 660 ? -33.468 19.538 31.511 1.00 82.25 660 GLU A O 1
ATOM 5018 N N . LEU A 1 661 ? -33.357 20.087 33.693 1.00 81.31 661 LEU A N 1
ATOM 5019 C CA . LEU A 1 661 ? -32.652 18.896 34.117 1.00 81.31 661 LEU A CA 1
ATOM 5020 C C . LEU A 1 661 ? -33.637 17.894 34.685 1.00 81.31 661 LEU A C 1
ATOM 5022 O O . LEU A 1 661 ? -34.282 18.158 35.700 1.00 81.31 661 LEU A O 1
ATOM 5026 N N . ASP A 1 662 ? -33.677 16.716 34.078 1.00 86.94 662 ASP A N 1
ATOM 5027 C CA . ASP A 1 662 ? -34.248 15.564 34.746 1.00 86.94 662 ASP A CA 1
ATOM 5028 C C . ASP A 1 662 ? -33.147 14.887 35.574 1.00 86.94 662 ASP A C 1
ATOM 5030 O O . ASP A 1 662 ? -32.135 14.434 35.035 1.00 86.94 662 ASP A O 1
ATOM 5034 N N . VAL A 1 663 ? -33.297 14.899 36.899 1.00 91.06 663 VAL A N 1
ATOM 5035 C CA . VAL A 1 663 ? -32.252 14.498 37.860 1.00 91.06 663 VAL A CA 1
ATOM 5036 C C . VAL A 1 663 ? -32.773 13.454 38.831 1.00 91.06 663 VAL A C 1
ATOM 5038 O O . VAL A 1 663 ? -33.968 13.408 39.122 1.00 91.06 663 VAL A O 1
ATOM 5041 N N . ILE A 1 664 ? -31.886 12.621 39.356 1.00 92.88 664 ILE A N 1
ATOM 5042 C CA . ILE A 1 664 ? -32.218 11.661 40.412 1.00 92.88 664 ILE A CA 1
ATOM 5043 C C . ILE A 1 664 ? -31.647 12.183 41.727 1.00 92.88 664 ILE A C 1
ATOM 5045 O O . ILE A 1 664 ? -30.459 12.476 41.800 1.00 92.88 664 ILE A O 1
ATOM 5049 N N . ASP A 1 665 ? -32.467 12.304 42.767 1.00 92.31 665 ASP A N 1
ATOM 5050 C CA . ASP A 1 665 ? -31.963 12.690 44.087 1.00 92.31 665 ASP A CA 1
ATOM 5051 C C . ASP A 1 665 ? -31.216 11.508 44.732 1.00 92.31 665 ASP A C 1
ATOM 5053 O O . ASP A 1 665 ? -31.573 10.345 44.523 1.00 92.31 665 ASP A O 1
ATOM 5057 N N . GLU A 1 666 ? -30.147 11.781 45.481 1.00 89.94 666 GLU A N 1
ATOM 5058 C CA . GLU A 1 666 ? -29.207 10.756 45.967 1.00 89.94 666 GLU A CA 1
ATOM 5059 C C . GLU A 1 666 ? -29.839 9.669 46.854 1.00 89.94 666 GLU A C 1
ATOM 5061 O O . GLU A 1 666 ? -29.341 8.542 46.877 1.00 89.94 666 GLU A O 1
ATOM 5066 N N . ASP A 1 667 ? -30.949 9.979 47.531 1.00 89.00 667 ASP A N 1
ATOM 5067 C CA . ASP A 1 667 ? -31.721 9.071 48.385 1.00 89.00 667 ASP A CA 1
ATOM 5068 C C . ASP A 1 667 ? -32.801 8.274 47.634 1.00 89.00 667 ASP A C 1
ATOM 5070 O O . ASP A 1 667 ? -33.491 7.444 48.236 1.00 89.00 667 ASP A O 1
ATOM 5074 N N . THR A 1 668 ? -32.908 8.462 46.313 1.00 89.62 668 THR A N 1
ATOM 5075 C CA . THR A 1 668 ? -33.855 7.729 45.467 1.00 89.62 668 THR A CA 1
ATOM 5076 C C . THR A 1 668 ? -33.542 6.227 45.497 1.00 89.62 668 THR A C 1
ATOM 5078 O O . THR A 1 668 ? -32.419 5.830 45.172 1.00 89.62 668 THR A O 1
ATOM 5081 N N . PRO A 1 669 ? -34.516 5.364 45.832 1.00 87.44 669 PRO A N 1
ATOM 5082 C CA . PRO A 1 669 ? -34.341 3.912 45.800 1.00 87.44 669 PRO A CA 1
ATOM 5083 C C . PRO A 1 669 ? -34.161 3.381 44.375 1.00 87.44 669 PRO A C 1
ATOM 5085 O O . PRO A 1 669 ? -34.631 3.991 43.412 1.00 87.44 669 PRO A O 1
ATOM 5088 N N . VAL A 1 670 ? -33.543 2.208 44.224 1.00 83.94 670 VAL A N 1
ATOM 5089 C CA . VAL A 1 670 ? -33.324 1.558 42.917 1.00 83.94 670 VAL A CA 1
ATOM 5090 C C . VAL A 1 670 ? -34.618 1.409 42.108 1.00 83.94 670 VAL A C 1
ATOM 5092 O O . VAL A 1 670 ? -34.610 1.628 40.896 1.00 83.94 670 VAL A O 1
ATOM 5095 N N . SER A 1 671 ? -35.740 1.084 42.751 1.00 83.56 671 SER A N 1
ATOM 5096 C CA . SER A 1 671 ? -37.050 0.984 42.097 1.00 83.56 671 SER A CA 1
ATOM 5097 C C . SER A 1 671 ? -37.497 2.311 41.477 1.00 83.56 671 SER A C 1
ATOM 5099 O O . SER A 1 671 ? -37.994 2.320 40.350 1.00 83.56 671 SER A O 1
ATOM 5101 N N . GLY A 1 672 ? -37.245 3.430 42.163 1.00 87.12 672 GLY A N 1
ATOM 5102 C CA . GLY A 1 672 ? -37.505 4.783 41.672 1.00 87.12 672 GLY A CA 1
ATOM 5103 C C . GLY A 1 672 ? -36.610 5.162 40.490 1.00 87.12 672 GLY A C 1
ATOM 5104 O O . GLY A 1 672 ? -37.092 5.726 39.510 1.00 87.12 672 GLY A O 1
ATOM 5105 N N . ILE A 1 673 ? -35.331 4.767 40.520 1.00 88.06 673 ILE A N 1
ATOM 5106 C CA . ILE A 1 673 ? -34.399 4.944 39.391 1.00 88.06 673 ILE A CA 1
ATOM 5107 C C . ILE A 1 673 ? -34.919 4.188 38.158 1.00 88.06 673 ILE A C 1
ATOM 5109 O O . ILE A 1 673 ? -34.985 4.736 37.058 1.00 88.06 673 ILE A O 1
ATOM 5113 N N . LEU A 1 674 ? -35.329 2.927 38.341 1.00 84.06 674 LEU A N 1
ATOM 5114 C CA . LEU A 1 674 ? -35.864 2.088 37.266 1.00 84.06 674 LEU A CA 1
ATOM 5115 C C . LEU A 1 674 ? -37.199 2.606 36.721 1.00 84.06 674 LEU A C 1
ATOM 5117 O O . LEU A 1 674 ? -37.421 2.521 35.514 1.00 84.06 674 LEU A O 1
ATOM 5121 N N . ALA A 1 675 ? -38.081 3.125 37.579 1.00 85.81 675 ALA A N 1
ATOM 5122 C CA . ALA A 1 675 ? -39.323 3.768 37.152 1.00 85.81 675 ALA A CA 1
ATOM 5123 C C . ALA A 1 675 ? -39.021 4.971 36.252 1.00 85.81 675 ALA A C 1
ATOM 5125 O O . ALA A 1 675 ? -39.555 5.064 35.150 1.00 85.81 675 ALA A O 1
ATOM 5126 N N . LYS A 1 676 ? -38.049 5.799 36.640 1.00 88.31 676 LYS A N 1
ATOM 5127 C CA . LYS A 1 676 ? -37.631 6.972 35.869 1.00 88.31 676 LYS A CA 1
ATOM 5128 C C . LYS A 1 676 ? -37.060 6.625 34.486 1.00 88.31 676 LYS A C 1
ATOM 5130 O O . LYS A 1 676 ? -37.382 7.281 33.498 1.00 88.31 676 LYS A O 1
ATOM 5135 N N . PHE A 1 677 ? -36.285 5.543 34.380 1.00 87.00 677 PHE A N 1
ATOM 5136 C CA . PHE A 1 677 ? -35.823 5.006 33.088 1.00 87.00 677 PHE A CA 1
ATOM 5137 C C . PHE A 1 677 ? -36.937 4.386 32.227 1.00 87.00 677 PHE A C 1
ATOM 5139 O O . PHE A 1 677 ? -36.742 4.212 31.028 1.00 87.00 677 PHE A O 1
ATOM 5146 N N . LYS A 1 678 ? -38.073 3.994 32.818 1.00 83.69 678 LYS A N 1
ATOM 5147 C CA . LYS A 1 678 ? -39.241 3.480 32.081 1.00 83.69 678 LYS A CA 1
ATOM 5148 C C . LYS A 1 678 ? -40.186 4.593 31.637 1.00 83.69 678 LYS A C 1
ATOM 5150 O O . LYS A 1 678 ? -40.822 4.459 30.599 1.00 83.69 678 LYS A O 1
ATOM 5155 N N . GLU A 1 679 ? -40.318 5.635 32.452 1.00 85.94 679 GLU A N 1
ATOM 5156 C CA . GLU A 1 679 ? -41.217 6.771 32.222 1.00 85.94 679 GLU A CA 1
ATOM 5157 C C . GLU A 1 679 ? -40.620 7.818 31.276 1.00 85.94 679 GLU A C 1
ATOM 5159 O O . GLU A 1 679 ? -41.362 8.587 30.669 1.00 85.94 679 GLU A O 1
ATOM 5164 N N . SER A 1 680 ? -39.295 7.828 31.120 1.00 81.94 680 SER A N 1
ATOM 5165 C CA . SER A 1 680 ? -38.581 8.726 30.214 1.00 81.94 680 SER A CA 1
ATOM 5166 C C . SER A 1 680 ? -37.859 7.965 29.099 1.00 81.94 680 SER A C 1
ATOM 5168 O O . SER A 1 680 ? -37.474 6.808 29.252 1.00 81.94 680 SER A O 1
ATOM 5170 N N . ASP A 1 681 ? -37.579 8.661 27.998 1.00 79.12 681 ASP A N 1
ATOM 5171 C CA . ASP A 1 681 ? -36.707 8.167 26.923 1.00 79.12 681 ASP A CA 1
ATOM 5172 C C . ASP A 1 681 ? -35.207 8.411 27.211 1.00 79.12 681 ASP A C 1
ATOM 5174 O O . ASP A 1 681 ? -34.342 8.219 26.344 1.00 79.12 681 ASP A O 1
ATOM 5178 N N . HIS A 1 682 ? -34.868 8.882 28.416 1.00 83.88 682 HIS A N 1
ATOM 5179 C CA . HIS A 1 682 ? -33.500 9.209 28.796 1.00 83.88 682 HIS A CA 1
ATOM 5180 C C . HIS A 1 682 ? -32.725 7.947 29.189 1.00 83.88 682 HIS A C 1
ATOM 5182 O O . HIS A 1 682 ? -33.199 7.099 29.933 1.00 83.88 682 HIS A O 1
ATOM 5188 N N . ILE A 1 683 ? -31.488 7.828 28.698 1.00 85.38 683 ILE A N 1
ATOM 5189 C CA . ILE A 1 683 ? -30.587 6.699 29.001 1.00 85.38 683 ILE A CA 1
ATOM 5190 C C . ILE A 1 683 ? -29.469 7.079 29.983 1.00 85.38 683 ILE A C 1
ATOM 5192 O O . ILE A 1 683 ? -28.542 6.297 30.190 1.00 85.38 683 ILE A O 1
ATOM 5196 N N . PHE A 1 684 ? -29.544 8.278 30.559 1.00 90.81 684 PHE A N 1
ATOM 5197 C CA . PHE A 1 684 ? -28.554 8.850 31.464 1.00 90.81 684 PHE A CA 1
ATOM 5198 C C . PHE A 1 684 ? -29.221 9.868 32.391 1.00 90.81 684 PHE A C 1
ATOM 5200 O O . PHE A 1 684 ? -29.971 10.716 31.908 1.00 90.81 684 PHE A O 1
ATOM 5207 N N . PHE A 1 685 ? -28.894 9.817 33.682 1.00 92.25 685 PHE A N 1
ATOM 5208 C CA . PHE A 1 685 ? -29.365 10.761 34.690 1.00 92.25 685 PHE A CA 1
ATOM 5209 C C . PHE A 1 685 ? -28.225 11.231 35.597 1.00 92.25 685 PHE A C 1
ATOM 5211 O O . PHE A 1 685 ? -27.541 10.394 36.190 1.00 92.25 685 PHE A O 1
ATOM 5218 N N . PRO A 1 686 ? -28.022 12.547 35.768 1.00 93.12 686 PRO A N 1
ATOM 5219 C CA . PRO A 1 686 ? -27.180 13.056 36.839 1.00 93.12 686 PRO A CA 1
ATOM 5220 C C . PRO A 1 686 ? -27.868 12.864 38.202 1.00 93.12 686 PRO A C 1
ATOM 5222 O O . PRO A 1 686 ? -29.095 12.947 38.325 1.00 93.12 686 PRO A O 1
ATOM 5225 N N . VAL A 1 687 ? -27.057 12.613 39.227 1.00 92.81 687 VAL A N 1
ATOM 5226 C CA . VAL A 1 687 ? -27.481 12.415 40.613 1.00 92.81 687 VAL A CA 1
ATOM 5227 C C . VAL A 1 687 ? -27.185 13.673 41.417 1.00 92.81 687 VAL A C 1
ATOM 5229 O O . VAL A 1 687 ? -26.061 14.185 41.397 1.00 92.81 687 VAL A O 1
ATOM 5232 N N . ARG A 1 688 ? -28.198 14.165 42.126 1.00 92.81 688 ARG A N 1
ATOM 5233 C CA . ARG A 1 688 ? -28.156 15.406 42.898 1.00 92.81 688 ARG A CA 1
ATOM 5234 C C . ARG A 1 688 ? -28.159 15.109 44.396 1.00 92.81 688 ARG A C 1
ATOM 5236 O O . ARG A 1 688 ? -28.989 14.342 44.880 1.00 92.81 688 ARG A O 1
ATOM 5243 N N . ALA A 1 689 ? -27.231 15.728 45.115 1.00 88.06 689 ALA A N 1
ATOM 5244 C CA . ALA A 1 689 ? -27.180 15.687 46.569 1.00 88.06 689 ALA A CA 1
ATOM 5245 C C . ALA A 1 689 ? -28.223 16.626 47.201 1.00 88.06 689 ALA A C 1
ATOM 5247 O O . ALA A 1 689 ? -28.739 17.536 46.544 1.00 88.06 689 ALA A O 1
ATOM 5248 N N . LYS A 1 690 ? -28.518 16.446 48.494 1.00 84.62 690 LYS A N 1
ATOM 5249 C CA . LYS A 1 690 ? -29.516 17.268 49.214 1.00 84.62 690 LYS A CA 1
ATOM 5250 C C . LYS A 1 690 ? -29.203 18.765 49.246 1.00 84.62 690 LYS A C 1
ATOM 5252 O O . LYS A 1 690 ? -30.121 19.572 49.353 1.00 84.62 690 LYS A O 1
ATOM 5257 N N . ASP A 1 691 ? -27.931 19.137 49.154 1.00 83.12 691 ASP A N 1
ATOM 5258 C CA . ASP A 1 691 ? -27.473 20.529 49.096 1.00 83.12 691 ASP A CA 1
ATOM 5259 C C . ASP A 1 691 ? -27.480 21.117 47.671 1.00 83.12 691 ASP A C 1
ATOM 5261 O O . ASP A 1 691 ? -27.056 22.252 47.469 1.00 83.12 691 ASP A O 1
ATOM 5265 N N . GLY A 1 692 ? -27.981 20.363 46.685 1.00 82.69 692 GLY A N 1
ATOM 5266 C CA . GLY A 1 692 ? -28.063 20.769 45.282 1.00 82.69 692 GLY A CA 1
ATOM 5267 C C . GLY A 1 692 ? -26.808 20.468 44.461 1.00 82.69 692 GLY A C 1
ATOM 5268 O O . GLY A 1 692 ? -26.809 20.706 43.249 1.00 82.69 692 GLY A O 1
ATOM 5269 N N . ARG A 1 693 ? -25.752 19.920 45.077 1.00 90.50 693 ARG A N 1
ATOM 5270 C CA . ARG A 1 693 ? -24.499 19.608 44.381 1.00 90.50 693 ARG A CA 1
ATOM 5271 C C . ARG A 1 693 ? -24.596 18.351 43.520 1.00 90.50 693 ARG A C 1
ATOM 5273 O O . ARG A 1 693 ? -25.395 17.447 43.774 1.00 90.50 693 ARG A O 1
ATOM 5280 N N . TYR A 1 694 ? -23.747 18.275 42.503 1.00 91.44 694 TYR A N 1
ATOM 5281 C CA . TYR A 1 694 ? -23.580 17.084 41.681 1.00 91.44 694 TYR A CA 1
ATOM 5282 C C . TYR A 1 694 ? -22.850 15.988 42.466 1.00 91.44 694 TYR A C 1
ATOM 5284 O O . TYR A 1 694 ? -21.741 16.191 42.969 1.00 91.44 694 TYR A O 1
ATOM 5292 N N . ARG A 1 695 ? -23.487 14.817 42.567 1.00 88.00 695 ARG A N 1
ATOM 5293 C CA . ARG A 1 695 ? -22.964 13.656 43.300 1.00 88.00 695 ARG A CA 1
ATOM 5294 C C . ARG A 1 695 ? -22.333 12.610 42.382 1.00 88.00 695 ARG A C 1
ATOM 5296 O O . ARG A 1 695 ? -21.469 11.872 42.836 1.00 88.00 695 ARG A O 1
ATOM 5303 N N . GLY A 1 696 ? -22.756 12.538 41.123 1.00 89.44 696 GLY A N 1
ATOM 5304 C CA . GLY A 1 696 ? -22.333 11.533 40.145 1.00 89.44 696 GLY A CA 1
ATOM 5305 C C . GLY A 1 696 ? -23.415 11.317 39.088 1.00 89.44 696 GLY A C 1
ATOM 5306 O O . GLY A 1 696 ? -24.372 12.085 39.018 1.00 89.44 696 GLY A O 1
ATOM 5307 N N . SER A 1 697 ? -23.310 10.273 38.269 1.00 90.44 697 SER A N 1
ATOM 5308 C CA . SER A 1 697 ? -24.318 9.997 37.233 1.00 90.44 697 SER A CA 1
ATOM 5309 C C . SER A 1 697 ? -24.615 8.515 37.041 1.00 90.44 697 SER A C 1
ATOM 5311 O O . SER A 1 697 ? -23.795 7.661 37.357 1.00 90.44 697 SER A O 1
ATOM 5313 N N . ILE A 1 698 ? -25.807 8.202 36.541 1.00 89.56 698 ILE A N 1
ATOM 5314 C CA . ILE A 1 698 ? -26.284 6.833 36.334 1.00 89.56 698 ILE A CA 1
ATOM 5315 C C . ILE A 1 698 ? -26.687 6.671 34.871 1.00 89.56 698 ILE A C 1
ATOM 5317 O O . ILE A 1 698 ? -27.540 7.404 34.367 1.00 89.56 698 ILE A O 1
ATOM 5321 N N . ALA A 1 699 ? -26.107 5.681 34.196 1.00 86.88 699 ALA A N 1
ATOM 5322 C CA . ALA A 1 699 ? -26.450 5.321 32.821 1.00 86.88 699 ALA A CA 1
ATOM 5323 C C . ALA A 1 699 ? -27.281 4.024 32.762 1.00 86.88 699 ALA A C 1
ATOM 5325 O O . ALA A 1 699 ? -27.151 3.133 33.602 1.00 86.88 699 ALA A O 1
ATOM 5326 N N . LEU A 1 700 ? -28.158 3.898 31.763 1.00 83.44 700 LEU A N 1
ATOM 5327 C CA . LEU A 1 700 ? -29.097 2.770 31.653 1.00 83.44 700 LEU A CA 1
ATOM 5328 C C . LEU A 1 700 ? -28.395 1.409 31.503 1.00 83.44 700 LEU A C 1
ATOM 5330 O O . LEU A 1 700 ? -28.885 0.383 31.977 1.00 83.44 700 LEU A O 1
ATOM 5334 N N . ASP A 1 701 ? -27.255 1.374 30.820 1.00 75.25 701 ASP A N 1
ATOM 5335 C CA . ASP A 1 701 ? -26.434 0.173 30.665 1.00 75.25 701 ASP A CA 1
ATOM 5336 C C . ASP A 1 701 ? -25.893 -0.348 32.004 1.00 75.25 701 ASP A C 1
ATOM 5338 O O . ASP A 1 701 ? -25.864 -1.565 32.202 1.00 75.25 701 ASP A O 1
ATOM 5342 N N . GLN A 1 702 ? -25.595 0.549 32.947 1.00 72.75 702 GLN A N 1
ATOM 5343 C CA . GLN A 1 702 ? -25.207 0.212 34.321 1.00 72.75 702 GLN A CA 1
ATOM 5344 C C . GLN A 1 702 ? -26.367 -0.455 35.077 1.00 72.75 702 GLN A C 1
ATOM 5346 O O . GLN A 1 702 ? -26.165 -1.398 35.846 1.00 72.75 702 GLN A O 1
ATOM 5351 N N . MET A 1 703 ? -27.606 -0.046 34.781 1.00 74.38 703 MET A N 1
ATOM 5352 C CA . MET A 1 703 ? -28.808 -0.583 35.423 1.00 74.38 703 MET A CA 1
ATOM 5353 C C . MET A 1 703 ? -29.205 -1.980 34.930 1.00 74.38 703 MET A C 1
ATOM 5355 O O . MET A 1 703 ? -29.977 -2.669 35.596 1.00 74.38 703 MET A O 1
ATOM 5359 N N . LYS A 1 704 ? -28.659 -2.462 33.801 1.00 67.50 704 LYS A N 1
ATOM 5360 C CA . LYS A 1 704 ? -29.059 -3.750 33.191 1.00 67.50 704 LYS A CA 1
ATOM 5361 C C . LYS A 1 704 ? -28.944 -4.952 34.123 1.00 67.50 704 LYS A C 1
ATOM 5363 O O . LYS A 1 704 ? -29.691 -5.913 33.981 1.00 67.50 704 LYS A O 1
ATOM 5368 N N . SER A 1 705 ? -28.004 -4.909 35.062 1.00 61.84 705 SER A N 1
ATOM 5369 C CA . SER A 1 705 ? -27.805 -6.004 36.012 1.00 61.84 705 SER A CA 1
ATOM 5370 C C . SER A 1 705 ? -28.582 -5.854 37.323 1.00 61.84 705 SER A C 1
ATOM 5372 O O . SER A 1 705 ? -28.647 -6.818 38.076 1.00 61.84 705 SER A O 1
ATOM 5374 N N . LEU A 1 706 ? -29.217 -4.700 37.558 1.00 61.88 706 LEU A N 1
ATOM 5375 C CA . LEU A 1 706 ? -30.133 -4.469 38.681 1.00 61.88 706 LEU A CA 1
ATOM 5376 C C . LEU A 1 706 ? -31.533 -5.048 38.417 1.00 61.88 706 LEU A C 1
ATOM 5378 O O . LEU A 1 706 ? -32.258 -5.320 39.363 1.00 61.88 706 LEU A O 1
ATOM 5382 N N . PHE A 1 707 ? -31.907 -5.303 37.155 1.00 61.88 707 PHE A N 1
ATOM 5383 C CA . PHE A 1 707 ? -33.209 -5.902 36.809 1.00 61.88 707 PHE A CA 1
ATOM 5384 C C . PHE A 1 707 ? -33.404 -7.342 37.308 1.00 61.88 707 PHE A C 1
ATOM 5386 O O . PHE A 1 707 ? -34.527 -7.835 37.280 1.00 61.88 707 PHE A O 1
ATOM 5393 N N . LEU A 1 708 ? -32.325 -8.034 37.681 1.00 58.44 708 LEU A N 1
ATOM 5394 C CA . LEU A 1 708 ? -32.332 -9.473 37.964 1.00 58.44 708 LEU A CA 1
ATOM 5395 C C . LEU A 1 708 ? -32.320 -9.810 39.458 1.00 58.44 708 LEU A C 1
ATOM 5397 O O . LEU A 1 708 ? -32.433 -10.982 39.799 1.00 58.44 708 LEU A O 1
ATOM 5401 N N . GLU A 1 709 ? -32.150 -8.819 40.331 1.00 64.81 709 GLU A N 1
ATOM 5402 C CA . GLU A 1 709 ? -31.921 -9.038 41.759 1.00 64.81 709 GLU A CA 1
ATOM 5403 C C . GLU A 1 709 ? -33.133 -8.550 42.563 1.00 64.81 709 GLU A C 1
ATOM 5405 O O . GLU A 1 709 ? -33.502 -7.374 42.515 1.00 64.81 709 GLU A O 1
ATOM 5410 N N . GLU A 1 710 ? -33.763 -9.459 43.306 1.00 61.03 710 GLU A N 1
ATOM 5411 C CA . GLU A 1 710 ? -34.903 -9.145 44.168 1.00 61.03 710 GLU A CA 1
ATOM 5412 C C . GLU A 1 710 ? -34.442 -8.401 45.440 1.00 61.03 710 GLU A C 1
ATOM 5414 O O . GLU A 1 710 ? -33.336 -8.604 45.946 1.00 61.03 710 GLU A O 1
ATOM 5419 N N . ASP A 1 711 ? -35.295 -7.523 45.984 1.00 67.69 711 ASP A N 1
ATOM 5420 C CA . ASP A 1 711 ? -35.115 -6.845 47.282 1.00 67.69 711 ASP A CA 1
ATOM 5421 C C . ASP A 1 711 ? -33.911 -5.875 47.442 1.00 67.69 711 ASP A C 1
ATOM 5423 O O . ASP A 1 711 ? -33.691 -5.348 48.537 1.00 67.69 711 ASP A O 1
ATOM 5427 N N . VAL A 1 712 ? -33.148 -5.566 46.386 1.00 71.38 712 VAL A N 1
ATOM 5428 C CA . VAL A 1 712 ? -32.024 -4.591 46.433 1.00 71.38 712 VAL A CA 1
ATOM 5429 C C . VAL A 1 712 ? -32.483 -3.187 46.857 1.00 71.38 712 VAL A C 1
ATOM 5431 O O . VAL A 1 712 ? -31.739 -2.426 47.478 1.00 71.38 712 VAL A O 1
ATOM 5434 N N . ASP A 1 713 ? -33.748 -2.872 46.590 1.00 72.88 713 ASP A N 1
ATOM 5435 C CA . ASP A 1 713 ? -34.381 -1.593 46.909 1.00 72.88 713 ASP A CA 1
ATOM 5436 C C . ASP A 1 713 ? -34.397 -1.257 48.411 1.00 72.88 713 ASP A C 1
ATOM 5438 O O . ASP A 1 713 ? -34.504 -0.092 48.797 1.00 72.88 713 ASP A O 1
ATOM 5442 N N . LYS A 1 714 ? -34.263 -2.270 49.279 1.00 72.44 714 LYS A N 1
ATOM 5443 C CA . LYS A 1 714 ? -34.311 -2.102 50.738 1.00 72.44 714 LYS A CA 1
ATOM 5444 C C . LYS A 1 714 ? -33.087 -1.374 51.301 1.00 72.44 714 LYS A C 1
ATOM 5446 O O . LYS A 1 714 ? -33.209 -0.733 52.340 1.00 72.44 714 LYS A O 1
ATOM 5451 N N . PHE A 1 715 ? -31.929 -1.455 50.642 1.00 73.94 715 PHE A N 1
ATOM 5452 C CA . PHE A 1 715 ? -30.663 -0.968 51.208 1.00 73.94 715 PHE A CA 1
ATOM 5453 C C . PHE A 1 715 ? -29.767 -0.200 50.230 1.00 73.94 715 PHE A C 1
ATOM 5455 O O . PHE A 1 715 ? -28.817 0.413 50.703 1.00 73.94 715 PHE A O 1
ATOM 5462 N N . VAL A 1 716 ? -30.058 -0.171 48.923 1.00 79.12 716 VAL A N 1
ATOM 5463 C CA . VAL A 1 716 ? -29.282 0.587 47.918 1.00 79.12 716 VAL A CA 1
ATOM 5464 C C . VAL A 1 716 ? -30.069 1.810 47.437 1.00 79.12 716 VAL A C 1
ATOM 5466 O O . VAL A 1 716 ? -31.259 1.703 47.130 1.00 79.12 716 VAL A O 1
ATOM 5469 N N . ILE A 1 717 ? -29.400 2.961 47.347 1.00 85.94 717 ILE A N 1
ATOM 5470 C CA . ILE A 1 717 ? -29.946 4.226 46.823 1.00 85.94 717 ILE A CA 1
ATOM 5471 C C . ILE A 1 717 ? -29.120 4.729 45.629 1.00 85.94 717 ILE A C 1
ATOM 5473 O O . ILE A 1 717 ? -28.045 4.204 45.329 1.00 85.94 717 ILE A O 1
ATOM 5477 N N . ALA A 1 718 ? -29.607 5.763 44.943 1.00 87.12 718 ALA A N 1
ATOM 5478 C CA . ALA A 1 718 ? -28.961 6.354 43.771 1.00 87.12 718 ALA A CA 1
ATOM 5479 C C . ALA A 1 718 ? -27.510 6.781 44.030 1.00 87.12 718 ALA A C 1
ATOM 5481 O O . ALA A 1 718 ? -26.639 6.527 43.197 1.00 87.12 718 ALA A O 1
ATOM 5482 N N . GLY A 1 719 ? -27.225 7.359 45.201 1.00 83.44 719 GLY A N 1
ATOM 5483 C CA . GLY A 1 719 ? -25.869 7.750 45.591 1.00 83.44 719 GLY A CA 1
ATOM 5484 C C . GLY A 1 719 ? -24.859 6.593 45.643 1.00 83.44 719 GLY A C 1
ATOM 5485 O O . GLY A 1 719 ? -23.668 6.830 45.462 1.00 83.44 719 GLY A O 1
ATOM 5486 N N . ASP A 1 720 ? -25.307 5.346 45.833 1.00 80.31 720 ASP A N 1
ATOM 5487 C CA . ASP A 1 720 ? -24.416 4.175 45.905 1.00 80.31 720 ASP A CA 1
ATOM 5488 C C . ASP A 1 720 ? -24.042 3.614 44.537 1.00 80.31 720 ASP A C 1
ATOM 5490 O O . ASP A 1 720 ? -23.042 2.902 44.411 1.00 80.31 720 ASP A O 1
ATOM 5494 N N . VAL A 1 721 ? -24.865 3.890 43.525 1.00 79.69 721 VAL A N 1
ATOM 5495 C CA . VAL A 1 721 ? -24.698 3.385 42.154 1.00 79.69 721 VAL A CA 1
ATOM 5496 C C . VAL A 1 721 ? -24.205 4.461 41.192 1.00 79.69 721 VAL A C 1
ATOM 5498 O O . VAL A 1 721 ? -23.768 4.129 40.092 1.00 79.69 721 VAL A O 1
ATOM 5501 N N . ALA A 1 722 ? -24.241 5.728 41.608 1.00 85.94 722 ALA A N 1
ATOM 5502 C CA . ALA A 1 722 ? -23.737 6.847 40.833 1.00 85.94 722 ALA A CA 1
ATOM 5503 C C . ALA A 1 722 ? -22.247 6.673 40.491 1.00 85.94 722 ALA A C 1
ATOM 5505 O O . ALA A 1 722 ? -21.419 6.323 41.337 1.00 85.94 722 ALA A O 1
ATOM 5506 N N . ASP A 1 723 ? -21.905 6.948 39.235 1.00 82.56 723 ASP A N 1
ATOM 5507 C CA . ASP A 1 723 ? -20.536 7.093 38.765 1.00 82.56 723 ASP A CA 1
ATOM 5508 C C . ASP A 1 723 ? -20.002 8.473 39.149 1.00 82.56 723 ASP A C 1
ATOM 5510 O O . ASP A 1 723 ? -20.338 9.487 38.528 1.00 82.56 723 ASP A O 1
ATOM 5514 N N . ILE A 1 724 ? -19.175 8.501 40.191 1.00 80.88 724 ILE A N 1
ATOM 5515 C CA . ILE A 1 724 ? -18.544 9.723 40.698 1.00 80.88 724 ILE A CA 1
ATOM 5516 C C . ILE A 1 724 ? -17.336 10.170 39.862 1.00 80.88 724 ILE A C 1
ATOM 5518 O O . ILE A 1 724 ? -16.860 11.286 40.039 1.00 80.88 724 ILE A O 1
ATOM 5522 N N . ASN A 1 725 ? -16.829 9.313 38.966 1.00 79.25 725 ASN A N 1
ATOM 5523 C CA . ASN A 1 725 ? -15.690 9.627 38.097 1.00 79.25 725 ASN A CA 1
ATOM 5524 C C . ASN A 1 725 ? -16.131 10.106 36.708 1.00 79.25 725 ASN A C 1
ATOM 5526 O O . ASN A 1 725 ? -15.283 10.384 35.858 1.00 79.25 725 ASN A O 1
ATOM 5530 N N . HIS A 1 726 ? -17.441 10.184 36.460 1.00 85.19 726 HIS A N 1
ATOM 5531 C CA . HIS A 1 726 ? -17.969 10.679 35.196 1.00 85.19 726 HIS A CA 1
ATOM 5532 C C . HIS A 1 726 ? -17.561 12.149 34.998 1.00 85.19 726 HIS A C 1
ATOM 5534 O O . HIS A 1 726 ? -17.799 12.953 35.902 1.00 85.19 726 HIS A O 1
ATOM 5540 N N . PRO A 1 727 ? -16.952 12.519 33.856 1.00 86.50 727 PRO A N 1
ATOM 5541 C CA . PRO A 1 727 ? -16.424 13.863 33.650 1.00 86.50 727 PRO A CA 1
ATOM 5542 C C . PRO A 1 727 ? -17.522 14.929 33.679 1.00 86.50 727 PRO A C 1
ATOM 5544 O O . PRO A 1 727 ? -18.631 14.718 33.185 1.00 86.50 727 PRO A O 1
ATOM 5547 N N . VAL A 1 728 ? -17.175 16.089 34.231 1.00 90.44 728 VAL A N 1
ATOM 5548 C CA . VAL A 1 728 ? -18.055 17.250 34.418 1.00 90.44 728 VAL A CA 1
ATOM 5549 C C . VAL A 1 728 ? -17.417 18.463 33.746 1.00 90.44 728 VAL A C 1
ATOM 5551 O O . VAL A 1 728 ? -16.191 18.575 33.706 1.00 90.44 728 VAL A O 1
ATOM 5554 N N . VAL A 1 729 ? -18.241 19.360 33.207 1.00 93.12 729 VAL A N 1
ATOM 5555 C CA . VAL A 1 729 ? -17.801 20.604 32.551 1.00 93.12 729 VAL A CA 1
ATOM 5556 C C . VAL A 1 729 ? -18.491 21.820 33.173 1.00 93.12 729 VAL A C 1
ATOM 5558 O O . VAL A 1 729 ? -19.532 21.680 33.809 1.00 93.12 729 VAL A O 1
ATOM 5561 N N . THR A 1 730 ? -17.942 23.020 32.984 1.00 93.94 730 THR A N 1
ATOM 5562 C CA . THR A 1 730 ? -18.557 24.269 33.464 1.00 93.94 730 THR A CA 1
ATOM 5563 C C . THR A 1 730 ? -19.329 24.985 32.346 1.00 93.94 730 THR A C 1
ATOM 5565 O O . THR A 1 730 ? -19.039 24.765 31.166 1.00 93.94 730 THR A O 1
ATOM 5568 N N . PRO A 1 731 ? -20.319 25.845 32.667 1.00 93.31 731 PRO A N 1
ATOM 5569 C CA . PRO A 1 731 ? -21.115 26.567 31.669 1.00 93.31 731 PRO A CA 1
ATOM 5570 C C . PRO A 1 731 ? -20.300 27.463 30.732 1.00 93.31 731 PRO A C 1
ATOM 5572 O O . PRO A 1 731 ? -20.725 27.694 29.595 1.00 93.31 731 PRO A O 1
ATOM 5575 N N . ASP A 1 732 ? -19.163 27.963 31.213 1.00 91.88 732 ASP A N 1
ATOM 5576 C CA . ASP A 1 732 ? -18.313 28.932 30.516 1.00 91.88 732 ASP A CA 1
ATOM 5577 C C . ASP A 1 732 ? -17.237 28.270 29.652 1.00 91.88 732 ASP A C 1
ATOM 5579 O O . ASP A 1 732 ? -16.637 28.932 28.804 1.00 91.88 732 ASP A O 1
ATOM 5583 N N . LEU A 1 733 ? -17.013 26.962 29.833 1.00 90.25 733 LEU A N 1
ATOM 5584 C CA . LEU A 1 733 ? -16.054 26.200 29.043 1.00 90.25 733 LEU A CA 1
ATOM 5585 C C . LEU A 1 733 ? -16.444 26.239 27.562 1.00 90.25 733 LEU A C 1
ATOM 5587 O O . LEU A 1 733 ? -17.628 26.152 27.213 1.00 90.25 733 LEU A O 1
ATOM 5591 N N . SER A 1 734 ? -15.459 26.351 26.675 1.00 89.31 734 SER A N 1
ATOM 5592 C CA . SER A 1 734 ? -15.735 26.365 25.245 1.00 89.31 734 SER A CA 1
ATOM 5593 C C . SER A 1 734 ? -16.182 24.988 24.751 1.00 89.31 734 SER A C 1
ATOM 5595 O O . SER A 1 734 ? -15.582 23.969 25.092 1.00 89.31 734 SER A O 1
ATOM 5597 N N . LEU A 1 735 ? -17.182 24.932 23.866 1.00 87.06 735 LEU A N 1
ATOM 5598 C CA . LEU A 1 735 ? -17.598 23.679 23.228 1.00 87.06 735 LEU A CA 1
ATOM 5599 C C . LEU A 1 735 ? -16.476 23.019 22.417 1.00 87.06 735 LEU A C 1
ATOM 5601 O O . LEU A 1 735 ? -16.519 21.803 22.226 1.00 87.06 735 LEU A O 1
ATOM 5605 N N . GLY A 1 736 ? -15.475 23.780 21.966 1.00 79.12 736 GLY A N 1
ATOM 5606 C CA . GLY A 1 736 ? -14.297 23.199 21.326 1.00 79.12 736 GLY A CA 1
ATOM 5607 C C . GLY A 1 736 ? -13.410 22.417 22.295 1.00 79.12 736 GLY A C 1
ATOM 5608 O O . GLY A 1 736 ? -12.940 21.332 21.965 1.00 79.12 736 GLY A O 1
ATOM 5609 N N . GLU A 1 737 ? -13.276 22.904 23.529 1.00 80.19 737 GLU A N 1
ATOM 5610 C CA . GLU A 1 737 ? -12.535 22.237 24.609 1.00 80.19 737 GLU A CA 1
ATOM 5611 C C . GLU A 1 737 ? -13.287 21.022 25.177 1.00 80.19 737 GLU A C 1
ATOM 5613 O O . GLU A 1 737 ? -12.706 20.194 25.875 1.00 80.19 737 GLU A O 1
ATOM 5618 N N . VAL A 1 738 ? -14.577 20.884 24.857 1.00 84.38 738 VAL A N 1
ATOM 5619 C CA . VAL A 1 738 ? -15.420 19.770 25.308 1.00 84.38 738 VAL A CA 1
ATOM 5620 C C . VAL A 1 738 ? -15.257 18.513 24.440 1.00 84.38 738 VAL A C 1
ATOM 5622 O O . VAL A 1 738 ? -15.480 17.397 24.915 1.00 84.38 738 VAL A O 1
ATOM 5625 N N . LEU A 1 739 ? -14.862 18.652 23.170 1.00 78.25 739 LEU A N 1
ATOM 5626 C CA . LEU A 1 739 ? -14.769 17.529 22.225 1.00 78.25 739 LEU A CA 1
ATOM 5627 C C . LEU A 1 739 ? -13.911 16.347 22.719 1.00 78.25 739 LEU A C 1
ATOM 5629 O O . LEU A 1 739 ? -14.389 15.214 22.596 1.00 78.25 739 LEU A O 1
ATOM 5633 N N . PRO A 1 740 ? -12.732 16.553 23.343 1.00 74.31 740 PRO A N 1
ATOM 5634 C CA . PRO A 1 740 ? -11.901 15.453 23.838 1.00 74.31 740 PRO A CA 1
ATOM 5635 C C . PRO A 1 740 ? -12.602 14.565 24.877 1.00 74.31 740 PRO A C 1
ATOM 5637 O O . PRO A 1 740 ? -12.334 13.366 24.950 1.00 74.31 740 PRO A O 1
ATOM 5640 N N . PHE A 1 741 ? -13.545 15.110 25.655 1.00 76.12 741 PHE A N 1
ATOM 5641 C CA . PHE A 1 741 ? -14.322 14.316 26.613 1.00 76.12 741 PHE A CA 1
ATOM 5642 C C . PHE A 1 741 ? -15.234 13.294 25.913 1.00 76.12 741 PHE A C 1
ATOM 5644 O O . PHE A 1 741 ? -15.496 12.232 26.468 1.00 76.12 741 PHE A O 1
ATOM 5651 N N . TYR A 1 742 ? -15.680 13.563 24.678 1.00 76.31 742 TYR A N 1
ATOM 5652 C CA . TYR A 1 742 ? -16.501 12.640 23.877 1.00 76.31 742 TYR A CA 1
ATOM 5653 C C . TYR A 1 742 ? -15.696 11.634 23.040 1.00 76.31 742 TYR A C 1
ATOM 5655 O O . TYR A 1 742 ? -16.289 10.745 22.412 1.00 76.31 742 TYR A O 1
ATOM 5663 N N . GLU A 1 743 ? -14.372 11.789 22.980 1.00 63.53 743 GLU A N 1
ATOM 5664 C CA . GLU A 1 743 ? -13.464 10.840 22.324 1.00 63.53 743 GLU A CA 1
ATOM 5665 C C . GLU A 1 743 ? -13.113 9.653 23.226 1.00 63.53 743 GLU A C 1
ATOM 5667 O O . GLU A 1 743 ? -12.700 8.604 22.730 1.00 63.53 743 GLU A O 1
ATOM 5672 N N . GLN A 1 744 ? -13.326 9.792 24.536 1.00 62.56 744 GLN A N 1
ATOM 5673 C CA . GLN A 1 744 ? -13.262 8.680 25.477 1.00 62.56 744 GLN A CA 1
ATOM 5674 C C . GLN A 1 744 ? -14.419 7.702 25.206 1.00 62.56 744 GLN A C 1
ATOM 5676 O O . GLN A 1 744 ? -15.577 8.107 25.057 1.00 62.56 744 GLN A O 1
ATOM 5681 N N . ASP A 1 745 ? -14.105 6.406 25.114 1.00 53.25 745 ASP A N 1
ATOM 5682 C CA . ASP A 1 745 ? -15.086 5.364 24.796 1.00 53.25 745 ASP A CA 1
ATOM 5683 C C . ASP A 1 745 ? -16.273 5.398 25.780 1.00 53.25 745 ASP A C 1
ATOM 5685 O O . ASP A 1 745 ? -16.100 5.368 26.995 1.00 53.25 745 ASP A O 1
ATOM 5689 N N . GLY A 1 746 ? -17.498 5.442 25.243 1.00 61.94 746 GLY A N 1
ATOM 5690 C CA . GLY A 1 746 ? -18.741 5.324 26.018 1.00 61.94 746 GLY A CA 1
ATOM 5691 C C . GLY A 1 746 ? -19.366 6.632 26.525 1.00 61.94 746 GLY A C 1
ATOM 5692 O O . GLY A 1 746 ? -20.502 6.599 27.000 1.00 61.94 746 GLY A O 1
ATOM 5693 N N . ILE A 1 747 ? -18.713 7.791 26.376 1.00 75.81 747 ILE A N 1
ATOM 5694 C CA . ILE A 1 747 ? -19.237 9.069 26.892 1.00 75.81 747 ILE A CA 1
ATOM 5695 C C . ILE A 1 747 ? -20.143 9.757 25.857 1.00 75.81 747 ILE A C 1
ATOM 5697 O O . ILE A 1 747 ? -19.741 10.080 24.735 1.00 75.81 747 ILE A O 1
ATOM 5701 N N . ARG A 1 748 ? -21.406 9.992 26.239 1.00 82.81 748 ARG A N 1
ATOM 5702 C CA . ARG A 1 748 ? -22.411 10.703 25.420 1.00 82.81 748 ARG A CA 1
ATOM 5703 C C . ARG A 1 748 ? -22.967 11.965 26.077 1.00 82.81 748 ARG A C 1
ATOM 5705 O O . ARG A 1 748 ? -23.314 12.902 25.361 1.00 82.81 748 ARG A O 1
ATOM 5712 N N . TYR A 1 749 ? -23.083 11.964 27.397 1.00 89.44 749 TYR A N 1
ATOM 5713 C CA . TYR A 1 749 ? -23.658 13.057 28.171 1.00 89.44 749 TYR A CA 1
ATOM 5714 C C . TYR A 1 749 ? -22.603 13.606 29.121 1.00 89.44 749 TYR A C 1
ATOM 5716 O O . TYR A 1 749 ? -21.860 12.820 29.707 1.00 89.44 749 TYR A O 1
ATOM 5724 N N . LEU A 1 750 ? -22.549 14.923 29.286 1.00 92.69 750 LEU A N 1
ATOM 5725 C CA . LEU A 1 750 ? -21.678 15.593 30.250 1.00 92.69 750 LEU A CA 1
ATOM 5726 C C . LEU A 1 750 ? -22.535 16.451 31.189 1.00 92.69 750 LEU A C 1
ATOM 5728 O O . LEU A 1 750 ? -23.201 17.378 30.717 1.00 92.69 750 LEU A O 1
ATOM 5732 N N . PRO A 1 751 ? -22.572 16.144 32.494 1.00 93.81 751 PRO A N 1
ATOM 5733 C CA . PRO A 1 751 ? -23.135 17.032 33.503 1.00 93.81 751 PRO A CA 1
ATOM 5734 C C . PRO A 1 751 ? -22.409 18.376 33.497 1.00 93.81 751 PRO A C 1
ATOM 5736 O O . PRO A 1 751 ? -21.192 18.431 33.303 1.00 93.81 751 PRO A O 1
ATOM 5739 N N . VAL A 1 752 ? -23.166 19.451 33.702 1.00 94.50 752 VAL A N 1
ATOM 5740 C CA . VAL A 1 752 ? -22.645 20.815 33.768 1.00 94.50 752 VAL A CA 1
ATOM 5741 C C . VAL A 1 752 ? -22.842 21.349 35.180 1.00 94.50 752 VAL A C 1
ATOM 5743 O O . VAL A 1 752 ? -23.982 21.402 35.655 1.00 94.50 752 VAL A O 1
ATOM 5746 N N . THR A 1 753 ? -21.757 21.747 35.842 1.00 94.00 753 THR A N 1
ATOM 5747 C CA . THR A 1 753 ? -21.784 22.305 37.203 1.00 94.00 753 THR A CA 1
ATOM 5748 C C . THR A 1 753 ? -21.191 23.702 37.254 1.00 94.00 753 THR A C 1
ATOM 5750 O O . THR A 1 753 ? -20.325 24.031 36.447 1.00 94.00 753 THR A O 1
ATOM 5753 N N . ASP A 1 754 ? -21.628 24.516 38.209 1.00 91.25 754 ASP A N 1
ATOM 5754 C CA . ASP A 1 754 ? -20.919 25.754 38.541 1.00 91.25 754 ASP A CA 1
ATOM 5755 C C . ASP A 1 754 ? -19.651 25.488 39.378 1.00 91.25 754 ASP A C 1
ATOM 5757 O O . ASP A 1 754 ? -19.304 24.337 39.671 1.00 91.25 754 ASP A O 1
ATOM 5761 N N . ASP A 1 755 ? -18.956 26.563 39.754 1.00 86.88 755 ASP A N 1
ATOM 5762 C CA . ASP A 1 755 ? -17.721 26.509 40.546 1.00 86.88 755 ASP A CA 1
ATOM 5763 C C . ASP A 1 755 ? -17.935 25.939 41.964 1.00 86.88 755 ASP A C 1
ATOM 5765 O O . ASP A 1 755 ? -17.007 25.391 42.561 1.00 86.88 755 ASP A O 1
ATOM 5769 N N . ASP A 1 756 ? -19.164 26.003 42.488 1.00 87.06 756 ASP A N 1
ATOM 5770 C CA . ASP A 1 756 ? -19.561 25.443 43.785 1.00 87.06 756 ASP A CA 1
ATOM 5771 C C . ASP A 1 756 ? -20.037 23.977 43.681 1.00 87.06 756 ASP A C 1
ATOM 5773 O O . ASP A 1 756 ? -20.473 23.376 44.675 1.00 87.06 756 ASP A O 1
ATOM 5777 N N . ASN A 1 757 ? -19.896 23.359 42.500 1.00 87.81 757 ASN A N 1
ATOM 5778 C CA . ASN A 1 757 ? -20.351 22.008 42.162 1.00 87.81 757 ASN A CA 1
ATOM 5779 C C . ASN A 1 757 ? -21.887 21.848 42.181 1.00 87.81 757 ASN A C 1
ATOM 5781 O O . ASN A 1 757 ? -22.385 20.727 42.307 1.00 87.81 757 ASN A O 1
ATOM 5785 N N . LEU A 1 758 ? -22.662 22.931 42.059 1.00 92.38 758 LEU A N 1
ATOM 5786 C CA . LEU A 1 758 ? -24.114 22.866 41.869 1.00 92.38 758 LEU A CA 1
ATOM 5787 C C . LEU A 1 758 ? -24.428 22.419 40.444 1.00 92.38 758 LEU A C 1
ATOM 5789 O O . LEU A 1 758 ? -23.846 22.907 39.477 1.00 92.38 758 LEU A O 1
ATOM 5793 N N . LEU A 1 759 ? -25.360 21.479 40.303 1.00 91.31 759 LEU A N 1
ATOM 5794 C CA . LEU A 1 759 ? -25.757 20.948 39.001 1.00 91.31 759 LEU A CA 1
ATOM 5795 C C . LEU A 1 759 ? -26.664 21.952 38.268 1.00 91.31 759 LEU A C 1
ATOM 5797 O O . LEU A 1 759 ? -27.801 22.178 38.681 1.00 91.31 759 LEU A O 1
ATOM 5801 N N . VAL A 1 760 ? -26.174 22.520 37.164 1.00 92.19 760 VAL A N 1
ATOM 5802 C CA . VAL A 1 760 ? -26.828 23.627 36.434 1.00 92.19 760 VAL A CA 1
ATOM 5803 C C . VAL A 1 760 ? -27.219 23.289 34.993 1.00 92.19 760 VAL A C 1
ATOM 5805 O O . VAL A 1 760 ? -28.006 24.018 34.388 1.00 92.19 760 VAL A O 1
ATOM 5808 N N . GLY A 1 761 ? -26.710 22.189 34.428 1.00 92.38 761 GLY A N 1
ATOM 5809 C CA . GLY A 1 761 ? -27.103 21.745 33.091 1.00 92.38 761 GLY A CA 1
ATOM 5810 C C . GLY A 1 761 ? -26.658 20.328 32.728 1.00 92.38 761 GLY A C 1
ATOM 5811 O O . GLY A 1 761 ? -25.974 19.644 33.491 1.00 92.38 761 GLY A O 1
ATOM 5812 N N . LEU A 1 762 ? -27.058 19.885 31.536 1.00 93.38 762 LEU A N 1
ATOM 5813 C CA . LEU A 1 762 ? -26.639 18.617 30.935 1.00 93.38 762 LEU A CA 1
ATOM 5814 C C . LEU A 1 762 ? -26.370 18.827 29.444 1.00 93.38 762 LEU A C 1
ATOM 5816 O O . LEU A 1 762 ? -27.220 19.340 28.716 1.00 93.38 762 LEU A O 1
ATOM 5820 N N . LEU A 1 763 ? -25.199 18.413 28.976 1.00 93.00 763 LEU A N 1
ATOM 5821 C CA . LEU A 1 763 ? -24.794 18.540 27.582 1.00 93.00 763 LEU A CA 1
ATOM 5822 C C . LEU A 1 763 ? -24.871 17.175 26.879 1.00 93.00 763 LEU A C 1
ATOM 5824 O O . LEU A 1 763 ? -24.172 16.240 27.265 1.00 93.00 763 LEU A O 1
ATOM 5828 N N . ASP A 1 764 ? -25.715 17.048 25.846 1.00 89.81 764 ASP A N 1
ATOM 5829 C CA . ASP A 1 764 ? -25.742 15.872 24.953 1.00 89.81 764 ASP A CA 1
ATOM 5830 C C . ASP A 1 764 ? -24.803 16.119 23.766 1.00 89.81 764 ASP A C 1
ATOM 5832 O O . ASP A 1 764 ? -24.898 17.136 23.069 1.00 89.81 764 ASP A O 1
ATOM 5836 N N . ARG A 1 765 ? -23.949 15.137 23.464 1.00 86.50 765 ARG A N 1
ATOM 5837 C CA . ARG A 1 765 ? -23.106 15.108 22.262 1.00 86.50 765 ARG A CA 1
ATOM 5838 C C . ARG A 1 765 ? -23.874 15.439 20.978 1.00 86.50 765 ARG A C 1
ATOM 5840 O O . ARG A 1 765 ? -23.317 16.055 20.070 1.00 86.50 765 ARG A O 1
ATOM 5847 N N . ARG A 1 766 ? -25.147 15.041 20.872 1.00 83.38 766 ARG A N 1
ATOM 5848 C CA . ARG A 1 766 ? -25.985 15.329 19.692 1.00 83.38 766 ARG A CA 1
ATOM 5849 C C . ARG A 1 766 ? -26.158 16.824 19.438 1.00 83.38 766 ARG A C 1
ATOM 5851 O O . ARG A 1 766 ? -26.144 17.222 18.275 1.00 83.38 766 ARG A O 1
ATOM 5858 N N . GLU A 1 767 ? -26.293 17.635 20.483 1.00 85.44 767 GLU A N 1
ATOM 5859 C CA . GLU A 1 767 ? -26.461 19.085 20.339 1.00 85.44 767 GLU A CA 1
ATOM 5860 C C . GLU A 1 767 ? -25.164 19.760 19.893 1.00 85.44 767 GLU A C 1
ATOM 5862 O O . GLU A 1 767 ? -25.181 20.586 18.978 1.00 85.44 767 GLU A O 1
ATOM 5867 N N . VAL A 1 768 ? -24.025 19.316 20.430 1.00 85.25 768 VAL A N 1
ATOM 5868 C CA . VAL A 1 768 ? -22.697 19.779 19.998 1.00 85.25 768 VAL A CA 1
ATOM 5869 C C . VAL A 1 768 ? -22.462 19.456 18.517 1.00 85.25 768 VAL A C 1
ATOM 5871 O O . VAL A 1 768 ? -22.113 20.337 17.731 1.00 85.25 768 VAL A O 1
ATOM 5874 N N . LEU A 1 769 ? -22.760 18.221 18.090 1.00 79.81 769 LEU A N 1
ATOM 5875 C CA . LEU A 1 769 ? -22.647 17.812 16.684 1.00 79.81 769 LEU A CA 1
ATOM 5876 C C . LEU A 1 769 ? -23.648 18.537 15.766 1.00 79.81 769 LEU A C 1
ATOM 5878 O O . LEU A 1 769 ? -23.335 18.813 14.605 1.00 79.81 769 LEU A O 1
ATOM 5882 N N . ARG A 1 770 ? -24.849 18.867 16.263 1.00 81.06 770 ARG A N 1
ATOM 5883 C CA . ARG A 1 770 ? -25.846 19.657 15.522 1.00 81.06 770 ARG A CA 1
ATOM 5884 C C . ARG A 1 770 ? -25.346 21.080 15.275 1.00 81.06 770 ARG A C 1
ATOM 5886 O O . ARG A 1 770 ? -25.446 21.566 14.146 1.00 81.06 770 ARG A O 1
ATOM 5893 N N . LEU A 1 771 ? -24.788 21.728 16.298 1.00 81.38 771 LEU A N 1
ATOM 5894 C CA . LEU A 1 771 ? -24.188 23.058 16.178 1.00 81.38 771 LEU A CA 1
ATOM 5895 C C . LEU A 1 771 ? -22.993 23.049 15.227 1.00 81.38 771 LEU A C 1
ATOM 5897 O O . LEU A 1 771 ? -22.942 23.877 14.317 1.00 81.38 771 LEU A O 1
ATOM 5901 N N . LEU A 1 772 ? -22.104 22.065 15.358 1.00 79.50 772 LEU A N 1
ATOM 5902 C CA . LEU A 1 772 ? -20.965 21.887 14.463 1.00 79.50 772 LEU A CA 1
ATOM 5903 C C . LEU A 1 772 ? -21.406 21.742 12.999 1.00 79.50 772 LEU A C 1
ATOM 5905 O O . LEU A 1 772 ? -20.924 22.465 12.125 1.00 79.50 772 LEU A O 1
ATOM 5909 N N . LYS A 1 773 ? -22.386 20.871 12.726 1.00 76.06 773 LYS A N 1
ATOM 5910 C CA . LYS A 1 773 ? -22.952 20.692 11.379 1.00 76.06 773 LYS A CA 1
ATOM 5911 C C . LYS A 1 773 ? -23.504 22.004 10.817 1.00 76.06 773 LYS A C 1
ATOM 5913 O O . LYS A 1 773 ? -23.284 22.302 9.644 1.00 76.06 773 LYS A O 1
ATOM 5918 N N . ASN A 1 774 ? -24.190 22.801 11.636 1.00 78.44 774 ASN A N 1
ATOM 5919 C CA . ASN A 1 774 ? -24.704 24.106 11.219 1.00 78.44 774 ASN A CA 1
ATOM 5920 C C . ASN A 1 774 ? -23.577 25.094 10.877 1.00 78.44 774 ASN A C 1
ATOM 5922 O O . ASN A 1 774 ? -23.710 25.842 9.907 1.00 78.44 774 ASN A O 1
ATOM 5926 N N . GLN A 1 775 ? -22.466 25.084 11.621 1.00 79.25 775 GLN A N 1
ATOM 5927 C CA . GLN A 1 775 ? -21.304 25.928 11.318 1.00 79.25 775 GLN A CA 1
ATOM 5928 C C . GLN A 1 775 ? -20.597 25.499 10.030 1.00 79.25 775 GLN A C 1
ATOM 5930 O O . GLN A 1 775 ? -20.291 26.342 9.185 1.00 79.25 775 GLN A O 1
ATOM 5935 N N . ILE A 1 776 ? -20.430 24.190 9.819 1.00 72.44 776 ILE A N 1
ATOM 5936 C CA . ILE A 1 776 ? -19.876 23.644 8.573 1.00 72.44 776 ILE A CA 1
ATOM 5937 C C . ILE A 1 776 ? -20.747 24.056 7.378 1.00 72.44 776 ILE A C 1
ATOM 5939 O O . ILE A 1 776 ? -20.229 24.541 6.371 1.00 72.44 776 ILE A O 1
ATOM 5943 N N . LEU A 1 777 ? -22.074 23.932 7.491 1.00 69.81 777 LEU A N 1
ATOM 5944 C CA . LEU A 1 777 ? -23.006 24.321 6.427 1.00 69.81 777 LEU A CA 1
ATOM 5945 C C . LEU A 1 777 ? -22.948 25.821 6.113 1.00 69.81 777 LEU A C 1
ATOM 5947 O O . LEU A 1 777 ? -22.915 26.180 4.939 1.00 69.81 777 LEU A O 1
ATOM 5951 N N . LYS A 1 778 ? -22.873 26.694 7.126 1.00 71.62 778 LYS A N 1
ATOM 5952 C CA . LYS A 1 778 ? -22.717 28.147 6.921 1.00 71.62 778 LYS A CA 1
ATOM 5953 C C . LYS A 1 778 ? -21.411 28.492 6.205 1.00 71.62 778 LYS A C 1
ATOM 5955 O O . LYS A 1 778 ? -21.417 29.319 5.298 1.00 71.62 778 LYS A O 1
ATOM 5960 N N . ARG A 1 779 ? -20.310 27.827 6.565 1.00 62.81 779 ARG A N 1
ATOM 5961 C CA . ARG A 1 779 ? -18.996 28.032 5.934 1.00 62.81 779 ARG A CA 1
ATOM 5962 C C . ARG A 1 779 ? -18.964 27.515 4.492 1.00 62.81 779 ARG A C 1
ATOM 5964 O O . ARG A 1 779 ? -18.357 28.140 3.634 1.00 62.81 779 ARG A O 1
ATOM 5971 N N . THR A 1 780 ? -19.680 26.422 4.221 1.00 50.34 780 THR A N 1
ATOM 5972 C CA . THR A 1 780 ? -19.819 25.838 2.875 1.00 50.34 780 THR A CA 1
ATOM 5973 C C . THR A 1 780 ? -20.751 26.665 1.982 1.00 50.34 780 THR A C 1
ATOM 5975 O O . THR A 1 780 ? -20.517 26.760 0.786 1.00 50.34 780 THR A O 1
ATOM 5978 N N . ALA A 1 781 ? -21.785 27.298 2.548 1.00 47.91 781 ALA A N 1
ATOM 5979 C CA . ALA A 1 781 ? -22.706 28.177 1.821 1.00 47.91 781 ALA A CA 1
ATOM 5980 C C . ALA A 1 781 ? -22.125 29.577 1.528 1.00 47.91 781 ALA A C 1
ATOM 5982 O O . ALA A 1 781 ? -22.603 30.248 0.621 1.00 47.91 781 ALA A O 1
ATOM 5983 N N . GLY A 1 782 ? -21.103 30.015 2.274 1.00 38.75 782 GLY A N 1
ATOM 5984 C CA . GLY A 1 782 ? -20.349 31.249 2.008 1.00 38.75 782 GLY A CA 1
ATOM 5985 C C . GLY A 1 782 ? -19.208 31.096 0.992 1.00 38.75 782 GLY A C 1
ATOM 5986 O O . GLY A 1 782 ? -18.582 32.086 0.625 1.00 38.75 782 GLY A O 1
ATOM 5987 N N . LEU A 1 783 ? -18.929 29.870 0.543 1.00 35.34 783 LEU A N 1
ATOM 5988 C CA . LEU A 1 783 ? -17.997 29.573 -0.541 1.00 35.34 783 LEU A CA 1
ATOM 5989 C C . LEU A 1 783 ? -18.807 29.421 -1.829 1.00 35.34 783 LEU A C 1
ATOM 5991 O O . LEU A 1 783 ? -19.353 28.352 -2.104 1.00 35.34 783 LEU A O 1
ATOM 5995 N N . ASP A 1 784 ? -18.894 30.497 -2.612 1.00 30.67 784 ASP A N 1
ATOM 5996 C CA . ASP A 1 784 ? -19.415 30.409 -3.972 1.00 30.67 784 ASP A CA 1
ATOM 5997 C C . ASP A 1 784 ? -18.623 29.353 -4.756 1.00 30.67 784 ASP A C 1
ATOM 5999 O O . ASP A 1 784 ? -17.391 29.333 -4.822 1.00 30.67 784 ASP A O 1
ATOM 6003 N N . TYR A 1 785 ? -19.398 28.421 -5.291 1.00 29.84 785 TYR A N 1
ATOM 6004 C CA . TYR A 1 785 ? -19.005 27.150 -5.869 1.00 29.84 785 TYR A CA 1
ATOM 6005 C C . TYR A 1 785 ? -18.184 27.353 -7.157 1.00 29.84 785 TYR A C 1
ATOM 6007 O O . TYR A 1 785 ? -18.735 27.571 -8.236 1.00 29.84 785 TYR A O 1
ATOM 6015 N N . VAL A 1 786 ? -16.860 27.193 -7.083 1.00 30.56 786 VAL A N 1
ATOM 6016 C CA . VAL A 1 786 ? -16.007 26.899 -8.248 1.00 30.56 786 VAL A CA 1
ATOM 6017 C C . VAL A 1 786 ? -15.417 25.507 -8.042 1.00 30.56 786 VAL A C 1
ATOM 6019 O O . VAL A 1 786 ? -14.416 25.346 -7.355 1.00 30.56 786 VAL A O 1
ATOM 6022 N N . GLY A 1 787 ? -16.055 24.478 -8.609 1.00 27.81 787 GLY A N 1
ATOM 6023 C CA . GLY A 1 787 ? -15.519 23.114 -8.532 1.00 27.81 787 GLY A CA 1
ATOM 6024 C C . GLY A 1 787 ? -16.513 21.986 -8.798 1.00 27.81 787 GLY A C 1
ATOM 6025 O O . GLY A 1 787 ? -16.878 21.257 -7.891 1.00 27.81 787 GLY A O 1
ATOM 6026 N N . ASN A 1 788 ? -16.929 21.854 -10.059 1.00 30.55 788 ASN A N 1
ATOM 6027 C CA . ASN A 1 788 ? -17.415 20.642 -10.735 1.00 30.55 788 ASN A CA 1
ATOM 6028 C C . ASN A 1 788 ? -18.231 19.589 -9.948 1.00 30.55 788 ASN A C 1
ATOM 6030 O O . ASN A 1 788 ? -17.719 18.666 -9.317 1.00 30.55 788 ASN A O 1
ATOM 6034 N N . SER A 1 789 ? -19.536 19.613 -10.215 1.00 37.03 789 SER A N 1
ATOM 6035 C CA . SER A 1 789 ? -20.445 18.472 -10.134 1.00 37.03 789 SER A CA 1
ATOM 6036 C C . SER A 1 789 ? -20.001 17.321 -11.051 1.00 37.03 789 SER A C 1
ATOM 6038 O O . SER A 1 789 ? -19.981 17.498 -12.272 1.00 37.03 789 SER A O 1
ATOM 6040 N N . ARG A 1 790 ? -19.725 16.122 -10.515 1.00 33.62 790 ARG A N 1
ATOM 6041 C CA . ARG A 1 790 ? -19.586 14.928 -11.377 1.00 33.62 790 ARG A CA 1
ATOM 6042 C C . ARG A 1 790 ? -20.073 13.574 -10.856 1.00 33.62 790 ARG A C 1
ATOM 6044 O O . ARG A 1 790 ? -20.089 12.650 -11.650 1.00 33.62 790 ARG A O 1
ATOM 6051 N N . TRP A 1 791 ? -20.562 13.449 -9.620 1.00 29.91 791 TRP A N 1
ATOM 6052 C CA . TRP A 1 791 ? -20.981 12.131 -9.093 1.00 29.91 791 TRP A CA 1
ATOM 6053 C C . TRP A 1 791 ? -22.384 12.062 -8.483 1.00 29.91 791 TRP A C 1
ATOM 6055 O O . TRP A 1 791 ? -22.806 11.009 -8.019 1.00 29.91 791 TRP A O 1
ATOM 6065 N N . LYS A 1 792 ? -23.171 13.142 -8.548 1.00 28.28 792 LYS A N 1
ATOM 6066 C CA . LYS A 1 792 ? -24.550 13.142 -8.026 1.00 28.28 792 LYS A CA 1
ATOM 6067 C C . LYS A 1 792 ? -25.590 12.481 -8.947 1.00 28.28 792 LYS A C 1
ATOM 6069 O O . LYS A 1 792 ? -26.772 12.599 -8.661 1.00 28.28 792 LYS A O 1
ATOM 6074 N N . LYS A 1 793 ? -25.185 11.827 -10.044 1.00 27.69 793 LYS A N 1
ATOM 6075 C CA . LYS A 1 793 ? -26.122 11.223 -11.011 1.00 27.69 793 LYS A CA 1
ATOM 6076 C C . LYS A 1 793 ? -26.219 9.696 -10.999 1.00 27.69 793 LYS A C 1
ATOM 6078 O O . LYS A 1 793 ? -27.174 9.199 -11.573 1.00 27.69 793 LYS A O 1
ATOM 6083 N N . ASP A 1 794 ? -25.345 8.981 -10.288 1.00 32.16 794 ASP A N 1
ATOM 6084 C CA . ASP A 1 794 ? -25.307 7.507 -10.363 1.00 32.16 794 ASP A CA 1
ATOM 6085 C C . ASP A 1 794 ? -25.541 6.800 -9.009 1.00 32.16 794 ASP A C 1
ATOM 6087 O O . ASP A 1 794 ? -25.187 5.636 -8.843 1.00 32.16 794 ASP A O 1
ATOM 6091 N N . LEU A 1 795 ? -26.136 7.489 -8.026 1.00 29.22 795 LEU A N 1
ATOM 6092 C CA . LEU A 1 795 ? -26.571 6.890 -6.747 1.00 29.22 795 LEU A CA 1
ATOM 6093 C C . LEU A 1 795 ? -28.087 6.965 -6.511 1.00 29.22 795 LEU A C 1
ATOM 6095 O O . LEU A 1 795 ? -28.561 6.622 -5.434 1.00 29.22 795 LEU A O 1
ATOM 6099 N N . GLU A 1 796 ? -28.845 7.345 -7.535 1.00 30.34 796 GLU A N 1
ATOM 6100 C CA . GLU A 1 796 ? -30.283 7.109 -7.608 1.00 30.34 796 GLU A CA 1
ATOM 6101 C C . GLU A 1 796 ? -30.543 6.310 -8.882 1.00 30.34 796 GLU A C 1
ATOM 6103 O O . GLU A 1 796 ? -30.554 6.911 -9.946 1.00 30.34 796 GLU A O 1
ATOM 6108 N N . VAL A 1 797 ? -30.653 4.980 -8.774 1.00 30.52 797 VAL A N 1
ATOM 6109 C CA . VAL A 1 797 ? -31.695 4.122 -9.382 1.00 30.52 797 VAL A CA 1
ATOM 6110 C C . VAL A 1 797 ? -31.583 2.727 -8.726 1.00 30.52 797 VAL A C 1
ATOM 6112 O O . VAL A 1 797 ? -30.545 2.080 -8.859 1.00 30.52 797 VAL A O 1
ATOM 6115 N N . ASP A 1 798 ? -32.674 2.341 -8.049 1.00 30.25 798 ASP A N 1
ATOM 6116 C CA . ASP A 1 798 ? -33.130 1.037 -7.506 1.00 30.25 798 ASP A CA 1
ATOM 6117 C C . ASP A 1 798 ? -32.254 0.202 -6.549 1.00 30.25 798 ASP A C 1
ATOM 6119 O O . ASP A 1 798 ? -31.299 -0.487 -6.981 1.00 30.25 798 ASP A O 1
#

Sequence (798 aa):
MPYTRFLRTDHVVADLTSQTLDEAVVEILQETAGKNPDLDLQALIDSVIARERMRSTALDNGIALPHAQTTAARRPMVLIGRSTRGLAVSDPLKDPVHLVFMVLSKGKLTFRLLARLRAILEEPALRETILEAGSAEQIIRALLHRKGFTHELEKVFADPDGEIDSASGAARRPGIAGKDRRWRWFLDNPIMRDFAFFLGQLRISATLWKKLLLLTVSSGVVGGLGAILFNWAIDTSMGGFEKLVEMVNSTPYPWLVALVPALGGILCGLVKYHGGLPFDVPCATDGYVECVQHDGAVKSKTPFLLITAAAITIGSGGSCGKECPTAYIGTGLGAIAARFLQFLRLDKFLGVKLGRRDFRLLAMCGASAGLAAIFRAPVGGALFVCEVLYEHGMEAKSILPALFSATISYLVFSYFYGFEALFHMESVWQFGLYNLIFAVAAGIASSLVGWFYVRFFYKVFHIARASKLPDWVKPGIGGLLHGCLIAMIGMQLWGLGYGAMQEAIEGYYGIWFLLLLCFGKIIGTAFTVASGGAGGVLAPSLYIGCMMGAFLGLVFESLFPVGNPMGLYAVIGMAALFSAVGKVPFSLPILLMEATRNFSVILPVFVGSAVGYALSGPFKIYESQEPYPAEKVSGGFNALGEMEADLLAPFPVSAAMAKELDVIDEDTPVSGILAKFKESDHIFFPVRAKDGRYRGSIALDQMKSLFLEEDVDKFVIAGDVADINHPVVTPDLSLGEVLPFYEQDGIRYLPVTDDDNLLVGLLDRREVLRLLKNQILKRTAGLDYVGNSRWKKDLEVD

Solvent-accessible surface area (backbone atoms only — not comparable to full-atom values): 40276 Å² total; per-residue (Å²): 127,84,66,69,79,52,63,47,64,70,36,38,41,54,72,52,86,49,60,34,52,72,51,38,53,48,52,50,48,51,58,32,30,77,77,36,82,87,45,49,56,66,63,44,47,53,41,35,52,58,41,41,74,75,49,55,29,66,47,87,90,19,33,28,49,47,49,32,69,34,80,53,38,94,55,67,42,50,35,38,37,27,30,93,85,36,17,46,59,97,53,88,89,57,64,47,31,29,35,38,46,33,40,40,20,57,53,50,49,57,57,70,54,57,55,46,50,47,65,58,59,68,38,62,72,59,45,52,55,46,70,70,32,89,38,37,64,48,36,49,48,59,53,62,70,40,88,56,52,55,63,50,51,48,56,54,69,71,46,66,83,69,86,79,80,97,74,86,79,89,77,82,82,77,84,89,76,82,89,72,86,81,54,55,71,62,66,72,32,66,68,51,47,51,48,52,48,51,55,63,65,55,82,63,56,70,66,56,52,54,47,49,50,52,49,20,52,49,14,1,50,49,5,8,54,48,39,48,53,39,50,52,43,27,54,53,30,27,60,55,36,47,56,52,47,52,56,36,59,73,40,100,50,51,63,56,49,11,51,44,13,16,52,18,12,31,53,19,14,48,48,31,60,79,69,69,51,79,71,82,62,74,34,32,47,32,56,35,35,48,22,48,75,55,46,26,62,61,62,83,62,51,30,63,53,48,42,53,19,24,14,33,17,34,20,27,33,24,25,22,12,68,52,24,40,30,22,30,28,8,18,28,42,12,42,47,46,52,53,50,38,53,71,70,40,49,33,68,74,69,73,46,86,84,53,58,72,52,35,22,49,27,17,45,12,0,17,4,0,11,28,1,32,75,44,55,10,26,66,14,21,10,39,35,59,31,18,48,45,14,60,43,69,58,48,70,91,48,37,65,52,10,30,54,0,0,45,46,0,25,54,57,28,27,72,76,75,47,88,67,62,74,39,91,70,95,73,89,72,83,88,54,73,67,50,46,54,47,15,46,51,34,1,54,54,23,15,56,51,30,52,51,42,40,52,52,26,52,51,41,24,51,52,50,68,70,44,92,65,62,74,32,52,38,5,15,55,15,10,32,58,27,16,48,48,32,61,73,76,35,71,66,53,40,14,55,33,62,68,48,43,47,39,42,30,75,53,76,61,54,60,70,55,25,53,50,50,23,55,47,44,47,55,24,27,20,28,15,27,30,24,43,30,40,31,9,63,57,42,46,33,34,40,33,11,24,25,48,11,29,32,50,36,56,54,43,41,74,77,50,80,76,78,74,62,42,40,59,32,11,50,21,9,19,23,0,14,34,7,11,27,51,34,27,41,67,22,44,37,48,23,50,26,41,14,40,67,47,69,78,53,48,66,35,20,38,44,1,4,44,40,0,32,71,66,23,73,90,57,54,67,49,78,55,38,37,61,22,72,67,51,79,12,62,65,51,100,48,31,70,63,44,50,52,13,58,72,26,43,90,38,34,33,62,80,57,36,39,69,83,69,75,67,41,50,32,80,38,32,48,62,56,55,54,48,51,50,69,79,39,95,56,59,62,34,48,26,30,36,98,87,48,27,60,60,26,32,42,44,51,77,74,47,63,71,60,78,78,55,82,76,53,53,70,60,43,32,40,60,51,60,24,33,65,81,62,68,70,45,44,48,78,43,34,44,22,76,47,49,67,64,53,68,43,89,90,47,55,69,34,47,22,26,53,97,85,38,34,61,61,31,38,34,48,53,67,48,56,52,51,53,49,50,52,49,53,49,52,58,55,70,71,48,81,86,82,79,80,93,82,71,92,73,80,82,74,81,136

Foldseek 3Di:
DPLCPAQDQQQEALEDPAQAPLSSQLVSLVSNCVVPVLAPSVQSSCFQVVQCVLANQDDAPQEGEGEGAGLRDPAKYWHKYAYLPFHDYPDNVHDGHGIYIYIYHPFFPQVCVVLVVVVVCVPPVLVVQSSPDPGSVSNVVSQVVDPPSSVVVCVCRVCVPDDDDPDPDDDDDDDPDDDDPPCPVVVPDVVNVVVVVVVVVPPDPPLNVVLLCLLLLLLLQLLLVLLVLLVVLLVVLQVVLVVVLVVCVVDPCNLCLLQLLLVLLLVLLVLCVVLVPDLLALALLLVLLVCLVVLLDDDLSQLVSLSNQQSSNQSSFFLFACLSSSLNSQSSSLLVSVVVCVVVCVCVVSVHDDDSNSSSLSSLLRSLSRNLLVLVFLLLSLQLSQQLSALADGNVVNSVSSSSSSVSSSVSNCVPVNNDFLAEDDDDDDDDPLLLVLLLVLLVVLLVLLVVLLVLLVVLLVVLVPDPDDLSSQLSQLSSVLSSLCSVLHSCSTGLNSVVLNCLLQPVDDLVNLVSSLVSSSSSNSSNRSSRRNHHCLSSQLSNLLSSQLNSVVVSCVVPVPVDRSNLSSLSSSLSNCCLASVRLDSSLSSSCSSHVHCSSSVSSSSSSVSNNVSSPPHYNRPSHYHDVVRCVVVDPQVVLVVLLVLQQVPFQLNQWDQPADAAEQSAFLVRVVVVVVVDVDQKHFYAYPVQATLAIDGNVLCPVVVPRPPSRNSDTNSSRGGNPQAAAERGHTLSVCVVSVVPPPDFKHFYAHPVRHGRTMHGPVSSVVSSVVSVVVVVVVDDDDDDDDPPPPPDDD

Secondary structure (DSSP, 8-state):
-GGGGT--GGGEESS---SBHHHHHHHHHHHHHHH-TTS-HHHHHHHHHHHHHHS--EETTTEE--EEE-TT-SS-EEEEEEEEEEEB-SSTTSPPEEEEEEEEESS---HHHHHHHHHHHT-HHHHHHHHH--SHHHHHHHHHTSTTHHHHHHHHHH-TT----S-----PPPP--S--TTSHHHHS-HHHHHHHHHHHH----HHHHHHHHHHHHHHHHHHHHHHHHHHHHHHHHHHHHHHHHHHHHTSS-GGGGGHHHHHHHHHHHHHHHHHT--SS-SSHHHHHHHHHHTTT---TTHHHHHHHHHHHHHHTT-S-BSHHHHHHHHHHHHHHHHHHHHHTTHHHHTT----HHHHHHHHHHHHHHHHHHHHT-HHHHHHHHHHTTBSSS--GGGHHHHHHHHHHHHHHHHHHH-S--SS----PPPP-HHHHHHHHHHHHHHHHHHHHHHHHHHHHHHHHHHS-S-TTTHHHHHHHHHHHHHHHH-GGGSTT-HHHHHHHHTT-S-HHHHHHHHHHHHHHHHHHTTTT-S-BSHHHHHHHHHHHHHHHHHHHHHHS-----HHHHHHHHHHHHHHHHH--TTHHHHHHHHHHT-GGGHHHHHHHHHHHHHTTTT--S-TTPBPPHHHHT-S-TTHHHHHHHHHHTT-BGGGTSBSS---EETT-BHHHHHHHHHHSS-SEEEEE-TTSBEEEEEEHHHHTTGGG-TTGGGT-BHHHH-BTTS--B-TTSBHHHHHHHHHSTT--EEEEE-TT-BEEEEEEHHHHHHHHHHHHHHHHHTS---S---STTSS---

Radius of gyration: 36.6 Å; Cα contacts (8 Å, |Δi|>4): 1484; chains: 1; bounding box: 79×69×118 Å

Mean predicted aligned error: 17.55 Å

pLDDT: mean 81.49, std 17.95, range [24.64, 98.62]

Nearest PDB structures (foldseek):
  4kkc-assembly1_A  TM=8.247E-01  e=3.632E-17  Escherichia coli K-12
  7cvt-assembly1_B  TM=8.269E-01  e=1.093E-16  Escherichia coli MS 198-1
  2fed-assembly1_A  TM=8.388E-01  e=3.431E-16  Escherichia coli
  6d0k-assembly1_A  TM=8.579E-01  e=3.146E-13  Enterococcus casseliflavus EC10
  2p9m-assembly2_C  TM=8.937E-01  e=8.538E-06  Methanocaldococcus jannaschii DSM 2661